Protein AF-0000000084395274 (afdb_homodimer)

Foldseek 3Di:
DPLLVLLVVLLVLLCVLVLLVVVCVLAVCFDPLSVLLSVLSVLLSVLSVVVSVLCVVVVCLQVVVPPPDPPPDDPPPVACTLVNLSVVLSVLSVVLSVVSSVLSVVLPDDDSDHCPPVSNVSSVVCSVVSNVSSVSSVLSSVSSVLSVVSSVVVVVPDCSPVSSVVVVVSPPDDDDDDDDPPDPDDPPDPDDCPVPPPDPPPPPPPLLVLLVQCVVQLLSLDPVSNVVSVVVVRDQCRQRDDQRDGSLLNCLLVQSQVSNVVSVVSPHDQCDATPQGDGSLLNNLLNPRLVSNVVSVVSPHDQCRAGNFQDGSLLSNLLSVVLVVNLVCLVVPNDQCRQTNQQAGSLLSLLQNQDPVRPGPDRDLNSLLSSLVSPHAQCRQRHPQWSDTSLLSNLLVLVQSSNLSNLVSNLHQLRATDHQFGQDTSLLNNLLNPRQSNNLSNLVSPDDQQGFTQHPVRWTDGSLLSNLVVVPVSSNLSSLVSPHDQLDATPQRHGSLLSCLLVVNVSVNVSSVVSPHDQLGQGNQGDGSLLSNLQVPPQVVNLSSLVSPHDLQRAGHLRHGSLLSNLLVQHPSNNVSSVVSPYDQADAGPQQDGSLLSNLLSPHVPSNVVSVVVPDDLCGAGHQRHHSLLSNLLNQRQVSNVVSVQVPHDQQTWGRDDDDSQVDTTGSLVSNVVNPNNVNSVCSVPDDHPDDD/DPLLVLLVVLLVLLCLLVLLVVVCVLAVCFPPLSVLLSVLSVLLSVLSVVVSVLCVVVVCLQVPLPPPDPDPDDPPPVACGLVVLSVVLSVLSVVLSVVSSVLSVVLPDDDSDYCPPVSNVSSVVCSVVSNVSSVSSVLSSVSSVLSVVSSVVVVVPPCSVVSSVVVVVSPPDPPDPDDPPPPPPCPPDPDPPPPPPPDPPPPPPPLQVLLVQCVVQLLSLDPVSNVVSVVVVRDQCRQRDDQRDGSLLNCLLVQSQVSNVVSVVSPHDQCDATPQGDGSLLNNLLNPRLNSNVVSVVSPHDQCRAGNFQAGSLLSNLLSVVLVVNLVCLVVPNDQCRQTNQQAGSLQSLLANQDPVRDGPDRDLSSLLSSLVSPHAQCRQRHPQWSDTSLLSCLLVLVQSSNLSNLVSNLHQLRATDHQFGQDTSLLNNLLNPRQSNNLSNLVSPDDQQGFTQHPVRFRQGSLLSNLVVVPVSSNLSSLVSPHDQLDATPQRDGSLLSCLLVVNVSVNVSSVVSPHDQLGQGNQGDGSLLSNLQVPPQVVNLSSLVSPHDLQRAGHLGHGSLLSNLLVQHPSNNVSSVVSPYDQADAGPQGDGSLLSNLLSPHVPSNVVSVVVPDDLCGAGHQRHHSLLSNLLNQRQVSNVVSVQVPHDQQTWGRDDDDSQVDTTGSLVSNVVNPNNVNSVCSVPDDHDDDD

Sequence (1386 aa):
MDVIGTITGVIDLFVVAHQIQGLCDKYKNAPKTVRDIIDECEWTKALCIGLKDQLSRTPDALEHGGRTRPSLGAQQKPGHTLLWCFGKSMQGIRETLEDLEKEAAKLRSKKNSLMGKWDKAKFLWKEDYFKDAVQNVKDQRDMVAIVMSGIQLHSTNTLNEELRRLIGLIEAGQKPASESTPRVDRLQPPGQGLKKSKSDTQIKKSGTRLAEDLYTAVRGGRLVDLEPILSQGVSINLALGDGGDRAVHIAAREGFLPILDRLLAYGADVNVQNVSQETPLHQALRRGQTPTSLALLSNGASWTISDDKGVTALHVAAKNSAYLIVQYLLDRGADPNVLDKQGQAPLFMACHPMDKKGKKPKVDLKVIRALVERGADPTIIGAAKSGSTPVHELAMGGNAKELEIVGKAARSVELPLEGDCEGATPLHLAVRNNHPDAVDVLIKLGANVNARQTSKDGAVPTALWQAGWNRNLDIATKLLEAGADPDARGKDKSTVLHLAVAKRWPEMVKLLVKHKASLNAQTSDRRRPLHAAVWIKDLAMVRLLLEKGAAVDGKGASSATPLMDAAQAGSLPMIRLLMEHGADWSYTTPQGTDAFIWACGGGHVGCASFLLGCGQDLHKRASGDFTALHYAARTGVVDCVKWLLELGVDKSIRSTKARVPFKVMGTAADVARAHGTAEVAELIEKYETVAGYMDVIGTITGVIDLFVVAHQIQGLCDKYKNAPKTVRDIIDECEWTKALCIGLKDQLSRTPDALEHGGRTRPSLGAQQKPGHTLLWCFGKSMQGIRETLEDLEKEAAKLRSKKNSLMGKWDKAKFLWKEDYFKDAVQNVKDQRDMVAIVMSGIQLHSTNTLNEELRRLIGLIEAGQKPASESTPRVDRLQPPGQGLKKSKSDTQIKKSGTRLAEDLYTAVRGGRLVDLEPILSQGVSINLALGDGGDRAVHIAAREGFLPILDRLLAYGADVNVQNVSQETPLHQALRRGQTPTSLALLSNGASWTISDDKGVTALHVAAKNSAYLIVQYLLDRGADPNVLDKQGQAPLFMACHPMDKKGKKPKVDLKVIRALVERGADPTIIGAAKSGSTPVHELAMGGNAKELEIVGKAARSVELPLEGDCEGATPLHLAVRNNHPDAVDVLIKLGANVNARQTSKDGAVPTALWQAGWNRNLDIATKLLEAGADPDARGKDKSTVLHLAVAKRWPEMVKLLVKHKASLNAQTSDRRRPLHAAVWIKDLAMVRLLLEKGAAVDGKGASSATPLMDAAQAGSLPMIRLLMEHGADWSYTTPQGTDAFIWACGGGHVGCASFLLGCGQDLHKRASGDFTALHYAARTGVVDCVKWLLELGVDKSIRSTKARVPFKVMGTAADVARAHGTAEVAELIEKYETVAGY

Solvent-accessible surface area (backbone atoms only — not comparable to full-atom values): 73354 Å² total; per-residue (Å²): 128,67,62,64,59,53,50,52,56,45,54,58,51,50,52,42,36,56,51,48,45,50,49,39,67,61,26,85,81,54,60,70,49,56,56,46,36,35,55,47,41,52,51,39,42,52,51,48,51,51,43,45,54,50,36,71,76,38,69,55,56,49,57,65,76,58,76,68,78,82,70,84,74,72,78,66,61,84,65,88,36,62,49,47,52,45,50,51,31,50,48,50,43,43,52,52,44,50,51,48,39,53,52,49,55,67,63,58,65,87,74,87,67,72,66,46,75,65,53,52,44,54,51,58,71,38,41,64,54,35,48,50,49,37,50,51,48,49,53,30,38,53,43,48,52,49,44,48,51,48,44,59,45,58,74,46,84,77,57,65,68,62,53,51,56,54,56,55,56,68,67,50,80,79,78,82,78,84,77,85,69,74,81,77,68,84,75,67,73,81,71,80,75,66,70,79,74,72,78,75,66,78,62,75,66,51,78,67,57,52,34,51,52,49,43,54,19,51,73,65,65,42,57,79,59,36,51,68,54,54,72,71,65,55,69,65,73,44,56,44,68,90,60,34,34,28,56,55,30,54,17,17,36,71,46,31,50,70,48,33,53,51,43,46,72,74,65,36,65,58,70,48,54,25,74,59,35,39,30,24,51,46,42,1,31,72,58,62,18,61,68,27,29,50,53,38,47,75,67,67,31,67,60,80,58,45,28,75,57,35,45,30,42,54,34,41,17,31,44,57,52,34,44,68,58,39,52,53,42,46,74,72,63,50,66,46,66,49,56,26,71,72,43,32,29,23,61,32,36,28,38,51,35,73,42,95,82,68,54,60,57,80,66,44,59,66,40,52,49,53,38,46,77,68,64,30,62,41,74,51,47,38,33,77,74,41,46,38,24,28,53,35,38,18,19,48,68,38,40,31,73,52,35,46,56,43,37,63,70,40,77,57,55,79,53,58,21,37,64,85,46,21,36,35,28,25,57,38,36,4,37,72,60,67,21,57,63,20,40,52,42,38,51,74,68,61,40,66,55,70,48,55,19,50,35,90,85,63,37,34,45,27,38,55,44,40,16,58,74,68,67,36,66,67,51,36,49,56,40,46,75,73,62,28,62,49,64,49,46,40,62,66,43,30,31,42,56,40,49,26,46,74,65,71,33,66,69,56,44,54,52,35,48,73,66,65,29,66,57,69,50,48,27,74,62,31,36,26,37,59,43,51,18,44,73,69,64,36,60,42,54,41,52,50,43,49,74,75,62,34,64,56,67,45,57,23,53,89,54,35,31,38,50,30,53,16,20,32,69,48,36,53,54,50,35,53,52,42,42,75,68,65,33,67,77,81,51,61,31,96,56,43,45,36,29,44,39,31,1,28,34,51,41,20,50,50,36,23,28,18,36,43,30,61,63,51,68,85,81,50,53,21,68,38,49,38,35,41,57,34,38,13,24,54,64,48,34,56,70,34,44,52,51,43,48,68,64,61,54,73,68,79,53,49,30,78,45,82,45,78,95,47,79,54,66,36,28,27,37,51,23,6,46,72,63,68,29,54,68,49,18,50,48,58,69,66,57,72,74,83,70,69,124,126,66,61,64,59,53,50,50,54,46,54,59,50,50,53,43,36,53,53,48,46,51,50,38,66,62,26,84,80,56,60,69,48,58,56,47,33,34,53,48,41,53,51,40,40,50,51,49,51,51,43,46,54,51,37,70,76,38,69,57,53,48,57,64,76,56,77,66,79,80,69,86,74,69,80,64,59,86,67,84,36,60,47,47,52,43,50,51,28,52,48,49,42,43,52,53,41,50,50,47,39,54,51,48,56,67,62,58,65,87,74,88,68,73,64,46,73,63,53,52,45,56,52,58,71,36,41,62,54,34,48,49,48,37,47,52,50,50,55,29,37,54,42,48,53,50,43,49,51,49,42,60,42,57,75,45,82,77,53,66,68,61,54,49,55,52,56,56,56,67,67,50,80,79,76,82,77,83,74,83,69,69,80,76,70,80,76,65,74,81,70,73,74,67,68,79,78,73,78,80,66,79,64,78,69,54,76,67,59,54,34,51,51,50,44,54,19,52,72,66,64,40,58,79,61,36,50,68,52,52,70,71,66,54,68,62,73,44,58,44,69,91,62,34,33,28,58,54,31,55,18,16,36,70,44,31,49,71,49,34,52,52,44,47,70,75,63,36,66,56,69,48,54,26,72,60,33,39,30,23,51,46,41,1,31,72,57,62,18,61,68,28,29,50,52,38,49,75,67,67,31,65,61,78,58,46,28,77,57,36,46,30,40,55,34,40,18,31,42,58,52,34,43,69,56,39,50,53,42,48,74,72,63,50,64,45,68,50,54,24,72,72,43,33,28,22,60,32,36,29,40,53,34,72,41,98,84,70,54,60,57,80,66,45,56,66,40,53,49,55,38,46,75,67,64,30,63,42,73,51,46,36,33,79,73,39,47,38,24,28,52,37,38,18,19,48,68,38,39,30,71,53,34,47,57,43,38,62,71,40,75,56,56,80,51,59,22,36,64,86,47,20,35,35,29,27,58,40,36,4,41,71,59,68,21,56,62,21,41,52,43,38,51,75,65,61,41,65,56,70,48,54,19,52,34,90,85,57,44,32,46,27,38,54,43,40,17,58,75,68,67,36,65,66,49,36,50,55,40,46,75,73,62,30,61,50,64,48,47,40,60,66,45,30,30,43,57,40,50,27,46,75,65,70,35,64,69,56,44,54,51,35,49,73,65,65,29,66,58,69,49,47,27,74,61,32,37,27,38,60,42,51,18,44,73,69,65,35,62,41,55,41,50,50,44,48,73,74,61,36,64,57,67,46,56,23,52,89,55,35,30,38,51,30,52,16,20,31,70,48,37,54,55,52,34,51,52,42,41,75,69,65,33,66,76,80,52,63,31,97,56,44,44,34,29,45,40,32,1,28,33,50,40,21,49,49,36,23,27,18,36,42,30,62,62,52,67,85,80,48,55,21,68,38,49,39,36,41,57,34,38,14,24,54,65,47,35,56,68,36,44,53,50,42,50,67,64,62,55,72,68,80,52,50,31,76,45,82,46,76,94,46,78,53,66,36,28,28,36,50,23,6,47,72,62,68,28,54,68,49,18,49,49,57,68,66,59,72,75,84,69,69,124

InterPro domains:
  IPR002110 Ankyrin repeat [PF12796] (249-339)
  IPR002110 Ankyrin repeat [PF12796] (365-452)
  IPR002110 Ankyrin repeat [PF12796] (464-553)
  IPR002110 Ankyrin repeat [PF12796] (563-653)
  IPR002110 Ankyrin repeat [PR01415] (423-438)
  IPR002110 Ankyrin repeat [PR01415] (541-555)
  IPR002110 Ankyrin repeat [PS50088] (243-275)
  IPR002110 Ankyrin repeat [PS50088] (276-308)
  IPR002110 Ankyrin repeat [PS50088] (309-341)
  IPR002110 Ankyrin repeat [PS50088] (422-454)
  IPR002110 Ankyrin repeat [PS50088] (492-524)
  IPR002110 Ankyrin repeat [PS50088] (525-557)
  IPR002110 Ankyrin repeat [PS50088] (558-590)
  IPR002110 Ankyrin repeat [PS50088] (624-656)
  IPR002110 Ankyrin repeat [SM00248] (243-272)
  IPR002110 Ankyrin repeat [SM00248] (276-305)
  IPR002110 Ankyrin repeat [SM00248] (309-338)
  IPR002110 Ankyrin repeat [SM00248] (342-380)
  IPR002110 Ankyrin repeat [SM00248] (386-415)
  IPR002110 Ankyrin repeat [SM00248] (422-451)

Structure (mmCIF, N/CA/C/O backbone):
data_AF-0000000084395274-model_v1
#
loop_
_entity.id
_entity.type
_entity.pdbx_description
1 polymer 'Ankyrin unc44'
#
loop_
_atom_site.group_PDB
_atom_site.id
_atom_site.type_symbol
_atom_site.label_atom_id
_atom_site.label_alt_id
_atom_site.label_comp_id
_atom_site.label_asym_id
_atom_site.label_entity_id
_atom_site.label_seq_id
_atom_site.pdbx_PDB_ins_code
_atom_site.Cartn_x
_atom_site.Cartn_y
_atom_site.Cartn_z
_atom_site.occupancy
_atom_site.B_iso_or_equiv
_atom_site.auth_seq_id
_atom_site.auth_comp_id
_atom_site.auth_asym_id
_atom_site.auth_atom_id
_atom_site.pdbx_PDB_model_num
ATOM 1 N N . MET A 1 1 ? -18.609 95.938 11.312 1 55.12 1 MET A N 1
ATOM 2 C CA . MET A 1 1 ? -19.547 94.875 10.984 1 55.12 1 MET A CA 1
ATOM 3 C C . MET A 1 1 ? -20.906 95.062 11.633 1 55.12 1 MET A C 1
ATOM 5 O O . MET A 1 1 ? -20.984 95.5 12.781 1 55.12 1 MET A O 1
ATOM 9 N N . ASP A 1 2 ? -21.891 95.438 10.891 1 71.81 2 ASP A N 1
ATOM 10 C CA . ASP A 1 2 ? -23.266 95.625 11.352 1 71.81 2 ASP A CA 1
ATOM 11 C C . ASP A 1 2 ? -23.766 94.375 12.086 1 71.81 2 ASP A C 1
ATOM 13 O O . ASP A 1 2 ? -24.266 93.438 11.461 1 71.81 2 ASP A O 1
ATOM 17 N N . VAL A 1 3 ? -23.438 94.25 13.438 1 73.94 3 VAL A N 1
ATOM 18 C CA . VAL A 1 3 ? -23.672 93.062 14.281 1 73.94 3 VAL A CA 1
ATOM 19 C C . VAL A 1 3 ? -25.172 92.812 14.414 1 73.94 3 VAL A C 1
ATOM 21 O O . VAL A 1 3 ? -25.625 91.688 14.328 1 73.94 3 VAL A O 1
ATOM 24 N N . ILE A 1 4 ? -25.844 93.875 14.516 1 77.19 4 ILE A N 1
ATOM 25 C CA . ILE A 1 4 ? -27.297 93.75 14.695 1 77.19 4 ILE A CA 1
ATOM 26 C C . ILE A 1 4 ? -27.953 93.375 13.375 1 77.19 4 ILE A C 1
ATOM 28 O O . ILE A 1 4 ? -28.875 92.5 13.359 1 77.19 4 ILE A O 1
ATOM 32 N N . GLY A 1 5 ? -27.484 93.938 12.32 1 77.62 5 GLY A N 1
ATOM 33 C CA . GLY A 1 5 ? -27.984 93.5 11.016 1 77.62 5 GLY A CA 1
ATOM 34 C C . GLY A 1 5 ? -27.703 92.062 10.664 1 77.62 5 GLY A C 1
ATOM 35 O O . GLY A 1 5 ? -28.562 91.375 10.102 1 77.62 5 GLY A O 1
ATOM 36 N N . THR A 1 6 ? -26.578 91.562 11.047 1 77.38 6 THR A N 1
ATOM 37 C CA . THR A 1 6 ? -26.156 90.25 10.758 1 77.38 6 THR A CA 1
ATOM 38 C C . THR A 1 6 ? -27 89.25 11.547 1 77.38 6 THR A C 1
ATOM 40 O O . THR A 1 6 ? -27.422 88.188 11.008 1 77.38 6 THR A O 1
ATOM 43 N N . ILE A 1 7 ? -27.266 89.625 12.773 1 76.88 7 ILE A N 1
ATOM 44 C CA . ILE A 1 7 ? -28.047 88.688 13.617 1 76.88 7 ILE A CA 1
ATOM 45 C C . ILE A 1 7 ? -29.5 88.75 13.172 1 76.88 7 ILE A C 1
ATOM 47 O O . ILE A 1 7 ? -30.172 87.688 13.141 1 76.88 7 ILE A O 1
ATOM 51 N N . THR A 1 8 ? -29.953 89.875 12.766 1 79.19 8 THR A N 1
ATOM 52 C CA . THR A 1 8 ? -31.312 90 12.258 1 79.19 8 THR A CA 1
ATOM 53 C C . THR A 1 8 ? -31.484 89.188 10.969 1 79.19 8 THR A C 1
ATOM 55 O O . THR A 1 8 ? -32.5 88.5 10.766 1 79.19 8 THR A O 1
ATOM 58 N N . GLY A 1 9 ? -30.484 89.125 10.141 1 78.25 9 GLY A N 1
ATOM 59 C CA . GLY A 1 9 ? -30.516 88.375 8.922 1 78.25 9 GLY A CA 1
ATOM 60 C C . GLY A 1 9 ? -30.562 86.875 9.18 1 78.25 9 GLY A C 1
ATOM 61 O O . GLY A 1 9 ? -31.266 86.125 8.477 1 78.25 9 GLY A O 1
ATOM 62 N N . VAL A 1 10 ? -29.922 86.438 10.227 1 76.31 10 VAL A N 1
ATOM 63 C CA . VAL A 1 10 ? -29.906 85.062 10.602 1 76.31 10 VAL A CA 1
ATOM 64 C C . VAL A 1 10 ? -31.234 84.625 11.234 1 76.31 10 VAL A C 1
ATOM 66 O O . VAL A 1 10 ? -31.766 83.562 10.961 1 76.31 10 VAL A O 1
ATOM 69 N N . ILE A 1 11 ? -31.797 85.562 12 1 77.19 11 ILE A N 1
ATOM 70 C CA . ILE A 1 11 ? -33.094 85.312 12.648 1 77.19 11 ILE A CA 1
ATOM 71 C C . ILE A 1 11 ? -34.188 85.188 11.594 1 77.19 11 ILE A C 1
ATOM 73 O O . ILE A 1 11 ? -35.062 84.312 11.727 1 77.19 11 ILE A O 1
ATOM 77 N N . ASP A 1 12 ? -34 85.812 10.555 1 77.81 12 ASP A N 1
ATOM 78 C CA . ASP A 1 12 ? -35 85.75 9.477 1 77.81 12 ASP A CA 1
ATOM 79 C C . ASP A 1 12 ? -34.906 84.438 8.719 1 77.81 12 ASP A C 1
ATOM 81 O O . ASP A 1 12 ? -35.875 84 8.156 1 77.81 12 ASP A O 1
ATOM 85 N N . LEU A 1 13 ? -33.781 83.812 8.773 1 74.5 13 LEU A N 1
ATOM 86 C CA . LEU A 1 13 ? -33.562 82.562 8.031 1 74.5 13 LEU A CA 1
ATOM 87 C C . LEU A 1 13 ? -34.219 81.375 8.742 1 74.5 13 LEU A C 1
ATOM 89 O O . LEU A 1 13 ? -34.438 80.375 8.133 1 74.5 13 LEU A O 1
ATOM 93 N N . PHE A 1 14 ? -34.625 81.75 9.961 1 74.31 14 PHE A N 1
ATOM 94 C CA . PHE A 1 14 ? -35.25 80.625 10.711 1 74.31 14 PHE A CA 1
ATOM 95 C C . PHE A 1 14 ? -36.688 80.438 10.266 1 74.31 14 PHE A C 1
ATOM 97 O O . PHE A 1 14 ? -37.375 79.562 10.773 1 74.31 14 PHE A O 1
ATOM 104 N N . VAL A 1 15 ? -37.094 81.062 9.266 1 74.56 15 VAL A N 1
ATOM 105 C CA . VAL A 1 15 ? -38.344 80.812 8.602 1 74.56 15 VAL A CA 1
ATOM 106 C C . VAL A 1 15 ? -38.375 79.438 8 1 74.56 15 VAL A C 1
ATOM 108 O O . VAL A 1 15 ? -39.438 78.812 7.879 1 74.56 15 VAL A O 1
ATOM 111 N N . VAL A 1 16 ? -37.188 78.875 7.801 1 72.81 16 VAL A N 1
ATOM 112 C CA . VAL A 1 16 ? -37.094 77.562 7.246 1 72.81 16 VAL A CA 1
ATOM 113 C C . VAL A 1 16 ? -37.719 76.562 8.203 1 72.81 16 VAL A C 1
ATOM 115 O O . VAL A 1 16 ? -38.281 75.562 7.762 1 72.81 16 VAL A O 1
ATOM 118 N N . ALA A 1 17 ? -37.594 76.812 9.508 1 72.06 17 ALA A N 1
ATOM 119 C CA . ALA A 1 17 ? -38.25 75.938 10.492 1 72.06 17 ALA A CA 1
ATOM 120 C C . ALA A 1 17 ? -39.75 75.875 10.266 1 72.06 17 ALA A C 1
ATOM 122 O O . ALA A 1 17 ? -40.375 74.812 10.398 1 72.06 17 ALA A O 1
ATOM 123 N N . HIS A 1 18 ? -40.281 76.938 9.867 1 73.25 18 HIS A N 1
ATOM 124 C CA . HIS A 1 18 ? -41.719 77 9.547 1 73.25 18 HIS A CA 1
ATOM 125 C C . HIS A 1 18 ? -42 76.188 8.266 1 73.25 18 HIS A C 1
ATOM 127 O O . HIS A 1 18 ? -43.031 75.562 8.148 1 73.25 18 HIS A O 1
ATOM 133 N N . GLN A 1 19 ? -41.094 76.25 7.387 1 70.62 19 GLN A N 1
ATOM 134 C CA . GLN A 1 19 ? -41.25 75.5 6.148 1 70.62 19 GLN A CA 1
ATOM 135 C C . GLN A 1 19 ? -41.188 74 6.41 1 70.62 19 GLN A C 1
ATOM 137 O O . GLN A 1 19 ? -41.969 73.25 5.863 1 70.62 19 GLN A O 1
ATOM 142 N N . ILE A 1 20 ? -40.344 73.688 7.262 1 69.81 20 ILE A N 1
ATOM 143 C CA . ILE A 1 20 ? -40.219 72.25 7.602 1 69.81 20 ILE A CA 1
ATOM 144 C C . ILE A 1 20 ? -41.406 71.812 8.453 1 69.81 20 ILE A C 1
ATOM 146 O O . ILE A 1 20 ? -41.906 70.688 8.281 1 69.81 20 ILE A O 1
ATOM 150 N N . GLN A 1 21 ? -41.781 72.75 9.336 1 71.06 21 GLN A N 1
ATOM 151 C CA . GLN A 1 21 ? -43 72.5 10.086 1 71.06 21 GLN A CA 1
ATOM 152 C C . GLN A 1 21 ? -44.188 72.312 9.156 1 71.06 21 GLN A C 1
ATOM 154 O O . GLN A 1 21 ? -45 71.438 9.375 1 71.06 21 GLN A O 1
ATOM 159 N N . GLY A 1 22 ? -44.281 73.062 8.148 1 69.19 22 GLY A N 1
ATOM 160 C CA . GLY A 1 22 ? -45.281 72.875 7.133 1 69.19 22 GLY A CA 1
ATOM 161 C C . GLY A 1 22 ? -45.188 71.5 6.441 1 69.19 22 GLY A C 1
ATOM 162 O O . GLY A 1 22 ? -46.219 70.875 6.16 1 69.19 22 GLY A O 1
ATOM 163 N N . LEU A 1 23 ? -44.062 71.125 6.246 1 64.75 23 LEU A N 1
ATOM 164 C CA . LEU A 1 23 ? -43.844 69.812 5.656 1 64.75 23 LEU A CA 1
ATOM 165 C C . LEU A 1 23 ? -44.25 68.688 6.637 1 64.75 23 LEU A C 1
ATOM 167 O O . LEU A 1 23 ? -44.844 67.688 6.242 1 64.75 23 LEU A O 1
ATOM 171 N N . CYS A 1 24 ? -43.875 68.938 7.891 1 63.88 24 CYS A N 1
ATOM 172 C CA . CYS A 1 24 ? -44.219 68 8.914 1 63.88 24 CYS A CA 1
ATOM 173 C C . CYS A 1 24 ? -45.75 67.938 9.117 1 63.88 24 CYS A C 1
ATOM 175 O O . CYS A 1 24 ? -46.312 66.875 9.383 1 63.88 24 CYS A O 1
ATOM 177 N N . ASP A 1 25 ? -46.281 69.062 9.062 1 66.75 25 ASP A N 1
ATOM 178 C CA . ASP A 1 25 ? -47.75 69.125 9.172 1 66.75 25 ASP A CA 1
ATOM 179 C C . ASP A 1 25 ? -48.406 68.438 7.988 1 66.75 25 ASP A C 1
ATOM 181 O O . ASP A 1 25 ? -49.469 67.875 8.141 1 66.75 25 ASP A O 1
ATOM 185 N N . LYS A 1 26 ? -47.844 68.562 6.918 1 62.31 26 LYS A N 1
ATOM 186 C CA . LYS A 1 26 ? -48.344 67.938 5.707 1 62.31 26 LYS A CA 1
ATOM 187 C C . LYS A 1 26 ? -48.156 66.438 5.746 1 62.31 26 LYS A C 1
ATOM 189 O O . LYS A 1 26 ? -49.031 65.688 5.273 1 62.31 26 LYS A O 1
ATOM 194 N N . TYR A 1 27 ? -47.031 66.062 6.383 1 54.47 27 TYR A N 1
ATOM 195 C CA . TYR A 1 27 ? -46.781 64.625 6.492 1 54.47 27 TYR A CA 1
ATOM 196 C C . TYR A 1 27 ? -46.875 64.125 7.941 1 54.47 27 TYR A C 1
ATOM 198 O O . TYR A 1 27 ? -46 64.438 8.758 1 54.47 27 TYR A O 1
ATOM 206 N N . LYS A 1 28 ? -48.031 63.656 8.359 1 53.53 28 LYS A N 1
ATOM 207 C CA . LYS A 1 28 ? -48.344 63.281 9.734 1 53.53 28 LYS A CA 1
ATOM 208 C C . LYS A 1 28 ? -47.312 62.312 10.289 1 53.53 28 LYS A C 1
ATOM 210 O O . LYS A 1 28 ? -47.031 62.312 11.5 1 53.53 28 LYS A O 1
ATOM 215 N N . ASN A 1 29 ? -46.625 61.469 9.477 1 55.12 29 ASN A N 1
ATOM 216 C CA . ASN A 1 29 ? -45.656 60.5 9.953 1 55.12 29 ASN A CA 1
ATOM 217 C C . ASN A 1 29 ? -44.25 60.906 9.664 1 55.12 29 ASN A C 1
ATOM 219 O O . ASN A 1 29 ? -43.406 60.094 9.289 1 55.12 29 ASN A O 1
ATOM 223 N N . ALA A 1 30 ? -43.844 62.094 9.734 1 59.12 30 ALA A N 1
ATOM 224 C CA . ALA A 1 30 ? -42.5 62.562 9.484 1 59.12 30 ALA A CA 1
ATOM 225 C C . ALA A 1 30 ? -41.531 62.031 10.523 1 59.12 30 ALA A C 1
ATOM 227 O O . ALA A 1 30 ? -41.875 61.875 11.695 1 59.12 30 ALA A O 1
ATOM 228 N N . PRO A 1 31 ? -40.375 61.562 10 1 62.12 31 PRO A N 1
ATOM 229 C CA . PRO A 1 31 ? -39.406 61 10.93 1 62.12 31 PRO A CA 1
ATOM 230 C C . PRO A 1 31 ? -39.062 61.938 12.086 1 62.12 31 PRO A C 1
ATOM 232 O O . PRO A 1 31 ? -39.125 63.156 11.93 1 62.12 31 PRO A O 1
ATOM 235 N N . LYS A 1 32 ? -38.781 61.406 13.305 1 66.19 32 LYS A N 1
ATOM 236 C CA . LYS A 1 32 ? -38.438 62.125 14.531 1 66.19 32 LYS A CA 1
ATOM 237 C C . LYS A 1 32 ? -37.312 63.094 14.297 1 66.19 32 LYS A C 1
ATOM 239 O O . LYS A 1 32 ? -37.312 64.188 14.859 1 66.19 32 LYS A O 1
ATOM 244 N N . THR A 1 33 ? -36.5 62.781 13.336 1 65.56 33 THR A N 1
ATOM 245 C CA . THR A 1 33 ? -35.312 63.594 13.047 1 65.56 33 THR A CA 1
ATOM 246 C C . THR A 1 33 ? -35.719 64.938 12.438 1 65.56 33 THR A C 1
ATOM 248 O O . THR A 1 33 ? -35.062 65.938 12.664 1 65.56 33 THR A O 1
ATOM 251 N N . VAL A 1 34 ? -36.844 65 11.82 1 66.44 34 VAL A N 1
ATOM 252 C CA . VAL A 1 34 ? -37.312 66.188 11.164 1 66.44 34 VAL A CA 1
ATOM 253 C C . VAL A 1 34 ? -38 67.125 12.188 1 66.44 34 VAL A C 1
ATOM 255 O O . VAL A 1 34 ? -37.812 68.312 12.156 1 66.44 34 VAL A O 1
ATOM 258 N N . ARG A 1 35 ? -38.594 66.5 13.117 1 68.88 35 ARG A N 1
ATOM 259 C CA . ARG A 1 35 ? -39.219 67.25 14.195 1 68.88 35 ARG A CA 1
ATOM 260 C C . ARG A 1 35 ? -38.156 67.812 15.125 1 68.88 35 ARG A C 1
ATOM 262 O O . ARG A 1 35 ? -38.281 68.938 15.602 1 68.88 35 ARG A O 1
ATOM 269 N N . ASP A 1 36 ? -37.062 67.062 15.141 1 70.75 36 ASP A N 1
ATOM 270 C CA . ASP A 1 36 ? -35.969 67.5 15.984 1 70.75 36 ASP A CA 1
ATOM 271 C C . ASP A 1 36 ? -35.281 68.75 15.406 1 70.75 36 ASP A C 1
ATOM 273 O O . ASP A 1 36 ? -34.844 69.625 16.156 1 70.75 36 ASP A O 1
ATOM 277 N N . ILE A 1 37 ? -35.375 68.875 14.148 1 70.94 37 ILE A N 1
ATOM 278 C CA . ILE A 1 37 ? -34.75 70 13.484 1 70.94 37 ILE A CA 1
ATOM 279 C C . ILE A 1 37 ? -35.531 71.312 13.75 1 70.94 37 ILE A C 1
ATOM 281 O O . ILE A 1 37 ? -34.938 72.375 13.977 1 70.94 37 ILE A O 1
ATOM 285 N N . ILE A 1 38 ? -36.812 71.062 13.789 1 72.81 38 ILE A N 1
ATOM 286 C CA . ILE A 1 38 ? -37.688 72.25 14.023 1 72.81 38 ILE A CA 1
ATOM 287 C C . ILE A 1 38 ? -37.469 72.75 15.43 1 72.81 38 ILE A C 1
ATOM 289 O O . ILE A 1 38 ? -37.312 74 15.625 1 72.81 38 ILE A O 1
ATOM 293 N N . ASP A 1 39 ? -37.406 71.875 16.297 1 70.69 39 ASP A N 1
ATOM 294 C CA . ASP A 1 39 ? -37.188 72.25 17.688 1 70.69 39 ASP A CA 1
ATOM 295 C C . ASP A 1 39 ? -35.844 72.938 17.906 1 70.69 39 ASP A C 1
ATOM 297 O O . ASP A 1 39 ? -35.75 73.938 18.578 1 70.69 39 ASP A O 1
ATOM 301 N N . GLU A 1 40 ? -34.875 72.375 17.234 1 70.06 40 GLU A N 1
ATOM 302 C CA . GLU A 1 40 ? -33.531 72.938 17.359 1 70.06 40 GLU A CA 1
ATOM 303 C C . GLU A 1 40 ? -33.438 74.312 16.703 1 70.06 40 GLU A C 1
ATOM 305 O O . GLU A 1 40 ? -32.75 75.188 17.203 1 70.06 40 GLU A O 1
ATOM 310 N N . CYS A 1 41 ? -34.156 74.438 15.688 1 73.75 41 CYS A N 1
ATOM 311 C CA . CYS A 1 41 ? -34.156 75.75 14.992 1 73.75 41 CYS A CA 1
ATOM 312 C C . CYS A 1 41 ? -34.875 76.812 15.828 1 73.75 41 CYS A C 1
ATOM 314 O O . CYS A 1 41 ? -34.406 77.938 15.914 1 73.75 41 CYS A O 1
ATOM 316 N N . GLU A 1 42 ? -35.906 76.438 16.438 1 71.44 42 GLU A N 1
ATOM 317 C CA . GLU A 1 42 ? -36.625 77.375 17.266 1 71.44 42 GLU A CA 1
ATOM 318 C C . GLU A 1 42 ? -35.812 77.812 18.5 1 71.44 42 GLU A C 1
ATOM 320 O O . GLU A 1 42 ? -35.812 78.938 18.891 1 71.44 42 GLU A O 1
ATOM 325 N N . TRP A 1 43 ? -35.094 76.812 18.984 1 67.38 43 TRP A N 1
ATOM 326 C CA . TRP A 1 43 ? -34.219 77.125 20.109 1 67.38 43 TRP A CA 1
ATOM 327 C C . TRP A 1 43 ? -33.094 78.062 19.703 1 67.38 43 TRP A C 1
ATOM 329 O O . TRP A 1 43 ? -32.781 79 20.406 1 67.38 43 TRP A O 1
ATOM 339 N N . THR A 1 44 ? -32.531 77.75 18.609 1 71.94 44 THR A N 1
ATOM 340 C CA . THR A 1 44 ? -31.453 78.625 18.109 1 71.94 44 THR A CA 1
ATOM 341 C C . THR A 1 44 ? -31.938 80 17.781 1 71.94 44 THR A C 1
ATOM 343 O O . THR A 1 44 ? -31.25 81 18.062 1 71.94 44 THR A O 1
ATOM 346 N N . LYS A 1 45 ? -33.094 80.062 17.312 1 76.38 45 LYS A N 1
ATOM 347 C CA . LYS A 1 45 ? -33.688 81.312 17.016 1 76.38 45 LYS A CA 1
ATOM 348 C C . LYS A 1 45 ? -33.906 82.188 18.281 1 76.38 45 LYS A C 1
ATOM 350 O O . LYS A 1 45 ? -33.594 83.375 18.312 1 76.38 45 LYS A O 1
ATOM 355 N N . ALA A 1 46 ? -34.344 81.5 19.297 1 72.19 46 ALA A N 1
ATOM 356 C CA . ALA A 1 46 ? -34.562 82.188 20.578 1 72.19 46 ALA A CA 1
ATOM 357 C C . ALA A 1 46 ? -33.25 82.688 21.156 1 72.19 46 ALA A C 1
ATOM 359 O O . ALA A 1 46 ? -33.219 83.812 21.703 1 72.19 46 ALA A O 1
ATOM 360 N N . LEU A 1 47 ? -32.219 82 20.984 1 70.75 47 LEU A N 1
ATOM 361 C CA . LEU A 1 47 ? -30.922 82.375 21.469 1 70.75 47 LEU A CA 1
ATOM 362 C C . LEU A 1 47 ? -30.391 83.562 20.672 1 70.75 47 LEU A C 1
ATOM 364 O O . LEU A 1 47 ? -29.812 84.5 21.25 1 70.75 47 LEU A O 1
ATOM 368 N N . CYS A 1 48 ? -30.656 83.562 19.438 1 75.06 48 CYS A N 1
ATOM 369 C CA . CYS A 1 48 ? -30.234 84.688 18.594 1 75.06 48 CYS A CA 1
ATOM 370 C C . CYS A 1 48 ? -30.984 85.938 18.922 1 75.06 48 CYS A C 1
ATOM 372 O O . CYS A 1 48 ? -30.406 87 18.938 1 75.06 48 CYS A O 1
ATOM 374 N N . ILE A 1 49 ? -32.188 85.75 19.266 1 74.81 49 ILE A N 1
ATOM 375 C CA . ILE A 1 49 ? -33 86.938 19.672 1 74.81 49 ILE A CA 1
ATOM 376 C C . ILE A 1 49 ? -32.469 87.5 21 1 74.81 49 ILE A C 1
ATOM 378 O O . ILE A 1 49 ? -32.344 88.688 21.172 1 74.81 49 ILE A O 1
ATOM 382 N N . GLY A 1 50 ? -32.094 86.562 21.844 1 72 50 GLY A N 1
ATOM 383 C CA . GLY A 1 50 ? -31.484 86.938 23.094 1 72 50 GLY A CA 1
ATOM 384 C C . GLY A 1 50 ? -30.172 87.688 22.906 1 72 50 GLY A C 1
ATOM 385 O O . GLY A 1 50 ? -29.906 88.688 23.562 1 72 50 GLY A O 1
ATOM 386 N N . LEU A 1 51 ? -29.453 87.25 22.031 1 73.88 51 LEU A N 1
ATOM 387 C CA . LEU A 1 51 ? -28.172 87.875 21.719 1 73.88 51 LEU A CA 1
ATOM 388 C C . LEU A 1 51 ? -28.375 89.25 21.094 1 73.88 51 LEU A C 1
ATOM 390 O O . LEU A 1 51 ? -27.688 90.188 21.438 1 73.88 51 LEU A O 1
ATOM 394 N N . LYS A 1 52 ? -29.344 89.25 20.219 1 77.38 52 LYS A N 1
ATOM 395 C CA . LYS A 1 52 ? -29.672 90.562 19.594 1 77.38 52 LYS A CA 1
ATOM 396 C C . LYS A 1 52 ? -30.078 91.562 20.641 1 77.38 52 LYS A C 1
ATOM 398 O O . LYS A 1 52 ? -29.641 92.75 20.578 1 77.38 52 LYS A O 1
ATOM 403 N N . ASP A 1 53 ? -30.828 91.125 21.547 1 74.25 53 ASP A N 1
ATOM 404 C CA . ASP A 1 53 ? -31.281 92 22.625 1 74.25 53 ASP A CA 1
ATOM 405 C C . ASP A 1 53 ? -30.109 92.438 23.484 1 74.25 53 ASP A C 1
ATOM 407 O O . ASP A 1 53 ? -30.016 93.625 23.875 1 74.25 53 ASP A O 1
ATOM 411 N N . GLN A 1 54 ? -29.25 91.562 23.703 1 70.31 54 GLN A N 1
ATOM 412 C CA . GLN A 1 54 ? -28.078 91.875 24.516 1 70.31 54 GLN A CA 1
ATOM 413 C C . GLN A 1 54 ? -27.141 92.812 23.766 1 70.31 54 GLN A C 1
ATOM 415 O O . GLN A 1 54 ? -26.609 93.75 24.359 1 70.31 54 GLN A O 1
ATOM 420 N N . LEU A 1 55 ? -27.094 92.625 22.578 1 73.44 55 LEU A N 1
ATOM 421 C CA . LEU A 1 55 ? -26.188 93.438 21.781 1 73.44 55 LEU A CA 1
ATOM 422 C C . LEU A 1 55 ? -26.812 94.812 21.516 1 73.44 55 LEU A C 1
ATOM 424 O O . LEU A 1 55 ? -26.094 95.75 21.312 1 73.44 55 LEU A O 1
ATOM 428 N N . SER A 1 56 ? -28.109 94.75 21.5 1 73.31 56 SER A N 1
ATOM 429 C CA . SER A 1 56 ? -28.781 96.062 21.344 1 73.31 56 SER A CA 1
ATOM 430 C C . SER A 1 56 ? -28.609 96.938 22.594 1 73.31 56 SER A C 1
ATOM 432 O O . SER A 1 56 ? -28.609 98.125 22.516 1 73.31 56 SER A O 1
ATOM 434 N N . ARG A 1 57 ? -28.406 96.312 23.75 1 71.62 57 ARG A N 1
ATOM 435 C CA . ARG A 1 57 ? -28.203 97 25.016 1 71.62 57 ARG A CA 1
ATOM 436 C C . ARG A 1 57 ? -26.75 97.438 25.188 1 71.62 57 ARG A C 1
ATOM 438 O O . ARG A 1 57 ? -26.453 98.5 25.766 1 71.62 57 ARG A O 1
ATOM 445 N N . THR A 1 58 ? -25.859 96.5 24.672 1 67.38 58 THR A N 1
ATOM 446 C CA . THR A 1 58 ? -24.438 96.812 24.781 1 67.38 58 THR A CA 1
ATOM 447 C C . THR A 1 58 ? -23.734 96.625 23.438 1 67.38 58 THR A C 1
ATOM 449 O O . THR A 1 58 ? -23.078 95.625 23.188 1 67.38 58 THR A O 1
ATOM 452 N N . PRO A 1 59 ? -23.984 97.562 22.547 1 59.16 59 PRO A N 1
ATOM 453 C CA . PRO A 1 59 ? -23.5 97.438 21.172 1 59.16 59 PRO A CA 1
ATOM 454 C C . PRO A 1 59 ? -22 97.25 21.078 1 59.16 59 PRO A C 1
ATOM 456 O O . PRO A 1 59 ? -21.516 96.562 20.141 1 59.16 59 PRO A O 1
ATOM 459 N N . ASP A 1 60 ? -21.266 97.812 22.109 1 59.62 60 ASP A N 1
ATOM 460 C CA . ASP A 1 60 ? -19.797 97.75 22.047 1 59.62 60 ASP A CA 1
ATOM 461 C C . ASP A 1 60 ? -19.25 96.5 22.734 1 59.62 60 ASP A C 1
ATOM 463 O O . ASP A 1 60 ? -18.031 96.438 22.906 1 59.62 60 ASP A O 1
ATOM 467 N N . ALA A 1 61 ? -20.203 95.625 23.109 1 62 61 ALA A N 1
ATOM 468 C CA . ALA A 1 61 ? -19.766 94.5 23.938 1 62 61 ALA A CA 1
ATOM 469 C C . ALA A 1 61 ? -18.875 93.562 23.141 1 62 61 ALA A C 1
ATOM 471 O O . ALA A 1 61 ? -17.984 92.938 23.703 1 62 61 ALA A O 1
ATOM 472 N N . LEU A 1 62 ? -19.156 93.688 21.875 1 61.75 62 LEU A N 1
ATOM 473 C CA . LEU A 1 62 ? -18.375 92.75 21.047 1 61.75 62 LEU A CA 1
ATOM 474 C C . LEU A 1 62 ? -17.047 93.375 20.656 1 61.75 62 LEU A C 1
ATOM 476 O O . LEU A 1 62 ? -16.078 92.688 20.359 1 61.75 62 LEU A O 1
ATOM 480 N N . GLU A 1 63 ? -16.984 94.75 20.672 1 54.16 63 GLU A N 1
ATOM 481 C CA . GLU A 1 63 ? -15.828 95.5 20.203 1 54.16 63 GLU A CA 1
ATOM 482 C C . GLU A 1 63 ? -14.773 95.625 21.297 1 54.16 63 GLU A C 1
ATOM 484 O O . GLU A 1 63 ? -13.586 95.75 21.016 1 54.16 63 GLU A O 1
ATOM 489 N N . HIS A 1 64 ? -15.195 95.812 22.578 1 47.25 64 HIS A N 1
ATOM 490 C CA . HIS A 1 64 ? -14.266 96.312 23.594 1 47.25 64 HIS A CA 1
ATOM 491 C C . HIS A 1 64 ? -13.172 95.25 23.859 1 47.25 64 HIS A C 1
ATOM 493 O O . HIS A 1 64 ? -12.289 95.5 24.688 1 47.25 64 HIS A O 1
ATOM 499 N N . GLY A 1 65 ? -13.25 94.188 23.344 1 39.88 65 GLY A N 1
ATOM 500 C CA . GLY A 1 65 ? -12.109 93.375 23.75 1 39.88 65 GLY A CA 1
ATOM 501 C C . GLY A 1 65 ? -10.805 93.875 23.141 1 39.88 65 GLY A C 1
ATOM 502 O O . GLY A 1 65 ? -9.766 93.188 23.312 1 39.88 65 GLY A O 1
ATOM 503 N N . GLY A 1 66 ? -10.93 94.812 22.172 1 36 66 GLY A N 1
ATOM 504 C CA . GLY A 1 66 ? -9.758 95 21.328 1 36 66 GLY A CA 1
ATOM 505 C C . GLY A 1 66 ? -8.789 96.062 21.875 1 36 66 GLY A C 1
ATOM 506 O O . GLY A 1 66 ? -7.859 96.5 21.188 1 36 66 GLY A O 1
ATOM 507 N N . ARG A 1 67 ? -9.055 96.812 22.906 1 36.97 67 ARG A N 1
ATOM 508 C CA . ARG A 1 67 ? -8.164 98 23 1 36.97 67 ARG A CA 1
ATOM 509 C C . ARG A 1 67 ? -6.781 97.562 23.484 1 36.97 67 ARG A C 1
ATOM 511 O O . ARG A 1 67 ? -6.215 98.188 24.375 1 36.97 67 ARG A O 1
ATOM 518 N N . THR A 1 68 ? -6.477 96.25 23.547 1 33.59 68 THR A N 1
ATOM 519 C CA . THR A 1 68 ? -5.078 96.312 23.969 1 33.59 68 THR A CA 1
ATOM 520 C C . THR A 1 68 ? -4.211 96.938 22.891 1 33.59 68 THR A C 1
ATOM 522 O O . THR A 1 68 ? -4.508 96.812 21.688 1 33.59 68 THR A O 1
ATOM 525 N N . ARG A 1 69 ? -3.303 97.938 23.141 1 33.66 69 ARG A N 1
ATOM 526 C CA . ARG A 1 69 ? -2.299 98.688 22.391 1 33.66 69 ARG A CA 1
ATOM 527 C C . ARG A 1 69 ? -1.57 97.812 21.406 1 33.66 69 ARG A C 1
ATOM 529 O O . ARG A 1 69 ? -1.221 96.625 21.734 1 33.66 69 ARG A O 1
ATOM 536 N N . PRO A 1 70 ? -1.674 98.125 20.078 1 32.28 70 PRO A N 1
ATOM 537 C CA . PRO A 1 70 ? -0.932 97.438 19 1 32.28 70 PRO A CA 1
ATOM 538 C C . PRO A 1 70 ? 0.556 97.312 19.312 1 32.28 70 PRO A C 1
ATOM 540 O O . PRO A 1 70 ? 1.248 98.312 19.516 1 32.28 70 PRO A O 1
ATOM 543 N N . SER A 1 71 ? 1.086 96.688 20.297 1 29.52 71 SER A N 1
ATOM 544 C CA . SER A 1 71 ? 2.529 96.562 20.109 1 29.52 71 SER A CA 1
ATOM 545 C C . SER A 1 71 ? 2.871 96.125 18.688 1 29.52 71 SER A C 1
ATOM 547 O O . SER A 1 71 ? 2.062 95.5 18.016 1 29.52 71 SER A O 1
ATOM 549 N N . LEU A 1 72 ? 4 96.75 17.969 1 29.95 72 LEU A N 1
ATOM 550 C CA . LEU A 1 72 ? 4.508 96.812 16.609 1 29.95 72 LEU A CA 1
ATOM 551 C C . LEU A 1 72 ? 4.332 95.438 15.891 1 29.95 72 LEU A C 1
ATOM 553 O O . LEU A 1 72 ? 3.945 95.438 14.719 1 29.95 72 LEU A O 1
ATOM 557 N N . GLY A 1 73 ? 5.383 94.562 16.141 1 31.06 73 GLY A N 1
ATOM 558 C CA . GLY A 1 73 ? 5.793 93.562 15.117 1 31.06 73 GLY A CA 1
ATOM 559 C C . GLY A 1 73 ? 4.699 92.625 14.742 1 31.06 73 GLY A C 1
ATOM 560 O O . GLY A 1 73 ? 4.574 92.25 13.578 1 31.06 73 GLY A O 1
ATOM 561 N N . ALA A 1 74 ? 4.52 91.625 15.68 1 29.3 74 ALA A N 1
ATOM 562 C CA . ALA A 1 74 ? 3.982 90.375 15.195 1 29.3 74 ALA A CA 1
ATOM 563 C C . ALA A 1 74 ? 2.561 90.562 14.664 1 29.3 74 ALA A C 1
ATOM 565 O O . ALA A 1 74 ? 1.748 91.25 15.273 1 29.3 74 ALA A O 1
ATOM 566 N N . GLN A 1 75 ? 2.492 90.562 13.32 1 32.38 75 GLN A N 1
ATOM 567 C CA . GLN A 1 75 ? 1.242 90.5 12.57 1 32.38 75 GLN A CA 1
ATOM 568 C C . GLN A 1 75 ? 0.147 89.812 13.344 1 32.38 75 GLN A C 1
ATOM 570 O O . GLN A 1 75 ? 0.16 88.562 13.43 1 32.38 75 GLN A O 1
ATOM 575 N N . GLN A 1 76 ? -0.077 90.188 14.656 1 29.56 76 GLN A N 1
ATOM 576 C CA . GLN A 1 76 ? -1.054 89.562 15.508 1 29.56 76 GLN A CA 1
ATOM 577 C C . GLN A 1 76 ? -2.342 89.25 14.734 1 29.56 76 GLN A C 1
ATOM 579 O O . GLN A 1 76 ? -2.967 90.188 14.203 1 29.56 76 GLN A O 1
ATOM 584 N N . LYS A 1 77 ? -2.246 88.125 14.117 1 36.22 77 LYS A N 1
ATOM 585 C CA . LYS A 1 77 ? -3.461 87.625 13.445 1 36.22 77 LYS A CA 1
ATOM 586 C C . LYS A 1 77 ? -4.707 88.125 14.203 1 36.22 77 LYS A C 1
ATOM 588 O O . LYS A 1 77 ? -4.707 88.188 15.438 1 36.22 77 LYS A O 1
ATOM 593 N N . PRO A 1 78 ? -5.453 88.938 13.555 1 36.03 78 PRO A N 1
ATOM 594 C CA . PRO A 1 78 ? -6.668 89.438 14.219 1 36.03 78 PRO A CA 1
ATOM 595 C C . PRO A 1 78 ? -7.285 88.375 15.141 1 36.03 78 PRO A C 1
ATOM 597 O O . PRO A 1 78 ? -7.555 87.25 14.711 1 36.03 78 PRO A O 1
ATOM 600 N N . GLY A 1 79 ? -6.656 88.25 16.344 1 35.09 79 GLY A N 1
ATOM 601 C CA . GLY A 1 79 ? -7.078 87.375 17.438 1 35.09 79 GLY A CA 1
ATOM 602 C C . GLY A 1 79 ? -8.586 87.188 17.531 1 35.09 79 GLY A C 1
ATOM 603 O O . GLY A 1 79 ? -9.336 88.062 17.031 1 35.09 79 GLY A O 1
ATOM 604 N N . HIS A 1 80 ? -9.047 85.875 17.625 1 45.16 80 HIS A N 1
ATOM 605 C CA . HIS A 1 80 ? -10.367 85.312 17.766 1 45.16 80 HIS A CA 1
ATOM 606 C C . HIS A 1 80 ? -11.234 86.062 18.734 1 45.16 80 HIS A C 1
ATOM 608 O O . HIS A 1 80 ? -11.094 85.938 19.953 1 45.16 80 HIS A O 1
ATOM 614 N N . THR A 1 81 ? -11.5 87.312 18.484 1 51.06 81 THR A N 1
ATOM 615 C CA . THR A 1 81 ? -12.336 88.25 19.234 1 51.06 81 THR A CA 1
ATOM 616 C C . THR A 1 81 ? -13.781 87.75 19.266 1 51.06 81 THR A C 1
ATOM 618 O O . THR A 1 81 ? -14.172 86.875 18.484 1 51.06 81 THR A O 1
ATOM 621 N N . LEU A 1 82 ? -14.555 88.125 20.406 1 58.06 82 LEU A N 1
ATOM 622 C CA . LEU A 1 82 ? -15.992 87.938 20.5 1 58.06 82 LEU A CA 1
ATOM 623 C C . LEU A 1 82 ? -16.688 88.25 19.188 1 58.06 82 LEU A C 1
ATOM 625 O O . LEU A 1 82 ? -17.656 87.625 18.797 1 58.06 82 LEU A O 1
ATOM 629 N N . LEU A 1 83 ? -16.016 89.062 18.516 1 64.62 83 LEU A N 1
ATOM 630 C CA . LEU A 1 83 ? -16.547 89.5 17.219 1 64.62 83 LEU A CA 1
ATOM 631 C C . LEU A 1 83 ? -16.312 88.438 16.156 1 64.62 83 LEU A C 1
ATOM 633 O O . LEU A 1 83 ? -17.172 88.188 15.312 1 64.62 83 LEU A O 1
ATOM 637 N N . TRP A 1 84 ? -15.18 87.75 16.312 1 63.66 84 TRP A N 1
ATOM 638 C CA . TRP A 1 84 ? -14.859 86.688 15.391 1 63.66 84 TRP A CA 1
ATOM 639 C C . TRP A 1 84 ? -15.758 85.438 15.641 1 63.66 84 TRP A C 1
ATOM 641 O O . TRP A 1 84 ? -16.297 84.875 14.695 1 63.66 84 TRP A O 1
ATOM 651 N N . CYS A 1 85 ? -15.969 85.125 16.906 1 60.34 85 CYS A N 1
ATOM 652 C CA . CYS A 1 85 ? -16.875 84.062 17.281 1 60.34 85 CYS A CA 1
ATOM 653 C C . CYS A 1 85 ? -18.297 84.375 16.828 1 60.34 85 CYS A C 1
ATOM 655 O O . CYS A 1 85 ? -18.984 83.438 16.312 1 60.34 85 CYS A O 1
ATOM 657 N N . PHE A 1 86 ? -18.625 85.562 16.969 1 69 86 PHE A N 1
ATOM 658 C CA . PHE A 1 86 ? -19.938 86 16.516 1 69 86 PHE A CA 1
ATOM 659 C C . PHE A 1 86 ? -20.062 85.875 15 1 69 86 PHE A C 1
ATOM 661 O O . PHE A 1 86 ? -21.047 85.312 14.5 1 69 86 PHE A O 1
ATOM 668 N N . GLY A 1 87 ? -19.078 86.25 14.328 1 72 87 GLY A N 1
ATOM 669 C CA . GLY A 1 87 ? -19.094 86.188 12.875 1 72 87 GLY A CA 1
ATOM 670 C C . GLY A 1 87 ? -19.141 84.75 12.352 1 72 87 GLY A C 1
ATOM 671 O O . GLY A 1 87 ? -19.922 84.438 11.453 1 72 87 GLY A O 1
ATOM 672 N N . LYS A 1 88 ? -18.406 83.875 12.977 1 68.19 88 LYS A N 1
ATOM 673 C CA . LYS A 1 88 ? -18.328 82.5 12.547 1 68.19 88 LYS A CA 1
ATOM 674 C C . LYS A 1 88 ? -19.625 81.75 12.883 1 68.19 88 LYS A C 1
ATOM 676 O O . LYS A 1 88 ? -20.078 80.938 12.094 1 68.19 88 LYS A O 1
ATOM 681 N N . SER A 1 89 ? -20.125 82.062 14.078 1 67.94 89 SER A N 1
ATOM 682 C CA . SER A 1 89 ? -21.375 81.438 14.484 1 67.94 89 SER A CA 1
ATOM 683 C C . SER A 1 89 ? -22.531 81.812 13.586 1 67.94 89 SER A C 1
ATOM 685 O O . SER A 1 89 ? -23.312 81 13.141 1 67.94 89 SER A O 1
ATOM 687 N N . MET A 1 90 ? -22.516 83.125 13.297 1 74.81 90 MET A N 1
ATOM 688 C CA . MET A 1 90 ? -23.594 83.625 12.445 1 74.81 90 MET A CA 1
ATOM 689 C C . MET A 1 90 ? -23.469 83.062 11.031 1 74.81 90 MET A C 1
ATOM 691 O O . MET A 1 90 ? -24.484 82.75 10.406 1 74.81 90 MET A O 1
ATOM 695 N N . GLN A 1 91 ? -22.25 82.938 10.602 1 76.38 91 GLN A N 1
ATOM 696 C CA . GLN A 1 91 ? -22.016 82.375 9.281 1 76.38 91 GLN A CA 1
ATOM 697 C C . GLN A 1 91 ? -22.359 80.875 9.258 1 76.38 91 GLN A C 1
ATOM 699 O O . GLN A 1 91 ? -22.969 80.375 8.305 1 76.38 91 GLN A O 1
ATOM 704 N N . GLY A 1 92 ? -22.016 80.125 10.297 1 72.38 92 GLY A N 1
ATOM 705 C CA . GLY A 1 92 ? -22.344 78.688 10.406 1 72.38 92 GLY A CA 1
ATOM 706 C C . GLY A 1 92 ? -23.828 78.438 10.438 1 72.38 92 GLY A C 1
ATOM 707 O O . GLY A 1 92 ? -24.312 77.5 9.766 1 72.38 92 GLY A O 1
ATOM 708 N N . ILE A 1 93 ? -24.516 79.312 11.133 1 72.88 93 ILE A N 1
ATOM 709 C CA . ILE A 1 93 ? -25.969 79.188 11.203 1 72.88 93 ILE A CA 1
ATOM 710 C C . ILE A 1 93 ? -26.578 79.438 9.836 1 72.88 93 ILE A C 1
ATOM 712 O O . ILE A 1 93 ? -27.453 78.75 9.367 1 72.88 93 ILE A O 1
ATOM 716 N N . ARG A 1 94 ? -26.094 80.438 9.258 1 77.06 94 ARG A N 1
ATOM 717 C CA . ARG A 1 94 ? -26.594 80.812 7.945 1 77.06 94 ARG A CA 1
ATOM 718 C C . ARG A 1 94 ? -26.391 79.688 6.934 1 77.06 94 ARG A C 1
ATOM 720 O O . ARG A 1 94 ? -27.312 79.375 6.184 1 77.06 94 ARG A O 1
ATOM 727 N N . GLU A 1 95 ? -25.266 79.125 6.922 1 76.88 95 GLU A N 1
ATOM 728 C CA . GLU A 1 95 ? -24.969 78.062 5.969 1 76.88 95 GLU A CA 1
ATOM 729 C C . GLU A 1 95 ? -25.844 76.812 6.223 1 76.88 95 GLU A C 1
ATOM 731 O O . GLU A 1 95 ? -26.359 76.188 5.281 1 76.88 95 GLU A O 1
ATOM 736 N N . THR A 1 96 ? -26.016 76.5 7.461 1 74 96 THR A N 1
ATOM 737 C CA . THR A 1 96 ? -26.828 75.312 7.824 1 74 96 THR A CA 1
ATOM 738 C C . THR A 1 96 ? -28.297 75.562 7.453 1 74 96 THR A C 1
ATOM 740 O O . THR A 1 96 ? -28.953 74.688 6.91 1 74 96 THR A O 1
ATOM 743 N N . LEU A 1 97 ? -28.734 76.75 7.711 1 74.88 97 LEU A N 1
ATOM 744 C CA . LEU A 1 97 ? -30.125 77 7.441 1 74.88 97 LEU A CA 1
ATOM 745 C C . LEU A 1 97 ? -30.375 77.188 5.941 1 74.88 97 LEU A C 1
ATOM 747 O O . LEU A 1 97 ? -31.422 76.75 5.445 1 74.88 97 LEU A O 1
ATOM 751 N N . GLU A 1 98 ? -29.469 77.625 5.262 1 76.94 98 GLU A N 1
ATOM 752 C CA . GLU A 1 98 ? -29.594 77.688 3.809 1 76.94 98 GLU A CA 1
ATOM 753 C C . GLU A 1 98 ? -29.578 76.312 3.182 1 76.94 98 GLU A C 1
ATOM 755 O O . GLU A 1 98 ? -30.359 76.062 2.258 1 76.94 98 GLU A O 1
ATOM 760 N N . ASP A 1 99 ? -28.734 75.5 3.711 1 75.44 99 ASP A N 1
ATOM 761 C CA . ASP A 1 99 ? -28.688 74.125 3.23 1 75.44 99 ASP A CA 1
ATOM 762 C C . ASP A 1 99 ? -30 73.375 3.547 1 75.44 99 ASP A C 1
ATOM 764 O O . ASP A 1 99 ? -30.5 72.625 2.723 1 75.44 99 ASP A O 1
ATOM 768 N N . LEU A 1 100 ? -30.469 73.625 4.672 1 72.44 100 LEU A N 1
ATOM 769 C CA . LEU A 1 100 ? -31.75 73 5.078 1 72.44 100 LEU A CA 1
ATOM 770 C C . LEU A 1 100 ? -32.875 73.5 4.207 1 72.44 100 LEU A C 1
ATOM 772 O O . LEU A 1 100 ? -33.781 72.75 3.834 1 72.44 100 LEU A O 1
ATOM 776 N N . GLU A 1 101 ? -32.844 74.75 3.971 1 73.69 101 GLU A N 1
ATOM 777 C CA . GLU A 1 101 ? -33.875 75.312 3.105 1 73.69 101 GLU A CA 1
ATOM 778 C C . GLU A 1 101 ? -33.812 74.75 1.705 1 73.69 101 GLU A C 1
ATOM 780 O O . GLU A 1 101 ? -34.875 74.438 1.118 1 73.69 101 GLU A O 1
ATOM 785 N N . LYS A 1 102 ? -32.656 74.562 1.247 1 74.31 102 LYS A N 1
ATOM 786 C CA . LYS A 1 102 ? -32.5 73.938 -0.066 1 74.31 102 LYS A CA 1
ATOM 787 C C . LYS A 1 102 ? -33.031 72.5 -0.074 1 74.31 102 LYS A C 1
ATOM 789 O O . LYS A 1 102 ? -33.688 72.062 -1.022 1 74.31 102 LYS A O 1
ATOM 794 N N . GLU A 1 103 ? -32.719 71.812 0.984 1 70.19 103 GLU A N 1
ATOM 795 C CA . GLU A 1 103 ? -33.156 70.438 1.046 1 70.19 103 GLU A CA 1
ATOM 796 C C . GLU A 1 103 ? -34.656 70.375 1.287 1 70.19 103 GLU A C 1
ATOM 798 O O . GLU A 1 103 ? -35.344 69.5 0.725 1 70.19 103 GLU A O 1
ATOM 803 N N . ALA A 1 104 ? -35.156 71.188 2.098 1 67 104 ALA A N 1
ATOM 804 C CA . ALA A 1 104 ? -36.594 71.25 2.344 1 67 104 ALA A CA 1
ATOM 805 C C . ALA A 1 104 ? -37.344 71.625 1.077 1 67 104 ALA A C 1
ATOM 807 O O . ALA A 1 104 ? -38.438 71.125 0.815 1 67 104 ALA A O 1
ATOM 808 N N . ALA A 1 105 ? -36.781 72.438 0.367 1 67.94 105 ALA A N 1
ATOM 809 C CA . ALA A 1 105 ? -37.406 72.875 -0.882 1 67.94 105 ALA A CA 1
ATOM 810 C C . ALA A 1 105 ? -37.5 71.75 -1.888 1 67.94 105 ALA A C 1
ATOM 812 O O . ALA A 1 105 ? -38.406 71.688 -2.693 1 67.94 105 ALA A O 1
ATOM 813 N N . LYS A 1 106 ? -36.531 70.875 -1.8 1 66.25 106 LYS A N 1
ATOM 814 C CA . LYS A 1 106 ? -36.562 69.75 -2.686 1 66.25 106 LYS A CA 1
ATOM 815 C C . LYS A 1 106 ? -37.719 68.75 -2.318 1 66.25 106 LYS A C 1
ATOM 817 O O . LYS A 1 106 ? -38.188 68.062 -3.168 1 66.25 106 LYS A O 1
ATOM 822 N N . LEU A 1 107 ? -37.938 68.812 -1.013 1 58.91 107 LEU A N 1
ATOM 823 C CA . LEU A 1 107 ? -38.969 67.875 -0.539 1 58.91 107 LEU A CA 1
ATOM 824 C C . LEU A 1 107 ? -40.375 68.438 -0.753 1 58.91 107 LEU A C 1
ATOM 826 O O . LEU A 1 107 ? -41.375 67.75 -0.526 1 58.91 107 LEU A O 1
ATOM 830 N N . ARG A 1 108 ? -40.5 69.625 -0.915 1 55.31 108 ARG A N 1
ATOM 831 C CA . ARG A 1 108 ? -41.812 70.25 -1.146 1 55.31 108 ARG A CA 1
ATOM 832 C C . ARG A 1 108 ? -42.406 69.75 -2.459 1 55.31 108 ARG A C 1
ATOM 834 O O . ARG A 1 108 ? -41.844 70 -3.529 1 55.31 108 ARG A O 1
ATOM 841 N N . SER A 1 109 ? -42.906 68.562 -2.475 1 50.03 109 SER A N 1
ATOM 842 C CA . SER A 1 109 ? -43.625 68.125 -3.664 1 50.03 109 SER A CA 1
ATOM 843 C C . SER A 1 109 ? -44.875 69 -3.895 1 50.03 109 SER A C 1
ATOM 845 O O . SER A 1 109 ? -45.469 69.5 -2.947 1 50.03 109 SER A O 1
ATOM 847 N N . LYS A 1 110 ? -45.375 69.25 -5.199 1 45.19 110 LYS A N 1
ATOM 848 C CA . LYS A 1 110 ? -46.531 70.062 -5.625 1 45.19 110 LYS A CA 1
ATOM 849 C C . LYS A 1 110 ? -47.812 69.562 -4.984 1 45.19 110 LYS A C 1
ATOM 851 O O . LYS A 1 110 ? -48.781 70.312 -4.809 1 45.19 110 LYS A O 1
ATOM 856 N N . LYS A 1 111 ? -48.219 68.188 -5.273 1 41.22 111 LYS A N 1
ATOM 857 C CA . LYS A 1 111 ? -49.594 67.75 -5.027 1 41.22 111 LYS A CA 1
ATOM 858 C C . LYS A 1 111 ? -49.812 67.562 -3.537 1 41.22 111 LYS A C 1
ATOM 860 O O . LYS A 1 111 ? -48.938 67.062 -2.82 1 41.22 111 LYS A O 1
ATOM 865 N N . ASN A 1 112 ? -50.719 68.25 -2.809 1 42 112 ASN A N 1
ATOM 866 C CA . ASN A 1 112 ? -51.219 68.312 -1.435 1 42 112 ASN A CA 1
ATOM 867 C C . ASN A 1 112 ? -51.281 66.938 -0.779 1 42 112 ASN A C 1
ATOM 869 O O . ASN A 1 112 ? -51.875 66.812 0.293 1 42 112 ASN A O 1
ATOM 873 N N . SER A 1 113 ? -51.5 65.75 -1.611 1 39.44 113 SER A N 1
ATOM 874 C CA . SER A 1 113 ? -52.062 64.562 -1.012 1 39.44 113 SER A CA 1
ATOM 875 C C . SER A 1 113 ? -51.156 64 0.063 1 39.44 113 SER A C 1
ATOM 877 O O . SER A 1 113 ? -50.031 64.438 0.241 1 39.44 113 SER A O 1
ATOM 879 N N . LEU A 1 114 ? -51.531 62.688 0.551 1 38.97 114 LEU A N 1
ATOM 880 C CA . LEU A 1 114 ? -50.969 61.75 1.511 1 38.97 114 LEU A CA 1
ATOM 881 C C . LEU A 1 114 ? -49.5 61.438 1.198 1 38.97 114 LEU A C 1
ATOM 883 O O . LEU A 1 114 ? -49.094 61.469 0.035 1 38.97 114 LEU A O 1
ATOM 887 N N . MET A 1 115 ? -48.625 61.625 2.109 1 43.06 115 MET A N 1
ATOM 888 C CA . MET A 1 115 ? -47.219 61.281 1.931 1 43.06 115 MET A CA 1
ATOM 889 C C . MET A 1 115 ? -47.094 59.938 1.225 1 43.06 115 MET A C 1
ATOM 891 O O . MET A 1 115 ? -47.531 58.906 1.74 1 43.06 115 MET A O 1
ATOM 895 N N . GLY A 1 116 ? -47.25 59.875 -0.015 1 45.81 116 GLY A N 1
ATOM 896 C CA . GLY A 1 116 ? -47.094 58.625 -0.724 1 45.81 116 GLY A CA 1
ATOM 897 C C . GLY A 1 116 ? -45.781 57.906 -0.388 1 45.81 116 GLY A C 1
ATOM 898 O O . GLY A 1 116 ? -44.969 58.438 0.361 1 45.81 116 GLY A O 1
ATOM 899 N N . LYS A 1 117 ? -45.594 56.594 -0.706 1 43.94 117 LYS A N 1
ATOM 900 C CA . LYS A 1 117 ? -44.469 55.719 -0.473 1 43.94 117 LYS A CA 1
ATOM 901 C C . LYS A 1 117 ? -43.156 56.406 -0.835 1 43.94 117 LYS A C 1
ATOM 903 O O . LYS A 1 117 ? -42.156 56.25 -0.135 1 43.94 117 LYS A O 1
ATOM 908 N N . TRP A 1 118 ? -43.188 57.062 -1.822 1 46.19 118 TRP A N 1
ATOM 909 C CA . TRP A 1 118 ? -41.938 57.625 -2.34 1 46.19 118 TRP A CA 1
ATOM 910 C C . TRP A 1 118 ? -41.5 58.844 -1.52 1 46.19 118 TRP A C 1
ATOM 912 O O . TRP A 1 118 ? -40.312 59.062 -1.293 1 46.19 118 TRP A O 1
ATOM 922 N N . ASP A 1 119 ? -42.531 59.469 -1.026 1 47.5 119 ASP A N 1
ATOM 923 C CA . ASP A 1 119 ? -42.219 60.625 -0.204 1 47.5 119 ASP A CA 1
ATOM 924 C C . ASP A 1 119 ? -41.625 60.188 1.141 1 47.5 119 ASP A C 1
ATOM 926 O O . ASP A 1 119 ? -40.688 60.812 1.632 1 47.5 119 ASP A O 1
ATOM 930 N N . LYS A 1 120 ? -42.188 59.188 1.627 1 47.84 120 LYS A N 1
ATOM 931 C CA . LYS A 1 120 ? -41.625 58.594 2.826 1 47.84 120 LYS A CA 1
ATOM 932 C C . LYS A 1 120 ? -40.156 58.156 2.607 1 47.84 120 LYS A C 1
ATOM 934 O O . LYS A 1 120 ? -39.312 58.344 3.488 1 47.84 120 LYS A O 1
ATOM 939 N N . ALA A 1 121 ? -39.875 57.656 1.4 1 49.16 121 ALA A N 1
ATOM 940 C CA . ALA A 1 121 ? -38.562 57.188 1.062 1 49.16 121 ALA A CA 1
ATOM 941 C C . ALA A 1 121 ? -37.562 58.344 0.975 1 49.16 121 ALA A C 1
ATOM 943 O O . ALA A 1 121 ? -36.438 58.219 1.422 1 49.16 121 ALA A O 1
ATOM 944 N N . LYS A 1 122 ? -38.062 59.375 0.49 1 50.91 122 LYS A N 1
ATOM 945 C CA . LYS A 1 122 ? -37.188 60.5 0.323 1 50.91 122 LYS A CA 1
ATOM 946 C C . LYS A 1 122 ? -36.75 61.062 1.675 1 50.91 122 LYS A C 1
ATOM 948 O O . LYS A 1 122 ? -35.625 61.5 1.844 1 50.91 122 LYS A O 1
ATOM 953 N N . PHE A 1 123 ? -37.719 60.969 2.525 1 51.47 123 PHE A N 1
ATOM 954 C CA . PHE A 1 123 ? -37.406 61.406 3.881 1 51.47 123 PHE A CA 1
ATOM 955 C C . PHE A 1 123 ? -36.5 60.406 4.586 1 51.47 123 PHE A C 1
ATOM 957 O O . PHE A 1 123 ? -35.594 60.812 5.328 1 51.47 123 PHE A O 1
ATOM 964 N N . LEU A 1 124 ? -36.812 59.125 4.242 1 52.34 124 LEU A N 1
ATOM 965 C CA . LEU A 1 124 ? -36 58.062 4.863 1 52.34 124 LEU A CA 1
ATOM 966 C C . LEU A 1 124 ? -34.562 58.156 4.406 1 52.34 124 LEU A C 1
ATOM 968 O O . LEU A 1 124 ? -33.625 57.938 5.199 1 52.34 124 LEU A O 1
ATOM 972 N N . TRP A 1 125 ? -34.375 58.469 3.074 1 50.75 125 TRP A N 1
ATOM 973 C CA . TRP A 1 125 ? -33.031 58.469 2.508 1 50.75 125 TRP A CA 1
ATOM 974 C C . TRP A 1 125 ? -32.219 59.656 3.045 1 50.75 125 TRP A C 1
ATOM 976 O O . TRP A 1 125 ? -30.984 59.594 3.094 1 50.75 125 TRP A O 1
ATOM 986 N N . LYS A 1 126 ? -33.031 60.594 3.447 1 54.25 126 LYS A N 1
ATOM 987 C CA . LYS A 1 126 ? -32.281 61.75 3.871 1 54.25 126 LYS A CA 1
ATOM 988 C C . LYS A 1 126 ? -32.25 61.875 5.391 1 54.25 126 LYS A C 1
ATOM 990 O O . LYS A 1 126 ? -32.062 62.969 5.926 1 54.25 126 LYS A O 1
ATOM 995 N N . GLU A 1 127 ? -32.531 60.781 5.926 1 59.56 127 GLU A N 1
ATOM 996 C CA . GLU A 1 127 ? -32.531 60.719 7.383 1 59.56 127 GLU A CA 1
ATOM 997 C C . GLU A 1 127 ? -31.188 61.125 7.965 1 59.56 127 GLU A C 1
ATOM 999 O O . GLU A 1 127 ? -31.125 61.844 8.953 1 59.56 127 GLU A O 1
ATOM 1004 N N . ASP A 1 128 ? -30.203 60.656 7.25 1 64.31 128 ASP A N 1
ATOM 1005 C CA . ASP A 1 128 ? -28.844 60.969 7.699 1 64.31 128 ASP A CA 1
ATOM 1006 C C . ASP A 1 128 ? -28.547 62.438 7.543 1 64.31 128 ASP A C 1
ATOM 1008 O O . ASP A 1 128 ? -27.875 63.031 8.383 1 64.31 128 ASP A O 1
ATOM 1012 N N . TYR A 1 129 ? -29.141 62.969 6.555 1 66.56 129 TYR A N 1
ATOM 1013 C CA . TYR A 1 129 ? -28.969 64.438 6.324 1 66.56 129 TYR A CA 1
ATOM 1014 C C . TYR A 1 129 ? -29.625 65.25 7.43 1 66.56 129 TYR A C 1
ATOM 1016 O O . TYR A 1 129 ? -29.031 66.188 7.938 1 66.56 129 TYR A O 1
ATOM 1024 N N . PHE A 1 130 ? -30.719 64.75 7.801 1 65.81 130 PHE A N 1
ATOM 1025 C CA . PHE A 1 130 ? -31.453 65.438 8.828 1 65.81 130 PHE A CA 1
ATOM 1026 C C . PHE A 1 130 ? -30.812 65.25 10.195 1 65.81 130 PHE A C 1
ATOM 1028 O O . PHE A 1 130 ? -30.75 66.188 10.992 1 65.81 130 PHE A O 1
ATOM 1035 N N . LYS A 1 131 ? -30.219 64.188 10.328 1 67 131 LYS A N 1
ATOM 1036 C CA . LYS A 1 131 ? -29.484 63.906 11.562 1 67 131 LYS A CA 1
ATOM 1037 C C . LYS A 1 131 ? -28.25 64.812 11.656 1 67 131 LYS A C 1
ATOM 1039 O O . LYS A 1 131 ? -27.969 65.375 12.711 1 67 131 LYS A O 1
ATOM 1044 N N . ASP A 1 132 ? -27.625 65 10.516 1 70.38 132 ASP A N 1
ATOM 1045 C CA . ASP A 1 132 ? -26.438 65.875 10.43 1 70.38 132 ASP A CA 1
ATOM 1046 C C . ASP A 1 132 ? -26.828 67.312 10.586 1 70.38 132 ASP A C 1
ATOM 1048 O O . ASP A 1 132 ? -26.109 68.125 11.242 1 70.38 132 ASP A O 1
ATOM 1052 N N . ALA A 1 133 ? -27.984 67.625 10.062 1 68.88 133 ALA A N 1
ATOM 1053 C CA . ALA A 1 133 ? -28.469 69 10.133 1 68.88 133 ALA A CA 1
ATOM 1054 C C . ALA A 1 133 ? -28.859 69.375 11.562 1 68.88 133 ALA A C 1
ATOM 1056 O O . ALA A 1 133 ? -28.547 70.5 12.023 1 68.88 133 ALA A O 1
ATOM 1057 N N . VAL A 1 134 ? -29.391 68.438 12.219 1 68.75 134 VAL A N 1
ATOM 1058 C CA . VAL A 1 134 ? -29.734 68.625 13.625 1 68.75 134 VAL A CA 1
ATOM 1059 C C . VAL A 1 134 ? -28.469 68.812 14.445 1 68.75 134 VAL A C 1
ATOM 1061 O O . VAL A 1 134 ? -28.391 69.75 15.273 1 68.75 134 VAL A O 1
ATOM 1064 N N . GLN A 1 135 ? -27.469 68.125 14.086 1 67.5 135 GLN A N 1
ATOM 1065 C CA . GLN A 1 135 ? -26.203 68.188 14.805 1 67.5 135 GLN A CA 1
ATOM 1066 C C . GLN A 1 135 ? -25.516 69.562 14.492 1 67.5 135 GLN A C 1
ATOM 1068 O O . GLN A 1 135 ? -24.969 70.188 15.391 1 67.5 135 GLN A O 1
ATOM 1073 N N . ASN A 1 136 ? -25.641 69.938 13.305 1 69.31 136 ASN A N 1
ATOM 1074 C CA . ASN A 1 136 ? -25.016 71.188 12.898 1 69.31 136 ASN A CA 1
ATOM 1075 C C . ASN A 1 136 ? -25.688 72.375 13.57 1 69.31 136 ASN A C 1
ATOM 1077 O O . ASN A 1 136 ? -25.016 73.312 14.008 1 69.31 136 ASN A O 1
ATOM 1081 N N . VAL A 1 137 ? -27 72.312 13.742 1 68.62 137 VAL A N 1
ATOM 1082 C CA . VAL A 1 137 ? -27.75 73.375 14.398 1 68.62 137 VAL A CA 1
ATOM 1083 C C . VAL A 1 137 ? -27.422 73.375 15.883 1 68.62 137 VAL A C 1
ATOM 1085 O O . VAL A 1 137 ? -27.25 74.438 16.469 1 68.62 137 VAL A O 1
ATOM 1088 N N . LYS A 1 138 ? -27.188 72.25 16.391 1 67.62 138 LYS A N 1
ATOM 1089 C CA . LYS A 1 138 ? -26.812 72.188 17.797 1 67.62 138 LYS A CA 1
ATOM 1090 C C . LYS A 1 138 ? -25.438 72.75 18.047 1 67.62 138 LYS A C 1
ATOM 1092 O O . LYS A 1 138 ? -25.219 73.438 19.031 1 67.62 138 LYS A O 1
ATOM 1097 N N . ASP A 1 139 ? -24.578 72.5 17.172 1 64.81 139 ASP A N 1
ATOM 1098 C CA . ASP A 1 139 ? -23.219 73 17.266 1 64.81 139 ASP A CA 1
ATOM 1099 C C . ASP A 1 139 ? -23.203 74.5 17.172 1 64.81 139 ASP A C 1
ATOM 1101 O O . ASP A 1 139 ? -22.484 75.188 17.906 1 64.81 139 ASP A O 1
ATOM 1105 N N . GLN A 1 140 ? -24.078 75 16.328 1 65.69 140 GLN A N 1
ATOM 1106 C CA . GLN A 1 140 ? -24.156 76.438 16.141 1 65.69 140 GLN A CA 1
ATOM 1107 C C . GLN A 1 140 ? -24.828 77.125 17.328 1 65.69 140 GLN A C 1
ATOM 1109 O O . GLN A 1 140 ? -24.422 78.188 17.75 1 65.69 140 GLN A O 1
ATOM 1114 N N . ARG A 1 141 ? -25.75 76.438 17.875 1 67.94 141 ARG A N 1
ATOM 1115 C CA . ARG A 1 141 ? -26.406 76.938 19.094 1 67.94 141 ARG A CA 1
ATOM 1116 C C . ARG A 1 141 ? -25.406 77.062 20.234 1 67.94 141 ARG A C 1
ATOM 1118 O O . ARG A 1 141 ? -25.391 78.062 20.938 1 67.94 141 ARG A O 1
ATOM 1125 N N . ASP A 1 142 ? -24.578 76.125 20.344 1 62.69 142 ASP A N 1
ATOM 1126 C CA . ASP A 1 142 ? -23.562 76.125 21.391 1 62.69 142 ASP A CA 1
ATOM 1127 C C . ASP A 1 142 ? -22.562 77.25 21.203 1 62.69 142 ASP A C 1
ATOM 1129 O O . ASP A 1 142 ? -22.156 77.875 22.172 1 62.69 142 ASP A O 1
ATOM 1133 N N . MET A 1 143 ? -22.359 77.562 19.969 1 63.47 143 MET A N 1
ATOM 1134 C CA . MET A 1 143 ? -21.453 78.688 19.656 1 63.47 143 MET A CA 1
ATOM 1135 C C . MET A 1 143 ? -22.078 80 20.016 1 63.47 143 MET A C 1
ATOM 1137 O O . MET A 1 143 ? -21.406 80.875 20.562 1 63.47 143 MET A O 1
ATOM 1141 N N . VAL A 1 144 ? -23.359 80.125 19.859 1 68.56 144 VAL A N 1
ATOM 1142 C CA . VAL A 1 144 ? -24.078 81.375 20.188 1 68.56 144 VAL A CA 1
ATOM 1143 C C . VAL A 1 144 ? -24.141 81.5 21.703 1 68.56 144 VAL A C 1
ATOM 1145 O O . VAL A 1 144 ? -23.938 82.625 22.234 1 68.56 144 VAL A O 1
ATOM 1148 N N . ALA A 1 145 ? -24.312 80.438 22.344 1 63.25 145 ALA A N 1
ATOM 1149 C CA . ALA A 1 145 ? -24.375 80.5 23.797 1 63.25 145 ALA A CA 1
ATOM 1150 C C . ALA A 1 145 ? -23.031 80.938 24.391 1 63.25 145 ALA A C 1
ATOM 1152 O O . ALA A 1 145 ? -23 81.688 25.375 1 63.25 145 ALA A O 1
ATOM 1153 N N . ILE A 1 146 ? -21.984 80.625 23.734 1 58.75 146 ILE A N 1
ATOM 1154 C CA . ILE A 1 146 ? -20.641 81 24.156 1 58.75 146 ILE A CA 1
ATOM 1155 C C . ILE A 1 146 ? -20.453 82.5 23.953 1 58.75 146 ILE A C 1
ATOM 1157 O O . ILE A 1 146 ? -19.906 83.188 24.828 1 58.75 146 ILE A O 1
ATOM 1161 N N . VAL A 1 147 ? -21 82.938 22.891 1 64.31 147 VAL A N 1
ATOM 1162 C CA . VAL A 1 147 ? -20.891 84.375 22.594 1 64.31 147 VAL A CA 1
ATOM 1163 C C . VAL A 1 147 ? -21.688 85.188 23.625 1 64.31 147 VAL A C 1
ATOM 1165 O O . VAL A 1 147 ? -21.203 86.188 24.156 1 64.31 147 VAL A O 1
ATOM 1168 N N . MET A 1 148 ? -22.766 84.688 23.938 1 63.62 148 MET A N 1
ATOM 1169 C CA . MET A 1 148 ? -23.625 85.312 24.922 1 63.62 148 MET A CA 1
ATOM 1170 C C . MET A 1 148 ? -22.984 85.312 26.297 1 63.62 148 MET A C 1
ATOM 1172 O O . MET A 1 148 ? -23 86.375 27 1 63.62 148 MET A O 1
ATOM 1176 N N . SER A 1 149 ? -22.391 84.25 26.578 1 56.81 149 SER A N 1
ATOM 1177 C CA . SER A 1 149 ? -21.688 84.125 27.859 1 56.81 149 SER A CA 1
ATOM 1178 C C . SER A 1 149 ? -20.469 85 27.891 1 56.81 149 SER A C 1
ATOM 1180 O O . SER A 1 149 ? -20.156 85.625 28.906 1 56.81 149 SER A O 1
ATOM 1182 N N . GLY A 1 150 ? -19.844 85.125 26.766 1 56.06 150 GLY A N 1
ATOM 1183 C CA . GLY A 1 150 ? -18.703 86 26.641 1 56.06 150 GLY A CA 1
ATOM 1184 C C . GLY A 1 150 ? -19.062 87.438 26.828 1 56.06 150 GLY A C 1
ATOM 1185 O O . GLY A 1 150 ? -18.328 88.188 27.5 1 56.06 150 GLY A O 1
ATOM 1186 N N . ILE A 1 151 ? -20.156 87.875 26.344 1 58.94 151 ILE A N 1
ATOM 1187 C CA . ILE A 1 151 ? -20.625 89.25 26.469 1 58.94 151 ILE A CA 1
ATOM 1188 C C . ILE A 1 151 ? -20.953 89.5 27.938 1 58.94 151 ILE A C 1
ATOM 1190 O O . ILE A 1 151 ? -20.609 90.625 28.453 1 58.94 151 ILE A O 1
ATOM 1194 N N . GLN A 1 152 ? -21.516 88.625 28.578 1 50.09 152 GLN A N 1
ATOM 1195 C CA . GLN A 1 152 ? -21.906 88.875 29.969 1 50.09 152 GLN A CA 1
ATOM 1196 C C . GLN A 1 152 ? -20.672 88.938 30.875 1 50.09 152 GLN A C 1
ATOM 1198 O O . GLN A 1 152 ? -20.641 89.688 31.828 1 50.09 152 GLN A O 1
ATOM 1203 N N . LEU A 1 153 ? -19.703 88.062 30.578 1 44.16 153 LEU A N 1
ATOM 1204 C CA . LEU A 1 153 ? -18.484 88.062 31.359 1 44.16 153 LEU A CA 1
ATOM 1205 C C . LEU A 1 153 ? -17.672 89.375 31.141 1 44.16 153 LEU A C 1
ATOM 1207 O O . LEU A 1 153 ? -17 89.812 32.031 1 44.16 153 LEU A O 1
ATOM 1211 N N . HIS A 1 154 ? -17.719 89.812 29.938 1 45.25 154 HIS A N 1
ATOM 1212 C CA . HIS A 1 154 ? -17 91 29.672 1 45.25 154 HIS A CA 1
ATOM 1213 C C . HIS A 1 154 ? -17.547 92.188 30.516 1 45.25 154 HIS A C 1
ATOM 1215 O O . HIS A 1 154 ? -16.797 93.062 30.891 1 45.25 154 HIS A O 1
ATOM 1221 N N . SER A 1 155 ? -18.781 92.188 30.719 1 42.91 155 SER A N 1
ATOM 1222 C CA . SER A 1 155 ? -19.25 93.25 31.594 1 42.91 155 SER A CA 1
ATOM 1223 C C . SER A 1 155 ? -18.609 93.188 32.969 1 42.91 155 SER A C 1
ATOM 1225 O O . SER A 1 155 ? -18.609 94.125 33.719 1 42.91 155 SER A O 1
ATOM 1227 N N . THR A 1 156 ? -18.25 91.875 33.406 1 37.41 156 THR A N 1
ATOM 1228 C CA . THR A 1 156 ? -17.5 91.812 34.656 1 37.41 156 THR A CA 1
ATOM 1229 C C . THR A 1 156 ? -16 91.812 34.375 1 37.41 156 THR A C 1
ATOM 1231 O O . THR A 1 156 ? -15.562 91.25 33.344 1 37.41 156 THR A O 1
ATOM 1234 N N . ASN A 1 157 ? -15.094 92.75 34.625 1 36.66 157 ASN A N 1
ATOM 1235 C CA . ASN A 1 157 ? -13.727 93.125 34.312 1 36.66 157 ASN A CA 1
ATOM 1236 C C . ASN A 1 157 ? -12.797 91.938 34.188 1 36.66 157 ASN A C 1
ATOM 1238 O O . ASN A 1 157 ? -11.688 92.062 33.656 1 36.66 157 ASN A O 1
ATOM 1242 N N . THR A 1 158 ? -12.898 90.875 35.094 1 34.97 158 THR A N 1
ATOM 1243 C CA . THR A 1 158 ? -11.727 90.062 35.375 1 34.97 158 THR A CA 1
ATOM 1244 C C . THR A 1 158 ? -11.477 89.062 34.25 1 34.97 158 THR A C 1
ATOM 1246 O O . THR A 1 158 ? -10.375 88.5 34.125 1 34.97 158 THR A O 1
ATOM 1249 N N . LEU A 1 159 ? -12.469 88.375 33.688 1 34.69 159 LEU A N 1
ATOM 1250 C CA . LEU A 1 159 ? -12.266 87.062 33.094 1 34.69 159 LEU A CA 1
ATOM 1251 C C . LEU A 1 159 ? -11.789 87.188 31.656 1 34.69 159 LEU A C 1
ATOM 1253 O O . LEU A 1 159 ? -11.891 86.25 30.891 1 34.69 159 LEU A O 1
ATOM 1257 N N . ASN A 1 160 ? -11.023 88.188 31.25 1 38.5 160 ASN A N 1
ATOM 1258 C CA . ASN A 1 160 ? -10.75 88.25 29.812 1 38.5 160 ASN A CA 1
ATOM 1259 C C . ASN A 1 160 ? -9.891 87.125 29.328 1 38.5 160 ASN A C 1
ATOM 1261 O O . ASN A 1 160 ? -10.148 86.562 28.266 1 38.5 160 ASN A O 1
ATOM 1265 N N . GLU A 1 161 ? -8.828 86.812 30.125 1 40.69 161 GLU A N 1
ATOM 1266 C CA . GLU A 1 161 ? -7.82 85.875 29.594 1 40.69 161 GLU A CA 1
ATOM 1267 C C . GLU A 1 161 ? -8.352 84.438 29.531 1 40.69 161 GLU A C 1
ATOM 1269 O O . GLU A 1 161 ? -8.086 83.75 28.562 1 40.69 161 GLU A O 1
ATOM 1274 N N . GLU A 1 162 ? -9.117 84.125 30.562 1 36.56 162 GLU A N 1
ATOM 1275 C CA . GLU A 1 162 ? -9.531 82.688 30.719 1 36.56 162 GLU A CA 1
ATOM 1276 C C . GLU A 1 162 ? -10.555 82.312 29.656 1 36.56 162 GLU A C 1
ATOM 1278 O O . GLU A 1 162 ? -10.516 81.188 29.125 1 36.56 162 GLU A O 1
ATOM 1283 N N . LEU A 1 163 ? -11.383 83.25 29.219 1 38.25 163 LEU A N 1
ATOM 1284 C CA . LEU A 1 163 ? -12.312 83.062 28.109 1 38.25 163 LEU A CA 1
ATOM 1285 C C . LEU A 1 163 ? -11.562 82.688 26.828 1 38.25 163 LEU A C 1
ATOM 1287 O O . LEU A 1 163 ? -11.992 81.812 26.062 1 38.25 163 LEU A O 1
ATOM 1291 N N . ARG A 1 164 ? -10.43 83.125 26.719 1 42.41 164 ARG A N 1
ATOM 1292 C CA . ARG A 1 164 ? -9.648 82.875 25.516 1 42.41 164 ARG A CA 1
ATOM 1293 C C . ARG A 1 164 ? -9.266 81.375 25.422 1 42.41 164 ARG A C 1
ATOM 1295 O O . ARG A 1 164 ? -9.328 80.812 24.344 1 42.41 164 ARG A O 1
ATOM 1302 N N . ARG A 1 165 ? -8.93 80.875 26.547 1 42.41 165 ARG A N 1
ATOM 1303 C CA . ARG A 1 165 ? -8.484 79.5 26.562 1 42.41 165 ARG A CA 1
ATOM 1304 C C . ARG A 1 165 ? -9.656 78.562 26.312 1 42.41 165 ARG A C 1
ATOM 1306 O O . ARG A 1 165 ? -9.508 77.562 25.578 1 42.41 165 ARG A O 1
ATOM 1313 N N . LEU A 1 166 ? -10.758 78.938 26.828 1 35.69 166 LEU A N 1
ATOM 1314 C CA . LEU A 1 166 ? -11.914 78.062 26.641 1 35.69 166 LEU A CA 1
ATOM 1315 C C . LEU A 1 166 ? -12.359 78.062 25.188 1 35.69 166 LEU A C 1
ATOM 1317 O O . LEU A 1 166 ? -12.68 77 24.641 1 35.69 166 LEU A O 1
ATOM 1321 N N . ILE A 1 167 ? -12.234 79.188 24.469 1 39.66 167 ILE A N 1
ATOM 1322 C CA . ILE A 1 167 ? -12.609 79.25 23.062 1 39.66 167 ILE A CA 1
ATOM 1323 C C . ILE A 1 167 ? -11.695 78.375 22.234 1 39.66 167 ILE A C 1
ATOM 1325 O O . ILE A 1 167 ? -12.148 77.625 21.344 1 39.66 167 ILE A O 1
ATOM 1329 N N . GLY A 1 168 ? -10.469 78.25 22.656 1 38.91 168 GLY A N 1
ATOM 1330 C CA . GLY A 1 168 ? -9.531 77.438 21.938 1 38.91 168 GLY A CA 1
ATOM 1331 C C . GLY A 1 168 ? -9.875 75.938 22 1 38.91 168 GLY A C 1
ATOM 1332 O O . GLY A 1 168 ? -9.742 75.25 21.016 1 38.91 168 GLY A O 1
ATOM 1333 N N . LEU A 1 169 ? -10.273 75.438 23.109 1 36.25 169 LEU A N 1
ATOM 1334 C CA . LEU A 1 169 ? -10.539 74 23.297 1 36.25 169 LEU A CA 1
ATOM 1335 C C . LEU A 1 169 ? -11.812 73.562 22.578 1 36.25 169 LEU A C 1
ATOM 1337 O O . LEU A 1 169 ? -11.883 72.5 22.031 1 36.25 169 LEU A O 1
ATOM 1341 N N . ILE A 1 170 ? -12.797 74.438 22.609 1 34.94 170 ILE A N 1
ATOM 1342 C CA . ILE A 1 170 ? -14.039 74.125 21.922 1 34.94 170 ILE A CA 1
ATOM 1343 C C . ILE A 1 170 ? -13.773 73.938 20.422 1 34.94 170 ILE A C 1
ATOM 1345 O O . ILE A 1 170 ? -14.359 73.125 19.766 1 34.94 170 ILE A O 1
ATOM 1349 N N . GLU A 1 171 ? -12.836 74.688 20 1 34 171 GLU A N 1
ATOM 1350 C CA . GLU A 1 171 ? -12.5 74.562 18.578 1 34 171 GLU A CA 1
ATOM 1351 C C . GLU A 1 171 ? -11.961 73.188 18.25 1 34 171 GLU A C 1
ATOM 1353 O O . GLU A 1 171 ? -12.102 72.688 17.125 1 34 171 GLU A O 1
ATOM 1358 N N . ALA A 1 172 ? -11.297 72.562 19.219 1 35.5 172 ALA A N 1
ATOM 1359 C CA . ALA A 1 172 ? -10.812 71.188 18.859 1 35.5 172 ALA A CA 1
ATOM 1360 C C . ALA A 1 172 ? -11.953 70.188 18.828 1 35.5 172 ALA A C 1
ATOM 1362 O O . ALA A 1 172 ? -12.922 70.312 19.578 1 35.5 172 ALA A O 1
ATOM 1363 N N . GLY A 1 173 ? -12.289 69.25 17.984 1 31.8 173 GLY A N 1
ATOM 1364 C CA . GLY A 1 173 ? -13.305 68.375 17.422 1 31.8 173 GLY A CA 1
ATOM 1365 C C . GLY A 1 173 ? -13.914 67.438 18.422 1 31.8 173 GLY A C 1
ATOM 1366 O O . GLY A 1 173 ? -13.219 66.562 19 1 31.8 173 GLY A O 1
ATOM 1367 N N . GLN A 1 174 ? -14.922 67.875 19.297 1 29.95 174 GLN A N 1
ATOM 1368 C CA . GLN A 1 174 ? -15.641 66.875 20.078 1 29.95 174 GLN A CA 1
ATOM 1369 C C . GLN A 1 174 ? -16.172 65.75 19.203 1 29.95 174 GLN A C 1
ATOM 1371 O O . GLN A 1 174 ? -16.781 66 18.156 1 29.95 174 GLN A O 1
ATOM 1376 N N . LYS A 1 175 ? -15.562 64.5 19.219 1 29.59 175 LYS A N 1
ATOM 1377 C CA . LYS A 1 175 ? -16.141 63.344 18.562 1 29.59 175 LYS A CA 1
ATOM 1378 C C . LYS A 1 175 ? -17.594 63.094 19 1 29.59 175 LYS A C 1
ATOM 1380 O O . LYS A 1 175 ? -17.922 63.312 20.172 1 29.59 175 LYS A O 1
ATOM 1385 N N . PRO A 1 176 ? -18.609 62.719 18.047 1 25.64 176 PRO A N 1
ATOM 1386 C CA . PRO A 1 176 ? -20.047 62.5 18.156 1 25.64 176 PRO A CA 1
ATOM 1387 C C . PRO A 1 176 ? -20.422 61.375 19.141 1 25.64 176 PRO A C 1
ATOM 1389 O O . PRO A 1 176 ? -19.844 60.281 19.078 1 25.64 176 PRO A O 1
ATOM 1392 N N . ALA A 1 177 ? -20.672 61.688 20.391 1 24.17 177 ALA A N 1
ATOM 1393 C CA . ALA A 1 177 ? -21.203 60.688 21.312 1 24.17 177 ALA A CA 1
ATOM 1394 C C . ALA A 1 177 ? -22.406 59.969 20.688 1 24.17 177 ALA A C 1
ATOM 1396 O O . ALA A 1 177 ? -23.188 60.562 19.953 1 24.17 177 ALA A O 1
ATOM 1397 N N . SER A 1 178 ? -22.344 58.625 20.672 1 23.05 178 SER A N 1
ATOM 1398 C CA . SER A 1 178 ? -23.266 57.625 20.125 1 23.05 178 SER A CA 1
ATOM 1399 C C . SER A 1 178 ? -24.703 57.938 20.5 1 23.05 178 SER A C 1
ATOM 1401 O O . SER A 1 178 ? -24.953 58.719 21.422 1 23.05 178 SER A O 1
ATOM 1403 N N . GLU A 1 179 ? -25.688 57.062 20 1 23.25 179 GLU A N 1
ATOM 1404 C CA . GLU A 1 179 ? -27.016 56.969 19.391 1 23.25 179 GLU A CA 1
ATOM 1405 C C . GLU A 1 179 ? -28.109 56.969 20.469 1 23.25 179 GLU A C 1
ATOM 1407 O O . GLU A 1 179 ? -29.281 57.156 20.172 1 23.25 179 GLU A O 1
ATOM 1412 N N . SER A 1 180 ? -27.938 56.375 21.656 1 22.98 180 SER A N 1
ATOM 1413 C CA . SER A 1 180 ? -29.156 55.719 22.109 1 22.98 180 SER A CA 1
ATOM 1414 C C . SER A 1 180 ? -30.172 56.719 22.625 1 22.98 180 SER A C 1
ATOM 1416 O O . SER A 1 180 ? -30.047 57.219 23.75 1 22.98 180 SER A O 1
ATOM 1418 N N . THR A 1 181 ? -30.547 57.594 21.875 1 23 181 THR A N 1
ATOM 1419 C CA . THR A 1 181 ? -31.453 58.625 22.344 1 23 181 THR A CA 1
ATOM 1420 C C . THR A 1 181 ? -32.812 58.031 22.719 1 23 181 THR A C 1
ATOM 1422 O O . THR A 1 181 ? -33.469 57.438 21.875 1 23 181 THR A O 1
ATOM 1425 N N . PRO A 1 182 ? -32.969 57.531 23.938 1 20.95 182 PRO A N 1
ATOM 1426 C CA . PRO A 1 182 ? -34.344 57.031 24.219 1 20.95 182 PRO A CA 1
ATOM 1427 C C . PRO A 1 182 ? -35.406 58.031 23.797 1 20.95 182 PRO A C 1
ATOM 1429 O O . PRO A 1 182 ? -35.156 59.219 23.688 1 20.95 182 PRO A O 1
ATOM 1432 N N . ARG A 1 183 ? -36.562 57.438 23.391 1 22.84 183 ARG A N 1
ATOM 1433 C CA . ARG A 1 183 ? -37.781 57.969 22.812 1 22.84 183 ARG A CA 1
ATOM 1434 C C . ARG A 1 183 ? -38.438 58.969 23.734 1 22.84 183 ARG A C 1
ATOM 1436 O O . ARG A 1 183 ? -38.875 58.625 24.844 1 22.84 183 ARG A O 1
ATOM 1443 N N . VAL A 1 184 ? -37.844 60.094 23.797 1 21.25 184 VAL A N 1
ATOM 1444 C CA . VAL A 1 184 ? -38.531 61.156 24.516 1 21.25 184 VAL A CA 1
ATOM 1445 C C . VAL A 1 184 ? -39.938 61.344 23.938 1 21.25 184 VAL A C 1
ATOM 1447 O O . VAL A 1 184 ? -40.094 61.656 22.75 1 21.25 184 VAL A O 1
ATOM 1450 N N . ASP A 1 185 ? -40.875 60.562 24.516 1 21.08 185 ASP A N 1
ATOM 1451 C CA . ASP A 1 185 ? -42.281 60.594 24.188 1 21.08 185 ASP A CA 1
ATOM 1452 C C . ASP A 1 185 ? -42.75 62 23.875 1 21.08 185 ASP A C 1
ATOM 1454 O O . ASP A 1 185 ? -42.094 62.969 24.234 1 21.08 185 ASP A O 1
ATOM 1458 N N . ARG A 1 186 ? -44.031 62.031 23.453 1 21.39 186 ARG A N 1
ATOM 1459 C CA . ARG A 1 186 ? -44.906 62.969 22.719 1 21.39 186 ARG A CA 1
ATOM 1460 C C . ARG A 1 186 ? -45.156 64.25 23.516 1 21.39 186 ARG A C 1
ATOM 1462 O O . ARG A 1 186 ? -45.844 64.188 24.531 1 21.39 186 ARG A O 1
ATOM 1469 N N . LEU A 1 187 ? -44.125 64.938 23.75 1 20.59 187 LEU A N 1
ATOM 1470 C CA . LEU A 1 187 ? -44.406 66.188 24.359 1 20.59 187 LEU A CA 1
ATOM 1471 C C . LEU A 1 187 ? -45.406 67 23.531 1 20.59 187 LEU A C 1
ATOM 1473 O O . LEU A 1 187 ? -45.094 67.438 22.422 1 20.59 187 LEU A O 1
ATOM 1477 N N . GLN A 1 188 ? -46.625 66.438 23.547 1 22.06 188 GLN A N 1
ATOM 1478 C CA . GLN A 1 188 ? -47.719 67.125 22.797 1 22.06 188 GLN A CA 1
ATOM 1479 C C . GLN A 1 188 ? -47.812 68.562 23.141 1 22.06 188 GLN A C 1
ATOM 1481 O O . GLN A 1 188 ? -47.625 69 24.297 1 22.06 188 GLN A O 1
ATOM 1486 N N . PRO A 1 189 ? -47.562 69.375 22.25 1 22.19 189 PRO A N 1
ATOM 1487 C CA . PRO A 1 189 ? -47.625 70.812 22.422 1 22.19 189 PRO A CA 1
ATOM 1488 C C . PRO A 1 189 ? -48.938 71.25 23.078 1 22.19 189 PRO A C 1
ATOM 1490 O O . PRO A 1 189 ? -50 70.625 22.812 1 22.19 189 PRO A O 1
ATOM 1493 N N . PRO A 1 190 ? -48.969 71.625 24.344 1 24.27 190 PRO A N 1
ATOM 1494 C CA . PRO A 1 190 ? -50.219 72 24.984 1 24.27 190 PRO A CA 1
ATOM 1495 C C . PRO A 1 190 ? -51.031 73 24.156 1 24.27 190 PRO A C 1
ATOM 1497 O O . PRO A 1 190 ? -50.438 73.938 23.547 1 24.27 190 PRO A O 1
ATOM 1500 N N . GLY A 1 191 ? -51.906 72.5 23.297 1 23.02 191 GLY A N 1
ATOM 1501 C CA . GLY A 1 191 ? -52.875 73.312 22.609 1 23.02 191 GLY A CA 1
ATOM 1502 C C . GLY A 1 191 ? -53.375 74.5 23.469 1 23.02 191 GLY A C 1
ATOM 1503 O O . GLY A 1 191 ? -53.188 74.5 24.688 1 23.02 191 GLY A O 1
ATOM 1504 N N . GLN A 1 192 ? -53.969 75.438 22.797 1 23 192 GLN A N 1
ATOM 1505 C CA . GLN A 1 192 ? -54.438 76.75 23.078 1 23 192 GLN A CA 1
ATOM 1506 C C . GLN A 1 192 ? -55.375 76.75 24.281 1 23 192 GLN A C 1
ATOM 1508 O O . GLN A 1 192 ? -55.656 77.812 24.844 1 23 192 GLN A O 1
ATOM 1513 N N . GLY A 1 193 ? -56.188 75.688 24.375 1 24.42 193 GLY A N 1
ATOM 1514 C CA . GLY A 1 193 ? -57.469 76.125 24.938 1 24.42 193 GLY A CA 1
ATOM 1515 C C . GLY A 1 193 ? -57.406 76.438 26.406 1 24.42 193 GLY A C 1
ATOM 1516 O O . GLY A 1 193 ? -57.281 75.562 27.25 1 24.42 193 GLY A O 1
ATOM 1517 N N . LEU A 1 194 ? -56.688 77.375 26.703 1 21.45 194 LEU A N 1
ATOM 1518 C CA . LEU A 1 194 ? -56.719 77.625 28.141 1 21.45 194 LEU A CA 1
ATOM 1519 C C . LEU A 1 194 ? -58.156 77.875 28.594 1 21.45 194 LEU A C 1
ATOM 1521 O O . LEU A 1 194 ? -58.812 78.812 28.188 1 21.45 194 LEU A O 1
ATOM 1525 N N . LYS A 1 195 ? -59 76.812 28.531 1 25.25 195 LYS A N 1
ATOM 1526 C CA . LYS A 1 195 ? -60.25 77.188 29.188 1 25.25 195 LYS A CA 1
ATOM 1527 C C . LYS A 1 195 ? -59.938 77.938 30.484 1 25.25 195 LYS A C 1
ATOM 1529 O O . LYS A 1 195 ? -59.125 77.5 31.297 1 25.25 195 LYS A O 1
ATOM 1534 N N . LYS A 1 196 ? -60.188 79.25 30.453 1 23.8 196 LYS A N 1
ATOM 1535 C CA . LYS A 1 196 ? -60.219 80.188 31.562 1 23.8 196 LYS A CA 1
ATOM 1536 C C . LYS A 1 196 ? -60.812 79.562 32.812 1 23.8 196 LYS A C 1
ATOM 1538 O O . LYS A 1 196 ? -62.031 79.562 33 1 23.8 196 LYS A O 1
ATOM 1543 N N . SER A 1 197 ? -60.469 78.25 33.125 1 22.78 197 SER A N 1
ATOM 1544 C CA . SER A 1 197 ? -61.219 77.875 34.281 1 22.78 197 SER A CA 1
ATOM 1545 C C . SER A 1 197 ? -61.031 78.812 35.438 1 22.78 197 SER A C 1
ATOM 1547 O O . SER A 1 197 ? -59.938 79.312 35.688 1 22.78 197 SER A O 1
ATOM 1549 N N . LYS A 1 198 ? -62.188 79.5 35.812 1 27.16 198 LYS A N 1
ATOM 1550 C CA . LYS A 1 198 ? -62.531 80.438 36.875 1 27.16 198 LYS A CA 1
ATOM 1551 C C . LYS A 1 198 ? -61.969 80 38.219 1 27.16 198 LYS A C 1
ATOM 1553 O O . LYS A 1 198 ? -61.656 80.812 39.062 1 27.16 198 LYS A O 1
ATOM 1558 N N . SER A 1 199 ? -62.406 78.75 38.531 1 25.03 199 SER A N 1
ATOM 1559 C CA . SER A 1 199 ? -62.656 78.562 39.969 1 25.03 199 SER A CA 1
ATOM 1560 C C . SER A 1 199 ? -61.375 78.625 40.75 1 25.03 199 SER A C 1
ATOM 1562 O O . SER A 1 199 ? -60.375 78 40.375 1 25.03 199 SER A O 1
ATOM 1564 N N . ASP A 1 200 ? -61.094 79.75 41.281 1 25.06 200 ASP A N 1
ATOM 1565 C CA . ASP A 1 200 ? -60.156 80.125 42.344 1 25.06 200 ASP A CA 1
ATOM 1566 C C . ASP A 1 200 ? -60.094 79 43.406 1 25.06 200 ASP A C 1
ATOM 1568 O O . ASP A 1 200 ? -60.312 79.25 44.594 1 25.06 200 ASP A O 1
ATOM 1572 N N . THR A 1 201 ? -60.812 77.812 43.125 1 26.47 201 THR A N 1
ATOM 1573 C CA . THR A 1 201 ? -60.75 77 44.281 1 26.47 201 THR A CA 1
ATOM 1574 C C . THR A 1 201 ? -59.312 76.688 44.719 1 26.47 201 THR A C 1
ATOM 1576 O O . THR A 1 201 ? -58.5 76.312 43.875 1 26.47 201 THR A O 1
ATOM 1579 N N . GLN A 1 202 ? -58.875 77.5 45.656 1 29.83 202 GLN A N 1
ATOM 1580 C CA . GLN A 1 202 ? -57.688 77.25 46.469 1 29.83 202 GLN A CA 1
ATOM 1581 C C . GLN A 1 202 ? -57.469 75.75 46.688 1 29.83 202 GLN A C 1
ATOM 1583 O O . GLN A 1 202 ? -58 75.125 47.625 1 29.83 202 GLN A O 1
ATOM 1588 N N . ILE A 1 203 ? -57.844 74.938 45.719 1 30.56 203 ILE A N 1
ATOM 1589 C CA . ILE A 1 203 ? -57.594 73.562 46.062 1 30.56 203 ILE A CA 1
ATOM 1590 C C . ILE A 1 203 ? -56.188 73.375 46.562 1 30.56 203 ILE A C 1
ATOM 1592 O O . ILE A 1 203 ? -55.219 73.75 45.875 1 30.56 203 ILE A O 1
ATOM 1596 N N . LYS A 1 204 ? -56.094 73.438 47.844 1 38.06 204 LYS A N 1
ATOM 1597 C CA . LYS A 1 204 ? -54.906 72.938 48.531 1 38.06 204 LYS A CA 1
ATOM 1598 C C . LYS A 1 204 ? -54.312 71.75 47.781 1 38.06 204 LYS A C 1
ATOM 1600 O O . LYS A 1 204 ? -54.812 70.625 47.906 1 38.06 204 LYS A O 1
ATOM 1605 N N . LYS A 1 205 ? -53.938 71.875 46.625 1 44.5 205 LYS A N 1
ATOM 1606 C CA . LYS A 1 205 ? -53.312 70.75 45.906 1 44.5 205 LYS A CA 1
ATOM 1607 C C . LYS A 1 205 ? -52.312 70 46.844 1 44.5 205 LYS A C 1
ATOM 1609 O O . LYS A 1 205 ? -51.531 70.688 47.531 1 44.5 205 LYS A O 1
ATOM 1614 N N . SER A 1 206 ? -52.719 68.938 47.344 1 46.47 206 SER A N 1
ATOM 1615 C CA . SER A 1 206 ? -51.906 68.062 48.156 1 46.47 206 SER A CA 1
ATOM 1616 C C . SER A 1 206 ? -50.469 68 47.656 1 46.47 206 SER A C 1
ATOM 1618 O O . SER A 1 206 ? -50.188 68.25 46.5 1 46.47 206 SER A O 1
ATOM 1620 N N . GLY A 1 207 ? -49.469 68.188 48.625 1 55.44 207 GLY A N 1
ATOM 1621 C CA . GLY A 1 207 ? -48 68.062 48.438 1 55.44 207 GLY A CA 1
ATOM 1622 C C . GLY A 1 207 ? -47.594 67.125 47.344 1 55.44 207 GLY A C 1
ATOM 1623 O O . GLY A 1 207 ? -46.656 67.438 46.594 1 55.44 207 GLY A O 1
ATOM 1624 N N . THR A 1 208 ? 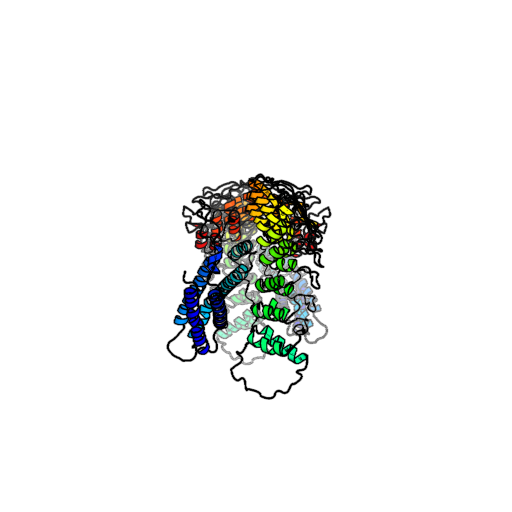-48.281 66.062 47.062 1 67.81 208 THR A N 1
ATOM 1625 C CA . THR A 1 208 ? -47.938 65 46.094 1 67.81 208 THR A CA 1
ATOM 1626 C C . THR A 1 208 ? -48.25 65.5 44.656 1 67.81 208 THR A C 1
ATOM 1628 O O . THR A 1 208 ? -47.5 65.188 43.719 1 67.81 208 THR A O 1
ATOM 1631 N N . ARG A 1 209 ? -49.406 66.125 44.438 1 73.94 209 ARG A N 1
ATOM 1632 C CA . ARG A 1 209 ? -49.812 66.562 43.094 1 73.94 209 ARG A CA 1
ATOM 1633 C C . ARG A 1 209 ? -48.906 67.688 42.594 1 73.94 209 ARG A C 1
ATOM 1635 O O . ARG A 1 209 ? -48.531 67.688 41.406 1 73.94 209 ARG A O 1
ATOM 1642 N N . LEU A 1 210 ? -48.5 68.5 43.469 1 76.88 210 LEU A N 1
ATOM 1643 C CA . LEU A 1 210 ? -47.625 69.562 43.094 1 76.88 210 LEU A CA 1
ATOM 1644 C C . LEU A 1 210 ? -46.25 69.062 42.656 1 76.88 210 LEU A C 1
ATOM 1646 O O . LEU A 1 210 ? -45.625 69.562 41.75 1 76.88 210 LEU A O 1
ATOM 1650 N N . ALA A 1 211 ? -45.906 68.062 43.312 1 82.38 211 ALA A N 1
ATOM 1651 C CA . ALA A 1 211 ? -44.656 67.375 42.969 1 82.38 211 ALA A CA 1
ATOM 1652 C C . ALA A 1 211 ? -44.719 66.75 41.594 1 82.38 211 ALA A C 1
ATOM 1654 O O . ALA A 1 211 ? -43.719 66.812 40.844 1 82.38 211 ALA A O 1
ATOM 1655 N N . GLU A 1 212 ? -45.781 66.188 41.219 1 85.38 212 GLU A N 1
ATOM 1656 C CA . GLU A 1 212 ? -45.938 65.625 39.906 1 85.38 212 GLU A CA 1
ATOM 1657 C C . GLU A 1 212 ? -45.969 66.688 38.812 1 85.38 212 GLU A C 1
ATOM 1659 O O . GLU A 1 212 ? -45.438 66.5 37.75 1 85.38 212 GLU A O 1
ATOM 1664 N N . ASP A 1 213 ? -46.656 67.812 39.156 1 82.94 213 ASP A N 1
ATOM 1665 C CA . ASP A 1 213 ? -46.719 68.875 38.219 1 82.94 213 ASP A CA 1
ATOM 1666 C C . ASP A 1 213 ? -45.344 69.5 38 1 82.94 213 ASP A C 1
ATOM 1668 O O . ASP A 1 213 ? -44.938 69.812 36.875 1 82.94 213 ASP A O 1
ATOM 1672 N N . LEU A 1 214 ? -44.625 69.625 39.062 1 88.06 214 LEU A N 1
ATOM 1673 C CA . LEU A 1 214 ? -43.281 70.188 38.969 1 88.06 214 LEU A CA 1
ATOM 1674 C C . LEU A 1 214 ? -42.375 69.25 38.188 1 88.06 214 LEU A C 1
ATOM 1676 O O . LEU A 1 214 ? -41.562 69.688 37.344 1 88.06 214 LEU A O 1
ATOM 1680 N N . TYR A 1 215 ? -42.531 68 38.469 1 89.12 215 TYR A N 1
ATOM 1681 C CA . TYR A 1 215 ? -41.75 66.938 37.781 1 89.12 215 TYR A CA 1
ATOM 1682 C C . TYR A 1 215 ? -42 67 36.281 1 89.12 215 TYR A C 1
ATOM 1684 O O . TYR A 1 215 ? -41.062 67 35.469 1 89.12 215 TYR A O 1
ATOM 1692 N N . THR A 1 216 ? -43.25 67.062 35.875 1 86.5 216 THR A N 1
ATOM 1693 C CA . THR A 1 216 ? -43.625 67.125 34.469 1 86.5 216 THR A CA 1
ATOM 1694 C C . THR A 1 216 ? -43.125 68.375 33.812 1 86.5 216 THR A C 1
ATOM 1696 O O . THR A 1 216 ? -42.688 68.375 32.656 1 86.5 216 THR A O 1
ATOM 1699 N N . ALA A 1 217 ? -43.156 69.438 34.594 1 86.56 217 ALA A N 1
ATOM 1700 C CA . ALA A 1 217 ? -42.75 70.688 34.062 1 86.56 217 ALA A CA 1
ATOM 1701 C C . ALA A 1 217 ? -41.25 70.75 33.812 1 86.56 217 ALA A C 1
ATOM 1703 O O . ALA A 1 217 ? -40.781 71.25 32.781 1 86.56 217 ALA A O 1
ATOM 1704 N N . VAL A 1 218 ? -40.5 70.312 34.781 1 89.69 218 VAL A N 1
ATOM 1705 C CA . VAL A 1 218 ? -39.031 70.375 34.688 1 89.69 218 VAL A CA 1
ATOM 1706 C C . VAL A 1 218 ? -38.562 69.375 33.594 1 89.69 218 VAL A C 1
ATOM 1708 O O . VAL A 1 218 ? -37.656 69.688 32.844 1 89.69 218 VAL A O 1
ATOM 1711 N N . ARG A 1 219 ? -39.156 68.188 33.562 1 88.81 219 ARG A N 1
ATOM 1712 C CA . ARG A 1 219 ? -38.781 67.125 32.594 1 88.81 219 ARG A CA 1
ATOM 1713 C C . ARG A 1 219 ? -39.062 67.562 31.172 1 88.81 219 ARG A C 1
ATOM 1715 O O . ARG A 1 219 ? -38.375 67.188 30.25 1 88.81 219 ARG A O 1
ATOM 1722 N N . GLY A 1 220 ? -40.062 68.375 31.047 1 85.25 220 GLY A N 1
ATOM 1723 C CA . GLY A 1 220 ? -40.438 68.875 29.734 1 85.25 220 GLY A CA 1
ATOM 1724 C C . GLY A 1 220 ? -39.438 69.875 29.172 1 85.25 220 GLY A C 1
ATOM 1725 O O . GLY A 1 220 ? -39.406 70.062 27.953 1 85.25 220 GLY A O 1
ATOM 1726 N N . GLY A 1 221 ? -38.656 70.562 29.953 1 83.94 221 GLY A N 1
ATOM 1727 C CA . GLY A 1 221 ? -37.562 71.375 29.5 1 83.94 221 GLY A CA 1
ATOM 1728 C C . GLY A 1 221 ? -38 72.812 29.109 1 83.94 221 GLY A C 1
ATOM 1729 O O . GLY A 1 221 ? -37.219 73.562 28.562 1 83.94 221 GLY A O 1
ATOM 1730 N N . ARG A 1 222 ? -39.312 73.125 29.344 1 82.75 222 ARG A N 1
ATOM 1731 C CA . ARG A 1 222 ? -39.844 74.438 28.969 1 82.75 222 ARG A CA 1
ATOM 1732 C C . ARG A 1 222 ? -40.031 75.312 30.203 1 82.75 222 ARG A C 1
ATOM 1734 O O . ARG A 1 222 ? -40.75 74.938 31.141 1 82.75 222 ARG A O 1
ATOM 1741 N N . LEU A 1 223 ? -39.375 76.438 30.141 1 80.69 223 LEU A N 1
ATOM 1742 C CA . LEU A 1 223 ? -39.406 77.375 31.25 1 80.69 223 LEU A CA 1
ATOM 1743 C C . LEU A 1 223 ? -40.844 77.875 31.5 1 80.69 223 LEU A C 1
ATOM 1745 O O . LEU A 1 223 ? -41.219 78.125 32.656 1 80.69 223 LEU A O 1
ATOM 1749 N N . VAL A 1 224 ? -41.656 78 30.391 1 78.69 224 VAL A N 1
ATOM 1750 C CA . VAL A 1 224 ? -43 78.562 30.453 1 78.69 224 VAL A CA 1
ATOM 1751 C C . VAL A 1 224 ? -43.875 77.625 31.312 1 78.69 224 VAL A C 1
ATOM 1753 O O . VAL A 1 224 ? -44.781 78.125 32 1 78.69 224 VAL A O 1
ATOM 1756 N N . ASP A 1 225 ? -43.594 76.375 31.328 1 83.56 225 ASP A N 1
ATOM 1757 C CA . ASP A 1 225 ? -44.406 75.438 32.062 1 83.56 225 ASP A CA 1
ATOM 1758 C C . ASP A 1 225 ? -44 75.438 33.562 1 83.56 225 ASP A C 1
ATOM 1760 O O . ASP A 1 225 ? -44.781 74.938 34.406 1 83.56 225 ASP A O 1
ATOM 1764 N N . LEU A 1 226 ? -42.906 76 33.844 1 86.75 226 LEU A N 1
ATOM 1765 C CA . LEU A 1 226 ? -42.375 75.938 35.188 1 86.75 226 LEU A CA 1
ATOM 1766 C C . LEU A 1 226 ? -42.781 77.125 36 1 86.75 226 LEU A C 1
ATOM 1768 O O . LEU A 1 226 ? -43.062 77.062 37.219 1 86.75 226 LEU A O 1
ATOM 1772 N N . GLU A 1 227 ? -42.906 78.312 35.438 1 81.25 227 GLU A N 1
ATOM 1773 C CA . GLU A 1 227 ? -43.125 79.562 36.094 1 81.25 227 GLU A CA 1
ATOM 1774 C C . GLU A 1 227 ? -44.438 79.562 36.875 1 81.25 227 GLU A C 1
ATOM 1776 O O . GLU A 1 227 ? -44.469 80 38.062 1 81.25 227 GLU A O 1
ATOM 1781 N N . PRO A 1 228 ? -45.5 79.062 36.25 1 80.56 228 PRO A N 1
ATOM 1782 C CA . PRO A 1 228 ? -46.781 79 37 1 80.56 228 PRO A CA 1
ATOM 1783 C C . PRO A 1 228 ? -46.688 78.125 38.25 1 80.56 228 PRO A C 1
ATOM 1785 O O . PRO A 1 228 ? -47.344 78.438 39.25 1 80.56 228 PRO A O 1
ATOM 1788 N N . ILE A 1 229 ? -45.906 77.188 38.125 1 86.06 229 ILE A N 1
ATOM 1789 C CA . ILE A 1 229 ? -45.812 76.25 39.219 1 86.06 229 ILE A CA 1
ATOM 1790 C C . ILE A 1 229 ? -44.969 76.875 40.344 1 86.06 229 ILE A C 1
ATOM 1792 O O . ILE A 1 229 ? -45.312 76.75 41.531 1 86.06 229 ILE A O 1
ATOM 1796 N N . LEU A 1 230 ? -44 77.625 40.094 1 82.5 230 LEU A N 1
ATOM 1797 C CA . LEU A 1 230 ? -43.094 78.25 41.062 1 82.5 230 LEU A CA 1
ATOM 1798 C C . LEU A 1 230 ? -43.781 79.438 41.75 1 82.5 230 LEU A C 1
ATOM 1800 O O . LEU A 1 230 ? -43.531 79.688 42.938 1 82.5 230 LEU A O 1
ATOM 1804 N N . SER A 1 231 ? -44.656 80 41.062 1 77.44 231 SER A N 1
ATOM 1805 C CA . SER A 1 231 ? -45.344 81.188 41.625 1 77.44 231 SER A CA 1
ATOM 1806 C C . SER A 1 231 ? -46.344 80.75 42.719 1 77.44 231 SER A C 1
ATOM 1808 O O . SER A 1 231 ? -46.75 81.562 43.562 1 77.44 231 SER A O 1
ATOM 1810 N N . GLN A 1 232 ? -46.719 79.562 42.594 1 76.75 232 GLN A N 1
ATOM 1811 C CA . GLN A 1 232 ? -47.688 79.062 43.562 1 76.75 232 GLN A CA 1
ATOM 1812 C C . GLN A 1 232 ? -47.031 78.812 44.906 1 76.75 232 GLN A C 1
ATOM 1814 O O . GLN A 1 232 ? -47.688 78.438 45.875 1 76.75 232 GLN A O 1
ATOM 1819 N N . GLY A 1 233 ? -45.719 79.062 45.125 1 73.75 233 GLY A N 1
ATOM 1820 C CA . GLY A 1 233 ? -45.031 78.938 46.375 1 73.75 233 GLY A CA 1
ATOM 1821 C C . GLY A 1 233 ? -44.625 77.5 46.688 1 73.75 233 GLY A C 1
ATOM 1822 O O . GLY A 1 233 ? -44.562 77.125 47.875 1 73.75 233 GLY A O 1
ATOM 1823 N N . VAL A 1 234 ? -44.562 76.75 45.719 1 76.31 234 VAL A N 1
ATOM 1824 C CA . VAL A 1 234 ? -44.125 75.375 45.938 1 76.31 234 VAL A CA 1
ATOM 1825 C C . VAL A 1 234 ? -42.688 75.375 46.406 1 76.31 234 VAL A C 1
ATOM 1827 O O . VAL A 1 234 ? -41.875 76.25 46.031 1 76.31 234 VAL A O 1
ATOM 1830 N N . SER A 1 235 ? -42.438 74.438 47.375 1 82.38 235 SER A N 1
ATOM 1831 C CA . SER A 1 235 ? -41.031 74.312 47.812 1 82.38 235 SER A CA 1
ATOM 1832 C C . SER A 1 235 ? -40.156 73.812 46.656 1 82.38 235 SER A C 1
ATOM 1834 O O . SER A 1 235 ? -40.406 72.75 46.094 1 82.38 235 SER A O 1
ATOM 1836 N N . ILE A 1 236 ? -39.219 74.562 46.312 1 83.56 236 ILE A N 1
ATOM 1837 C CA . ILE A 1 236 ? -38.344 74.312 45.156 1 83.56 236 ILE A CA 1
ATOM 1838 C C . ILE A 1 236 ? -37.469 73.062 45.438 1 83.56 236 ILE A C 1
ATOM 1840 O O . ILE A 1 236 ? -36.969 72.438 44.531 1 83.56 236 ILE A O 1
ATOM 1844 N N . ASN A 1 237 ? -37.312 72.688 46.656 1 87.38 237 ASN A N 1
ATOM 1845 C CA . ASN A 1 237 ? -36.438 71.562 47.062 1 87.38 237 ASN A CA 1
ATOM 1846 C C . ASN A 1 237 ? -37.25 70.312 47.375 1 87.38 237 ASN A C 1
ATOM 1848 O O . ASN A 1 237 ? -36.781 69.438 48.125 1 87.38 237 ASN A O 1
ATOM 1852 N N . LEU A 1 238 ? -38.375 70.312 46.719 1 87.44 238 LEU A N 1
ATOM 1853 C CA . LEU A 1 238 ? -39.25 69.125 46.906 1 87.44 238 LEU A CA 1
ATOM 1854 C C . LEU A 1 238 ? -38.719 67.938 46.094 1 87.44 238 LEU A C 1
ATOM 1856 O O . LEU A 1 238 ? -38.281 68.125 44.969 1 87.44 238 LEU A O 1
ATOM 1860 N N . ALA A 1 239 ? -38.656 66.688 46.719 1 88.81 239 ALA A N 1
ATOM 1861 C CA . ALA A 1 239 ? -38.219 65.438 46.031 1 88.81 239 ALA A CA 1
ATOM 1862 C C . ALA A 1 239 ? -39.219 65 44.969 1 88.81 239 ALA A C 1
ATOM 1864 O O . ALA A 1 239 ? -40.438 65.062 45.188 1 88.81 239 ALA A O 1
ATOM 1865 N N . LEU A 1 240 ? -38.594 64.812 43.781 1 87.31 240 LEU A N 1
ATOM 1866 C CA . LEU A 1 240 ? -39.406 64.438 42.656 1 87.31 240 LEU A CA 1
ATOM 1867 C C . LEU A 1 240 ? -39.281 62.938 42.344 1 87.31 240 LEU A C 1
ATOM 1869 O O . LEU A 1 240 ? -38.281 62.5 41.75 1 87.31 240 LEU A O 1
ATOM 1873 N N . GLY A 1 241 ? -40.094 62.031 42.969 1 79.56 241 GLY A N 1
ATOM 1874 C CA . GLY A 1 241 ? -40.062 60.594 42.719 1 79.56 241 GLY A CA 1
ATOM 1875 C C . GLY A 1 241 ? -39.344 59.812 43.781 1 79.56 241 GLY A C 1
ATOM 1876 O O . GLY A 1 241 ? -38.969 60.344 44.844 1 79.56 241 GLY A O 1
ATOM 1877 N N . ASP A 1 242 ? -39.031 58.562 43.531 1 80.81 242 ASP A N 1
ATOM 1878 C CA . ASP A 1 242 ? -38.469 57.625 44.5 1 80.81 242 ASP A CA 1
ATOM 1879 C C . ASP A 1 242 ? -36.969 57.75 44.594 1 80.81 242 ASP A C 1
ATOM 1881 O O . ASP A 1 242 ? -36.344 57.344 45.594 1 80.81 242 ASP A O 1
ATOM 1885 N N . GLY A 1 243 ? -36.344 58.312 43.625 1 86.44 243 GLY A N 1
ATOM 1886 C CA . GLY A 1 243 ? -34.906 58.406 43.625 1 86.44 243 GLY A CA 1
ATOM 1887 C C . GLY A 1 243 ? -34.375 59.594 44.438 1 86.44 243 GLY A C 1
ATOM 1888 O O . GLY A 1 243 ? -33.188 59.688 44.656 1 86.44 243 GLY A O 1
ATOM 1889 N N . GLY A 1 244 ? -35.344 60.438 44.938 1 89.31 244 GLY A N 1
ATOM 1890 C CA . GLY A 1 244 ? -34.969 61.562 45.75 1 89.31 244 GLY A CA 1
ATOM 1891 C C . GLY A 1 244 ? -34.469 62.75 44.938 1 89.31 244 GLY A C 1
ATOM 1892 O O . GLY A 1 244 ? -33.844 63.688 45.469 1 89.31 244 GLY A O 1
ATOM 1893 N N . ASP A 1 245 ? -34.688 62.719 43.625 1 93.69 245 ASP A N 1
ATOM 1894 C CA . ASP A 1 245 ? -34.25 63.812 42.781 1 93.69 245 ASP A CA 1
ATOM 1895 C C . ASP A 1 245 ? -35.094 65.062 43.031 1 93.69 245 ASP A C 1
ATOM 1897 O O . ASP A 1 245 ? -36.281 65 43.375 1 93.69 245 ASP A O 1
ATOM 1901 N N . ARG A 1 246 ? -34.375 66.188 43.031 1 94.75 246 ARG A N 1
ATOM 1902 C CA . ARG A 1 246 ? -35.031 67.5 43.031 1 94.75 246 ARG A CA 1
ATOM 1903 C C . ARG A 1 246 ? -35.062 68.062 41.625 1 94.75 246 ARG A C 1
ATOM 1905 O O . ARG A 1 246 ? -34.438 67.562 40.719 1 94.75 246 ARG A O 1
ATOM 1912 N N . ALA A 1 247 ? -35.875 69.125 41.5 1 93.06 247 ALA A N 1
ATOM 1913 C CA . ALA A 1 247 ? -36 69.75 40.188 1 93.06 247 ALA A CA 1
ATOM 1914 C C . ALA A 1 247 ? -34.625 70.188 39.656 1 93.06 247 ALA A C 1
ATOM 1916 O O . ALA A 1 247 ? -34.375 70.062 38.469 1 93.06 247 ALA A O 1
ATOM 1917 N N . VAL A 1 248 ? -33.688 70.5 40.5 1 94.75 248 VAL A N 1
ATOM 1918 C CA . VAL A 1 248 ? -32.344 70.938 40.125 1 94.75 248 VAL A CA 1
ATOM 1919 C C . VAL A 1 248 ? -31.562 69.75 39.562 1 94.75 248 VAL A C 1
ATOM 1921 O O . VAL A 1 248 ? -30.781 69.875 38.625 1 94.75 248 VAL A O 1
ATOM 1924 N N . HIS A 1 249 ? -31.75 68.562 40.094 1 95.94 249 HIS A N 1
ATOM 1925 C CA . HIS A 1 249 ? -31.109 67.375 39.562 1 95.94 249 HIS A CA 1
ATOM 1926 C C . HIS A 1 249 ? -31.531 67.062 38.125 1 95.94 249 HIS A C 1
ATOM 1928 O O . HIS A 1 249 ? -30.688 66.875 37.25 1 95.94 249 HIS A O 1
ATOM 1934 N N . ILE A 1 250 ? -32.781 67.125 37.875 1 94.19 250 ILE A N 1
ATOM 1935 C CA . ILE A 1 250 ? -33.344 66.812 36.562 1 94.19 250 ILE A CA 1
ATOM 1936 C C . ILE A 1 250 ? -32.906 67.812 35.531 1 94.19 250 ILE A C 1
ATOM 1938 O O . ILE A 1 250 ? -32.469 67.5 34.438 1 94.19 250 ILE A O 1
ATOM 1942 N N . ALA A 1 251 ? -32.969 69.062 35.969 1 93.38 251 ALA A N 1
ATOM 1943 C CA . ALA A 1 251 ? -32.562 70.125 35.094 1 93.38 251 ALA A CA 1
ATOM 1944 C C . ALA A 1 251 ? -31.078 70 34.75 1 93.38 251 ALA A C 1
ATOM 1946 O O . ALA A 1 251 ? -30.688 70.188 33.594 1 93.38 251 ALA A O 1
ATOM 1947 N N . ALA A 1 252 ? -30.266 69.75 35.719 1 94.75 252 ALA A N 1
ATOM 1948 C CA . ALA A 1 252 ? -28.812 69.625 35.531 1 94.75 252 ALA A CA 1
ATOM 1949 C C . ALA A 1 252 ? -28.5 68.438 34.656 1 94.75 252 ALA A C 1
ATOM 1951 O O . ALA A 1 252 ? -27.703 68.5 33.719 1 94.75 252 ALA A O 1
ATOM 1952 N N . ARG A 1 253 ? -29.109 67.312 34.906 1 94.5 253 ARG A N 1
ATOM 1953 C CA . ARG A 1 253 ? -28.859 66.062 34.188 1 94.5 253 ARG A CA 1
ATOM 1954 C C . ARG A 1 253 ? -29.312 66.125 32.75 1 94.5 253 ARG A C 1
ATOM 1956 O O . ARG A 1 253 ? -28.641 65.625 31.859 1 94.5 253 ARG A O 1
ATOM 1963 N N . GLU A 1 254 ? -30.359 66.812 32.5 1 91.94 254 GLU A N 1
ATOM 1964 C CA . GLU A 1 254 ? -30.938 66.875 31.156 1 91.94 254 GLU A CA 1
ATOM 1965 C C . GLU A 1 254 ? -30.344 68.062 30.375 1 91.94 254 GLU A C 1
ATOM 1967 O O . GLU A 1 254 ? -30.547 68.188 29.172 1 91.94 254 GLU A O 1
ATOM 1972 N N . GLY A 1 255 ? -29.641 68.875 30.969 1 90.38 255 GLY A N 1
ATOM 1973 C CA . GLY A 1 255 ? -28.953 70 30.297 1 90.38 255 GLY A CA 1
ATOM 1974 C C . GLY A 1 255 ? -29.844 71.188 30.078 1 90.38 255 GLY A C 1
ATOM 1975 O O . GLY A 1 255 ? -29.609 72 29.141 1 90.38 255 GLY A O 1
ATOM 1976 N N . PHE A 1 256 ? -30.859 71.312 30.922 1 89.38 256 PHE A N 1
ATOM 1977 C CA . PHE A 1 256 ? -31.766 72.5 30.781 1 89.38 256 PHE A CA 1
ATOM 1978 C C . PHE A 1 256 ? -31.234 73.688 31.516 1 89.38 256 PHE A C 1
ATOM 1980 O O . PHE A 1 256 ? -31.703 74 32.625 1 89.38 256 PHE A O 1
ATOM 1987 N N . LEU A 1 257 ? -30.344 74.375 30.906 1 86.38 257 LEU A N 1
ATOM 1988 C CA . LEU A 1 257 ? -29.609 75.5 31.547 1 86.38 257 LEU A CA 1
ATOM 1989 C C . LEU A 1 257 ? -30.562 76.562 31.984 1 86.38 257 LEU A C 1
ATOM 1991 O O . LEU A 1 257 ? -30.469 77.062 33.125 1 86.38 257 LEU A O 1
ATOM 1995 N N . PRO A 1 258 ? -31.578 77 31.125 1 84 258 PRO A N 1
ATOM 1996 C CA . PRO A 1 258 ? -32.5 78.062 31.547 1 84 258 PRO A CA 1
ATOM 1997 C C . PRO A 1 258 ? -33.344 77.625 32.75 1 84 258 PRO A C 1
ATOM 1999 O O . PRO A 1 258 ? -33.594 78.438 33.656 1 84 258 PRO A O 1
ATOM 2002 N N . ILE A 1 259 ? -33.781 76.438 32.719 1 89.31 259 ILE A N 1
ATOM 2003 C CA . ILE A 1 259 ? -34.562 75.938 33.844 1 89.31 259 ILE A CA 1
ATOM 2004 C C . ILE A 1 259 ? -33.719 75.875 35.094 1 89.31 259 ILE A C 1
ATOM 2006 O O . ILE A 1 259 ? -34.156 76.25 36.188 1 89.31 259 ILE A O 1
ATOM 2010 N N . LEU A 1 260 ? -32.531 75.438 34.969 1 92.19 260 LEU A N 1
ATOM 2011 C CA . LEU A 1 260 ? -31.609 75.312 36.094 1 92.19 260 LEU A CA 1
ATOM 2012 C C . LEU A 1 260 ? -31.344 76.688 36.688 1 92.19 260 LEU A C 1
ATOM 2014 O O . LEU A 1 260 ? -31.391 76.875 37.906 1 92.19 260 LEU A O 1
ATOM 2018 N N . ASP A 1 261 ? -31.109 77.688 35.844 1 86.5 261 ASP A N 1
ATOM 2019 C CA . ASP A 1 261 ? -30.844 79.062 36.281 1 86.5 261 ASP A CA 1
ATOM 2020 C C . ASP A 1 261 ? -32.031 79.625 37.062 1 86.5 261 ASP A C 1
ATOM 2022 O O . ASP A 1 261 ? -31.859 80.312 38.094 1 86.5 261 ASP A O 1
ATOM 2026 N N . ARG A 1 262 ? -33.188 79.375 36.531 1 85.44 262 ARG A N 1
ATOM 2027 C CA . ARG A 1 262 ? -34.406 79.875 37.188 1 85.44 262 ARG A CA 1
ATOM 2028 C C . ARG A 1 262 ? -34.594 79.188 38.531 1 85.44 262 ARG A C 1
ATOM 2030 O O . ARG A 1 262 ? -34.969 79.812 39.5 1 85.44 262 ARG A O 1
ATOM 2037 N N . LEU A 1 263 ? -34.344 77.875 38.562 1 91.94 263 LEU A N 1
ATOM 2038 C CA . LEU A 1 263 ? -34.5 77.125 39.812 1 91.94 263 LEU A CA 1
ATOM 2039 C C . LEU A 1 263 ? -33.5 77.688 40.844 1 91.94 263 LEU A C 1
ATOM 2041 O O . LEU A 1 263 ? -33.875 77.812 42.031 1 91.94 263 LEU A O 1
ATOM 2045 N N . LEU A 1 264 ? -32.312 78 40.469 1 90.06 264 LEU A N 1
ATOM 2046 C CA . LEU A 1 264 ? -31.312 78.5 41.406 1 90.06 264 LEU A CA 1
ATOM 2047 C C . LEU A 1 264 ? -31.656 79.938 41.875 1 90.06 264 LEU A C 1
ATOM 2049 O O . LEU A 1 264 ? -31.438 80.25 43.031 1 90.06 264 LEU A O 1
ATOM 2053 N N . ALA A 1 265 ? -32.219 80.688 40.969 1 82.69 265 ALA A N 1
ATOM 2054 C CA . ALA A 1 265 ? -32.656 82 41.344 1 82.69 265 ALA A CA 1
ATOM 2055 C C . ALA A 1 265 ? -33.781 82 42.375 1 82.69 265 ALA A C 1
ATOM 2057 O O . ALA A 1 265 ? -33.875 82.875 43.219 1 82.69 265 ALA A O 1
ATOM 2058 N N . TYR A 1 266 ? -34.562 81 42.344 1 85.81 266 TYR A N 1
ATOM 2059 C CA . TYR A 1 266 ? -35.688 80.875 43.25 1 85.81 266 TYR A CA 1
ATOM 2060 C C . TYR A 1 266 ? -35.25 80.25 44.562 1 85.81 266 TYR A C 1
ATOM 2062 O O . TYR A 1 266 ? -36.062 79.938 45.438 1 85.81 266 TYR A O 1
ATOM 2070 N N . GLY A 1 267 ? -33.875 79.938 44.719 1 85.69 267 GLY A N 1
ATOM 2071 C CA . GLY A 1 267 ? -33.312 79.562 45.969 1 85.69 267 GLY A CA 1
ATOM 2072 C C . GLY A 1 267 ? -33.156 78 46.062 1 85.69 267 GLY A C 1
ATOM 2073 O O . GLY A 1 267 ? -33.125 77.438 47.188 1 85.69 267 GLY A O 1
ATOM 2074 N N . ALA A 1 268 ? -33.156 77.375 44.906 1 91.81 268 ALA A N 1
ATOM 2075 C CA . ALA A 1 268 ? -32.906 75.938 44.938 1 91.81 268 ALA A CA 1
ATOM 2076 C C . ALA A 1 268 ? -31.547 75.625 45.562 1 91.81 268 ALA A C 1
ATOM 2078 O O . ALA A 1 268 ? -30.578 76.375 45.344 1 91.81 268 ALA A O 1
ATOM 2079 N N . ASP A 1 269 ? -31.438 74.562 46.406 1 92.5 269 ASP A N 1
ATOM 2080 C CA . ASP A 1 269 ? -30.188 74.125 47.031 1 92.5 269 ASP A CA 1
ATOM 2081 C C . ASP A 1 269 ? -29.281 73.438 45.969 1 92.5 269 ASP A C 1
ATOM 2083 O O . ASP A 1 269 ? -29.594 72.375 45.5 1 92.5 269 ASP A O 1
ATOM 2087 N N . VAL A 1 270 ? -28.219 74.125 45.688 1 93.44 270 VAL A N 1
ATOM 2088 C CA . VAL A 1 270 ? -27.312 73.688 44.625 1 93.44 270 VAL A CA 1
ATOM 2089 C C . VAL A 1 270 ? -26.594 72.438 45.062 1 93.44 270 VAL A C 1
ATOM 2091 O O . VAL A 1 270 ? -26.125 71.625 44.219 1 93.44 270 VAL A O 1
ATOM 2094 N N . ASN A 1 271 ? -26.531 72.062 46.344 1 95.69 271 ASN A N 1
ATOM 2095 C CA . ASN A 1 271 ? -25.766 70.875 46.875 1 95.69 271 ASN A CA 1
ATOM 2096 C C . ASN A 1 271 ? -26.688 69.812 47.438 1 95.69 271 ASN A C 1
ATOM 2098 O O . ASN A 1 271 ? -26.25 69 48.219 1 95.69 271 ASN A O 1
ATOM 2102 N N . VAL A 1 272 ? -27.984 69.938 46.938 1 94.38 272 VAL A N 1
ATOM 2103 C CA . VAL A 1 272 ? -28.938 68.938 47.438 1 94.38 272 VAL A CA 1
ATOM 2104 C C . VAL A 1 272 ? -28.562 67.562 46.938 1 94.38 272 VAL A C 1
ATOM 2106 O O . VAL A 1 272 ? -28.109 67.375 45.812 1 94.38 272 VAL A O 1
ATOM 2109 N N . GLN A 1 273 ? -28.688 66.5 47.812 1 95 273 GLN A N 1
ATOM 2110 C CA . GLN A 1 273 ? -28.312 65.125 47.438 1 95 273 GLN A CA 1
ATOM 2111 C C . GLN A 1 273 ? -29.547 64.25 47.344 1 95 273 GLN A C 1
ATOM 2113 O O . GLN A 1 273 ? -30.5 64.375 48.125 1 95 273 GLN A O 1
ATOM 2118 N N . ASN A 1 274 ? -29.562 63.375 46.406 1 93.38 274 ASN A N 1
ATOM 2119 C CA . ASN A 1 274 ? -30.656 62.406 46.281 1 93.38 274 ASN A CA 1
ATOM 2120 C C . ASN A 1 274 ? -30.391 61.188 47.156 1 93.38 274 ASN A C 1
ATOM 2122 O O . ASN A 1 274 ? -29.578 61.25 48.094 1 93.38 274 ASN A O 1
ATOM 2126 N N . VAL A 1 275 ? -31.094 60.062 46.875 1 92.56 275 VAL A N 1
ATOM 2127 C CA . VAL A 1 275 ? -31.016 58.875 47.688 1 92.56 275 VAL A CA 1
ATOM 2128 C C . VAL A 1 275 ? -29.641 58.219 47.562 1 92.56 275 VAL A C 1
ATOM 2130 O O . VAL A 1 275 ? -29.125 57.625 48.5 1 92.56 275 VAL A O 1
ATOM 2133 N N . SER A 1 276 ? -29.062 58.375 46.406 1 93.81 276 SER A N 1
ATOM 2134 C CA . SER A 1 276 ? -27.734 57.844 46.156 1 93.81 276 SER A CA 1
ATOM 2135 C C . SER A 1 276 ? -26.641 58.844 46.531 1 93.81 276 SER A C 1
ATOM 2137 O O . SER A 1 276 ? -25.484 58.656 46.188 1 93.81 276 SER A O 1
ATOM 2139 N N . GLN A 1 277 ? -27.125 59.969 47.156 1 94.69 277 GLN A N 1
ATOM 2140 C CA . GLN A 1 277 ? -26.266 61.031 47.656 1 94.69 277 GLN A CA 1
ATOM 2141 C C . GLN A 1 277 ? -25.594 61.781 46.5 1 94.69 277 GLN A C 1
ATOM 2143 O O . GLN A 1 277 ? -24.469 62.25 46.625 1 94.69 277 GLN A O 1
ATOM 2148 N N . GLU A 1 278 ? -26.203 61.719 45.375 1 96.19 278 GLU A N 1
ATOM 2149 C CA . GLU A 1 278 ? -25.703 62.438 44.219 1 96.19 278 GLU A CA 1
ATOM 2150 C C . GLU A 1 278 ? -26.172 63.906 44.219 1 96.19 278 GLU A C 1
ATOM 2152 O O . GLU A 1 278 ? -27.328 64.188 44.531 1 96.19 278 GLU A O 1
ATOM 2157 N N . THR A 1 279 ? -25.234 64.812 43.969 1 96.69 279 THR A N 1
ATOM 2158 C CA . THR A 1 279 ? -25.578 66.188 43.781 1 96.69 279 THR A CA 1
ATOM 2159 C C . THR A 1 279 ? -25.969 66.438 42.344 1 96.69 279 THR A C 1
ATOM 2161 O O . THR A 1 279 ? -25.734 65.625 41.469 1 96.69 279 THR A O 1
ATOM 2164 N N . PRO A 1 280 ? -26.672 67.625 42.062 1 95.94 280 PRO A N 1
ATOM 2165 C CA . PRO A 1 280 ? -26.938 67.938 40.688 1 95.94 280 PRO A CA 1
ATOM 2166 C C . PRO A 1 280 ? -25.672 68 39.812 1 95.94 280 PRO A C 1
ATOM 2168 O O . PRO A 1 280 ? -25.719 67.688 38.625 1 95.94 280 PRO A O 1
ATOM 2171 N N . LEU A 1 281 ? -24.547 68.312 40.438 1 96.25 281 LEU A N 1
ATOM 2172 C CA . LEU A 1 281 ? -23.281 68.375 39.719 1 96.25 281 LEU A CA 1
ATOM 2173 C C . LEU A 1 281 ? -22.859 66.938 39.281 1 96.25 281 LEU A C 1
ATOM 2175 O O . LEU A 1 281 ? -22.438 66.75 38.125 1 96.25 281 LEU A O 1
ATOM 2179 N N . HIS A 1 282 ? -22.969 66 40.156 1 96.5 282 HIS A N 1
ATOM 2180 C CA . HIS A 1 282 ? -22.688 64.625 39.781 1 96.5 282 HIS A CA 1
ATOM 2181 C C . HIS A 1 282 ? -23.484 64.25 38.562 1 96.5 282 HIS A C 1
ATOM 2183 O O . HIS A 1 282 ? -22.938 63.656 37.625 1 96.5 282 HIS A O 1
ATOM 2189 N N . GLN A 1 283 ? -24.75 64.438 38.625 1 95.44 283 GLN A N 1
ATOM 2190 C CA . GLN A 1 283 ? -25.656 64 37.562 1 95.44 283 GLN A CA 1
ATOM 2191 C C . GLN A 1 283 ? -25.391 64.75 36.25 1 95.44 283 GLN A C 1
ATOM 2193 O O . GLN A 1 283 ? -25.484 64.125 35.188 1 95.44 283 GLN A O 1
ATOM 2198 N N . ALA A 1 284 ? -25.125 66 36.375 1 94.56 284 ALA A N 1
ATOM 2199 C CA . ALA A 1 284 ? -24.781 66.75 35.188 1 94.56 284 ALA A CA 1
ATOM 2200 C C . ALA A 1 284 ? -23.531 66.188 34.531 1 94.56 284 ALA A C 1
ATOM 2202 O O . ALA A 1 284 ? -23.5 66 33.312 1 94.56 284 ALA A O 1
ATOM 2203 N N . LEU A 1 285 ? -22.578 65.875 35.25 1 93.56 285 LEU A N 1
ATOM 2204 C CA . LEU A 1 285 ? -21.312 65.375 34.75 1 93.56 285 LEU A CA 1
ATOM 2205 C C . LEU A 1 285 ? -21.484 63.969 34.156 1 93.56 285 LEU A C 1
ATOM 2207 O O . LEU A 1 285 ? -20.875 63.625 33.156 1 93.56 285 LEU A O 1
ATOM 2211 N N . ARG A 1 286 ? -22.266 63.156 34.812 1 91.62 286 ARG A N 1
ATOM 2212 C CA . ARG A 1 286 ? -22.484 61.781 34.344 1 91.62 286 ARG A CA 1
ATOM 2213 C C . ARG A 1 286 ? -23.141 61.781 32.969 1 91.62 286 ARG A C 1
ATOM 2215 O O . ARG A 1 286 ? -22.875 60.875 32.156 1 91.62 286 ARG A O 1
ATOM 2222 N N . ARG A 1 287 ? -23.812 62.812 32.781 1 91.69 287 ARG A N 1
ATOM 2223 C CA . ARG A 1 287 ? -24.516 62.875 31.484 1 91.69 287 ARG A CA 1
ATOM 2224 C C . ARG A 1 287 ? -23.781 63.781 30.5 1 91.69 287 ARG A C 1
ATOM 2226 O O . ARG A 1 287 ? -24.281 64.125 29.422 1 91.69 287 ARG A O 1
ATOM 2233 N N . GLY A 1 288 ? -22.703 64.25 30.906 1 88.44 288 GLY A N 1
ATOM 2234 C CA . GLY A 1 288 ? -21.844 65 30.016 1 88.44 288 GLY A CA 1
ATOM 2235 C C . GLY A 1 288 ? -22.344 66.375 29.766 1 88.44 288 GLY A C 1
ATOM 2236 O O . GLY A 1 288 ? -22.094 66.938 28.703 1 88.44 288 GLY A O 1
ATOM 2237 N N . GLN A 1 289 ? -23.062 66.875 30.719 1 90.56 289 GLN A N 1
ATOM 2238 C CA . GLN A 1 289 ? -23.625 68.188 30.547 1 90.56 289 GLN A CA 1
ATOM 2239 C C . GLN A 1 289 ? -22.672 69.25 31.078 1 90.56 289 GLN A C 1
ATOM 2241 O O . GLN A 1 289 ? -22.812 69.75 32.219 1 90.56 289 GLN A O 1
ATOM 2246 N N . THR A 1 290 ? -21.781 69.75 30.234 1 89.06 290 THR A N 1
ATOM 2247 C CA . THR A 1 290 ? -20.734 70.625 30.641 1 89.06 290 THR A CA 1
ATOM 2248 C C . THR A 1 290 ? -21.312 72 31.016 1 89.06 290 THR A C 1
ATOM 2250 O O . THR A 1 290 ? -20.953 72.562 32.031 1 89.06 290 THR A O 1
ATOM 2253 N N . PRO A 1 291 ? -22.359 72.5 30.234 1 86.19 291 PRO A N 1
ATOM 2254 C CA . PRO A 1 291 ? -22.875 73.812 30.562 1 86.19 291 PRO A CA 1
ATOM 2255 C C . PRO A 1 291 ? -23.578 73.812 31.922 1 86.19 291 PRO A C 1
ATOM 2257 O O . PRO A 1 291 ? -23.328 74.75 32.719 1 86.19 291 PRO A O 1
ATOM 2260 N N . THR A 1 292 ? -24.406 72.875 32.125 1 91.75 292 THR A N 1
ATOM 2261 C CA . THR A 1 292 ? -25.109 72.875 33.406 1 91.75 292 THR A CA 1
ATOM 2262 C C . THR A 1 292 ? -24.125 72.625 34.562 1 91.75 292 THR A C 1
ATOM 2264 O O . THR A 1 292 ? -24.328 73.125 35.656 1 91.75 292 THR A O 1
ATOM 2267 N N . SER A 1 293 ? -23.125 71.875 34.312 1 94 293 SER A N 1
ATOM 2268 C CA . SER A 1 293 ? -22.094 71.625 35.312 1 94 293 SER A CA 1
ATOM 2269 C C . SER A 1 293 ? -21.391 72.938 35.719 1 94 293 SER A C 1
ATOM 2271 O O . SER A 1 293 ? -21.203 73.188 36.906 1 94 293 SER A O 1
ATOM 2273 N N . LEU A 1 294 ? -21.031 73.688 34.75 1 88.38 294 LEU A N 1
ATOM 2274 C CA . LEU A 1 294 ? -20.344 74.938 35 1 88.38 294 LEU A CA 1
ATOM 2275 C C . LEU A 1 294 ? -21.281 75.938 35.719 1 88.38 294 LEU A C 1
ATOM 2277 O O . LEU A 1 294 ? -20.844 76.688 36.594 1 88.38 294 LEU A O 1
ATOM 2281 N N . ALA A 1 295 ? -22.547 75.938 35.281 1 86.25 295 ALA A N 1
ATOM 2282 C CA . ALA A 1 295 ? -23.531 76.75 35.938 1 86.25 295 ALA A CA 1
ATOM 2283 C C . ALA A 1 295 ? -23.672 76.438 37.406 1 86.25 295 ALA A C 1
ATOM 2285 O O . ALA A 1 295 ? -23.75 77.312 38.281 1 86.25 295 ALA A O 1
ATOM 2286 N N . LEU A 1 296 ? -23.656 75.188 37.656 1 93.62 296 LEU A N 1
ATOM 2287 C CA . LEU A 1 296 ? -23.75 74.75 39.031 1 93.62 296 LEU A CA 1
ATOM 2288 C C . LEU A 1 296 ? -22.516 75.125 39.844 1 93.62 296 LEU A C 1
ATOM 2290 O O . LEU A 1 296 ? -22.656 75.688 40.969 1 93.62 296 LEU A O 1
ATOM 2294 N N . LEU A 1 297 ? -21.375 75 39.281 1 90.94 297 LEU A N 1
ATOM 2295 C CA . LEU A 1 297 ? -20.125 75.312 39.969 1 90.94 297 LEU A CA 1
ATOM 2296 C C . LEU A 1 297 ? -20.031 76.812 40.188 1 90.94 297 LEU A C 1
ATOM 2298 O O . LEU A 1 297 ? -19.562 77.25 41.25 1 90.94 297 LEU A O 1
ATOM 2302 N N . SER A 1 298 ? -20.531 77.625 39.25 1 86.06 298 SER A N 1
ATOM 2303 C CA . SER A 1 298 ? -20.516 79.062 39.406 1 86.06 298 SER A CA 1
ATOM 2304 C C . SER A 1 298 ? -21.5 79.562 40.469 1 86.06 298 SER A C 1
ATOM 2306 O O . SER A 1 298 ? -21.344 80.625 41 1 86.06 298 SER A O 1
ATOM 2308 N N . ASN A 1 299 ? -22.484 78.75 40.75 1 89.19 299 ASN A N 1
ATOM 2309 C CA . ASN A 1 299 ? -23.5 79.125 41.75 1 89.19 299 ASN A CA 1
ATOM 2310 C C . ASN A 1 299 ? -23.219 78.438 43.094 1 89.19 299 ASN A C 1
ATOM 2312 O O . ASN A 1 299 ? -24.141 78.25 43.875 1 89.19 299 ASN A O 1
ATOM 2316 N N . GLY A 1 300 ? -21.969 78 43.281 1 88.94 300 GLY A N 1
ATOM 2317 C CA . GLY A 1 300 ? -21.531 77.562 44.594 1 88.94 300 GLY A CA 1
ATOM 2318 C C . GLY A 1 300 ? -21.641 76.062 44.812 1 88.94 300 GLY A C 1
ATOM 2319 O O . GLY A 1 300 ? -21.547 75.625 45.938 1 88.94 300 GLY A O 1
ATOM 2320 N N . ALA A 1 301 ? -21.828 75.375 43.688 1 94.12 301 ALA A N 1
ATOM 2321 C CA . ALA A 1 301 ? -21.844 73.938 43.844 1 94.12 301 ALA A CA 1
ATOM 2322 C C . ALA A 1 301 ? -20.5 73.438 44.406 1 94.12 301 ALA A C 1
ATOM 2324 O O . ALA A 1 301 ? -19.438 73.812 43.906 1 94.12 301 ALA A O 1
ATOM 2325 N N . SER A 1 302 ? -20.562 72.562 45.406 1 93.94 302 SER A N 1
ATOM 2326 C CA . SER A 1 302 ? -19.344 72 46 1 93.94 302 SER A CA 1
ATOM 2327 C C . SER A 1 302 ? -18.844 70.812 45.188 1 93.94 302 SER A C 1
ATOM 2329 O O . SER A 1 302 ? -19.594 69.875 44.906 1 93.94 302 SER A O 1
ATOM 2331 N N . TRP A 1 303 ? -17.609 70.938 44.812 1 93.38 303 TRP A N 1
ATOM 2332 C CA . TRP A 1 303 ? -17.016 69.812 44.031 1 93.38 303 TRP A CA 1
ATOM 2333 C C . TRP A 1 303 ? -16.422 68.812 44.969 1 93.38 303 TRP A C 1
ATOM 2335 O O . TRP A 1 303 ? -15.953 67.75 44.5 1 93.38 303 TRP A O 1
ATOM 2345 N N . THR A 1 304 ? -16.406 68.938 46.25 1 93.44 304 THR A N 1
ATOM 2346 C CA . THR A 1 304 ? -15.789 68 47.219 1 93.44 304 THR A CA 1
ATOM 2347 C C . THR A 1 304 ? -16.797 67 47.75 1 93.44 304 THR A C 1
ATOM 2349 O O . THR A 1 304 ? -16.422 66 48.375 1 93.44 304 THR A O 1
ATOM 2352 N N . ILE A 1 305 ? -18.109 67.25 47.438 1 95.19 305 ILE A N 1
ATOM 2353 C CA . ILE A 1 305 ? -19.141 66.312 47.938 1 95.19 305 ILE A CA 1
ATOM 2354 C C . ILE A 1 305 ? -19.031 65 47.188 1 95.19 305 ILE A C 1
ATOM 2356 O O . ILE A 1 305 ? -18.906 64.938 45.969 1 95.19 305 ILE A O 1
ATOM 2360 N N . SER A 1 306 ? -19 63.906 47.906 1 95.56 306 SER A N 1
ATOM 2361 C CA . SER A 1 306 ? -18.969 62.562 47.312 1 95.56 306 SER A CA 1
ATOM 2362 C C . SER A 1 306 ? -20.344 61.906 47.344 1 95.56 306 SER A C 1
ATOM 2364 O O . SER A 1 306 ? -21.156 62.188 48.219 1 95.56 306 SER A O 1
ATOM 2366 N N . ASP A 1 307 ? -20.594 61.062 46.406 1 94.69 307 ASP A N 1
ATOM 2367 C CA . ASP A 1 307 ? -21.828 60.281 46.438 1 94.69 307 ASP A CA 1
ATOM 2368 C C . ASP A 1 307 ? -21.688 59.062 47.344 1 94.69 307 ASP A C 1
ATOM 2370 O O . ASP A 1 307 ? -20.781 59 48.188 1 94.69 307 ASP A O 1
ATOM 2374 N N . ASP A 1 308 ? -22.641 58.125 47.219 1 94.12 308 ASP A N 1
ATOM 2375 C CA . ASP A 1 308 ? -22.688 56.969 48.125 1 94.12 308 ASP A CA 1
ATOM 2376 C C . ASP A 1 308 ? -21.547 56 47.812 1 94.12 308 ASP A C 1
ATOM 2378 O O . ASP A 1 308 ? -21.234 55.125 48.625 1 94.12 308 ASP A O 1
ATOM 2382 N N . LYS A 1 309 ? -20.875 56.188 46.75 1 94 309 LYS A N 1
ATOM 2383 C CA . LYS A 1 309 ? -19.75 55.344 46.375 1 94 309 LYS A CA 1
ATOM 2384 C C . LYS A 1 309 ? -18.422 56.062 46.594 1 94 309 LYS A C 1
ATOM 2386 O O . LYS A 1 309 ? -17.359 55.531 46.25 1 94 309 LYS A O 1
ATOM 2391 N N . GLY A 1 310 ? -18.5 57.219 47.125 1 94.06 310 GLY A N 1
ATOM 2392 C CA . GLY A 1 310 ? -17.281 58 47.375 1 94.06 310 GLY A CA 1
ATOM 2393 C C . GLY A 1 310 ? -16.781 58.75 46.156 1 94.06 310 GLY A C 1
ATOM 2394 O O . GLY A 1 310 ? -15.664 59.25 46.125 1 94.06 310 GLY A O 1
ATOM 2395 N N . VAL A 1 311 ? -17.594 58.812 45.125 1 95.31 311 VAL A N 1
ATOM 2396 C CA . VAL A 1 311 ? -17.234 59.438 43.844 1 95.31 311 VAL A CA 1
ATOM 2397 C C . VAL A 1 311 ? -17.438 60.938 43.938 1 95.31 311 VAL A C 1
ATOM 2399 O O . VAL A 1 311 ? -18.516 61.406 44.312 1 95.31 311 VAL A O 1
ATOM 2402 N N . THR A 1 312 ? -16.375 61.688 43.656 1 96.56 312 THR A N 1
ATOM 2403 C CA . THR A 1 312 ? -16.438 63.125 43.625 1 96.56 312 THR A CA 1
ATOM 2404 C C . THR A 1 312 ? -16.672 63.656 42.219 1 96.56 312 THR A C 1
ATOM 2406 O O . THR A 1 312 ? -16.719 62.844 41.25 1 96.56 312 THR A O 1
ATOM 2409 N N . ALA A 1 313 ? -16.844 65 42.125 1 96 313 ALA A N 1
ATOM 2410 C CA . ALA A 1 313 ? -17.062 65.625 40.812 1 96 313 ALA A CA 1
ATOM 2411 C C . ALA A 1 313 ? -15.867 65.375 39.906 1 96 313 ALA A C 1
ATOM 2413 O O . ALA A 1 313 ? -16.031 65.188 38.688 1 96 313 ALA A O 1
ATOM 2414 N N . LEU A 1 314 ? -14.672 65.312 40.438 1 96.06 314 LEU A N 1
ATOM 2415 C CA . LEU A 1 314 ? -13.477 65.125 39.625 1 96.06 314 LEU A CA 1
ATOM 2416 C C . LEU A 1 314 ? -13.438 63.719 39.094 1 96.06 314 LEU A C 1
ATOM 2418 O O . LEU A 1 314 ? -13.039 63.5 37.938 1 96.06 314 LEU A O 1
ATOM 2422 N N . HIS A 1 315 ? -13.859 62.781 39.875 1 95 315 HIS A N 1
ATOM 2423 C CA . HIS A 1 315 ? -13.945 61.406 39.375 1 95 315 HIS A CA 1
ATOM 2424 C C . HIS A 1 315 ? -14.828 61.312 38.156 1 95 315 HIS A C 1
ATOM 2426 O O . HIS A 1 315 ? -14.422 60.75 37.125 1 95 315 HIS A O 1
ATOM 2432 N N . VAL A 1 316 ? -16 61.812 38.281 1 93.06 316 VAL A N 1
ATOM 2433 C CA . VAL A 1 316 ? -17 61.688 37.219 1 93.06 316 VAL A CA 1
ATOM 2434 C C . VAL A 1 316 ? -16.547 62.469 36 1 93.06 316 VAL A C 1
ATOM 2436 O O . VAL A 1 316 ? -16.719 62.031 34.844 1 93.06 316 VAL A O 1
ATOM 2439 N N . ALA A 1 317 ? -16.016 63.625 36.25 1 92.75 317 ALA A N 1
ATOM 2440 C CA . ALA A 1 317 ? -15.523 64.438 35.156 1 92.75 317 ALA A CA 1
ATOM 2441 C C . ALA A 1 317 ? -14.406 63.75 34.406 1 92.75 317 ALA A C 1
ATOM 2443 O O . ALA A 1 317 ? -14.359 63.781 33.156 1 92.75 317 ALA A O 1
ATOM 2444 N N . ALA A 1 318 ? -13.492 63.188 35.094 1 93 318 ALA A N 1
ATOM 2445 C CA . ALA A 1 318 ? -12.398 62.438 34.469 1 93 318 ALA A CA 1
ATOM 2446 C C . ALA A 1 318 ? -12.922 61.25 33.688 1 93 318 ALA A C 1
ATOM 2448 O O . ALA A 1 318 ? -12.477 60.969 32.562 1 93 318 ALA A O 1
ATOM 2449 N N . LYS A 1 319 ? -13.805 60.531 34.281 1 90.5 319 LYS A N 1
ATOM 2450 C CA . LYS A 1 319 ? -14.375 59.344 33.656 1 90.5 319 LYS A CA 1
ATOM 2451 C C . LYS A 1 319 ? -15.094 59.688 32.375 1 90.5 319 LYS A C 1
ATOM 2453 O O . LYS A 1 319 ? -15.016 58.969 31.375 1 90.5 319 LYS A O 1
ATOM 2458 N N . ASN A 1 320 ? -15.711 60.781 32.375 1 88.06 320 ASN A N 1
ATOM 2459 C CA . ASN A 1 320 ? -16.516 61.188 31.234 1 88.06 320 ASN A CA 1
ATOM 2460 C C . ASN A 1 320 ? -15.766 62.125 30.328 1 88.06 320 ASN A C 1
ATOM 2462 O O . ASN A 1 320 ? -16.359 62.75 29.438 1 88.06 320 ASN A O 1
ATOM 2466 N N . SER A 1 321 ? -14.555 62.344 30.547 1 88.38 321 SER A N 1
ATOM 2467 C CA . SER A 1 321 ? -13.641 63.125 29.703 1 88.38 321 SER A CA 1
ATOM 2468 C C . SER A 1 321 ? -14.117 64.562 29.547 1 88.38 321 SER A C 1
ATOM 2470 O O . SER A 1 321 ? -14.117 65.125 28.453 1 88.38 321 SER A O 1
ATOM 2472 N N . ALA A 1 322 ? -14.664 65 30.656 1 88.5 322 ALA A N 1
ATOM 2473 C CA . ALA A 1 322 ? -15.055 66.438 30.672 1 88.5 322 ALA A CA 1
ATOM 2474 C C . ALA A 1 322 ? -13.859 67.312 30.969 1 88.5 322 ALA A C 1
ATOM 2476 O O . ALA A 1 322 ? -13.734 67.875 32.062 1 88.5 322 ALA A O 1
ATOM 2477 N N . TYR A 1 323 ? -13.109 67.562 29.953 1 89.75 323 TYR A N 1
ATOM 2478 C CA . TYR A 1 323 ? -11.805 68.188 30.094 1 89.75 323 TYR A CA 1
ATOM 2479 C C . TYR A 1 323 ? -11.93 69.562 30.781 1 89.75 323 TYR A C 1
ATOM 2481 O O . TYR A 1 323 ? -11.164 69.875 31.688 1 89.75 323 TYR A O 1
ATOM 2489 N N . LEU A 1 324 ? -12.922 70.375 30.375 1 89.25 324 LEU A N 1
ATOM 2490 C CA . LEU A 1 324 ? -13.07 71.688 30.891 1 89.25 324 LEU A CA 1
ATOM 2491 C C . LEU A 1 324 ? -13.375 71.688 32.406 1 89.25 324 LEU A C 1
ATOM 2493 O O . LEU A 1 324 ? -12.867 72.5 33.156 1 89.25 324 LEU A O 1
ATOM 2497 N N . ILE A 1 325 ? -14.188 70.812 32.719 1 92.19 325 ILE A N 1
ATOM 2498 C CA . ILE A 1 325 ? -14.555 70.688 34.125 1 92.19 325 ILE A CA 1
ATOM 2499 C C . ILE A 1 325 ? -13.359 70.188 34.938 1 92.19 325 ILE A C 1
ATOM 2501 O O . ILE A 1 325 ? -13.109 70.625 36.031 1 92.19 325 ILE A O 1
ATOM 2505 N N . VAL A 1 326 ? -12.641 69.188 34.375 1 94.56 326 VAL A N 1
ATOM 2506 C CA . VAL A 1 326 ? -11.453 68.688 35.062 1 94.56 326 VAL A CA 1
ATOM 2507 C C . VAL A 1 326 ? -10.453 69.812 35.281 1 94.56 326 VAL A C 1
ATOM 2509 O O . VAL A 1 326 ? -9.938 69.938 36.406 1 94.56 326 VAL A O 1
ATOM 2512 N N . GLN A 1 327 ? -10.219 70.562 34.281 1 91.31 327 GLN A N 1
ATOM 2513 C CA . GLN A 1 327 ? -9.289 71.688 34.406 1 91.31 327 GLN A CA 1
ATOM 2514 C C . GLN A 1 327 ? -9.773 72.688 35.438 1 91.31 327 GLN A C 1
ATOM 2516 O O . GLN A 1 327 ? -8.984 73.188 36.281 1 91.31 327 GLN A O 1
ATOM 2521 N N . TYR A 1 328 ? -11.047 73 35.406 1 91.81 328 TYR A N 1
ATOM 2522 C CA . TYR A 1 328 ? -11.648 73.938 36.375 1 91.81 328 TYR A CA 1
ATOM 2523 C C . TYR A 1 328 ? -11.438 73.438 37.781 1 91.81 328 TYR A C 1
ATOM 2525 O O . TYR A 1 328 ? -11.016 74.188 38.656 1 91.81 328 TYR A O 1
ATOM 2533 N N . LEU A 1 329 ? -11.695 72.25 38 1 95 329 LEU A N 1
ATOM 2534 C CA . LEU A 1 329 ? -11.625 71.688 39.344 1 95 329 LEU A CA 1
ATOM 2535 C C . LEU A 1 329 ? -10.18 71.625 39.812 1 95 329 LEU A C 1
ATOM 2537 O O . LEU A 1 329 ? -9.898 72 40.969 1 95 329 LEU A O 1
ATOM 2541 N N . LEU A 1 330 ? -9.305 71.25 39 1 94.88 330 LEU A N 1
ATOM 2542 C CA . LEU A 1 330 ? -7.895 71.188 39.375 1 94.88 330 LEU A CA 1
ATOM 2543 C C . LEU A 1 330 ? -7.324 72.562 39.656 1 94.88 330 LEU A C 1
ATOM 2545 O O . LEU A 1 330 ? -6.543 72.75 40.594 1 94.88 330 LEU A O 1
ATOM 2549 N N . ASP A 1 331 ? -7.703 73.562 38.875 1 90.94 331 ASP A N 1
ATOM 2550 C CA . ASP A 1 331 ? -7.254 74.938 39.062 1 90.94 331 ASP A CA 1
ATOM 2551 C C . ASP A 1 331 ? -7.734 75.5 40.406 1 90.94 331 ASP A C 1
ATOM 2553 O O . ASP A 1 331 ? -7.074 76.312 41 1 90.94 331 ASP A O 1
ATOM 2557 N N . ARG A 1 332 ? -8.797 75 40.875 1 91.88 332 ARG A N 1
ATOM 2558 C CA . ARG A 1 332 ? -9.398 75.5 42.094 1 91.88 332 ARG A CA 1
ATOM 2559 C C . ARG A 1 332 ? -8.93 74.625 43.312 1 91.88 332 ARG A C 1
ATOM 2561 O O . ARG A 1 332 ? -9.43 74.812 44.406 1 91.88 332 ARG A O 1
ATOM 2568 N N . GLY A 1 333 ? -8.047 73.75 43 1 91.44 333 GLY A N 1
ATOM 2569 C CA . GLY A 1 333 ? -7.363 73.062 44.094 1 91.44 333 GLY A CA 1
ATOM 2570 C C . GLY A 1 333 ? -7.93 71.688 44.375 1 91.44 333 GLY A C 1
ATOM 2571 O O . GLY A 1 333 ? -7.68 71.125 45.438 1 91.44 333 GLY A O 1
ATOM 2572 N N . ALA A 1 334 ? -8.719 71.188 43.469 1 94.56 334 ALA A N 1
ATOM 2573 C CA . ALA A 1 334 ? -9.188 69.812 43.656 1 94.56 334 ALA A CA 1
ATOM 2574 C C . ALA A 1 334 ? -8.016 68.812 43.719 1 94.56 334 ALA A C 1
ATOM 2576 O O . ALA A 1 334 ? -7.051 68.938 42.969 1 94.56 334 ALA A O 1
ATOM 2577 N N . ASP A 1 335 ? -8.008 67.875 44.656 1 95.25 335 ASP A N 1
ATOM 2578 C CA . ASP A 1 335 ? -6.969 66.875 44.781 1 95.25 335 ASP A CA 1
ATOM 2579 C C . ASP A 1 335 ? -7.102 65.812 43.688 1 95.25 335 ASP A C 1
ATOM 2581 O O . ASP A 1 335 ? -8.078 65.062 43.656 1 95.25 335 ASP A O 1
ATOM 2585 N N . PRO A 1 336 ? -6.16 65.75 42.844 1 96.31 336 PRO A N 1
ATOM 2586 C CA . PRO A 1 336 ? -6.242 64.75 41.75 1 96.31 336 PRO A CA 1
ATOM 2587 C C . PRO A 1 336 ? -6.113 63.344 42.25 1 96.31 336 PRO A C 1
ATOM 2589 O O . PRO A 1 336 ? -6.352 62.406 41.469 1 96.31 336 PRO A O 1
ATOM 2592 N N . ASN A 1 337 ? -5.754 63.062 43.5 1 96.56 337 ASN A N 1
ATOM 2593 C CA . ASN A 1 337 ? -5.523 61.719 44 1 96.56 337 ASN A CA 1
ATOM 2594 C C . ASN A 1 337 ? -6.605 61.312 45 1 96.56 337 ASN A C 1
ATOM 2596 O O . ASN A 1 337 ? -6.398 60.406 45.812 1 96.56 337 ASN A O 1
ATOM 2600 N N . VAL A 1 338 ? -7.734 62.031 44.875 1 95.44 338 VAL A N 1
ATOM 2601 C CA . VAL A 1 338 ? -8.859 61.688 45.75 1 95.44 338 VAL A CA 1
ATOM 2602 C C . VAL A 1 338 ? -9.359 60.281 45.375 1 95.44 338 VAL A C 1
ATOM 2604 O O . VAL A 1 338 ? -9.453 59.938 44.219 1 95.44 338 VAL A O 1
ATOM 2607 N N . LEU A 1 339 ? -9.617 59.406 46.438 1 94.44 339 LEU A N 1
ATOM 2608 C CA . LEU A 1 339 ? -10.031 58.031 46.188 1 94.44 339 LEU A CA 1
ATOM 2609 C C . LEU A 1 339 ? -11.516 57.844 46.469 1 94.44 339 LEU A C 1
ATOM 2611 O O . LEU A 1 339 ? -12.047 58.438 47.438 1 94.44 339 LEU A O 1
ATOM 2615 N N . ASP A 1 340 ? -12.141 57.094 45.656 1 93.19 340 ASP A N 1
ATOM 2616 C CA . ASP A 1 340 ? -13.508 56.688 45.969 1 93.19 340 ASP A CA 1
ATOM 2617 C C . ASP A 1 340 ? -13.523 55.5 46.906 1 93.19 340 ASP A C 1
ATOM 2619 O O . ASP A 1 340 ? -12.484 55.125 47.469 1 93.19 340 ASP A O 1
ATOM 2623 N N . LYS A 1 341 ? -14.68 54.938 47.156 1 92.69 341 LYS A N 1
ATOM 2624 C CA . LYS A 1 341 ? -14.805 53.875 48.156 1 92.69 341 LYS A CA 1
ATOM 2625 C C . LYS A 1 341 ? -14.188 52.594 47.625 1 92.69 341 LYS A C 1
ATOM 2627 O O . LYS A 1 341 ? -13.867 51.688 48.406 1 92.69 341 LYS A O 1
ATOM 2632 N N . GLN A 1 342 ? -14 52.531 46.344 1 89.88 342 GLN A N 1
ATOM 2633 C CA . GLN A 1 342 ? -13.367 51.344 45.75 1 89.88 342 GLN A CA 1
ATOM 2634 C C . GLN A 1 342 ? -11.859 51.562 45.594 1 89.88 342 GLN A C 1
ATOM 2636 O O . GLN A 1 342 ? -11.156 50.688 45.125 1 89.88 342 GLN A O 1
ATOM 2641 N N . GLY A 1 343 ? -11.414 52.719 45.938 1 90.06 343 GLY A N 1
ATOM 2642 C CA . GLY A 1 343 ? -9.992 53.031 45.906 1 90.06 343 GLY A CA 1
ATOM 2643 C C . GLY A 1 343 ? -9.531 53.531 44.531 1 90.06 343 GLY A C 1
ATOM 2644 O O . GLY A 1 343 ? -8.344 53.5 44.219 1 90.06 343 GLY A O 1
ATOM 2645 N N . GLN A 1 344 ? -10.445 54.031 43.781 1 92.5 344 GLN A N 1
ATOM 2646 C CA . GLN A 1 344 ? -10.094 54.5 42.469 1 92.5 344 GLN A CA 1
ATOM 2647 C C . GLN A 1 344 ? -9.867 56 42.438 1 92.5 344 GLN A C 1
ATOM 2649 O O . GLN A 1 344 ? -10.648 56.75 43.031 1 92.5 344 GLN A O 1
ATOM 2654 N N . ALA A 1 345 ? -8.781 56.312 41.844 1 94.81 345 ALA A N 1
ATOM 2655 C CA . ALA A 1 345 ? -8.477 57.719 41.656 1 94.81 345 ALA A CA 1
ATOM 2656 C C . ALA A 1 345 ? -9.016 58.219 40.312 1 94.81 345 ALA A C 1
ATOM 2658 O O . ALA A 1 345 ? -9.328 57.406 39.438 1 94.81 345 ALA A O 1
ATOM 2659 N N . PRO A 1 346 ? -9.195 59.531 40.156 1 94.88 346 PRO A N 1
ATOM 2660 C CA . PRO A 1 346 ? -9.711 60.094 38.875 1 94.88 346 PRO A CA 1
ATOM 2661 C C . PRO A 1 346 ? -8.883 59.656 37.688 1 94.88 346 PRO A C 1
ATOM 2663 O O . PRO A 1 346 ? -9.445 59.375 36.625 1 94.88 346 PRO A O 1
ATOM 2666 N N . LEU A 1 347 ? -7.582 59.562 37.844 1 95.12 347 LEU A N 1
ATOM 2667 C CA . LEU A 1 347 ? -6.738 59.156 36.719 1 95.12 347 LEU A CA 1
ATOM 2668 C C . LEU A 1 347 ? -7.094 57.719 36.281 1 95.12 347 LEU A C 1
ATOM 2670 O O . LEU A 1 347 ? -7.148 57.469 35.062 1 95.12 347 LEU A O 1
ATOM 2674 N N . PHE A 1 348 ? -7.262 56.844 37.156 1 93.69 348 PHE A N 1
ATOM 2675 C CA . PHE A 1 348 ? -7.641 55.469 36.844 1 93.69 348 PHE A CA 1
ATOM 2676 C C . PHE A 1 348 ? -8.961 55.438 36.062 1 93.69 348 PHE A C 1
ATOM 2678 O O . PHE A 1 348 ? -9.102 54.719 35.094 1 93.69 348 PHE A O 1
ATOM 2685 N N . MET A 1 349 ? -9.898 56.188 36.5 1 89.81 349 MET A N 1
ATOM 2686 C CA . MET A 1 349 ? -11.211 56.25 35.875 1 89.81 349 MET A CA 1
ATOM 2687 C C . MET A 1 349 ? -11.102 56.812 34.438 1 89.81 349 MET A C 1
ATOM 2689 O O . MET A 1 349 ? -11.867 56.438 33.562 1 89.81 349 MET A O 1
ATOM 2693 N N . ALA A 1 350 ? -10.18 57.688 34.312 1 91.88 350 ALA A N 1
ATOM 2694 C CA . ALA A 1 350 ? -9.969 58.281 33 1 91.88 350 ALA A CA 1
ATOM 2695 C C . ALA A 1 350 ? -9.375 57.281 32.031 1 91.88 350 ALA A C 1
ATOM 2697 O O . ALA A 1 350 ? -9.562 57.406 30.812 1 91.88 350 ALA A O 1
ATOM 2698 N N . CYS A 1 351 ? -8.586 56.312 32.531 1 90.44 351 CYS A N 1
ATOM 2699 C CA . CYS A 1 351 ? -7.898 55.344 31.688 1 90.44 351 CYS A CA 1
ATOM 2700 C C . CYS A 1 351 ? -8.797 54.156 31.375 1 90.44 351 CYS A C 1
ATOM 2702 O O . CYS A 1 351 ? -8.547 53.406 30.422 1 90.44 351 CYS A O 1
ATOM 2704 N N . HIS A 1 352 ? -9.656 53.625 32.25 1 72.94 352 HIS A N 1
ATOM 2705 C CA . HIS A 1 352 ? -10.484 52.438 32.125 1 72.94 352 HIS A CA 1
ATOM 2706 C C . HIS A 1 352 ? -11.867 52.781 31.562 1 72.94 352 HIS A C 1
ATOM 2708 O O . HIS A 1 352 ? -12.82 52.938 32.344 1 72.94 352 HIS A O 1
ATOM 2714 N N . PRO A 1 353 ? -12.195 53.531 30.609 1 56.38 353 PRO A N 1
ATOM 2715 C CA . PRO A 1 353 ? -13.617 53.875 30.547 1 56.38 353 PRO A CA 1
ATOM 2716 C C . PRO A 1 353 ? -14.484 52.688 30.094 1 56.38 353 PRO A C 1
ATOM 2718 O O . PRO A 1 353 ? -14.391 52.25 28.953 1 56.38 353 PRO A O 1
ATOM 2721 N N . MET A 1 354 ? -14.625 51.5 30.766 1 51.81 354 MET A N 1
ATOM 2722 C CA . MET A 1 354 ? -15.484 50.438 30.281 1 51.81 354 MET A CA 1
ATOM 2723 C C . MET A 1 354 ? -16.938 50.875 30.188 1 51.81 354 MET A C 1
ATOM 2725 O O . MET A 1 354 ? -17.469 51.469 31.125 1 51.81 354 MET A O 1
ATOM 2729 N N . ASP A 1 355 ? -17.578 51.125 29.297 1 51.06 355 ASP A N 1
ATOM 2730 C CA . ASP A 1 355 ? -19.031 51.219 29.375 1 51.06 355 ASP A CA 1
ATOM 2731 C C . ASP A 1 355 ? -19.672 49.844 29.422 1 51.06 355 ASP A C 1
ATOM 2733 O O . ASP A 1 355 ? -19.016 48.812 29.125 1 51.06 355 ASP A O 1
ATOM 2737 N N . LYS A 1 356 ? -20.891 49.625 30 1 47.97 356 LYS A N 1
ATOM 2738 C CA . LYS A 1 356 ? -21.672 48.406 30.125 1 47.97 356 LYS A CA 1
ATOM 2739 C C . LYS A 1 356 ? -21.797 47.688 28.797 1 47.97 356 LYS A C 1
ATOM 2741 O O . LYS A 1 356 ? -22.016 46.469 28.75 1 47.97 356 LYS A O 1
ATOM 2746 N N . LYS A 1 357 ? -22 48.375 27.875 1 49.75 357 LYS A N 1
ATOM 2747 C CA . LYS A 1 357 ? -22.375 47.781 26.578 1 49.75 357 LYS A CA 1
ATOM 2748 C C . LYS A 1 357 ? -21.141 47.406 25.781 1 49.75 357 LYS A C 1
ATOM 2750 O O . LYS A 1 357 ? -21.234 47.062 24.609 1 49.75 357 LYS A O 1
ATOM 2755 N N . GLY A 1 358 ? -20.109 47.5 26.344 1 51.25 358 GLY A N 1
ATOM 2756 C CA . GLY A 1 358 ? -18.891 47.031 25.703 1 51.25 358 GLY A CA 1
ATOM 2757 C C . GLY A 1 358 ? -18.188 48.094 24.875 1 51.25 358 GLY A C 1
ATOM 2758 O O . GLY A 1 358 ? -17.281 47.781 24.109 1 51.25 358 GLY A O 1
ATOM 2759 N N . LYS A 1 359 ? -18.891 49.188 24.703 1 51.09 359 LYS A N 1
ATOM 2760 C CA . LYS A 1 359 ? -18.328 50.25 23.906 1 51.09 359 LYS A CA 1
ATOM 2761 C C . LYS A 1 359 ? -17.281 51.062 24.688 1 51.09 359 LYS A C 1
ATOM 2763 O O . LYS A 1 359 ? -17.547 51.469 25.828 1 51.09 359 LYS A O 1
ATOM 2768 N N . LYS A 1 360 ? -16.062 50.875 24.641 1 54.5 360 LYS A N 1
ATOM 2769 C CA . LYS A 1 360 ? -14.938 51.5 25.328 1 54.5 360 LYS A CA 1
ATOM 2770 C C . LYS A 1 360 ? -14.852 53 24.984 1 54.5 360 LYS A C 1
ATOM 2772 O O . LYS A 1 360 ? -14.656 53.344 23.812 1 54.5 360 LYS A O 1
ATOM 2777 N N . PRO A 1 361 ? -15.453 53.969 25.844 1 57.47 361 PRO A N 1
ATOM 2778 C CA . PRO A 1 361 ? -15.203 55.375 25.484 1 57.47 361 PRO A CA 1
ATOM 2779 C C . PRO A 1 361 ? -13.727 55.656 25.25 1 57.47 361 PRO A C 1
ATOM 2781 O O . PRO A 1 361 ? -12.859 54.969 25.781 1 57.47 361 PRO A O 1
ATOM 2784 N N . LYS A 1 362 ? -13.492 56.5 24.312 1 67.06 362 LYS A N 1
ATOM 2785 C CA . LYS A 1 362 ? -12.133 56.844 23.906 1 67.06 362 LYS A CA 1
ATOM 2786 C C . LYS A 1 362 ? -11.398 57.562 25.047 1 67.06 362 LYS A C 1
ATOM 2788 O O . LYS A 1 362 ? -11.984 58.406 25.75 1 67.06 362 LYS A O 1
ATOM 2793 N N . VAL A 1 363 ? -10.383 57.094 25.625 1 76.25 363 VAL A N 1
ATOM 2794 C CA . VAL A 1 363 ? -9.484 57.719 26.578 1 76.25 363 VAL A CA 1
ATOM 2795 C C . VAL A 1 363 ? -9.039 59.094 26.031 1 76.25 363 VAL A C 1
ATOM 2797 O O . VAL A 1 363 ? -8.57 59.188 24.891 1 76.25 363 VAL A O 1
ATOM 2800 N N . ASP A 1 364 ? -9.398 60.125 26.797 1 86.62 364 ASP A N 1
ATOM 2801 C CA . ASP A 1 364 ? -9.094 61.469 26.359 1 86.62 364 ASP A CA 1
ATOM 2802 C C . ASP A 1 364 ? -7.695 61.906 26.797 1 86.62 364 ASP A C 1
ATOM 2804 O O . ASP A 1 364 ? -7.434 62.031 28 1 86.62 364 ASP A O 1
ATOM 2808 N N . LEU A 1 365 ? -6.883 62.188 25.875 1 92.06 365 LEU A N 1
ATOM 2809 C CA . LEU A 1 365 ? -5.484 62.531 26.109 1 92.06 365 LEU A CA 1
ATOM 2810 C C . LEU A 1 365 ? -5.375 63.812 26.938 1 92.06 365 LEU A C 1
ATOM 2812 O O . LEU A 1 365 ? -4.508 63.938 27.812 1 92.06 365 LEU A O 1
ATOM 2816 N N . LYS A 1 366 ? -6.25 64.812 26.703 1 91.94 366 LYS A N 1
ATOM 2817 C CA . LYS A 1 366 ? -6.199 66.062 27.406 1 91.94 366 LYS A CA 1
ATOM 2818 C C . LYS A 1 366 ? -6.516 65.938 28.891 1 91.94 366 LYS A C 1
ATOM 2820 O O . LYS A 1 366 ? -5.875 66.562 29.734 1 91.94 366 LYS A O 1
ATOM 2825 N N . VAL A 1 367 ? -7.434 65.125 29.109 1 93.56 367 VAL A N 1
ATOM 2826 C CA . VAL A 1 367 ? -7.832 64.875 30.5 1 93.56 367 VAL A CA 1
ATOM 2827 C C . VAL A 1 367 ? -6.695 64.188 31.25 1 93.56 367 VAL A C 1
ATOM 2829 O O . VAL A 1 367 ? -6.363 64.562 32.375 1 93.56 367 VAL A O 1
ATOM 2832 N N . ILE A 1 368 ? -6.117 63.219 30.672 1 95.31 368 ILE A N 1
ATOM 2833 C CA . ILE A 1 368 ? -5.023 62.469 31.281 1 95.31 368 ILE A CA 1
ATOM 2834 C C . ILE A 1 368 ? -3.84 63.406 31.531 1 95.31 368 ILE A C 1
ATOM 2836 O O . ILE A 1 368 ? -3.258 63.406 32.625 1 95.31 368 ILE A O 1
ATOM 2840 N N . ARG A 1 369 ? -3.537 64.188 30.547 1 94.94 369 ARG A N 1
ATOM 2841 C CA . ARG A 1 369 ? -2.426 65.125 30.672 1 94.94 369 ARG A CA 1
ATOM 2842 C C . ARG A 1 369 ? -2.672 66.125 31.797 1 94.94 369 ARG A C 1
ATOM 2844 O O . ARG A 1 369 ? -1.777 66.438 32.594 1 94.94 369 ARG A O 1
ATOM 2851 N N . ALA A 1 370 ? -3.881 66.688 31.891 1 94.88 370 ALA A N 1
ATOM 2852 C CA . ALA A 1 370 ? -4.234 67.625 32.906 1 94.88 370 ALA A CA 1
ATOM 2853 C C . ALA A 1 370 ? -4.078 67.062 34.312 1 94.88 370 ALA A C 1
ATOM 2855 O O . ALA A 1 370 ? -3.533 67.688 35.219 1 94.88 370 ALA A O 1
ATOM 2856 N N . LEU A 1 371 ? -4.523 65.875 34.438 1 96.75 371 LEU A N 1
ATOM 2857 C CA . LEU A 1 371 ? -4.453 65.188 35.719 1 96.75 371 LEU A CA 1
ATOM 2858 C C . LEU A 1 371 ? -3.002 64.938 36.125 1 96.75 371 LEU A C 1
ATOM 2860 O O . LEU A 1 371 ? -2.602 65.188 37.25 1 96.75 371 LEU A O 1
ATOM 2864 N N . VAL A 1 372 ? -2.191 64.438 35.219 1 96.44 372 VAL A N 1
ATOM 2865 C CA . VAL A 1 372 ? -0.809 64.062 35.5 1 96.44 372 VAL A CA 1
ATOM 2866 C C . VAL A 1 372 ? 0.017 65.312 35.812 1 96.44 372 VAL A C 1
ATOM 2868 O O . VAL A 1 372 ? 0.827 65.312 36.719 1 96.44 372 VAL A O 1
ATOM 2871 N N . GLU A 1 373 ? -0.205 66.375 35 1 94.44 373 GLU A N 1
ATOM 2872 C CA . GLU A 1 373 ? 0.535 67.625 35.188 1 94.44 373 GLU A CA 1
ATOM 2873 C C . GLU A 1 373 ? 0.223 68.25 36.531 1 94.44 373 GLU A C 1
ATOM 2875 O O . GLU A 1 373 ? 1.046 69 37.094 1 94.44 373 GLU A O 1
ATOM 2880 N N . ARG A 1 374 ? -0.946 68 37.062 1 95.69 374 ARG A N 1
ATOM 2881 C CA . ARG A 1 374 ? -1.36 68.562 38.312 1 95.69 374 ARG A CA 1
ATOM 2882 C C . ARG A 1 374 ? -1.099 67.625 39.469 1 95.69 374 ARG A C 1
ATOM 2884 O O . ARG A 1 374 ? -1.638 67.812 40.562 1 95.69 374 ARG A O 1
ATOM 2891 N N . GLY A 1 375 ? -0.333 66.562 39.156 1 94.38 375 GLY A N 1
ATOM 2892 C CA . GLY A 1 375 ? 0.202 65.75 40.25 1 94.38 375 GLY A CA 1
ATOM 2893 C C . GLY A 1 375 ? -0.554 64.438 40.469 1 94.38 375 GLY A C 1
ATOM 2894 O O . GLY A 1 375 ? -0.375 63.781 41.5 1 94.38 375 GLY A O 1
ATOM 2895 N N . ALA A 1 376 ? -1.374 64 39.531 1 96.12 376 ALA A N 1
ATOM 2896 C CA . ALA A 1 376 ? -2.021 62.719 39.656 1 96.12 376 ALA A CA 1
ATOM 2897 C C . ALA A 1 376 ? -0.989 61.594 39.719 1 96.12 376 ALA A C 1
ATOM 2899 O O . ALA A 1 376 ? -0.051 61.594 38.906 1 96.12 376 ALA A O 1
ATOM 2900 N N . ASP A 1 377 ? -1.135 60.656 40.625 1 94.44 377 ASP A N 1
ATOM 2901 C CA . ASP A 1 377 ? -0.213 59.531 40.781 1 94.44 377 ASP A CA 1
ATOM 2902 C C . ASP A 1 377 ? -0.661 58.312 39.969 1 94.44 377 ASP A C 1
ATOM 2904 O O . ASP A 1 377 ? -1.661 57.688 40.281 1 94.44 377 ASP A O 1
ATOM 2908 N N . PRO A 1 378 ? 0.098 58 38.969 1 93.94 378 PRO A N 1
ATOM 2909 C CA . PRO A 1 378 ? -0.299 56.906 38.094 1 93.94 378 PRO A CA 1
ATOM 2910 C C . PRO A 1 378 ? -0.112 55.531 38.719 1 93.94 378 PRO A C 1
ATOM 2912 O O . PRO A 1 378 ? -0.551 54.531 38.188 1 93.94 378 PRO A O 1
ATOM 2915 N N . THR A 1 379 ? 0.464 55.406 39.844 1 90.5 379 THR A N 1
ATOM 2916 C CA . THR A 1 379 ? 0.79 54.125 40.469 1 90.5 379 THR A CA 1
ATOM 2917 C C . THR A 1 379 ? -0.291 53.719 41.469 1 90.5 379 THR A C 1
ATOM 2919 O O . THR A 1 379 ? -0.216 52.625 42.062 1 90.5 379 THR A O 1
ATOM 2922 N N . ILE A 1 380 ? -1.288 54.562 41.562 1 90.25 380 ILE A N 1
ATOM 2923 C CA . ILE A 1 380 ? -2.406 54.219 42.438 1 90.25 380 ILE A CA 1
ATOM 2924 C C . ILE A 1 380 ? -3.201 53.062 41.812 1 90.25 380 ILE A C 1
ATOM 2926 O O . ILE A 1 380 ? -3.611 53.156 40.656 1 90.25 380 ILE A O 1
ATOM 2930 N N . ILE A 1 381 ? -3.402 52.031 42.656 1 87.38 381 ILE A N 1
ATOM 2931 C CA . ILE A 1 381 ? -4.133 50.844 42.188 1 87.38 381 ILE A CA 1
ATOM 2932 C C . ILE A 1 381 ? -5.625 51.156 42.156 1 87.38 381 ILE A C 1
ATOM 2934 O O . ILE A 1 381 ? -6.203 51.656 43.125 1 87.38 381 ILE A O 1
ATOM 2938 N N . GLY A 1 382 ? -6.188 50.875 41 1 84.62 382 GLY A N 1
ATOM 2939 C CA . GLY A 1 382 ? -7.605 51.156 40.812 1 84.62 382 GLY A CA 1
ATOM 2940 C C . GLY A 1 382 ? -8.469 49.906 40.906 1 84.62 382 GLY A C 1
ATOM 2941 O O . GLY A 1 382 ? -9.672 50 41.156 1 84.62 382 GLY A O 1
ATOM 2942 N N . ALA A 1 383 ? -7.824 48.781 40.656 1 80.31 383 ALA A N 1
ATOM 2943 C CA . ALA A 1 383 ? -8.555 47.531 40.781 1 80.31 383 ALA A CA 1
ATOM 2944 C C . ALA A 1 383 ? -7.91 46.625 41.844 1 80.31 383 ALA A C 1
ATOM 2946 O O . ALA A 1 383 ? -6.926 45.938 41.562 1 80.31 383 ALA A O 1
ATOM 2947 N N . ALA A 1 384 ? -8.547 46.594 42.938 1 74.31 384 ALA A N 1
ATOM 2948 C CA . ALA A 1 384 ? -7.961 45.938 44.094 1 74.31 384 ALA A CA 1
ATOM 2949 C C . ALA A 1 384 ? -7.742 44.438 43.812 1 74.31 384 ALA A C 1
ATOM 2951 O O . ALA A 1 384 ? -6.746 43.875 44.25 1 74.31 384 ALA A O 1
ATOM 2952 N N . LYS A 1 385 ? -8.578 43.875 43.062 1 76.81 385 LYS A N 1
ATOM 2953 C CA . LYS A 1 385 ? -8.492 42.438 42.844 1 76.81 385 LYS A CA 1
ATOM 2954 C C . LYS A 1 385 ? -7.324 42.094 41.938 1 76.81 385 LYS A C 1
ATOM 2956 O O . LYS A 1 385 ? -6.637 41.094 42.156 1 76.81 385 LYS A O 1
ATOM 2961 N N . SER A 1 386 ? -7.051 42.906 40.969 1 78.31 386 SER A N 1
ATOM 2962 C CA . SER A 1 386 ? -6.023 42.594 39.969 1 78.31 386 SER A CA 1
ATOM 2963 C C . SER A 1 386 ? -4.75 43.406 40.25 1 78.31 386 SER A C 1
ATOM 2965 O O . SER A 1 386 ? -3.676 43.031 39.75 1 78.31 386 SER A O 1
ATOM 2967 N N . GLY A 1 387 ? -4.938 44.469 41.031 1 83.69 387 GLY A N 1
ATOM 2968 C CA . GLY A 1 387 ? -3.805 45.375 41.219 1 83.69 387 GLY A CA 1
ATOM 2969 C C . GLY A 1 387 ? -3.543 46.25 40 1 83.69 387 GLY A C 1
ATOM 2970 O O . GLY A 1 387 ? -2.439 46.781 39.844 1 83.69 387 GLY A O 1
ATOM 2971 N N . SER A 1 388 ? -4.539 46.469 39.25 1 90.06 388 SER A N 1
ATOM 2972 C CA . SER A 1 388 ? -4.387 47.188 38 1 90.06 388 SER A CA 1
ATOM 2973 C C . SER A 1 388 ? -4.227 48.688 38.25 1 90.06 388 SER A C 1
ATOM 2975 O O . SER A 1 388 ? -4.891 49.25 39.125 1 90.06 388 SER A O 1
ATOM 2977 N N . THR A 1 389 ? -3.285 49.281 37.594 1 91.81 389 THR A N 1
ATOM 2978 C CA . THR A 1 389 ? -3.029 50.719 37.625 1 91.81 389 THR A CA 1
ATOM 2979 C C . THR A 1 389 ? -3.402 51.375 36.312 1 91.81 389 THR A C 1
ATOM 2981 O O . THR A 1 389 ? -3.729 50.688 35.344 1 91.81 389 THR A O 1
ATOM 2984 N N . PRO A 1 390 ? -3.377 52.688 36.281 1 92.81 390 PRO A N 1
ATOM 2985 C CA . PRO A 1 390 ? -3.645 53.375 35.031 1 92.81 390 PRO A CA 1
ATOM 2986 C C . PRO A 1 390 ? -2.715 52.906 33.906 1 92.81 390 PRO A C 1
ATOM 2988 O O . PRO A 1 390 ? -3.145 52.781 32.75 1 92.81 390 PRO A O 1
ATOM 2991 N N . VAL A 1 391 ? -1.499 52.594 34.25 1 94.06 391 VAL A N 1
ATOM 2992 C CA . VAL A 1 391 ? -0.539 52.094 33.25 1 94.06 391 VAL A CA 1
ATOM 2993 C C . VAL A 1 391 ? -1.022 50.781 32.656 1 94.06 391 VAL A C 1
ATOM 2995 O O . VAL A 1 391 ? -0.965 50.594 31.438 1 94.06 391 VAL A O 1
ATOM 2998 N N . HIS A 1 392 ? -1.5 49.938 33.469 1 93.25 392 HIS A N 1
ATOM 2999 C CA . HIS A 1 392 ? -2.014 48.656 33.031 1 93.25 392 HIS A CA 1
ATOM 3000 C C . HIS A 1 392 ? -3.203 48.844 32.094 1 93.25 392 HIS A C 1
ATOM 3002 O O . HIS A 1 392 ? -3.273 48.188 31.031 1 93.25 392 HIS A O 1
ATOM 3008 N N . GLU A 1 393 ? -4.117 49.625 32.469 1 90.81 393 GLU A N 1
ATOM 3009 C CA . GLU A 1 393 ? -5.34 49.844 31.719 1 90.81 393 GLU A CA 1
ATOM 3010 C C . GLU A 1 393 ? -5.031 50.438 30.344 1 90.81 393 GLU A C 1
ATOM 3012 O O . GLU A 1 393 ? -5.617 50.031 29.344 1 90.81 393 GLU A O 1
ATOM 3017 N N . LEU A 1 394 ? -4.145 51.375 30.328 1 93.69 394 LEU A N 1
ATOM 3018 C CA . LEU A 1 394 ? -3.768 52 29.062 1 93.69 394 LEU A CA 1
ATOM 3019 C C . LEU A 1 394 ? -3.047 51 28.156 1 93.69 394 LEU A C 1
ATOM 3021 O O . LEU A 1 394 ? -3.256 51 26.938 1 93.69 394 LEU A O 1
ATOM 3025 N N . ALA A 1 395 ? -2.191 50.219 28.734 1 94.38 395 ALA A N 1
ATOM 3026 C CA . ALA A 1 395 ? -1.507 49.188 27.969 1 94.38 395 ALA A CA 1
ATOM 3027 C C . ALA A 1 395 ? -2.502 48.188 27.406 1 94.38 395 ALA A C 1
ATOM 3029 O O . ALA A 1 395 ? -2.387 47.781 26.234 1 94.38 395 ALA A O 1
ATOM 3030 N N . MET A 1 396 ? -3.418 47.75 28.219 1 91.94 396 MET A N 1
ATOM 3031 C CA . MET A 1 396 ? -4.434 46.781 27.812 1 91.94 396 MET A CA 1
ATOM 3032 C C . MET A 1 396 ? -5.289 47.344 26.672 1 91.94 396 MET A C 1
ATOM 3034 O O . MET A 1 396 ? -5.688 46.625 25.766 1 91.94 396 MET A O 1
ATOM 3038 N N . GLY A 1 397 ? -5.512 48.625 26.75 1 89.75 397 GLY A N 1
ATOM 3039 C CA . GLY A 1 397 ? -6.359 49.281 25.75 1 89.75 397 GLY A CA 1
ATOM 3040 C C . GLY A 1 397 ? -5.598 49.75 24.531 1 89.75 397 GLY A C 1
ATOM 3041 O O . GLY A 1 397 ? -6.203 50.094 23.516 1 89.75 397 GLY A O 1
ATOM 3042 N N . GLY A 1 398 ? -4.352 49.844 24.578 1 93.81 398 GLY A N 1
ATOM 3043 C CA . GLY A 1 398 ? -3.539 50.219 23.438 1 93.81 398 GLY A CA 1
ATOM 3044 C C . GLY A 1 398 ? -3.432 51.719 23.25 1 93.81 398 GLY A C 1
ATOM 3045 O O . GLY A 1 398 ? -3.217 52.219 22.141 1 93.81 398 GLY A O 1
ATOM 3046 N N . ASN A 1 399 ? -3.65 52.469 24.297 1 93.44 399 ASN A N 1
ATOM 3047 C CA . ASN A 1 399 ? -3.555 53.938 24.266 1 93.44 399 ASN A CA 1
ATOM 3048 C C . ASN A 1 399 ? -2.109 54.406 24.391 1 93.44 399 ASN A C 1
ATOM 3050 O O . ASN A 1 399 ? -1.694 54.844 25.453 1 93.44 399 ASN A O 1
ATOM 3054 N N . ALA A 1 400 ? -1.423 54.469 23.375 1 95.81 400 ALA A N 1
ATOM 3055 C CA . ALA A 1 400 ? 0.026 54.656 23.359 1 95.81 400 ALA A CA 1
ATOM 3056 C C . ALA A 1 400 ? 0.403 56.062 23.812 1 95.81 400 ALA A C 1
ATOM 3058 O O . ALA A 1 400 ? 1.349 56.25 24.578 1 95.81 400 ALA A O 1
ATOM 3059 N N . LYS A 1 401 ? -0.299 57.062 23.25 1 95.38 401 LYS A N 1
ATOM 3060 C CA . LYS A 1 401 ? 0.031 58.438 23.609 1 95.38 401 LYS A CA 1
ATOM 3061 C C . LYS A 1 401 ? -0.195 58.688 25.094 1 95.38 401 LYS A C 1
ATOM 3063 O O . LYS A 1 401 ? 0.653 59.281 25.766 1 95.38 401 LYS A O 1
ATOM 3068 N N . GLU A 1 402 ? -1.326 58.25 25.562 1 94.94 402 GLU A N 1
ATOM 3069 C CA . GLU A 1 402 ? -1.651 58.375 26.969 1 94.94 402 GLU A CA 1
ATOM 3070 C C . GLU A 1 402 ? -0.679 57.594 27.844 1 94.94 402 GLU A C 1
ATOM 3072 O O . GLU A 1 402 ? -0.275 58.062 28.906 1 94.94 402 GLU A O 1
ATOM 3077 N N . LEU A 1 403 ? -0.353 56.469 27.375 1 95.75 403 LEU A N 1
ATOM 3078 C CA . LEU A 1 403 ? 0.572 55.594 28.078 1 95.75 403 LEU A CA 1
ATOM 3079 C C . LEU A 1 403 ? 1.937 56.25 28.234 1 95.75 403 LEU A C 1
ATOM 3081 O O . LEU A 1 403 ? 2.586 56.094 29.281 1 95.75 403 LEU A O 1
ATOM 3085 N N . GLU A 1 404 ? 2.354 56.938 27.234 1 96.44 404 GLU A N 1
ATOM 3086 C CA . GLU A 1 404 ? 3.639 57.656 27.312 1 96.44 404 GLU A CA 1
ATOM 3087 C C . GLU A 1 404 ? 3.641 58.688 28.406 1 96.44 404 GLU A C 1
ATOM 3089 O O . GLU A 1 404 ? 4.594 58.781 29.188 1 96.44 404 GLU A O 1
ATOM 3094 N N . ILE A 1 405 ? 2.566 59.438 28.531 1 95.88 405 ILE A N 1
ATOM 3095 C CA . ILE A 1 405 ? 2.439 60.469 29.531 1 95.88 405 ILE A CA 1
ATOM 3096 C C . ILE A 1 405 ? 2.389 59.875 30.938 1 95.88 405 ILE A C 1
ATOM 3098 O O . ILE A 1 405 ? 3.143 60.25 31.828 1 95.88 405 ILE A O 1
ATOM 3102 N N . VAL A 1 406 ? 1.542 58.906 31.062 1 96.19 406 VAL A N 1
ATOM 3103 C CA . VAL A 1 406 ? 1.296 58.312 32.375 1 96.19 406 VAL A CA 1
ATOM 3104 C C . VAL A 1 406 ? 2.506 57.469 32.781 1 96.19 406 VAL A C 1
ATOM 3106 O O . VAL A 1 406 ? 2.873 57.469 33.969 1 96.19 406 VAL A O 1
ATOM 3109 N N . GLY A 1 407 ? 3.141 56.844 31.891 1 94.56 407 GLY A N 1
ATOM 3110 C CA . GLY A 1 407 ? 4.316 56.031 32.156 1 94.56 407 GLY A CA 1
ATOM 3111 C C . GLY A 1 407 ? 5.508 56.844 32.625 1 94.56 407 GLY A C 1
ATOM 3112 O O . GLY A 1 407 ? 6.254 56.438 33.5 1 94.56 407 GLY A O 1
ATOM 3113 N N . LYS A 1 408 ? 5.684 57.969 31.938 1 94.44 408 LYS A N 1
ATOM 3114 C CA . LYS A 1 408 ? 6.766 58.875 32.344 1 94.44 408 LYS A CA 1
ATOM 3115 C C . LYS A 1 408 ? 6.555 59.375 33.781 1 94.44 408 LYS A C 1
ATOM 3117 O O . LYS A 1 408 ? 7.504 59.469 34.562 1 94.44 408 LYS A O 1
ATOM 3122 N N . ALA A 1 409 ? 5.316 59.625 34.031 1 94.31 409 ALA A N 1
ATOM 3123 C CA . ALA A 1 409 ? 4.973 60.125 35.375 1 94.31 409 ALA A CA 1
ATOM 3124 C C . ALA A 1 409 ? 5.141 59.031 36.438 1 94.31 409 ALA A C 1
ATOM 3126 O O . ALA A 1 409 ? 5.473 59.312 37.594 1 94.31 409 ALA A O 1
ATOM 3127 N N . ALA A 1 410 ? 4.883 57.75 36.156 1 92.56 410 ALA A N 1
ATOM 3128 C CA . ALA A 1 410 ? 4.965 56.625 37.094 1 92.56 410 ALA A CA 1
ATOM 3129 C C . ALA A 1 410 ? 6.414 56.281 37.406 1 92.56 410 ALA A C 1
ATOM 3131 O O . ALA A 1 410 ? 6.695 55.625 38.406 1 92.56 410 ALA A O 1
ATOM 3132 N N . ARG A 1 411 ? 7.414 56.719 36.719 1 83.94 411 ARG A N 1
ATOM 3133 C CA . ARG A 1 411 ? 8.852 56.5 36.875 1 83.94 411 ARG A CA 1
ATOM 3134 C C . ARG A 1 411 ? 9.234 55.062 36.562 1 83.94 411 ARG A C 1
ATOM 3136 O O . ARG A 1 411 ? 10.406 54.781 36.312 1 83.94 411 ARG A O 1
ATOM 3143 N N . SER A 1 412 ? 8.281 54.125 36.812 1 88.81 412 SER A N 1
ATOM 3144 C CA . SER A 1 412 ? 8.531 52.719 36.438 1 88.81 412 SER A CA 1
ATOM 3145 C C . SER A 1 412 ? 7.277 52.094 35.844 1 88.81 412 SER A C 1
ATOM 3147 O O . SER A 1 412 ? 6.164 52.344 36.312 1 88.81 412 SER A O 1
ATOM 3149 N N . VAL A 1 413 ? 7.539 51.312 34.781 1 91.19 413 VAL A N 1
ATOM 3150 C CA . VAL A 1 413 ? 6.418 50.625 34.156 1 91.19 413 VAL A CA 1
ATOM 3151 C C . VAL A 1 413 ? 6.453 49.125 34.531 1 91.19 413 VAL A C 1
ATOM 3153 O O . VAL A 1 413 ? 5.684 48.344 33.969 1 91.19 413 VAL A O 1
ATOM 3156 N N . GLU A 1 414 ? 7.402 48.812 35.375 1 88.19 414 GLU A N 1
ATOM 3157 C CA . GLU A 1 414 ? 7.465 47.438 35.875 1 88.19 414 GLU A CA 1
ATOM 3158 C C . GLU A 1 414 ? 6.508 47.25 37.062 1 88.19 414 GLU A C 1
ATOM 3160 O O . GLU A 1 414 ? 6.922 47.312 38.219 1 88.19 414 GLU A O 1
ATOM 3165 N N . LEU A 1 415 ? 5.254 47 36.688 1 81.88 415 LEU A N 1
ATOM 3166 C CA . LEU A 1 415 ? 4.168 46.906 37.656 1 81.88 415 LEU A CA 1
ATOM 3167 C C . LEU A 1 415 ? 3.455 45.562 37.531 1 81.88 415 LEU A C 1
ATOM 3169 O O . LEU A 1 415 ? 2.414 45.469 36.875 1 81.88 415 LEU A O 1
ATOM 3173 N N . PRO A 1 416 ? 4.02 44.5 38.156 1 78.12 416 PRO A N 1
ATOM 3174 C CA . PRO A 1 416 ? 3.361 43.188 38.031 1 78.12 416 PRO A CA 1
ATOM 3175 C C . PRO A 1 416 ? 2.008 43.156 38.719 1 78.12 416 PRO A C 1
ATOM 3177 O O . PRO A 1 416 ? 1.866 43.656 39.844 1 78.12 416 PRO A O 1
ATOM 3180 N N . LEU A 1 417 ? 1.111 42.625 37.969 1 77.5 417 LEU A N 1
ATOM 3181 C CA . LEU A 1 417 ? -0.229 42.438 38.531 1 77.5 417 LEU A CA 1
ATOM 3182 C C . LEU A 1 417 ? -0.252 41.344 39.562 1 77.5 417 LEU A C 1
ATOM 3184 O O . LEU A 1 417 ? 0.691 40.562 39.656 1 77.5 417 LEU A O 1
ATOM 3188 N N . GLU A 1 418 ? -1.194 41.406 40.344 1 74.31 418 GLU A N 1
ATOM 3189 C CA . GLU A 1 418 ? -1.434 40.375 41.344 1 74.31 418 GLU A CA 1
ATOM 3190 C C . GLU A 1 418 ? -2.689 39.562 41 1 74.31 418 GLU A C 1
ATOM 3192 O O . GLU A 1 418 ? -3.365 39.844 40 1 74.31 418 GLU A O 1
ATOM 3197 N N . GLY A 1 419 ? -2.883 38.438 41.594 1 67.62 419 GLY A N 1
ATOM 3198 C CA . GLY A 1 419 ? -4.09 37.625 41.438 1 67.62 419 GLY A CA 1
ATOM 3199 C C . GLY A 1 419 ? -4.012 36.656 40.25 1 67.62 419 GLY A C 1
ATOM 3200 O O . GLY A 1 419 ? -3.029 35.938 40.125 1 67.62 419 GLY A O 1
ATOM 3201 N N . ASP A 1 420 ? -5.094 36.656 39.344 1 64.06 420 ASP A N 1
ATOM 3202 C CA . ASP A 1 420 ? -5.254 35.719 38.25 1 64.06 420 ASP A CA 1
ATOM 3203 C C . ASP A 1 420 ? -4.211 35.938 37.156 1 64.06 420 ASP A C 1
ATOM 3205 O O . ASP A 1 420 ? -3.926 35.062 36.375 1 64.06 420 ASP A O 1
ATOM 3209 N N . CYS A 1 421 ? -3.799 37.188 37.188 1 68.38 421 CYS A N 1
ATOM 3210 C CA . CYS A 1 421 ? -2.789 37.531 36.219 1 68.38 421 CYS A CA 1
ATOM 3211 C C . CYS A 1 421 ? -1.452 37.812 36.875 1 68.38 421 CYS A C 1
ATOM 3213 O O . CYS A 1 421 ? -0.728 38.719 36.438 1 68.38 421 CYS A O 1
ATOM 3215 N N . GLU A 1 422 ? -1.251 37.031 37.812 1 76.12 422 GLU A N 1
ATOM 3216 C CA . GLU A 1 422 ? -0.076 37.281 38.656 1 76.12 422 GLU A CA 1
ATOM 3217 C C . GLU A 1 422 ? 1.186 37.375 37.781 1 76.12 422 GLU A C 1
ATOM 3219 O O . GLU A 1 422 ? 1.467 36.5 36.969 1 76.12 422 GLU A O 1
ATOM 3224 N N . GLY A 1 423 ? 1.717 38.562 37.969 1 81.75 423 GLY A N 1
ATOM 3225 C CA . GLY A 1 423 ? 3.014 38.781 37.344 1 81.75 423 GLY A CA 1
ATOM 3226 C C . GLY A 1 423 ? 2.926 39.469 36 1 81.75 423 GLY A C 1
ATOM 3227 O O . GLY A 1 423 ? 3.938 39.938 35.469 1 81.75 423 GLY A O 1
ATOM 3228 N N . ALA A 1 424 ? 1.664 39.656 35.5 1 87.5 424 ALA A N 1
ATOM 3229 C CA . ALA A 1 424 ? 1.52 40.312 34.219 1 87.5 424 ALA A CA 1
ATOM 3230 C C . ALA A 1 424 ? 1.906 41.781 34.312 1 87.5 424 ALA A C 1
ATOM 3232 O O . ALA A 1 424 ? 1.521 42.469 35.25 1 87.5 424 ALA A O 1
ATOM 3233 N N . THR A 1 425 ? 2.773 42.156 33.469 1 91.69 425 THR A N 1
ATOM 3234 C CA . THR A 1 425 ? 3.193 43.562 33.375 1 91.69 425 THR A CA 1
ATOM 3235 C C . THR A 1 425 ? 2.383 44.281 32.312 1 91.69 425 THR A C 1
ATOM 3237 O O . THR A 1 425 ? 1.684 43.656 31.5 1 91.69 425 THR A O 1
ATOM 3240 N N . PRO A 1 426 ? 2.428 45.594 32.344 1 93.44 426 PRO A N 1
ATOM 3241 C CA . PRO A 1 426 ? 1.758 46.344 31.281 1 93.44 426 PRO A CA 1
ATOM 3242 C C . PRO A 1 426 ? 2.195 45.906 29.875 1 93.44 426 PRO A C 1
ATOM 3244 O O . PRO A 1 426 ? 1.38 45.875 28.953 1 93.44 426 PRO A O 1
ATOM 3247 N N . LEU A 1 427 ? 3.461 45.5 29.812 1 95.69 427 LEU A N 1
ATOM 3248 C CA . LEU A 1 427 ? 3.943 45 28.531 1 95.69 427 LEU A CA 1
ATOM 3249 C C . LEU A 1 427 ? 3.217 43.75 28.125 1 95.69 427 LEU A C 1
ATOM 3251 O O . LEU A 1 427 ? 2.801 43.594 26.984 1 95.69 427 LEU A O 1
ATOM 3255 N N . HIS A 1 428 ? 3.113 42.844 29.031 1 93.62 428 HIS A N 1
ATOM 3256 C CA . HIS A 1 428 ? 2.375 41.594 28.766 1 93.62 428 HIS A CA 1
ATOM 3257 C C . HIS A 1 428 ? 0.968 41.906 28.266 1 93.62 428 HIS A C 1
ATOM 3259 O O . HIS A 1 428 ? 0.491 41.281 27.312 1 93.62 428 HIS A O 1
ATOM 3265 N N . LEU A 1 429 ? 0.337 42.812 28.922 1 92.25 429 LEU A N 1
ATOM 3266 C CA . LEU A 1 429 ? -1.04 43.156 28.578 1 92.25 429 LEU A CA 1
ATOM 3267 C C . LEU A 1 429 ? -1.118 43.781 27.188 1 92.25 429 LEU A C 1
ATOM 3269 O O . LEU A 1 429 ? -2.041 43.5 26.422 1 92.25 429 LEU A O 1
ATOM 3273 N N . ALA A 1 430 ? -0.226 44.625 26.938 1 95.88 430 ALA A N 1
ATOM 3274 C CA . ALA A 1 430 ? -0.181 45.25 25.609 1 95.88 430 ALA A CA 1
ATOM 3275 C C . ALA A 1 430 ? -0.003 44.219 24.516 1 95.88 430 ALA A C 1
ATOM 3277 O O . ALA A 1 430 ? -0.647 44.281 23.469 1 95.88 430 ALA A O 1
ATOM 3278 N N . VAL A 1 431 ? 0.865 43.219 24.734 1 96.19 431 VAL A N 1
ATOM 3279 C CA . VAL A 1 431 ? 1.139 42.156 23.781 1 96.19 431 VAL A CA 1
ATOM 3280 C C . VAL A 1 431 ? -0.071 41.219 23.672 1 96.19 431 VAL A C 1
ATOM 3282 O O . VAL A 1 431 ? -0.476 40.844 22.562 1 96.19 431 VAL A O 1
ATOM 3285 N N . ARG A 1 432 ? -0.572 40.812 24.781 1 92.88 432 ARG A N 1
ATOM 3286 C CA . ARG A 1 432 ? -1.729 39.938 24.828 1 92.88 432 ARG A CA 1
ATOM 3287 C C . ARG A 1 432 ? -2.881 40.5 24 1 92.88 432 ARG A C 1
ATOM 3289 O O . ARG A 1 432 ? -3.598 39.75 23.328 1 92.88 432 ARG A O 1
ATOM 3296 N N . ASN A 1 433 ? -3 41.844 24.047 1 93.25 433 ASN A N 1
ATOM 3297 C CA . ASN A 1 433 ? -4.113 42.469 23.359 1 93.25 433 ASN A CA 1
ATOM 3298 C C . ASN A 1 433 ? -3.682 43.031 22 1 93.25 433 ASN A C 1
ATOM 3300 O O . ASN A 1 433 ? -4.426 43.781 21.359 1 93.25 433 ASN A O 1
ATOM 3304 N N . ASN A 1 434 ? -2.51 42.781 21.562 1 96 434 ASN A N 1
ATOM 3305 C CA . ASN A 1 434 ? -2.008 43.062 20.219 1 96 434 ASN A CA 1
ATOM 3306 C C . ASN A 1 434 ? -1.953 44.531 19.922 1 96 434 ASN A C 1
ATOM 3308 O O . ASN A 1 434 ? -2.48 45 18.906 1 96 434 ASN A O 1
ATOM 3312 N N . HIS A 1 435 ? -1.333 45.312 20.75 1 96.38 435 HIS A N 1
ATOM 3313 C CA . HIS A 1 435 ? -1.151 46.75 20.547 1 96.38 435 HIS A CA 1
ATOM 3314 C C . HIS A 1 435 ? 0.319 47.094 20.328 1 96.38 435 HIS A C 1
ATOM 3316 O O . HIS A 1 435 ? 1.029 47.438 21.281 1 96.38 435 HIS A O 1
ATOM 3322 N N . PRO A 1 436 ? 0.764 47.094 19.109 1 97.38 436 PRO A N 1
ATOM 3323 C CA . PRO A 1 436 ? 2.189 47.281 18.828 1 97.38 436 PRO A CA 1
ATOM 3324 C C . PRO A 1 436 ? 2.693 48.656 19.234 1 97.38 436 PRO A C 1
ATOM 3326 O O . PRO A 1 436 ? 3.834 48.812 19.688 1 97.38 436 PRO A O 1
ATOM 3329 N N . ASP A 1 437 ? 1.804 49.656 19.109 1 97.31 437 ASP A N 1
ATOM 3330 C CA . ASP A 1 437 ? 2.217 51 19.469 1 97.31 437 ASP A CA 1
ATOM 3331 C C . ASP A 1 437 ? 2.449 51.125 20.969 1 97.31 437 ASP A C 1
ATOM 3333 O O . ASP A 1 437 ? 3.396 51.781 21.422 1 97.31 437 ASP A O 1
ATOM 3337 N N . ALA A 1 438 ? 1.543 50.531 21.75 1 97.12 438 ALA A N 1
ATOM 3338 C CA . ALA A 1 438 ? 1.722 50.531 23.188 1 97.12 438 ALA A CA 1
ATOM 3339 C C . ALA A 1 438 ? 2.994 49.781 23.578 1 97.12 438 ALA A C 1
ATOM 3341 O O . ALA A 1 438 ? 3.684 50.156 24.531 1 97.12 438 ALA A O 1
ATOM 3342 N N . VAL A 1 439 ? 3.299 48.75 22.875 1 98.06 439 VAL A N 1
ATOM 3343 C CA . VAL A 1 439 ? 4.504 47.938 23.109 1 98.06 439 VAL A CA 1
ATOM 3344 C C . VAL A 1 439 ? 5.742 48.812 22.891 1 98.06 439 VAL A C 1
ATOM 3346 O O . VAL A 1 439 ? 6.664 48.812 23.719 1 98.06 439 VAL A O 1
ATOM 3349 N N . ASP A 1 440 ? 5.695 49.625 21.828 1 97.81 440 ASP A N 1
ATOM 3350 C CA . ASP A 1 440 ? 6.812 50.5 21.531 1 97.81 440 ASP A CA 1
ATOM 3351 C C . ASP A 1 440 ? 7.047 51.5 22.672 1 97.81 440 ASP A C 1
ATOM 3353 O O . ASP A 1 440 ? 8.188 51.719 23.078 1 97.81 440 ASP A O 1
ATOM 3357 N N . VAL A 1 441 ? 6.008 52.062 23.141 1 97.56 441 VAL A N 1
ATOM 3358 C CA . VAL A 1 441 ? 6.086 53.062 24.203 1 97.56 441 VAL A CA 1
ATOM 3359 C C . VAL A 1 441 ? 6.656 52.406 25.469 1 97.56 441 VAL A C 1
ATOM 3361 O O . VAL A 1 441 ? 7.527 52.969 26.125 1 97.56 441 VAL A O 1
ATOM 3364 N N . LEU A 1 442 ? 6.152 51.25 25.781 1 97.81 442 LEU A N 1
ATOM 3365 C CA . LEU A 1 442 ? 6.578 50.594 27 1 97.81 442 LEU A CA 1
ATOM 3366 C C . LEU A 1 442 ? 8.047 50.188 26.922 1 97.81 442 LEU A C 1
ATOM 3368 O O . LEU A 1 442 ? 8.781 50.312 27.906 1 97.81 442 LEU A O 1
ATOM 3372 N N . ILE A 1 443 ? 8.555 49.781 25.828 1 97.25 443 ILE A N 1
ATOM 3373 C CA . ILE A 1 443 ? 9.953 49.406 25.625 1 97.25 443 ILE A CA 1
ATOM 3374 C C . ILE A 1 443 ? 10.82 50.656 25.812 1 97.25 443 ILE A C 1
ATOM 3376 O O . ILE A 1 443 ? 11.852 50.625 26.484 1 97.25 443 ILE A O 1
ATOM 3380 N N . LYS A 1 444 ? 10.352 51.75 25.172 1 96.19 444 LYS A N 1
ATOM 3381 C CA . LYS A 1 444 ? 11.086 53.031 25.297 1 96.19 444 LYS A CA 1
ATOM 3382 C C . LYS A 1 444 ? 11.164 53.469 26.734 1 96.19 444 LYS A C 1
ATOM 3384 O O . LYS A 1 444 ? 12.156 54.094 27.141 1 96.19 444 LYS A O 1
ATOM 3389 N N . LEU A 1 445 ? 10.164 53.188 27.516 1 96 445 LEU A N 1
ATOM 3390 C CA . LEU A 1 445 ? 10.094 53.594 28.906 1 96 445 LEU A CA 1
ATOM 3391 C C . LEU A 1 445 ? 10.859 52.625 29.812 1 96 445 LEU A C 1
ATOM 3393 O O . LEU A 1 445 ? 10.891 52.781 31.031 1 96 445 LEU A O 1
ATOM 3397 N N . GLY A 1 446 ? 11.43 51.531 29.188 1 94.69 446 GLY A N 1
ATOM 3398 C CA . GLY A 1 446 ? 12.328 50.656 29.922 1 94.69 446 GLY A CA 1
ATOM 3399 C C . GLY A 1 446 ? 11.648 49.406 30.453 1 94.69 446 GLY A C 1
ATOM 3400 O O . GLY A 1 446 ? 12.109 48.812 31.422 1 94.69 446 GLY A O 1
ATOM 3401 N N . ALA A 1 447 ? 10.555 49.031 29.922 1 95.19 447 ALA A N 1
ATOM 3402 C CA . ALA A 1 447 ? 9.891 47.812 30.344 1 95.19 447 ALA A CA 1
ATOM 3403 C C . ALA A 1 447 ? 10.812 46.594 30.203 1 95.19 447 ALA A C 1
ATOM 3405 O O . ALA A 1 447 ? 11.602 46.5 29.266 1 95.19 447 ALA A O 1
ATOM 3406 N N . ASN A 1 448 ? 10.719 45.656 31.141 1 94.12 448 ASN A N 1
ATOM 3407 C CA . ASN A 1 448 ? 11.469 44.406 31.047 1 94.12 448 ASN A CA 1
ATOM 3408 C C . ASN A 1 448 ? 10.836 43.438 30.047 1 94.12 448 ASN A C 1
ATOM 3410 O O . ASN A 1 448 ? 9.836 42.781 30.344 1 94.12 448 ASN A O 1
ATOM 3414 N N . VAL A 1 449 ? 11.422 43.312 28.938 1 95.56 449 VAL A N 1
ATOM 3415 C CA . VAL A 1 449 ? 10.867 42.531 27.844 1 95.56 449 VAL A CA 1
ATOM 3416 C C . VAL A 1 449 ? 10.93 41.031 28.188 1 95.56 449 VAL A C 1
ATOM 3418 O O . VAL A 1 449 ? 10.281 40.219 27.547 1 95.56 449 VAL A O 1
ATOM 3421 N N . ASN A 1 450 ? 11.695 40.594 29.156 1 93.75 450 ASN A N 1
ATOM 3422 C CA . ASN A 1 450 ? 11.852 39.188 29.516 1 93.75 450 ASN A CA 1
ATOM 3423 C C . ASN A 1 450 ? 11.109 38.875 30.812 1 93.75 450 ASN A C 1
ATOM 3425 O O . ASN A 1 450 ? 11.32 37.812 31.406 1 93.75 450 ASN A O 1
ATOM 3429 N N . ALA A 1 451 ? 10.211 39.844 31.203 1 90.44 451 ALA A N 1
ATOM 3430 C CA . ALA A 1 451 ? 9.406 39.562 32.406 1 90.44 451 ALA A CA 1
ATOM 3431 C C . ALA A 1 451 ? 8.539 38.344 32.219 1 90.44 451 ALA A C 1
ATOM 3433 O O . ALA A 1 451 ? 8.031 38.094 31.109 1 90.44 451 ALA A O 1
ATOM 3434 N N . ARG A 1 452 ? 8.32 37.531 33.312 1 87.56 452 ARG A N 1
ATOM 3435 C CA . ARG A 1 452 ? 7.543 36.281 33.219 1 87.56 452 ARG A CA 1
ATOM 3436 C C . ARG A 1 452 ? 6.254 36.406 34.031 1 87.56 452 ARG A C 1
ATOM 3438 O O . ARG A 1 452 ? 6.234 37.031 35.094 1 87.56 452 ARG A O 1
ATOM 3445 N N . GLN A 1 453 ? 5.238 36 33.344 1 80.56 453 GLN A N 1
ATOM 3446 C CA . GLN A 1 453 ? 3.953 35.938 34.062 1 80.56 453 GLN A CA 1
ATOM 3447 C C . GLN A 1 453 ? 3.678 34.531 34.594 1 80.56 453 GLN A C 1
ATOM 3449 O O . GLN A 1 453 ? 4.023 33.531 33.938 1 80.56 453 GLN A O 1
ATOM 3454 N N . THR A 1 454 ? 3.352 34.375 35.844 1 70.06 454 THR A N 1
ATOM 3455 C CA . THR A 1 454 ? 3.053 33.094 36.438 1 70.06 454 THR A CA 1
ATOM 3456 C C . THR A 1 454 ? 1.564 32.781 36.344 1 70.06 454 THR A C 1
ATOM 3458 O O . THR A 1 454 ? 0.718 33.625 36.656 1 70.06 454 THR A O 1
ATOM 3461 N N . SER A 1 455 ? 1.254 31.984 35.281 1 61.12 455 SER A N 1
ATOM 3462 C CA . SER A 1 455 ? -0.144 31.562 35.219 1 61.12 455 SER A CA 1
ATOM 3463 C C . SER A 1 455 ? -0.434 30.422 36.188 1 61.12 455 SER A C 1
ATOM 3465 O O . SER A 1 455 ? 0.49 29.797 36.688 1 61.12 455 SER A O 1
ATOM 3467 N N . LYS A 1 456 ? -1.704 30.359 36.562 1 58 456 LYS A N 1
ATOM 3468 C CA . LYS A 1 456 ? -2.164 29.266 37.406 1 58 456 LYS A CA 1
ATOM 3469 C C . LYS A 1 456 ? -1.666 27.922 36.906 1 58 456 LYS A C 1
ATOM 3471 O O . LYS A 1 456 ? -1.399 27.016 37.688 1 58 456 LYS A O 1
ATOM 3476 N N . ASP A 1 457 ? -1.614 27.859 35.688 1 58.5 457 ASP A N 1
ATOM 3477 C CA . ASP A 1 457 ? -1.271 26.547 35.125 1 58.5 457 ASP A CA 1
ATOM 3478 C C . ASP A 1 457 ? 0.243 26.375 35.031 1 58.5 457 ASP A C 1
ATOM 3480 O O . ASP A 1 457 ? 0.723 25.375 34.5 1 58.5 457 ASP A O 1
ATOM 3484 N N . GLY A 1 458 ? 0.904 27.406 35.625 1 57.34 458 GLY A N 1
ATOM 3485 C CA . GLY A 1 458 ? 2.352 27.281 35.719 1 57.34 458 GLY A CA 1
ATOM 3486 C C . GLY A 1 458 ? 3.053 27.75 34.438 1 57.34 458 GLY A C 1
ATOM 3487 O O . GLY A 1 458 ? 4.281 27.703 34.344 1 57.34 458 GLY A O 1
ATOM 3488 N N . ALA A 1 459 ? 2.262 28.062 33.469 1 58.59 459 ALA A N 1
ATOM 3489 C CA . ALA A 1 459 ? 2.947 28.469 32.25 1 58.59 459 ALA A CA 1
ATOM 3490 C C . ALA A 1 459 ? 3.447 29.906 32.344 1 58.59 459 ALA A C 1
ATOM 3492 O O . ALA A 1 459 ? 2.719 30.797 32.812 1 58.59 459 ALA A O 1
ATOM 3493 N N . VAL A 1 460 ? 4.719 30.141 32.469 1 62.97 460 VAL A N 1
ATOM 3494 C CA . VAL A 1 460 ? 5.324 31.469 32.625 1 62.97 460 VAL A CA 1
ATOM 3495 C C . VAL A 1 460 ? 5.637 32.031 31.234 1 62.97 460 VAL A C 1
ATOM 3497 O O . VAL A 1 460 ? 6.711 31.797 30.688 1 62.97 460 VAL A O 1
ATOM 3500 N N . PRO A 1 461 ? 4.52 32.625 30.688 1 79.38 461 PRO A N 1
ATOM 3501 C CA . PRO A 1 461 ? 4.781 33.094 29.328 1 79.38 461 PRO A CA 1
ATOM 3502 C C . PRO A 1 461 ? 5.441 34.469 29.297 1 79.38 461 PRO A C 1
ATOM 3504 O O . PRO A 1 461 ? 5.164 35.312 30.172 1 79.38 461 PRO A O 1
ATOM 3507 N N . THR A 1 462 ? 6.516 34.656 28.656 1 90.56 462 THR A N 1
ATOM 3508 C CA . THR A 1 462 ? 7.082 35.969 28.344 1 90.56 462 THR A CA 1
ATOM 3509 C C . THR A 1 462 ? 6.242 36.688 27.297 1 90.56 462 THR A C 1
ATOM 3511 O O . THR A 1 462 ? 5.355 36.094 26.688 1 90.56 462 THR A O 1
ATOM 3514 N N . ALA A 1 463 ? 6.52 37.969 27.172 1 93.69 463 ALA A N 1
ATOM 3515 C CA . ALA A 1 463 ? 5.848 38.75 26.141 1 93.69 463 ALA A CA 1
ATOM 3516 C C . ALA A 1 463 ? 6.09 38.156 24.766 1 93.69 463 ALA A C 1
ATOM 3518 O O . ALA A 1 463 ? 5.184 38.156 23.922 1 93.69 463 ALA A O 1
ATOM 3519 N N . LEU A 1 464 ? 7.277 37.625 24.578 1 95.38 464 LEU A N 1
ATOM 3520 C CA . LEU A 1 464 ? 7.598 37.031 23.281 1 95.38 464 LEU A CA 1
ATOM 3521 C C . LEU A 1 464 ? 6.758 35.781 23.016 1 95.38 464 LEU A C 1
ATOM 3523 O O . LEU A 1 464 ? 6.273 35.562 21.906 1 95.38 464 LEU A O 1
ATOM 3527 N N . TRP A 1 465 ? 6.664 34.969 23.953 1 92.94 465 TRP A N 1
ATOM 3528 C CA . TRP A 1 465 ? 5.824 33.781 23.828 1 92.94 465 TRP A CA 1
ATOM 3529 C C . TRP A 1 465 ? 4.391 34.156 23.484 1 92.94 465 TRP A C 1
ATOM 3531 O O . TRP A 1 465 ? 3.758 33.531 22.641 1 92.94 465 TRP A O 1
ATOM 3541 N N . GLN A 1 466 ? 3.918 35.188 24.188 1 91.12 466 GLN A N 1
ATOM 3542 C CA . GLN A 1 466 ? 2.561 35.656 23.922 1 91.12 466 GLN A CA 1
ATOM 3543 C C . GLN A 1 466 ? 2.428 36.188 22.484 1 91.12 466 GLN A C 1
ATOM 3545 O O . GLN A 1 466 ? 1.407 35.969 21.828 1 91.12 466 GLN A O 1
ATOM 3550 N N . ALA A 1 467 ? 3.404 36.906 22.109 1 95 467 ALA A N 1
ATOM 3551 C CA . ALA A 1 467 ? 3.408 37.375 20.734 1 95 467 ALA A CA 1
ATOM 3552 C C . ALA A 1 467 ? 3.375 36.219 19.75 1 95 467 ALA A C 1
ATOM 3554 O O . ALA A 1 467 ? 2.73 36.281 18.703 1 95 467 ALA A O 1
ATOM 3555 N N . GLY A 1 468 ? 4.09 35.156 20.016 1 93.38 468 GLY A N 1
ATOM 3556 C CA . GLY A 1 468 ? 4.074 33.938 19.219 1 93.38 468 GLY A CA 1
ATOM 3557 C C . GLY A 1 468 ? 2.721 33.25 19.203 1 93.38 468 GLY A C 1
ATOM 3558 O O . GLY A 1 468 ? 2.266 32.812 18.141 1 93.38 468 GLY A O 1
ATOM 3559 N N . TRP A 1 469 ? 2.188 33.219 20.312 1 91.06 469 TRP A N 1
ATOM 3560 C CA . TRP A 1 469 ? 0.87 32.594 20.422 1 91.06 469 TRP A CA 1
ATOM 3561 C C . TRP A 1 469 ? -0.165 33.375 19.609 1 91.06 469 TRP A C 1
ATOM 3563 O O . TRP A 1 469 ? -1.025 32.781 18.953 1 91.06 469 TRP A O 1
ATOM 3573 N N . ASN A 1 470 ? -0.043 34.75 19.625 1 93.19 470 ASN A N 1
ATOM 3574 C CA . ASN A 1 470 ? -0.957 35.625 18.906 1 93.19 470 ASN A CA 1
ATOM 3575 C C . ASN A 1 470 ? -0.64 35.688 17.406 1 93.19 470 ASN A C 1
ATOM 3577 O O . ASN A 1 470 ? -1.435 36.188 16.609 1 93.19 470 ASN A O 1
ATOM 3581 N N . ARG A 1 471 ? 0.438 35.219 17.016 1 94.69 471 ARG A N 1
ATOM 3582 C CA . ARG A 1 471 ? 0.91 35.25 15.641 1 94.69 471 ARG A CA 1
ATOM 3583 C C . ARG A 1 471 ? 1.083 36.688 15.141 1 94.69 471 ARG A C 1
ATOM 3585 O O . ARG A 1 471 ? 0.558 37.062 14.094 1 94.69 471 ARG A O 1
ATOM 3592 N N . ASN A 1 472 ? 1.646 37.5 15.977 1 96.75 472 ASN A N 1
ATOM 3593 C CA . ASN A 1 472 ? 1.942 38.875 15.602 1 96.75 472 ASN A CA 1
ATOM 3594 C C . ASN A 1 472 ? 3.438 39.094 15.375 1 96.75 472 ASN A C 1
ATOM 3596 O O . ASN A 1 472 ? 4.184 39.312 16.328 1 96.75 472 ASN A O 1
ATOM 3600 N N . LEU A 1 473 ? 3.852 39.094 14.133 1 97.31 473 LEU A N 1
ATOM 3601 C CA . LEU A 1 473 ? 5.258 39.156 13.75 1 97.31 473 LEU A CA 1
ATOM 3602 C C . LEU A 1 473 ? 5.852 40.5 14.086 1 97.31 473 LEU A C 1
ATOM 3604 O O . LEU A 1 473 ? 7.027 40.594 14.445 1 97.31 473 LEU A O 1
ATOM 3608 N N . ASP A 1 474 ? 5 41.5 13.938 1 97.69 474 ASP A N 1
ATOM 3609 C CA . ASP A 1 474 ? 5.465 42.875 14.211 1 97.69 474 ASP A CA 1
ATOM 3610 C C . ASP A 1 474 ? 5.867 43.031 15.672 1 97.69 474 ASP A C 1
ATOM 3612 O O . ASP A 1 474 ? 6.953 43.531 15.969 1 97.69 474 ASP A O 1
ATOM 3616 N N . ILE A 1 475 ? 5 42.656 16.547 1 98.12 475 ILE A N 1
ATOM 3617 C CA . ILE A 1 475 ? 5.273 42.75 17.984 1 98.12 475 ILE A CA 1
ATOM 3618 C C . ILE A 1 475 ? 6.48 41.906 18.344 1 98.12 475 ILE A C 1
ATOM 3620 O O . ILE A 1 475 ? 7.344 42.312 19.109 1 98.12 475 ILE A O 1
ATOM 3624 N N . ALA A 1 476 ? 6.582 40.688 17.766 1 97.88 476 ALA A N 1
ATOM 3625 C CA . ALA A 1 476 ? 7.719 39.812 18.016 1 97.88 476 ALA A CA 1
ATOM 3626 C C . ALA A 1 476 ? 9.031 40.469 17.594 1 97.88 476 ALA A C 1
ATOM 3628 O O . ALA A 1 476 ? 10.031 40.375 18.312 1 97.88 476 ALA A O 1
ATOM 3629 N N . THR A 1 477 ? 8.992 41.094 16.484 1 98.19 477 THR A N 1
ATOM 3630 C CA . THR A 1 477 ? 10.172 41.781 15.969 1 98.19 477 THR A CA 1
ATOM 3631 C C . THR A 1 477 ? 10.617 42.875 16.938 1 98.19 477 THR A C 1
ATOM 3633 O O . THR A 1 477 ? 11.797 43 17.281 1 98.19 477 THR A O 1
ATOM 3636 N N . LYS A 1 478 ? 9.688 43.719 17.406 1 97.88 478 LYS A N 1
ATOM 3637 C CA . LYS A 1 478 ? 9.969 44.812 18.344 1 97.88 478 LYS A CA 1
ATOM 3638 C C . LYS A 1 478 ? 10.578 44.281 19.641 1 97.88 478 LYS A C 1
ATOM 3640 O O . LYS A 1 478 ? 11.531 44.844 20.156 1 97.88 478 LYS A O 1
ATOM 3645 N N . LEU A 1 479 ? 10 43.219 20.125 1 98.12 479 LEU A N 1
ATOM 3646 C CA . LEU A 1 479 ? 10.469 42.625 21.375 1 98.12 479 LEU A CA 1
ATOM 3647 C C . LEU A 1 479 ? 11.883 42.094 21.219 1 98.12 479 LEU A C 1
ATOM 3649 O O . LEU A 1 479 ? 12.734 42.312 22.094 1 98.12 479 LEU A O 1
ATOM 3653 N N . LEU A 1 480 ? 12.195 41.406 20.156 1 97.94 480 LEU A N 1
ATOM 3654 C CA . LEU A 1 480 ? 13.508 40.812 19.906 1 97.94 480 LEU A CA 1
ATOM 3655 C C . LEU A 1 480 ? 14.555 41.906 19.719 1 97.94 480 LEU A C 1
ATOM 3657 O O . LEU A 1 480 ? 15.68 41.812 20.219 1 97.94 480 LEU A O 1
ATOM 3661 N N . GLU A 1 481 ? 14.164 42.938 18.984 1 97.5 481 GLU A N 1
ATOM 3662 C CA . GLU A 1 481 ? 15.078 44.062 18.797 1 97.5 481 GLU A CA 1
ATOM 3663 C C . GLU A 1 481 ? 15.383 44.75 20.125 1 97.5 481 GLU A C 1
ATOM 3665 O O . GLU A 1 481 ? 16.469 45.312 20.312 1 97.5 481 GLU A O 1
ATOM 3670 N N . ALA A 1 482 ? 14.445 44.688 21.062 1 97.5 482 ALA A N 1
ATOM 3671 C CA . ALA A 1 482 ? 14.602 45.312 22.375 1 97.5 482 ALA A CA 1
ATOM 3672 C C . ALA A 1 482 ? 15.375 44.406 23.328 1 97.5 482 ALA A C 1
ATOM 3674 O O . ALA A 1 482 ? 15.656 44.781 24.469 1 97.5 482 ALA A O 1
ATOM 3675 N N . GLY A 1 483 ? 15.664 43.156 22.828 1 96.81 483 GLY A N 1
ATOM 3676 C CA . GLY A 1 483 ? 16.531 42.281 23.60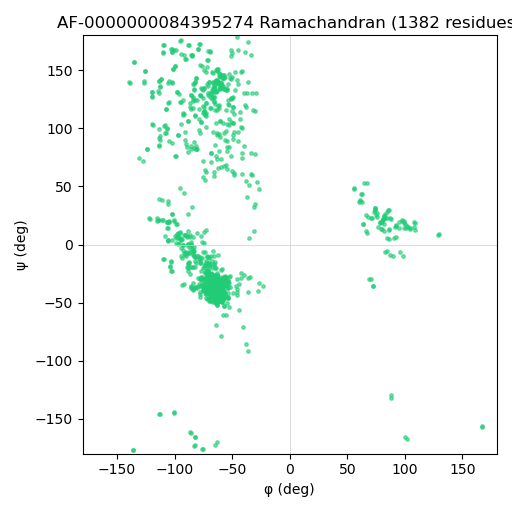9 1 96.81 483 GLY A CA 1
ATOM 3677 C C . GLY A 1 483 ? 15.797 41.125 24.25 1 96.81 483 GLY A C 1
ATOM 3678 O O . GLY A 1 483 ? 16.297 40.469 25.172 1 96.81 483 GLY A O 1
ATOM 3679 N N . ALA A 1 484 ? 14.602 40.875 23.812 1 97.12 484 ALA A N 1
ATOM 3680 C CA . ALA A 1 484 ? 13.883 39.719 24.312 1 97.12 484 ALA A CA 1
ATOM 3681 C C . ALA A 1 484 ? 14.672 38.438 24.047 1 97.12 484 ALA A C 1
ATOM 3683 O O . ALA A 1 484 ? 15.312 38.281 23 1 97.12 484 ALA A O 1
ATOM 3684 N N . ASP A 1 485 ? 14.664 37.469 24.938 1 95.69 485 ASP A N 1
ATOM 3685 C CA . ASP A 1 485 ? 15.344 36.188 24.781 1 95.69 485 ASP A CA 1
ATOM 3686 C C . ASP A 1 485 ? 14.617 35.281 23.781 1 95.69 485 ASP A C 1
ATOM 3688 O O . ASP A 1 485 ? 13.508 34.812 24.047 1 95.69 485 ASP A O 1
ATOM 3692 N N . PRO A 1 486 ? 15.234 35.062 22.703 1 96.19 486 PRO A N 1
ATOM 3693 C CA . PRO A 1 486 ? 14.57 34.219 21.703 1 96.19 486 PRO A CA 1
ATOM 3694 C C . PRO A 1 486 ? 14.367 32.781 22.156 1 96.19 486 PRO A C 1
ATOM 3696 O O . PRO A 1 486 ? 13.562 32.031 21.578 1 96.19 486 PRO A O 1
ATOM 3699 N N . ASP A 1 487 ? 15.008 32.344 23.172 1 95.06 487 ASP A N 1
ATOM 3700 C CA . ASP A 1 487 ? 14.93 30.969 23.641 1 95.06 487 ASP A CA 1
ATOM 3701 C C . ASP A 1 487 ? 14.078 30.875 24.906 1 95.06 487 ASP A C 1
ATOM 3703 O O . ASP A 1 487 ? 14.242 29.953 25.703 1 95.06 487 ASP A O 1
ATOM 3707 N N . ALA A 1 488 ? 13.242 31.953 25.062 1 90.12 488 ALA A N 1
ATOM 3708 C CA . ALA A 1 488 ? 12.344 31.906 26.219 1 90.12 488 ALA A CA 1
ATOM 3709 C C . ALA A 1 488 ? 11.5 30.641 26.203 1 90.12 488 ALA A C 1
ATOM 3711 O O . ALA A 1 488 ? 10.984 30.234 25.172 1 90.12 488 ALA A O 1
ATOM 3712 N N . ARG A 1 489 ? 11.391 29.922 27.344 1 89.12 489 ARG A N 1
ATOM 3713 C CA . ARG A 1 489 ? 10.719 28.625 27.422 1 89.12 489 ARG A CA 1
ATOM 3714 C C . ARG A 1 489 ? 9.328 28.766 28.047 1 89.12 489 ARG A C 1
ATOM 3716 O O . ARG A 1 489 ? 9.133 29.578 28.953 1 89.12 489 ARG A O 1
ATOM 3723 N N . GLY A 1 490 ? 8.461 28.078 27.5 1 82.62 490 GLY A N 1
ATOM 3724 C CA . GLY A 1 490 ? 7.109 27.984 28.031 1 82.62 490 GLY A CA 1
ATOM 3725 C C . GLY A 1 490 ? 6.855 26.719 28.812 1 82.62 490 GLY A C 1
ATOM 3726 O O . GLY A 1 490 ? 7.73 26.25 29.547 1 82.62 490 GLY A O 1
ATOM 3727 N N . LYS A 1 491 ? 5.574 26.281 28.625 1 76.75 491 LYS A N 1
ATOM 3728 C CA . LYS A 1 491 ? 5.168 25.016 29.234 1 76.75 491 LYS A CA 1
ATOM 3729 C C . LYS A 1 491 ? 5.973 23.844 28.672 1 76.75 491 LYS A C 1
ATOM 3731 O O . LYS A 1 491 ? 6.309 23.828 27.484 1 76.75 491 LYS A O 1
ATOM 3736 N N . ASP A 1 492 ? 6.438 22.844 29.453 1 85.44 492 ASP A N 1
ATOM 3737 C CA . ASP A 1 492 ? 7.137 21.625 29.062 1 85.44 492 ASP A CA 1
ATOM 3738 C C . ASP A 1 492 ? 8.516 21.938 28.484 1 85.44 492 ASP A C 1
ATOM 3740 O O . ASP A 1 492 ? 9.016 21.219 27.609 1 85.44 492 ASP A O 1
ATOM 3744 N N . LYS A 1 493 ? 8.992 23.328 28.672 1 89.31 493 LYS A N 1
ATOM 3745 C CA . LYS A 1 493 ? 10.312 23.797 28.281 1 89.31 493 LYS A CA 1
ATOM 3746 C C . LYS A 1 493 ? 10.375 24.047 26.766 1 89.31 493 LYS A C 1
ATOM 3748 O O . LYS A 1 493 ? 11.461 24.078 26.188 1 89.31 493 LYS A O 1
ATOM 3753 N N . SER A 1 494 ? 9.188 24.188 26.219 1 93.06 494 SER A N 1
ATOM 3754 C CA . SER A 1 494 ? 9.148 24.5 24.797 1 93.06 494 SER A CA 1
ATOM 3755 C C . SER A 1 494 ? 9.594 25.938 24.547 1 93.06 494 SER A C 1
ATOM 3757 O O . SER A 1 494 ? 9.273 26.844 25.328 1 93.06 494 SER A O 1
ATOM 3759 N N . THR A 1 495 ? 10.383 26.156 23.531 1 94.56 495 THR A N 1
ATOM 3760 C CA . THR A 1 495 ? 10.797 27.5 23.141 1 94.56 495 THR A CA 1
ATOM 3761 C C . THR A 1 495 ? 9.789 28.109 22.172 1 94.56 495 THR A C 1
ATOM 3763 O O . THR A 1 495 ? 8.852 27.438 21.734 1 94.56 495 THR A O 1
ATOM 3766 N N . VAL A 1 496 ? 9.992 29.375 21.906 1 95.06 496 VAL A N 1
ATOM 3767 C CA . VAL A 1 496 ? 9.125 30.062 20.953 1 95.06 496 VAL A CA 1
ATOM 3768 C C . VAL A 1 496 ? 9.305 29.453 19.562 1 95.06 496 VAL A C 1
ATOM 3770 O O . VAL A 1 496 ? 8.367 29.438 18.766 1 95.06 496 VAL A O 1
ATOM 3773 N N . LEU A 1 497 ? 10.523 28.875 19.312 1 97 497 LEU A N 1
ATOM 3774 C CA . LEU A 1 497 ? 10.766 28.203 18.031 1 97 497 LEU A CA 1
ATOM 3775 C C . LEU A 1 497 ? 9.891 26.969 17.906 1 97 497 LEU A C 1
ATOM 3777 O O . LEU A 1 497 ? 9.328 26.703 16.828 1 97 497 LEU A O 1
ATOM 3781 N N . HIS A 1 498 ? 9.82 26.172 18.922 1 96.62 498 HIS A N 1
ATOM 3782 C CA . HIS A 1 498 ? 8.914 25.031 18.922 1 96.62 498 HIS A CA 1
ATOM 3783 C C . HIS A 1 498 ? 7.488 25.469 18.594 1 96.62 498 HIS A C 1
ATOM 3785 O O . HIS A 1 498 ? 6.801 24.812 17.797 1 96.62 498 HIS A O 1
ATOM 3791 N N . LEU A 1 499 ? 7.047 26.547 19.234 1 94 499 LEU A N 1
ATOM 3792 C CA . LEU A 1 499 ? 5.707 27.078 19.016 1 94 499 LEU A CA 1
ATOM 3793 C C . LEU A 1 499 ? 5.52 27.5 17.562 1 94 499 LEU A C 1
ATOM 3795 O O . LEU A 1 499 ? 4.492 27.188 16.953 1 94 499 LEU A O 1
ATOM 3799 N N . ALA A 1 500 ? 6.48 28.219 17.078 1 96.81 500 ALA A N 1
ATOM 3800 C CA . ALA A 1 500 ? 6.422 28.688 15.688 1 96.81 500 ALA A CA 1
ATOM 3801 C C . ALA A 1 500 ? 6.289 27.516 14.719 1 96.81 500 ALA A C 1
ATOM 3803 O O . ALA A 1 500 ? 5.531 27.578 13.75 1 96.81 500 ALA A O 1
ATOM 3804 N N . VAL A 1 501 ? 6.988 26.422 14.945 1 97.19 501 VAL A N 1
ATOM 3805 C CA . VAL A 1 501 ? 6.938 25.234 14.109 1 97.19 501 VAL A CA 1
ATOM 3806 C C . VAL A 1 501 ? 5.566 24.562 14.242 1 97.19 501 VAL A C 1
ATOM 3808 O O . VAL A 1 501 ? 4.941 24.219 13.234 1 97.19 501 VAL A O 1
ATOM 3811 N N . ALA A 1 502 ? 5.156 24.406 15.438 1 94.88 502 ALA A N 1
ATOM 3812 C CA . ALA A 1 502 ? 3.859 23.781 15.68 1 94.88 502 ALA A CA 1
ATOM 3813 C C . ALA A 1 502 ? 2.74 24.547 14.984 1 94.88 502 ALA A C 1
ATOM 3815 O O . ALA A 1 502 ? 1.765 23.953 14.516 1 94.88 502 ALA A O 1
ATOM 3816 N N . LYS A 1 503 ? 2.924 25.891 14.883 1 94.56 503 LYS A N 1
ATOM 3817 C CA . LYS A 1 503 ? 1.917 26.75 14.266 1 94.56 503 LYS A CA 1
ATOM 3818 C C . LYS A 1 503 ? 2.143 26.859 12.758 1 94.56 503 LYS A C 1
ATOM 3820 O O . LYS A 1 503 ? 1.416 27.578 12.07 1 94.56 503 LYS A O 1
ATOM 3825 N N . ARG A 1 504 ? 3.141 26.203 12.234 1 95.38 504 ARG A N 1
ATOM 3826 C CA . ARG A 1 504 ? 3.467 26.25 10.812 1 95.38 504 ARG A CA 1
ATOM 3827 C C . ARG A 1 504 ? 3.682 27.688 10.344 1 95.38 504 ARG A C 1
ATOM 3829 O O . ARG A 1 504 ? 3.078 28.109 9.359 1 95.38 504 ARG A O 1
ATOM 3836 N N . TRP A 1 505 ? 4.512 28.453 11.109 1 96.75 505 TRP A N 1
ATOM 3837 C CA . TRP A 1 505 ? 4.758 29.875 10.867 1 96.75 505 TRP A CA 1
ATOM 3838 C C . TRP A 1 505 ? 6.207 30.109 10.453 1 96.75 505 TRP A C 1
ATOM 3840 O O . TRP A 1 505 ? 7.016 30.594 11.258 1 96.75 505 TRP A O 1
ATOM 3850 N N . PRO A 1 506 ? 6.512 29.953 9.141 1 96.56 506 PRO A N 1
ATOM 3851 C CA . PRO A 1 506 ? 7.898 30.031 8.672 1 96.56 506 PRO A CA 1
ATOM 3852 C C . PRO A 1 506 ? 8.508 31.422 8.875 1 96.56 506 PRO A C 1
ATOM 3854 O O . PRO A 1 506 ? 9.711 31.531 9.133 1 96.56 506 PRO A O 1
ATOM 3857 N N . GLU A 1 507 ? 7.691 32.5 8.789 1 97.19 507 GLU A N 1
ATOM 3858 C CA . GLU A 1 507 ? 8.211 33.844 8.969 1 97.19 507 GLU A CA 1
ATOM 3859 C C . GLU A 1 507 ? 8.766 34.031 10.375 1 97.19 507 GLU A C 1
ATOM 3861 O O . GLU A 1 507 ? 9.82 34.656 10.555 1 97.19 507 GLU A O 1
ATOM 3866 N N . MET A 1 508 ? 8 33.5 11.312 1 97.5 508 MET A N 1
ATOM 3867 C CA . MET A 1 508 ? 8.453 33.594 12.695 1 97.5 508 MET A CA 1
ATOM 3868 C C . MET A 1 508 ? 9.734 32.781 12.906 1 97.5 508 MET A C 1
ATOM 3870 O O . MET A 1 508 ? 10.625 33.219 13.648 1 97.5 508 MET A O 1
ATOM 3874 N N . VAL A 1 509 ? 9.883 31.641 12.258 1 97.62 509 VAL A N 1
ATOM 3875 C CA . VAL A 1 509 ? 11.078 30.797 12.352 1 97.62 509 VAL A CA 1
ATOM 3876 C C . VAL A 1 509 ? 12.289 31.562 11.82 1 97.62 509 VAL A C 1
ATOM 3878 O O . VAL A 1 509 ? 13.336 31.609 12.469 1 97.62 509 VAL A O 1
ATOM 3881 N N . LYS A 1 510 ? 12.125 32.188 10.703 1 97.69 510 LYS A N 1
ATOM 3882 C CA . LYS A 1 510 ? 13.211 32.938 10.094 1 97.69 510 LYS A CA 1
ATOM 3883 C C . LYS A 1 510 ? 13.633 34.094 11 1 97.69 510 LYS A C 1
ATOM 3885 O O . LYS A 1 510 ? 14.82 34.375 11.156 1 97.69 510 LYS A O 1
ATOM 3890 N N . LEU A 1 511 ? 12.609 34.75 11.578 1 97.75 511 LEU A N 1
ATOM 3891 C CA . LEU A 1 511 ? 12.875 35.875 12.477 1 97.75 511 LEU A CA 1
ATOM 3892 C C . LEU A 1 511 ? 13.656 35.406 13.703 1 97.75 511 LEU A C 1
ATOM 3894 O O . LEU A 1 511 ? 14.625 36.062 14.109 1 97.75 511 LEU A O 1
ATOM 3898 N N . LEU A 1 512 ? 13.266 34.312 14.312 1 98.06 512 LEU A N 1
ATOM 3899 C CA . LEU A 1 512 ? 13.914 33.812 15.516 1 98.06 512 LEU A CA 1
ATOM 3900 C C . LEU A 1 512 ? 15.352 33.375 15.219 1 98.06 512 LEU A C 1
ATOM 3902 O O . LEU A 1 512 ? 16.25 33.625 16.031 1 98.06 512 LEU A O 1
ATOM 3906 N N . VAL A 1 513 ? 15.562 32.781 14.117 1 97.06 513 VAL A N 1
ATOM 3907 C CA . VAL A 1 513 ? 16.891 32.312 13.727 1 97.06 513 VAL A CA 1
ATOM 3908 C C . VAL A 1 513 ? 17.797 33.531 13.5 1 97.06 513 VAL A C 1
ATOM 3910 O O . VAL A 1 513 ? 18.984 33.5 13.867 1 97.06 513 VAL A O 1
ATOM 3913 N N . LYS A 1 514 ? 17.219 34.531 12.867 1 96.94 514 LYS A N 1
ATOM 3914 C CA . LYS A 1 514 ? 17.953 35.781 12.656 1 96.94 514 LYS A CA 1
ATOM 3915 C C . LYS A 1 514 ? 18.453 36.344 13.984 1 96.94 514 LYS A C 1
ATOM 3917 O O . LYS A 1 514 ? 19.531 36.938 14.047 1 96.94 514 LYS A O 1
ATOM 3922 N N . HIS A 1 515 ? 17.688 36.156 15.008 1 97.56 515 HIS A N 1
ATOM 3923 C CA . HIS A 1 515 ? 18.047 36.688 16.328 1 97.56 515 HIS A CA 1
ATOM 3924 C C . HIS A 1 515 ? 18.703 35.625 17.172 1 97.56 515 HIS A C 1
ATOM 3926 O O . HIS A 1 515 ? 18.656 35.656 18.406 1 97.56 515 HIS A O 1
ATOM 3932 N N . LYS A 1 516 ? 19.203 34.5 16.516 1 96.25 516 LYS A N 1
ATOM 3933 C CA . LYS A 1 516 ? 20.125 33.5 17.078 1 96.25 516 LYS A CA 1
ATOM 3934 C C . LYS A 1 516 ? 19.406 32.594 18.062 1 96.25 516 LYS A C 1
ATOM 3936 O O . LYS A 1 516 ? 19.969 32.219 19.094 1 96.25 516 LYS A O 1
ATOM 3941 N N . ALA A 1 517 ? 18.125 32.406 17.812 1 97.12 517 ALA A N 1
ATOM 3942 C CA . ALA A 1 517 ? 17.438 31.359 18.578 1 97.12 517 ALA A CA 1
ATOM 3943 C C . ALA A 1 517 ? 18.109 30 18.391 1 97.12 517 ALA A C 1
ATOM 3945 O O . ALA A 1 517 ? 18.625 29.703 17.297 1 97.12 517 ALA A O 1
ATOM 3946 N N . SER A 1 518 ? 18.094 29.203 19.438 1 96.5 518 SER A N 1
ATOM 3947 C CA . SER A 1 518 ? 18.688 27.875 19.344 1 96.5 518 SER A CA 1
ATOM 3948 C C . SER A 1 518 ? 17.828 26.938 18.516 1 96.5 518 SER A C 1
ATOM 3950 O O . SER A 1 518 ? 16.688 26.641 18.875 1 96.5 518 SER A O 1
ATOM 3952 N N . LEU A 1 519 ? 18.422 26.438 17.516 1 97 519 LEU A N 1
ATOM 3953 C CA . LEU A 1 519 ? 17.719 25.562 16.594 1 97 519 LEU A CA 1
ATOM 3954 C C . LEU A 1 519 ? 17.547 24.156 17.188 1 97 519 LEU A C 1
ATOM 3956 O O . LEU A 1 519 ? 16.75 23.375 16.703 1 97 519 LEU A O 1
ATOM 3960 N N . ASN A 1 520 ? 18.297 23.844 18.219 1 97.12 520 ASN A N 1
ATOM 3961 C CA . ASN A 1 520 ? 18.328 22.469 18.719 1 97.12 520 ASN A CA 1
ATOM 3962 C C . ASN A 1 520 ? 17.906 22.422 20.188 1 97.12 520 ASN A C 1
ATOM 3964 O O . ASN A 1 520 ? 18.312 21.516 20.922 1 97.12 520 ASN A O 1
ATOM 3968 N N . ALA A 1 521 ? 17.141 23.516 20.562 1 95.94 521 ALA A N 1
ATOM 3969 C CA . ALA A 1 521 ? 16.625 23.5 21.938 1 95.94 521 ALA A CA 1
ATOM 3970 C C . ALA A 1 521 ? 15.695 22.297 22.141 1 95.94 521 ALA A C 1
ATOM 3972 O O . ALA A 1 521 ? 15.016 21.859 21.219 1 95.94 521 ALA A O 1
ATOM 3973 N N . GLN A 1 522 ? 15.664 21.734 23.359 1 95.69 522 GLN A N 1
ATOM 3974 C CA . GLN A 1 522 ? 14.898 20.531 23.641 1 95.69 522 GLN A CA 1
ATOM 3975 C C . GLN A 1 522 ? 13.75 20.828 24.609 1 95.69 522 GLN A C 1
ATOM 3977 O O . GLN A 1 522 ? 13.898 21.609 25.531 1 95.69 522 GLN A O 1
ATOM 3982 N N . THR A 1 523 ? 12.625 20.219 24.359 1 94.56 523 THR A N 1
ATOM 3983 C CA . THR A 1 523 ? 11.516 20.234 25.312 1 94.56 523 THR A CA 1
ATOM 3984 C C . THR A 1 523 ? 11.781 19.266 26.469 1 94.56 523 THR A C 1
ATOM 3986 O O . THR A 1 523 ? 12.883 18.719 26.594 1 94.56 523 THR A O 1
ATOM 3989 N N . SER A 1 524 ? 10.781 19.141 27.344 1 92.62 524 SER A N 1
ATOM 3990 C CA . SER A 1 524 ? 10.914 18.25 28.5 1 92.62 524 SER A CA 1
ATOM 3991 C C . SER A 1 524 ? 11.062 16.797 28.047 1 92.62 524 SER A C 1
ATOM 3993 O O . SER A 1 524 ? 11.742 16.016 28.719 1 92.62 524 SER A O 1
ATOM 3995 N N . ASP A 1 525 ? 10.539 16.469 26.922 1 92.06 525 ASP A N 1
ATOM 3996 C CA . ASP A 1 525 ? 10.625 15.117 26.375 1 92.06 525 ASP A CA 1
ATOM 3997 C C . ASP A 1 525 ? 11.773 14.992 25.391 1 92.06 525 ASP A C 1
ATOM 3999 O O . ASP A 1 525 ? 11.812 14.055 24.578 1 92.06 525 ASP A O 1
ATOM 4003 N N . ARG A 1 526 ? 12.617 16.078 25.281 1 94.25 526 ARG A N 1
ATOM 4004 C CA . ARG A 1 526 ? 13.875 16.109 24.547 1 94.25 526 ARG A CA 1
ATOM 4005 C C . ARG A 1 526 ? 13.625 16.281 23.047 1 94.25 526 ARG A C 1
ATOM 4007 O O . ARG A 1 526 ? 14.508 16 22.234 1 94.25 526 ARG A O 1
ATOM 4014 N N . ARG A 1 527 ? 12.484 16.734 22.734 1 95.25 527 ARG A N 1
ATOM 4015 C CA . ARG A 1 527 ? 12.188 16.969 21.328 1 95.25 527 ARG A CA 1
ATOM 4016 C C . ARG A 1 527 ? 12.742 18.312 20.875 1 95.25 527 ARG A C 1
ATOM 4018 O O . ARG A 1 527 ? 12.68 19.297 21.609 1 95.25 527 ARG A O 1
ATOM 4025 N N . ARG A 1 528 ? 13.25 18.281 19.734 1 97.44 528 ARG A N 1
ATOM 4026 C CA . ARG A 1 528 ? 13.773 19.484 19.109 1 97.44 528 ARG A CA 1
ATOM 4027 C C . ARG A 1 528 ? 12.789 20.016 18.078 1 97.44 528 ARG A C 1
ATOM 4029 O O . ARG A 1 528 ? 11.836 19.344 17.703 1 97.44 528 ARG A O 1
ATOM 4036 N N . PRO A 1 529 ? 12.977 21.281 17.609 1 97.62 529 PRO A N 1
ATOM 4037 C CA . PRO A 1 529 ? 12.062 21.859 16.609 1 97.62 529 PRO A CA 1
ATOM 4038 C C . PRO A 1 529 ? 11.969 21 15.352 1 97.62 529 PRO A C 1
ATOM 4040 O O . PRO A 1 529 ? 10.883 20.875 14.773 1 97.62 529 PRO A O 1
ATOM 4043 N N . LEU A 1 530 ? 13.062 20.359 14.969 1 98.19 530 LEU A N 1
ATOM 4044 C CA . LEU A 1 530 ? 13.055 19.5 13.789 1 98.19 530 LEU A CA 1
ATOM 4045 C C . LEU A 1 530 ? 12.141 18.297 13.992 1 98.19 530 LEU A C 1
ATOM 4047 O O . LEU A 1 530 ? 11.422 17.891 13.078 1 98.19 530 LEU A O 1
ATOM 4051 N N . HIS A 1 531 ? 12.172 17.688 15.164 1 97.75 531 HIS A N 1
ATOM 4052 C CA . HIS A 1 531 ? 11.25 16.609 15.484 1 97.75 531 HIS A CA 1
ATOM 4053 C C . HIS A 1 531 ? 9.797 17.062 15.367 1 97.75 531 HIS A C 1
ATOM 4055 O O . HIS A 1 531 ? 8.961 16.359 14.82 1 97.75 531 HIS A O 1
ATOM 4061 N N . ALA A 1 532 ? 9.523 18.281 15.875 1 96.19 532 ALA A N 1
ATOM 4062 C CA . ALA A 1 532 ? 8.172 18.828 15.828 1 96.19 532 ALA A CA 1
ATOM 4063 C C . ALA A 1 532 ? 7.711 19.016 14.383 1 96.19 532 ALA A C 1
ATOM 4065 O O . ALA A 1 532 ? 6.555 18.734 14.055 1 96.19 532 ALA A O 1
ATOM 4066 N N . ALA A 1 533 ? 8.586 19.5 13.594 1 97.5 533 ALA A N 1
ATOM 4067 C CA . ALA A 1 533 ? 8.266 19.703 12.18 1 97.5 533 ALA A CA 1
ATOM 4068 C C . ALA A 1 533 ? 7.918 18.375 11.5 1 97.5 533 ALA A C 1
ATOM 4070 O O . ALA A 1 533 ? 7 18.328 10.68 1 97.5 533 ALA A O 1
ATOM 4071 N N . VAL A 1 534 ? 8.617 17.312 11.805 1 97.56 534 VAL A N 1
ATOM 4072 C CA . VAL A 1 534 ? 8.375 15.992 11.227 1 97.56 534 VAL A CA 1
ATOM 4073 C C . VAL A 1 534 ? 7.023 15.469 11.703 1 97.56 534 VAL A C 1
ATOM 4075 O O . VAL A 1 534 ? 6.246 14.93 10.914 1 97.56 534 VAL A O 1
ATOM 4078 N N . TRP A 1 535 ? 6.766 15.656 12.898 1 94.81 535 TRP A N 1
ATOM 4079 C CA . TRP A 1 535 ? 5.543 15.117 13.492 1 94.81 535 TRP A CA 1
ATOM 4080 C C . TRP A 1 535 ? 4.309 15.766 12.875 1 94.81 535 TRP A C 1
ATOM 4082 O O . TRP A 1 535 ? 3.268 15.125 12.727 1 94.81 535 TRP A O 1
ATOM 4092 N N . ILE A 1 536 ? 4.461 17.047 12.578 1 94.62 536 ILE A N 1
ATOM 4093 C CA . ILE A 1 536 ? 3.307 17.719 11.984 1 94.62 536 ILE A CA 1
ATOM 4094 C C . ILE A 1 536 ? 3.303 17.516 10.477 1 94.62 536 ILE A C 1
ATOM 4096 O O . ILE A 1 536 ? 2.471 18.078 9.766 1 94.62 536 ILE A O 1
ATOM 4100 N N . LYS A 1 537 ? 4.266 16.812 9.969 1 93.94 537 LYS A N 1
ATOM 4101 C CA . LYS A 1 537 ? 4.375 16.406 8.57 1 93.94 537 LYS A CA 1
ATOM 4102 C C . LYS A 1 537 ? 4.461 17.625 7.652 1 93.94 537 LYS A C 1
ATOM 4104 O O . LYS A 1 537 ? 3.775 17.688 6.629 1 93.94 537 LYS A O 1
ATOM 4109 N N . ASP A 1 538 ? 5.137 18.609 8.102 1 95.44 538 ASP A N 1
ATOM 4110 C CA . ASP A 1 538 ? 5.375 19.797 7.285 1 95.44 538 ASP A CA 1
ATOM 4111 C C . ASP A 1 538 ? 6.738 19.734 6.598 1 95.44 538 ASP A C 1
ATOM 4113 O O . ASP A 1 538 ? 7.738 20.203 7.148 1 95.44 538 ASP A O 1
ATOM 4117 N N . LEU A 1 539 ? 6.75 19.25 5.398 1 95.44 539 LEU A N 1
ATOM 4118 C CA . LEU A 1 539 ? 7.977 19.031 4.637 1 95.44 539 LEU A CA 1
ATOM 4119 C C . LEU A 1 539 ? 8.719 20.344 4.402 1 95.44 539 LEU A C 1
ATOM 4121 O O . LEU A 1 539 ? 9.953 20.375 4.473 1 95.44 539 LEU A O 1
ATOM 4125 N N . ALA A 1 540 ? 7.957 21.375 4.121 1 95.25 540 ALA A N 1
ATOM 4126 C CA . ALA A 1 540 ? 8.57 22.688 3.861 1 95.25 540 ALA A CA 1
ATOM 4127 C C . ALA A 1 540 ? 9.273 23.219 5.105 1 95.25 540 ALA A C 1
ATOM 4129 O O . ALA A 1 540 ? 10.344 23.812 5.012 1 95.25 540 ALA A O 1
ATOM 4130 N N . MET A 1 541 ? 8.641 23.016 6.246 1 96.69 541 MET A N 1
ATOM 4131 C CA . MET A 1 541 ? 9.234 23.453 7.508 1 96.69 541 MET A CA 1
ATOM 4132 C C . MET A 1 541 ? 10.5 22.672 7.812 1 96.69 541 MET A C 1
ATOM 4134 O O . MET A 1 541 ? 11.484 23.234 8.312 1 96.69 541 MET A O 1
ATOM 4138 N N . VAL A 1 542 ? 10.508 21.344 7.5 1 97.5 542 VAL A N 1
ATOM 4139 C CA . VAL A 1 542 ? 11.688 20.5 7.684 1 97.5 542 VAL A CA 1
ATOM 4140 C C . VAL A 1 542 ? 12.836 21.016 6.82 1 97.5 542 VAL A C 1
ATOM 4142 O O . VAL A 1 542 ? 13.969 21.156 7.293 1 97.5 542 VAL A O 1
ATOM 4145 N N . ARG A 1 543 ? 12.547 21.328 5.625 1 96.94 543 ARG A N 1
ATOM 4146 C CA . ARG A 1 543 ? 13.547 21.859 4.707 1 96.94 543 ARG A CA 1
ATOM 4147 C C . ARG A 1 543 ? 14.125 23.188 5.227 1 96.94 543 ARG A C 1
ATOM 4149 O O . ARG A 1 543 ? 15.344 23.375 5.215 1 96.94 543 ARG A O 1
ATOM 4156 N N . LEU A 1 544 ? 13.211 24.062 5.68 1 96.81 544 LEU A N 1
ATOM 4157 C CA . LEU A 1 544 ? 13.625 25.359 6.188 1 96.81 544 LEU A CA 1
ATOM 4158 C C . LEU A 1 544 ? 14.57 25.203 7.375 1 96.81 544 LEU A C 1
ATOM 4160 O O . LEU A 1 544 ? 15.625 25.844 7.426 1 96.81 544 LEU A O 1
ATOM 4164 N N . LEU A 1 545 ? 14.211 24.391 8.32 1 98.06 545 LEU A N 1
ATOM 4165 C CA . LEU A 1 545 ? 15.023 24.188 9.516 1 98.06 545 LEU A CA 1
ATOM 4166 C C . LEU A 1 545 ? 16.391 23.609 9.164 1 98.06 545 LEU A C 1
ATOM 4168 O O . LEU A 1 545 ? 17.406 24.031 9.719 1 98.06 545 LEU A O 1
ATOM 4172 N N . LEU A 1 546 ? 16.391 22.688 8.234 1 97.62 546 LEU A N 1
ATOM 4173 C CA . LEU A 1 546 ? 17.656 22.062 7.812 1 97.62 546 LEU A CA 1
ATOM 4174 C C . LEU A 1 546 ? 18.547 23.094 7.109 1 97.62 546 LEU A C 1
ATOM 4176 O O . LEU A 1 546 ? 19.75 23.109 7.332 1 97.62 546 LEU A O 1
ATOM 4180 N N . GLU A 1 547 ? 17.938 23.922 6.277 1 96.5 547 GLU A N 1
ATOM 4181 C CA . GLU A 1 547 ? 18.688 24.969 5.578 1 96.5 547 GLU A CA 1
ATOM 4182 C C . GLU A 1 547 ? 19.297 25.969 6.559 1 96.5 547 GLU A C 1
ATOM 4184 O O . GLU A 1 547 ? 20.344 26.531 6.293 1 96.5 547 GLU A O 1
ATOM 4189 N N . LYS A 1 548 ? 18.609 26.172 7.688 1 96.88 548 LYS A N 1
ATOM 4190 C CA . LYS A 1 548 ? 19.062 27.125 8.695 1 96.88 548 LYS A CA 1
ATOM 4191 C C . LYS A 1 548 ? 20.094 26.484 9.625 1 96.88 548 LYS A C 1
ATOM 4193 O O . LYS A 1 548 ? 20.688 27.156 10.469 1 96.88 548 LYS A O 1
ATOM 4198 N N . GLY A 1 549 ? 20.281 25.125 9.516 1 96.44 549 GLY A N 1
ATOM 4199 C CA . GLY A 1 549 ? 21.391 24.5 10.219 1 96.44 549 GLY A CA 1
ATOM 4200 C C . GLY A 1 549 ? 20.953 23.656 11.398 1 96.44 549 GLY A C 1
ATOM 4201 O O . GLY A 1 549 ? 21.75 23.375 12.297 1 96.44 549 GLY A O 1
ATOM 4202 N N . ALA A 1 550 ? 19.688 23.281 11.43 1 97.75 550 ALA A N 1
ATOM 4203 C CA . ALA A 1 550 ? 19.234 22.391 12.484 1 97.75 550 ALA A CA 1
ATOM 4204 C C . ALA A 1 550 ? 20 21.062 12.445 1 97.75 550 ALA A C 1
ATOM 4206 O O . ALA A 1 550 ? 20.375 20.594 11.367 1 97.75 550 ALA A O 1
ATOM 4207 N N . ALA A 1 551 ? 20.25 20.484 13.617 1 97.31 551 ALA A N 1
ATOM 4208 C CA . ALA A 1 551 ? 20.953 19.203 13.688 1 97.31 551 ALA A CA 1
ATOM 4209 C C . ALA A 1 551 ? 20.094 18.078 13.133 1 97.31 551 ALA A C 1
ATOM 4211 O O . ALA A 1 551 ? 19.078 17.719 13.711 1 97.31 551 ALA A O 1
ATOM 4212 N N . VAL A 1 552 ? 20.578 17.484 12.102 1 97.75 552 VAL A N 1
ATOM 4213 C CA . VAL A 1 552 ? 19.781 16.516 11.352 1 97.75 552 VAL A CA 1
ATOM 4214 C C . VAL A 1 552 ? 19.641 15.227 12.148 1 97.75 552 VAL A C 1
ATOM 4216 O O . VAL A 1 552 ? 18.625 14.539 12.07 1 97.75 552 VAL A O 1
ATOM 4219 N N . ASP A 1 553 ? 20.625 14.891 13.008 1 97.56 553 ASP A N 1
ATOM 4220 C CA . ASP A 1 553 ? 20.625 13.633 13.758 1 97.56 553 ASP A CA 1
ATOM 4221 C C . ASP A 1 553 ? 20.484 13.891 15.258 1 97.56 553 ASP A C 1
ATOM 4223 O O . ASP A 1 553 ? 20.953 13.102 16.078 1 97.56 553 ASP A O 1
ATOM 4227 N N . GLY A 1 554 ? 19.938 15.117 15.547 1 96.88 554 GLY A N 1
ATOM 4228 C CA . GLY A 1 554 ? 19.688 15.375 16.953 1 96.88 554 GLY A CA 1
ATOM 4229 C C . GLY A 1 554 ? 18.719 14.375 17.578 1 96.88 554 GLY A C 1
ATOM 4230 O O . GLY A 1 554 ? 17.734 13.977 16.953 1 96.88 554 GLY A O 1
ATOM 4231 N N . LYS A 1 555 ? 19.047 13.922 18.797 1 96.31 555 LYS A N 1
ATOM 4232 C CA . LYS A 1 555 ? 18.203 12.922 19.438 1 96.31 555 LYS A CA 1
ATOM 4233 C C . LYS A 1 555 ? 17.016 13.562 20.156 1 96.31 555 LYS A C 1
ATOM 4235 O O . LYS A 1 555 ? 17.141 14.641 20.734 1 96.31 555 LYS A O 1
ATOM 4240 N N . GLY A 1 556 ? 15.867 12.93 20.016 1 95.31 556 GLY A N 1
ATOM 4241 C CA . GLY A 1 556 ? 14.641 13.367 20.672 1 95.31 556 GLY A CA 1
ATOM 4242 C C . GLY A 1 556 ? 14.156 12.391 21.734 1 95.31 556 GLY A C 1
ATOM 4243 O O . GLY A 1 556 ? 14.953 11.828 22.484 1 95.31 556 GLY A O 1
ATOM 4244 N N . ALA A 1 557 ? 12.844 12.336 21.812 1 91.5 557 ALA A N 1
ATOM 4245 C CA . ALA A 1 557 ? 12.234 11.383 22.75 1 91.5 557 ALA A CA 1
ATOM 4246 C C . ALA A 1 557 ? 12.695 9.961 22.453 1 91.5 557 ALA A C 1
ATOM 4248 O O . ALA A 1 557 ? 12.797 9.562 21.281 1 91.5 557 ALA A O 1
ATOM 4249 N N . SER A 1 558 ? 13.094 9.156 23.469 1 91.06 558 SER A N 1
ATOM 4250 C CA . SER A 1 558 ? 13.516 7.766 23.344 1 91.06 558 SER A CA 1
ATOM 4251 C C . SER A 1 558 ? 14.773 7.645 22.5 1 91.06 558 SER A C 1
ATOM 4253 O O . SER A 1 558 ? 14.953 6.656 21.781 1 91.06 558 SER A O 1
ATOM 4255 N N . SER A 1 559 ? 15.523 8.797 22.297 1 95.56 559 SER A N 1
ATOM 4256 C CA . SER A 1 559 ? 16.781 8.867 21.562 1 95.56 559 SER A CA 1
ATOM 4257 C C . SER A 1 559 ? 16.547 8.695 20.062 1 95.56 559 SER A C 1
ATOM 4259 O O . SER A 1 559 ? 17.438 8.242 19.344 1 95.56 559 SER A O 1
ATOM 4261 N N . ALA A 1 560 ? 15.359 8.977 19.672 1 96.38 560 ALA A N 1
ATOM 4262 C CA . ALA A 1 560 ? 15.023 8.812 18.25 1 96.38 560 ALA A CA 1
ATOM 4263 C C . ALA A 1 560 ? 15.5 10.016 17.453 1 96.38 560 ALA A C 1
ATOM 4265 O O . ALA A 1 560 ? 15.453 11.156 17.922 1 96.38 560 ALA A O 1
ATOM 4266 N N . THR A 1 561 ? 15.961 9.789 16.266 1 97.88 561 THR A N 1
ATOM 4267 C CA . THR A 1 561 ? 16.312 10.852 15.336 1 97.88 561 THR A CA 1
ATOM 4268 C C . THR A 1 561 ? 15.094 11.32 14.555 1 97.88 561 THR A C 1
ATOM 4270 O O . THR A 1 561 ? 14.062 10.641 14.539 1 97.88 561 THR A O 1
ATOM 4273 N N . PRO A 1 562 ? 15.211 12.539 13.922 1 98.19 562 PRO A N 1
ATOM 4274 C CA . PRO A 1 562 ? 14.102 12.984 13.078 1 98.19 562 PRO A CA 1
ATOM 4275 C C . PRO A 1 562 ? 13.781 12 11.953 1 98.19 562 PRO A C 1
ATOM 4277 O O . PRO A 1 562 ? 12.625 11.859 11.562 1 98.19 562 PRO A O 1
ATOM 4280 N N . LEU A 1 563 ? 14.789 11.305 11.469 1 98.56 563 LEU A N 1
ATOM 4281 C CA . LEU A 1 563 ? 14.586 10.312 10.414 1 98.56 563 LEU A CA 1
ATOM 4282 C C . LEU A 1 563 ? 13.703 9.172 10.914 1 98.56 563 LEU A C 1
ATOM 4284 O O . LEU A 1 563 ? 12.82 8.703 10.195 1 98.56 563 LEU A O 1
ATOM 4288 N N . MET A 1 564 ? 13.93 8.719 12.109 1 98.19 564 MET A N 1
ATOM 4289 C CA . MET A 1 564 ? 13.117 7.656 12.695 1 98.19 564 MET A CA 1
ATOM 4290 C C . MET A 1 564 ? 11.672 8.117 12.883 1 98.19 564 MET A C 1
ATOM 4292 O O . MET A 1 564 ? 10.734 7.367 12.609 1 98.19 564 MET A O 1
ATOM 4296 N N . ASP A 1 565 ? 11.477 9.375 13.297 1 97.88 565 ASP A N 1
ATOM 4297 C CA . ASP A 1 565 ? 10.141 9.938 13.414 1 97.88 565 ASP A CA 1
ATOM 4298 C C . ASP A 1 565 ? 9.453 10.008 12.055 1 97.88 565 ASP A C 1
ATOM 4300 O O . ASP A 1 565 ? 8.25 9.75 11.945 1 97.88 565 ASP A O 1
ATOM 4304 N N . ALA A 1 566 ? 10.234 10.43 11.078 1 98.31 566 ALA A N 1
ATOM 4305 C CA . ALA A 1 566 ? 9.688 10.5 9.727 1 98.31 566 ALA A CA 1
ATOM 4306 C C . ALA A 1 566 ? 9.266 9.117 9.227 1 98.31 566 ALA A C 1
ATOM 4308 O O . ALA A 1 566 ? 8.25 8.984 8.547 1 98.31 566 ALA A O 1
ATOM 4309 N N . ALA A 1 567 ? 10.039 8.117 9.539 1 98.31 567 ALA A N 1
ATOM 4310 C CA . ALA A 1 567 ? 9.727 6.738 9.164 1 98.31 567 ALA A CA 1
ATOM 4311 C C . ALA A 1 567 ? 8.43 6.273 9.828 1 98.31 567 ALA A C 1
ATOM 4313 O O . ALA A 1 567 ? 7.574 5.672 9.18 1 98.31 567 ALA A O 1
ATOM 4314 N N . GLN A 1 568 ? 8.336 6.543 11.094 1 96.94 568 GLN A N 1
ATOM 4315 C CA . GLN A 1 568 ? 7.129 6.168 11.82 1 96.94 568 GLN A CA 1
ATOM 4316 C C . GLN A 1 568 ? 5.91 6.914 11.281 1 96.94 568 GLN A C 1
ATOM 4318 O O . GLN A 1 568 ? 4.805 6.371 11.25 1 96.94 568 GLN A O 1
ATOM 4323 N N . ALA A 1 569 ? 6.156 8.18 10.883 1 96.12 569 ALA A N 1
ATOM 4324 C CA . ALA A 1 569 ? 5.074 9.008 10.344 1 96.12 569 ALA A CA 1
ATOM 4325 C C . ALA A 1 569 ? 4.719 8.578 8.922 1 96.12 569 ALA A C 1
ATOM 4327 O O . ALA A 1 569 ? 3.652 8.922 8.414 1 96.12 569 ALA A O 1
ATOM 4328 N N . GLY A 1 570 ? 5.57 7.91 8.281 1 96.12 570 GLY A N 1
ATOM 4329 C CA . GLY A 1 570 ? 5.285 7.363 6.961 1 96.12 570 GLY A CA 1
ATOM 4330 C C . GLY A 1 570 ? 5.543 8.344 5.836 1 96.12 570 GLY A C 1
ATOM 4331 O O . GLY A 1 570 ? 4.852 8.328 4.816 1 96.12 570 GLY A O 1
ATOM 4332 N N . SER A 1 571 ? 6.469 9.258 5.996 1 96.5 571 SER A N 1
ATOM 4333 C CA . SER A 1 571 ? 6.766 10.227 4.945 1 96.5 571 SER A CA 1
ATOM 4334 C C . SER A 1 571 ? 8.109 9.945 4.293 1 96.5 571 SER A C 1
ATOM 4336 O O . SER A 1 571 ? 9.156 10.336 4.82 1 96.5 571 SER A O 1
ATOM 4338 N N . LEU A 1 572 ? 8.016 9.375 3.146 1 97 572 LEU A N 1
ATOM 4339 C CA . LEU A 1 572 ? 9.25 9.055 2.43 1 97 572 LEU A CA 1
ATOM 4340 C C . LEU A 1 572 ? 9.938 10.312 1.927 1 97 572 LEU A C 1
ATOM 4342 O O . LEU A 1 572 ? 11.164 10.406 1.944 1 97 572 LEU A O 1
ATOM 4346 N N . PRO A 1 573 ? 9.156 11.352 1.517 1 95.75 573 PRO A N 1
ATOM 4347 C CA . PRO A 1 573 ? 9.82 12.602 1.121 1 95.75 573 PRO A CA 1
ATOM 4348 C C . PRO A 1 573 ? 10.664 13.195 2.244 1 95.75 573 PRO A C 1
ATOM 4350 O O . PRO A 1 573 ? 11.758 13.719 1.991 1 95.75 573 PRO A O 1
ATOM 4353 N N . MET A 1 574 ? 10.195 13.086 3.441 1 97.31 574 MET A N 1
ATOM 4354 C CA . MET A 1 574 ? 10.945 13.625 4.566 1 97.31 574 MET A CA 1
ATOM 4355 C C . MET A 1 574 ? 12.188 12.789 4.844 1 97.31 574 MET A C 1
ATOM 4357 O O . MET A 1 574 ? 13.258 13.328 5.148 1 97.31 574 MET A O 1
ATOM 4361 N N . ILE A 1 575 ? 12.047 11.469 4.734 1 98.25 575 ILE A N 1
ATOM 4362 C CA . ILE A 1 575 ? 13.195 10.586 4.926 1 98.25 575 ILE A CA 1
ATOM 4363 C C . ILE A 1 575 ? 14.289 10.93 3.92 1 98.25 575 ILE A C 1
ATOM 4365 O O . ILE A 1 575 ? 15.453 11.094 4.293 1 98.25 575 ILE A O 1
ATOM 4369 N N . ARG A 1 576 ? 13.875 11.047 2.73 1 97.5 576 ARG A N 1
ATOM 4370 C CA . ARG A 1 576 ? 14.836 11.336 1.668 1 97.5 576 ARG A CA 1
ATOM 4371 C C . ARG A 1 576 ? 15.477 12.703 1.868 1 97.5 576 ARG A C 1
ATOM 4373 O O . ARG A 1 576 ? 16.688 12.859 1.677 1 97.5 576 ARG A O 1
ATOM 4380 N N . LEU A 1 577 ? 14.672 13.719 2.219 1 96.69 577 LEU A N 1
ATOM 4381 C CA . LEU A 1 577 ? 15.195 15.055 2.473 1 96.69 577 LEU A CA 1
ATOM 4382 C C . LEU A 1 577 ? 16.219 15.031 3.604 1 96.69 577 LEU A C 1
ATOM 4384 O O . LEU A 1 577 ? 17.281 15.656 3.498 1 96.69 577 LEU A O 1
ATOM 4388 N N . LEU A 1 578 ? 15.898 14.367 4.691 1 98.38 578 LEU A N 1
ATOM 4389 C CA . LEU A 1 578 ? 16.812 14.266 5.828 1 98.38 578 LEU A CA 1
ATOM 4390 C C . LEU A 1 578 ? 18.109 13.578 5.418 1 98.38 578 LEU A C 1
ATOM 4392 O O . LEU A 1 578 ? 19.203 14.023 5.789 1 98.38 578 LEU A O 1
ATOM 4396 N N . MET A 1 579 ? 17.984 12.562 4.648 1 97.75 579 MET A N 1
ATOM 4397 C CA . MET A 1 579 ? 19.172 11.836 4.188 1 97.75 579 MET A CA 1
ATOM 4398 C C . MET A 1 579 ? 20.016 12.711 3.268 1 97.75 579 MET A C 1
ATOM 4400 O O . MET A 1 579 ? 21.25 12.641 3.297 1 97.75 579 MET A O 1
ATOM 4404 N N . GLU A 1 580 ? 19.391 13.477 2.42 1 96.38 580 GLU A N 1
ATOM 4405 C CA . GLU A 1 580 ? 20.094 14.422 1.562 1 96.38 580 GLU A CA 1
ATOM 4406 C C . GLU A 1 580 ? 20.938 15.398 2.387 1 96.38 580 GLU A C 1
ATOM 4408 O O . GLU A 1 580 ? 21.953 15.898 1.917 1 96.38 580 GLU A O 1
ATOM 4413 N N . HIS A 1 581 ? 20.5 15.68 3.588 1 97.81 581 HIS A N 1
ATOM 4414 C CA . HIS A 1 581 ? 21.203 16.609 4.461 1 97.81 581 HIS A CA 1
ATOM 4415 C C . HIS A 1 581 ? 22.094 15.883 5.441 1 97.81 581 HIS A C 1
ATOM 4417 O O . HIS A 1 581 ? 22.516 16.453 6.457 1 97.81 581 HIS A O 1
ATOM 4423 N N . GLY A 1 582 ? 22.266 14.539 5.242 1 96.94 582 GLY A N 1
ATOM 4424 C CA . GLY A 1 582 ? 23.312 13.828 5.949 1 96.94 582 GLY A CA 1
ATOM 4425 C C . GLY A 1 582 ? 22.797 12.984 7.098 1 96.94 582 GLY A C 1
ATOM 4426 O O . GLY A 1 582 ? 23.562 12.516 7.93 1 96.94 582 GLY A O 1
ATOM 4427 N N . ALA A 1 583 ? 21.5 12.773 7.168 1 98.06 583 ALA A N 1
ATOM 4428 C CA . ALA A 1 583 ? 20.969 11.938 8.234 1 98.06 583 ALA A CA 1
ATOM 4429 C C . ALA A 1 583 ? 21.484 10.5 8.109 1 98.06 583 ALA A C 1
ATOM 4431 O O . ALA A 1 583 ? 21.594 9.969 7.004 1 98.06 583 ALA A O 1
ATOM 4432 N N . ASP A 1 584 ? 21.766 9.891 9.242 1 97.75 584 ASP A N 1
ATOM 4433 C CA . ASP A 1 584 ? 22.234 8.508 9.297 1 97.75 584 ASP A CA 1
ATOM 4434 C C . ASP A 1 584 ? 21.062 7.535 9.375 1 97.75 584 ASP A C 1
ATOM 4436 O O . ASP A 1 584 ? 20.5 7.312 10.445 1 97.75 584 ASP A O 1
ATOM 4440 N N . TRP A 1 585 ? 20.828 6.895 8.305 1 96 585 TRP A N 1
ATOM 4441 C CA . TRP A 1 585 ? 19.688 5.98 8.242 1 96 585 TRP A CA 1
ATOM 4442 C C . TRP A 1 585 ? 19.969 4.711 9.039 1 96 585 TRP A C 1
ATOM 4444 O O . TRP A 1 585 ? 19.047 3.975 9.391 1 96 585 TRP A O 1
ATOM 4454 N N . SER A 1 586 ? 21.219 4.406 9.367 1 96.44 586 SER A N 1
ATOM 4455 C CA . SER A 1 586 ? 21.625 3.148 9.992 1 96.44 586 SER A CA 1
ATOM 4456 C C . SER A 1 586 ? 21.641 3.266 11.508 1 96.44 586 SER A C 1
ATOM 4458 O O . SER A 1 586 ? 21.938 2.293 12.211 1 96.44 586 SER A O 1
ATOM 4460 N N . TYR A 1 587 ? 21.312 4.41 12.008 1 97.5 587 TYR A N 1
ATOM 4461 C CA . TYR A 1 587 ? 21.344 4.656 13.445 1 97.5 587 TYR A CA 1
ATOM 4462 C C . TYR A 1 587 ? 20.422 3.691 14.188 1 97.5 587 TYR A C 1
ATOM 4464 O O . TYR A 1 587 ? 19.328 3.385 13.711 1 97.5 587 TYR A O 1
ATOM 4472 N N . THR A 1 588 ? 20.938 3.166 15.32 1 97.38 588 THR A N 1
ATOM 4473 C CA . THR A 1 588 ? 20.188 2.299 16.219 1 97.38 588 THR A CA 1
ATOM 4474 C C . THR A 1 588 ? 20.094 2.912 17.609 1 97.38 588 THR A C 1
ATOM 4476 O O . THR A 1 588 ? 21.094 3.371 18.156 1 97.38 588 THR A O 1
ATOM 4479 N N . THR A 1 589 ? 18.922 2.969 18.188 1 97.06 589 THR A N 1
ATOM 4480 C CA . THR A 1 589 ? 18.703 3.506 19.516 1 97.06 589 THR A CA 1
ATOM 4481 C C . THR A 1 589 ? 19.312 2.59 20.578 1 97.06 589 THR A C 1
ATOM 4483 O O . THR A 1 589 ? 19.688 1.454 20.281 1 97.06 589 THR A O 1
ATOM 4486 N N . PRO A 1 590 ? 19.438 3.088 21.781 1 95.06 590 PRO A N 1
ATOM 4487 C CA . PRO A 1 590 ? 19.922 2.242 22.875 1 95.06 590 PRO A CA 1
ATOM 4488 C C . PRO A 1 590 ? 19.031 1.018 23.109 1 95.06 590 PRO A C 1
ATOM 4490 O O . PRO A 1 590 ? 19.516 -0.002 23.609 1 95.06 590 PRO A O 1
ATOM 4493 N N . GLN A 1 591 ? 17.797 1.004 22.688 1 94.06 591 GLN A N 1
ATOM 4494 C CA . GLN A 1 591 ? 16.875 -0.115 22.828 1 94.06 591 GLN A CA 1
ATOM 4495 C C . GLN A 1 591 ? 17 -1.079 21.656 1 94.06 591 GLN A C 1
ATOM 4497 O O . GLN A 1 591 ? 16.297 -2.094 21.609 1 94.06 591 GLN A O 1
ATOM 4502 N N . GLY A 1 592 ? 17.766 -0.698 20.688 1 95.44 592 GLY A N 1
ATOM 4503 C CA . GLY A 1 592 ? 18.016 -1.59 19.562 1 95.44 592 GLY A CA 1
ATOM 4504 C C . GLY A 1 592 ? 17.047 -1.395 18.406 1 95.44 592 GLY A C 1
ATOM 4505 O O . GLY A 1 592 ? 16.922 -2.27 17.562 1 95.44 592 GLY A O 1
ATOM 4506 N N . THR A 1 593 ? 16.359 -0.287 18.406 1 96.06 593 THR A N 1
ATOM 4507 C CA . THR A 1 593 ? 15.43 -0.026 17.312 1 96.06 593 THR A CA 1
ATOM 4508 C C . THR A 1 593 ? 16.047 0.911 16.281 1 96.06 593 THR A C 1
ATOM 4510 O O . THR A 1 593 ? 17 1.635 16.594 1 96.06 593 THR A O 1
ATOM 4513 N N . ASP A 1 594 ? 15.609 0.825 15.078 1 97.62 594 ASP A N 1
ATOM 4514 C CA . ASP A 1 594 ? 16.078 1.698 14.008 1 97.62 594 ASP A CA 1
ATOM 4515 C C . ASP A 1 594 ? 14.906 2.199 13.164 1 97.62 594 ASP A C 1
ATOM 4517 O O . ASP A 1 594 ? 13.742 2.014 13.523 1 97.62 594 ASP A O 1
ATOM 4521 N N . ALA A 1 595 ? 15.234 2.938 12.148 1 98.31 595 ALA A N 1
ATOM 4522 C CA . ALA A 1 595 ? 14.211 3.584 11.328 1 98.31 595 ALA A CA 1
ATOM 4523 C C . ALA A 1 595 ? 13.312 2.549 10.656 1 98.31 595 ALA A C 1
ATOM 4525 O O . ALA A 1 595 ? 12.117 2.787 10.461 1 98.31 595 ALA A O 1
ATOM 4526 N N . PHE A 1 596 ? 13.875 1.404 10.289 1 98.25 596 PHE A N 1
ATOM 4527 C CA . PHE A 1 596 ? 13.094 0.342 9.656 1 98.25 596 PHE A CA 1
ATOM 4528 C C . PHE A 1 596 ? 12.031 -0.186 10.609 1 98.25 596 PHE A C 1
ATOM 4530 O O . PHE A 1 596 ? 10.859 -0.286 10.242 1 98.25 596 PHE A O 1
ATOM 4537 N N . ILE A 1 597 ? 12.398 -0.524 11.82 1 97.81 597 ILE A N 1
ATOM 4538 C CA . ILE A 1 597 ? 11.477 -1.029 12.828 1 97.81 597 ILE A CA 1
ATOM 4539 C C . ILE A 1 597 ? 10.391 0.01 13.094 1 97.81 597 ILE A C 1
ATOM 4541 O O . ILE A 1 597 ? 9.211 -0.333 13.219 1 97.81 597 ILE A O 1
ATOM 4545 N N . TRP A 1 598 ? 10.758 1.284 13.141 1 97.69 598 TRP A N 1
ATOM 4546 C CA . TRP A 1 598 ? 9.797 2.35 13.398 1 97.69 598 TRP A CA 1
ATOM 4547 C C . TRP A 1 598 ? 8.812 2.494 12.242 1 97.69 598 TRP A C 1
ATOM 4549 O O . TRP A 1 598 ? 7.625 2.744 12.453 1 97.69 598 TRP A O 1
ATOM 4559 N N . ALA A 1 599 ? 9.305 2.402 11.008 1 98.19 599 ALA A N 1
ATOM 4560 C CA . ALA A 1 599 ? 8.414 2.43 9.852 1 98.19 599 ALA A CA 1
ATOM 4561 C C . ALA A 1 599 ? 7.387 1.306 9.914 1 98.19 599 ALA A C 1
ATOM 4563 O O . ALA A 1 599 ? 6.207 1.518 9.625 1 98.19 599 ALA A O 1
ATOM 4564 N N . CYS A 1 600 ? 7.84 0.119 10.32 1 97.69 600 CYS A N 1
ATOM 4565 C CA . CYS A 1 600 ? 6.949 -1.027 10.461 1 97.69 600 CYS A CA 1
ATOM 4566 C C . CYS A 1 600 ? 5.941 -0.805 11.578 1 97.69 600 CYS A C 1
ATOM 4568 O O . CYS A 1 600 ? 4.77 -1.158 11.445 1 97.69 600 CYS A O 1
ATOM 4570 N N . GLY A 1 601 ? 6.484 -0.275 12.641 1 96.25 601 GLY A N 1
ATOM 4571 C CA . GLY A 1 601 ? 5.59 0.045 13.742 1 96.25 601 GLY A CA 1
ATOM 4572 C C . GLY A 1 601 ? 4.504 1.031 13.359 1 96.25 601 GLY A C 1
ATOM 4573 O O . GLY A 1 601 ? 3.4 0.994 13.906 1 96.25 601 GLY A O 1
ATOM 4574 N N . GLY A 1 602 ? 4.797 1.945 12.453 1 96 602 GLY A N 1
ATOM 4575 C CA . GLY A 1 602 ? 3.814 2.891 11.945 1 96 602 GLY A CA 1
ATOM 4576 C C . GLY A 1 602 ? 2.951 2.318 10.844 1 96 602 GLY A C 1
ATOM 4577 O O . GLY A 1 602 ? 1.944 2.92 10.461 1 96 602 GLY A O 1
ATOM 4578 N N . GLY A 1 603 ? 3.344 1.156 10.367 1 95.75 603 GLY A N 1
ATOM 4579 C CA . GLY A 1 603 ? 2.572 0.482 9.336 1 95.75 603 GLY A CA 1
ATOM 4580 C C . GLY A 1 603 ? 2.865 0.998 7.938 1 95.75 603 GLY A C 1
ATOM 4581 O O . GLY A 1 603 ? 2.025 0.889 7.039 1 95.75 603 GLY A O 1
ATOM 4582 N N . HIS A 1 604 ? 4.004 1.554 7.703 1 96.62 604 HIS A N 1
ATOM 4583 C CA . HIS A 1 604 ? 4.293 2.195 6.426 1 96.62 604 HIS A CA 1
ATOM 4584 C C . HIS A 1 604 ? 5.273 1.366 5.602 1 96.62 604 HIS A C 1
ATOM 4586 O O . HIS A 1 604 ? 6.484 1.592 5.66 1 96.62 604 HIS A O 1
ATOM 4592 N N . VAL A 1 605 ? 4.703 0.599 4.758 1 96.19 605 VAL A N 1
ATOM 4593 C CA . VAL A 1 605 ? 5.449 -0.373 3.969 1 96.19 605 VAL A CA 1
ATOM 4594 C C . VAL A 1 605 ? 6.398 0.354 3.018 1 96.19 605 VAL A C 1
ATOM 4596 O O . VAL A 1 605 ? 7.535 -0.08 2.812 1 96.19 605 VAL A O 1
ATOM 4599 N N . GLY A 1 606 ? 5.926 1.476 2.49 1 96.31 606 GLY A N 1
ATOM 4600 C CA . GLY A 1 606 ? 6.758 2.236 1.569 1 96.31 606 GLY A CA 1
ATOM 4601 C C . GLY A 1 606 ? 8.055 2.717 2.193 1 96.31 606 GLY A C 1
ATOM 4602 O O . GLY A 1 606 ? 9.125 2.592 1.593 1 96.31 606 GLY A O 1
ATOM 4603 N N . CYS A 1 607 ? 7.984 3.193 3.377 1 97.94 607 CYS A N 1
ATOM 4604 C CA . CYS A 1 607 ? 9.172 3.668 4.086 1 97.94 607 CYS A CA 1
ATOM 4605 C C . CYS A 1 607 ? 10.039 2.502 4.535 1 97.94 607 CYS A C 1
ATOM 4607 O O . CYS A 1 607 ? 11.266 2.562 4.434 1 97.94 607 CYS A O 1
ATOM 4609 N N . ALA A 1 608 ? 9.391 1.477 5.008 1 98.12 608 ALA A N 1
ATOM 4610 C CA . ALA A 1 608 ? 10.125 0.292 5.453 1 98.12 608 ALA A CA 1
ATOM 4611 C C . ALA A 1 608 ? 10.898 -0.338 4.301 1 98.12 608 ALA A C 1
ATOM 4613 O O . ALA A 1 608 ? 12.062 -0.717 4.465 1 98.12 608 ALA A O 1
ATOM 4614 N N . SER A 1 609 ? 10.234 -0.46 3.176 1 98.25 609 SER A N 1
ATOM 4615 C CA . SER A 1 609 ? 10.859 -1.044 1.995 1 98.25 609 SER A CA 1
ATOM 4616 C C . SER A 1 609 ? 12.062 -0.217 1.541 1 98.25 609 SER A C 1
ATOM 4618 O O . SER A 1 609 ? 13.094 -0.77 1.15 1 98.25 609 SER A O 1
ATOM 4620 N N . PHE A 1 610 ? 11.969 1.104 1.558 1 98.44 610 PHE A N 1
ATOM 4621 C CA . PHE A 1 610 ? 13.062 2.008 1.204 1 98.44 610 PHE A CA 1
ATOM 4622 C C . PHE A 1 610 ? 14.273 1.771 2.096 1 98.44 610 PHE A C 1
ATOM 4624 O O . PHE A 1 610 ? 15.398 1.674 1.606 1 98.44 610 PHE A O 1
ATOM 4631 N N . LEU A 1 611 ? 13.938 1.672 3.354 1 98.44 611 LEU A N 1
ATOM 4632 C CA . LEU A 1 611 ? 15.016 1.518 4.324 1 98.44 611 LEU A CA 1
ATOM 4633 C C . LEU A 1 611 ? 15.688 0.155 4.18 1 98.44 611 LEU A C 1
ATOM 4635 O O . LEU A 1 611 ? 16.891 0.026 4.395 1 98.44 611 LEU A O 1
ATOM 4639 N N . LEU A 1 612 ? 14.922 -0.879 3.807 1 97.56 612 LEU A N 1
ATOM 4640 C CA . LEU A 1 612 ? 15.531 -2.168 3.484 1 97.56 612 LEU A CA 1
ATOM 4641 C C . LEU A 1 612 ? 16.484 -2.041 2.297 1 97.56 612 LEU A C 1
ATOM 4643 O O . LEU A 1 612 ? 17.547 -2.66 2.281 1 97.56 612 LEU A O 1
ATOM 4647 N N . GLY A 1 613 ? 16.016 -1.268 1.349 1 97.25 613 GLY A N 1
ATOM 4648 C CA . GLY A 1 613 ? 16.875 -1.025 0.195 1 97.25 613 GLY A CA 1
ATOM 4649 C C . GLY A 1 613 ? 18.172 -0.325 0.548 1 97.25 613 GLY A C 1
ATOM 4650 O O . GLY A 1 613 ? 19.203 -0.572 -0.075 1 97.25 613 GLY A O 1
ATOM 4651 N N . CYS A 1 614 ? 18.094 0.513 1.542 1 96.62 614 CYS A N 1
ATOM 4652 C CA . CYS A 1 614 ? 19.281 1.216 1.995 1 96.62 614 CYS A CA 1
ATOM 4653 C C . CYS A 1 614 ? 20.281 0.248 2.629 1 96.62 614 CYS A C 1
ATOM 4655 O O . CYS A 1 614 ? 21.484 0.528 2.68 1 96.62 614 CYS A O 1
ATOM 4657 N N . GLY A 1 615 ? 19.734 -0.873 3.182 1 95.69 615 GLY A N 1
ATOM 4658 C CA . GLY A 1 615 ? 20.641 -1.857 3.752 1 95.69 615 GLY A CA 1
ATOM 4659 C C . GLY A 1 615 ? 20.266 -2.268 5.164 1 95.69 615 GLY A C 1
ATOM 4660 O O . GLY A 1 615 ? 21.031 -2.969 5.832 1 95.69 615 GLY A O 1
ATOM 4661 N N . GLN A 1 616 ? 19.109 -1.823 5.582 1 95.81 616 GLN A N 1
ATOM 4662 C CA . GLN A 1 616 ? 18.672 -2.217 6.918 1 95.81 616 GLN A CA 1
ATOM 4663 C C . GLN A 1 616 ? 18.453 -3.725 7.008 1 95.81 616 GLN A C 1
ATOM 4665 O O . GLN A 1 616 ? 18.109 -4.363 6.012 1 95.81 616 GLN A O 1
ATOM 4670 N N . ASP A 1 617 ? 18.672 -4.242 8.227 1 96.44 617 ASP A N 1
ATOM 4671 C CA . ASP A 1 617 ? 18.547 -5.68 8.469 1 96.44 617 ASP A CA 1
ATOM 4672 C C . ASP A 1 617 ? 17.109 -6.078 8.734 1 96.44 617 ASP A C 1
ATOM 4674 O O . ASP A 1 617 ? 16.516 -5.652 9.727 1 96.44 617 ASP A O 1
ATOM 4678 N N . LEU A 1 618 ? 16.594 -6.898 7.883 1 96.62 618 LEU A N 1
ATOM 4679 C CA . LEU A 1 618 ? 15.227 -7.383 7.969 1 96.62 618 LEU A CA 1
ATOM 4680 C C . LEU A 1 618 ? 15 -8.164 9.258 1 96.62 618 LEU A C 1
ATOM 4682 O O . LEU A 1 618 ? 13.906 -8.141 9.82 1 96.62 618 LEU A O 1
ATOM 4686 N N . HIS A 1 619 ? 16 -8.789 9.773 1 95.75 619 HIS A N 1
ATOM 4687 C CA . HIS A 1 619 ? 15.867 -9.711 10.898 1 95.75 619 HIS A CA 1
ATOM 4688 C C . HIS A 1 619 ? 16.422 -9.102 12.18 1 95.75 619 HIS A C 1
ATOM 4690 O O . HIS A 1 619 ? 16.672 -9.812 13.148 1 95.75 619 HIS A O 1
ATOM 4696 N N . LYS A 1 620 ? 16.531 -7.859 12.156 1 95.56 620 LYS A N 1
ATOM 4697 C CA . LYS A 1 620 ? 17.016 -7.168 13.344 1 95.56 620 LYS A CA 1
ATOM 4698 C C . LYS A 1 620 ? 16.062 -7.363 14.523 1 95.56 620 LYS A C 1
ATOM 4700 O O . LYS A 1 620 ? 14.844 -7.316 14.344 1 95.56 620 LYS A O 1
ATOM 4705 N N . ARG A 1 621 ? 16.703 -7.543 15.703 1 96.25 621 ARG A N 1
ATOM 4706 C CA . ARG A 1 621 ? 15.93 -7.688 16.938 1 96.25 621 ARG A CA 1
ATOM 4707 C C . ARG A 1 621 ? 16.281 -6.586 17.922 1 96.25 621 ARG A C 1
ATOM 4709 O O . ARG A 1 621 ? 17.453 -6.301 18.156 1 96.25 621 ARG A O 1
ATOM 4716 N N . ALA A 1 622 ? 15.289 -5.926 18.406 1 95.75 622 ALA A N 1
ATOM 4717 C CA . ALA A 1 622 ? 15.477 -4.918 19.438 1 95.75 622 ALA A CA 1
ATOM 4718 C C . ALA A 1 622 ? 15.648 -5.566 20.812 1 95.75 622 ALA A C 1
ATOM 4720 O O . ALA A 1 622 ? 15.617 -6.793 20.938 1 95.75 622 ALA A O 1
ATOM 4721 N N . SER A 1 623 ? 15.977 -4.73 21.797 1 94.75 623 SER A N 1
ATOM 4722 C CA . SER A 1 623 ? 16.141 -5.23 23.156 1 94.75 623 SER A CA 1
ATOM 4723 C C . SER A 1 623 ? 14.93 -6.062 23.594 1 94.75 623 SER A C 1
ATOM 4725 O O . SER A 1 623 ? 13.789 -5.637 23.422 1 94.75 623 SER A O 1
ATOM 4727 N N . GLY A 1 624 ? 15.18 -7.312 24.031 1 96.06 624 GLY A N 1
ATOM 4728 C CA . GLY A 1 624 ? 14.117 -8.234 24.422 1 96.06 624 GLY A CA 1
ATOM 4729 C C . GLY A 1 624 ? 13.648 -9.109 23.281 1 96.06 624 GLY A C 1
ATOM 4730 O O . GLY A 1 624 ? 12.57 -9.711 23.359 1 96.06 624 GLY A O 1
ATOM 4731 N N . ASP A 1 625 ? 14.273 -9.062 22.156 1 96.75 625 ASP A N 1
ATOM 4732 C CA . ASP A 1 625 ? 14.039 -9.898 20.984 1 96.75 625 ASP A CA 1
ATOM 4733 C C . ASP A 1 625 ? 12.742 -9.492 20.266 1 96.75 625 ASP A C 1
ATOM 4735 O O . ASP A 1 625 ? 12.008 -10.352 19.781 1 96.75 625 ASP A O 1
ATOM 4739 N N . PHE A 1 626 ? 12.461 -8.258 20.359 1 96.88 626 PHE A N 1
ATOM 4740 C CA . PHE A 1 626 ? 11.328 -7.75 19.594 1 96.88 626 PHE A CA 1
ATOM 4741 C C . PHE A 1 626 ? 11.703 -7.562 18.125 1 96.88 626 PHE A C 1
ATOM 4743 O O . PHE A 1 626 ? 12.742 -6.98 17.828 1 96.88 626 PHE A O 1
ATOM 4750 N N . THR A 1 627 ? 10.891 -8.109 17.266 1 96.94 627 THR A N 1
ATOM 4751 C CA . THR A 1 627 ? 11.133 -7.992 15.836 1 96.94 627 THR A CA 1
ATOM 4752 C C . THR A 1 627 ? 10.211 -6.953 15.211 1 96.94 627 THR A C 1
ATOM 4754 O O . THR A 1 627 ? 9.312 -6.434 15.875 1 96.94 627 THR A O 1
ATOM 4757 N N . ALA A 1 628 ? 10.523 -6.609 13.969 1 97.69 628 ALA A N 1
ATOM 4758 C CA . ALA A 1 628 ? 9.656 -5.699 13.227 1 97.69 628 ALA A CA 1
ATOM 4759 C C . ALA A 1 628 ? 8.211 -6.195 13.219 1 97.69 628 ALA A C 1
ATOM 4761 O O . ALA A 1 628 ? 7.277 -5.395 13.234 1 97.69 628 ALA A O 1
ATOM 4762 N N . LEU A 1 629 ? 8.023 -7.504 13.25 1 97.62 629 LEU A N 1
ATOM 4763 C CA . LEU A 1 629 ? 6.691 -8.094 13.234 1 97.62 629 LEU A CA 1
ATOM 4764 C C . LEU A 1 629 ? 5.949 -7.801 14.531 1 97.62 629 LEU A C 1
ATOM 4766 O O . LEU A 1 629 ? 4.742 -7.562 14.523 1 97.62 629 LEU A O 1
ATOM 4770 N N . HIS A 1 630 ? 6.66 -7.816 15.648 1 97.62 630 HIS A N 1
ATOM 4771 C CA . HIS A 1 630 ? 6.062 -7.438 16.922 1 97.62 630 HIS A CA 1
ATOM 4772 C C . HIS A 1 630 ? 5.531 -6.008 16.875 1 97.62 630 HIS A C 1
ATOM 4774 O O . HIS A 1 630 ? 4.414 -5.742 17.328 1 97.62 630 HIS A O 1
ATOM 4780 N N . TYR A 1 631 ? 6.355 -5.117 16.359 1 96.94 631 TYR A N 1
ATOM 4781 C CA . TYR A 1 631 ? 5.996 -3.705 16.297 1 96.94 631 TYR A CA 1
ATOM 4782 C C . TYR A 1 631 ? 4.805 -3.488 15.367 1 96.94 631 TYR A C 1
ATOM 4784 O O . TYR A 1 631 ? 3.906 -2.703 15.672 1 96.94 631 TYR A O 1
ATOM 4792 N N . ALA A 1 632 ? 4.789 -4.121 14.211 1 97.38 632 ALA A N 1
ATOM 4793 C CA . ALA A 1 632 ? 3.672 -4.02 13.273 1 97.38 632 ALA A CA 1
ATOM 4794 C C . ALA A 1 632 ? 2.396 -4.598 13.875 1 97.38 632 ALA A C 1
ATOM 4796 O O . ALA A 1 632 ? 1.305 -4.062 13.672 1 97.38 632 ALA A O 1
ATOM 4797 N N . ALA A 1 633 ? 2.566 -5.703 14.609 1 96.94 633 ALA A N 1
ATOM 4798 C CA . ALA A 1 633 ? 1.429 -6.367 15.234 1 96.94 633 ALA A CA 1
ATOM 4799 C C . ALA A 1 633 ? 0.783 -5.473 16.297 1 96.94 633 ALA A C 1
ATOM 4801 O O . ALA A 1 633 ? -0.435 -5.508 16.484 1 96.94 633 ALA A O 1
ATOM 4802 N N . ARG A 1 634 ? 1.566 -4.742 16.953 1 95.19 634 ARG A N 1
ATOM 4803 C CA . ARG A 1 634 ? 1.091 -3.84 17.984 1 95.19 634 ARG A CA 1
ATOM 4804 C C . ARG A 1 634 ? 0.104 -2.822 17.422 1 95.19 634 ARG A C 1
ATOM 4806 O O . ARG A 1 634 ? -0.911 -2.52 18.062 1 95.19 634 ARG A O 1
ATOM 4813 N N . THR A 1 635 ? 0.354 -2.285 16.234 1 92.56 635 THR A N 1
ATOM 4814 C CA . THR A 1 635 ? -0.473 -1.249 15.625 1 92.56 635 THR A CA 1
ATOM 4815 C C . THR A 1 635 ? -1.603 -1.867 14.812 1 92.56 635 THR A C 1
ATOM 4817 O O . THR A 1 635 ? -2.574 -1.188 14.469 1 92.56 635 THR A O 1
ATOM 4820 N N . GLY A 1 636 ? -1.478 -3.105 14.422 1 90.12 636 GLY A N 1
ATOM 4821 C CA . GLY A 1 636 ? -2.559 -3.844 13.789 1 90.12 636 GLY A CA 1
ATOM 4822 C C . GLY A 1 636 ? -2.697 -3.547 12.312 1 90.12 636 GLY A C 1
ATOM 4823 O O . GLY A 1 636 ? -3.781 -3.699 11.742 1 90.12 636 GLY A O 1
ATOM 4824 N N . VAL A 1 637 ? -1.694 -3.084 11.68 1 90.75 637 VAL A N 1
ATOM 4825 C CA . VAL A 1 637 ? -1.783 -2.807 10.25 1 90.75 637 VAL A CA 1
ATOM 4826 C C . VAL A 1 637 ? -1.57 -4.094 9.461 1 90.75 637 VAL A C 1
ATOM 4828 O O . VAL A 1 637 ? -0.443 -4.582 9.344 1 90.75 637 VAL A O 1
ATOM 4831 N N . VAL A 1 638 ? -2.607 -4.512 8.859 1 93.75 638 VAL A N 1
ATOM 4832 C CA . VAL A 1 638 ? -2.662 -5.824 8.219 1 93.75 638 VAL A CA 1
ATOM 4833 C C . VAL A 1 638 ? -1.672 -5.879 7.062 1 93.75 638 VAL A C 1
ATOM 4835 O O . VAL A 1 638 ? -0.939 -6.859 6.906 1 93.75 638 VAL A O 1
ATOM 4838 N N . ASP A 1 639 ? -1.604 -4.859 6.273 1 94 639 ASP A N 1
ATOM 4839 C CA . ASP A 1 639 ? -0.764 -4.844 5.078 1 94 639 ASP A CA 1
ATOM 4840 C C . ASP A 1 639 ? 0.713 -4.969 5.445 1 94 639 ASP A C 1
ATOM 4842 O O . ASP A 1 639 ? 1.472 -5.66 4.762 1 94 639 ASP A O 1
ATOM 4846 N N . CYS A 1 640 ? 1.075 -4.293 6.504 1 96.25 640 CYS A N 1
ATOM 4847 C CA . CYS A 1 640 ? 2.471 -4.336 6.926 1 96.25 640 CYS A CA 1
ATOM 4848 C C . CYS A 1 640 ? 2.822 -5.703 7.504 1 96.25 640 CYS A C 1
ATOM 4850 O O . CYS A 1 640 ? 3.914 -6.223 7.258 1 96.25 640 CYS A O 1
ATOM 4852 N N . VAL A 1 641 ? 1.918 -6.305 8.203 1 97.12 641 VAL A N 1
ATOM 4853 C CA . VAL A 1 641 ? 2.123 -7.629 8.781 1 97.12 641 VAL A CA 1
ATOM 4854 C C . VAL A 1 641 ? 2.258 -8.664 7.668 1 97.12 641 VAL A C 1
ATOM 4856 O O . VAL A 1 641 ? 3.18 -9.484 7.68 1 97.12 641 VAL A O 1
ATOM 4859 N N . LYS A 1 642 ? 1.371 -8.586 6.734 1 95.25 642 LYS A N 1
ATOM 4860 C CA . LYS A 1 642 ? 1.423 -9.492 5.594 1 95.25 642 LYS A CA 1
ATOM 4861 C C . LYS A 1 642 ? 2.729 -9.336 4.82 1 95.25 642 LYS A C 1
ATOM 4863 O O . LYS A 1 642 ? 3.342 -10.32 4.414 1 95.25 642 LYS A O 1
ATOM 4868 N N . TRP A 1 643 ? 3.055 -8.156 4.645 1 96.31 643 TRP A N 1
ATOM 4869 C CA . TRP A 1 643 ? 4.273 -7.82 3.918 1 96.31 643 TRP A CA 1
ATOM 4870 C C . TRP A 1 643 ? 5.496 -8.422 4.605 1 96.31 643 TRP A C 1
ATOM 4872 O O . TRP A 1 643 ? 6.359 -9.008 3.949 1 96.31 643 TRP A O 1
ATOM 4882 N N . LEU A 1 644 ? 5.605 -8.312 5.863 1 97.12 644 LEU A N 1
ATOM 4883 C CA . LEU A 1 644 ? 6.727 -8.844 6.637 1 97.12 644 LEU A CA 1
ATOM 4884 C C . LEU A 1 644 ? 6.75 -10.367 6.586 1 97.12 644 LEU A C 1
ATOM 4886 O O . LEU A 1 644 ? 7.82 -10.969 6.484 1 97.12 644 LEU A O 1
ATOM 4890 N N . LEU A 1 645 ? 5.613 -10.938 6.641 1 95.75 645 LEU A N 1
ATOM 4891 C CA . LEU A 1 645 ? 5.535 -12.391 6.562 1 95.75 645 LEU A CA 1
ATOM 4892 C C . LEU A 1 645 ? 5.973 -12.891 5.191 1 95.75 645 LEU A C 1
ATOM 4894 O O . LEU A 1 645 ? 6.668 -13.906 5.086 1 95.75 645 LEU A O 1
ATOM 4898 N N . GLU A 1 646 ? 5.617 -12.195 4.184 1 93.38 646 GLU A N 1
ATOM 4899 C CA . GLU A 1 646 ? 6.008 -12.539 2.82 1 93.38 646 GLU A CA 1
ATOM 4900 C C . GLU A 1 646 ? 7.523 -12.461 2.648 1 93.38 646 GLU A C 1
ATOM 4902 O O . GLU A 1 646 ? 8.102 -13.203 1.851 1 93.38 646 GLU A O 1
ATOM 4907 N N . LEU A 1 647 ? 8.109 -11.602 3.416 1 95.25 647 LEU A N 1
ATOM 4908 C CA . LEU A 1 647 ? 9.547 -11.414 3.311 1 95.25 647 LEU A CA 1
ATOM 4909 C C . LEU A 1 647 ? 10.297 -12.469 4.121 1 95.25 647 LEU A C 1
ATOM 4911 O O . LEU A 1 647 ? 11.523 -12.562 4.043 1 95.25 647 LEU A O 1
ATOM 4915 N N . GLY A 1 648 ? 9.578 -13.227 4.914 1 92.56 648 GLY A N 1
ATOM 4916 C CA . GLY A 1 648 ? 10.188 -14.359 5.594 1 92.56 648 GLY A CA 1
ATOM 4917 C C . GLY A 1 648 ? 10.555 -14.055 7.035 1 92.56 648 GLY A C 1
ATOM 4918 O O . GLY A 1 648 ? 11.414 -14.727 7.613 1 92.56 648 GLY A O 1
ATOM 4919 N N . VAL A 1 649 ? 9.945 -13 7.57 1 95.62 649 VAL A N 1
ATOM 4920 C CA . VAL A 1 649 ? 10.195 -12.742 8.984 1 95.62 649 VAL A CA 1
ATOM 4921 C C . VAL A 1 649 ? 9.625 -13.875 9.828 1 95.62 649 VAL A C 1
ATOM 4923 O O . VAL A 1 649 ? 8.508 -14.344 9.578 1 95.62 649 VAL A O 1
ATOM 4926 N N . ASP A 1 650 ? 10.352 -14.312 10.812 1 94.44 650 ASP A N 1
ATOM 4927 C CA . ASP A 1 650 ? 9.992 -15.461 11.633 1 94.44 650 ASP A CA 1
ATOM 4928 C C . ASP A 1 650 ? 8.867 -15.117 12.602 1 94.44 650 ASP A C 1
ATOM 4930 O O . ASP A 1 650 ? 9.055 -14.32 13.523 1 94.44 650 ASP A O 1
ATOM 4934 N N . LYS A 1 651 ? 7.711 -15.719 12.43 1 95.5 651 LYS A N 1
ATOM 4935 C CA . LYS A 1 651 ? 6.535 -15.422 13.242 1 95.5 651 LYS A CA 1
ATOM 4936 C C . LYS A 1 651 ? 6.602 -16.125 14.594 1 95.5 651 LYS A C 1
ATOM 4938 O O . LYS A 1 651 ? 5.816 -15.836 15.5 1 95.5 651 LYS A O 1
ATOM 4943 N N . SER A 1 652 ? 7.547 -17.031 14.805 1 94.88 652 SER A N 1
ATOM 4944 C CA . SER A 1 652 ? 7.613 -17.859 16 1 94.88 652 SER A CA 1
ATOM 4945 C C . SER A 1 652 ? 8.484 -17.203 17.078 1 94.88 652 SER A C 1
ATOM 4947 O O . SER A 1 652 ? 8.555 -17.703 18.203 1 94.88 652 SER A O 1
ATOM 4949 N N . ILE A 1 653 ? 9.133 -16.141 16.766 1 96.38 653 ILE A N 1
ATOM 4950 C CA . ILE A 1 653 ? 10.023 -15.484 17.719 1 96.38 653 ILE A CA 1
ATOM 4951 C C . ILE A 1 653 ? 9.211 -14.922 18.875 1 96.38 653 ILE A C 1
ATOM 4953 O O . ILE A 1 653 ? 8.203 -14.242 18.672 1 96.38 653 ILE A O 1
ATOM 4957 N N . ARG A 1 654 ? 9.719 -15.18 20.109 1 96.06 654 ARG A N 1
ATOM 4958 C CA . ARG A 1 654 ? 9.078 -14.703 21.328 1 96.06 654 ARG A CA 1
ATOM 4959 C C . ARG A 1 654 ? 9.945 -13.648 22.016 1 96.06 654 ARG A C 1
ATOM 4961 O O . ARG A 1 654 ? 11.164 -13.781 22.078 1 96.06 654 ARG A O 1
ATOM 4968 N N . SER A 1 655 ? 9.234 -12.602 22.453 1 95.06 655 SER A N 1
ATOM 4969 C CA . SER A 1 655 ? 9.969 -11.602 23.219 1 95.06 655 SER A CA 1
ATOM 4970 C C . SER A 1 655 ? 10.422 -12.156 24.562 1 95.06 655 SER A C 1
ATOM 4972 O O . SER A 1 655 ? 9.742 -13.008 25.141 1 95.06 655 SER A O 1
ATOM 4974 N N . THR A 1 656 ? 11.602 -11.656 25.078 1 94.88 656 THR A N 1
ATOM 4975 C CA . THR A 1 656 ? 12.203 -12.203 26.281 1 94.88 656 THR A CA 1
ATOM 4976 C C . THR A 1 656 ? 12.102 -11.211 27.438 1 94.88 656 THR A C 1
ATOM 4978 O O . THR A 1 656 ? 12.391 -11.555 28.594 1 94.88 656 THR A O 1
ATOM 4981 N N . LYS A 1 657 ? 11.75 -9.984 27.172 1 93.69 657 LYS A N 1
ATOM 4982 C CA . LYS A 1 657 ? 11.57 -8.945 28.188 1 93.69 657 LYS A CA 1
ATOM 4983 C C . LYS A 1 657 ? 10.188 -8.305 28.078 1 93.69 657 LYS A C 1
ATOM 4985 O O . LYS A 1 657 ? 9.617 -8.227 26.984 1 93.69 657 LYS A O 1
ATOM 4990 N N . ALA A 1 658 ? 9.719 -7.891 29.234 1 91.94 658 ALA A N 1
ATOM 4991 C CA . ALA A 1 658 ? 8.445 -7.176 29.25 1 91.94 658 ALA A CA 1
ATOM 4992 C C . ALA A 1 658 ? 8.648 -5.688 28.984 1 91.94 658 ALA A C 1
ATOM 4994 O O . ALA A 1 658 ? 9.555 -5.07 29.562 1 91.94 658 ALA A O 1
ATOM 4995 N N . ARG A 1 659 ? 7.902 -5.23 28.047 1 92 659 ARG A N 1
ATOM 4996 C CA . ARG A 1 659 ? 7.891 -3.799 27.75 1 92 659 ARG A CA 1
ATOM 4997 C C . ARG A 1 659 ? 6.465 -3.252 27.766 1 92 659 ARG A C 1
ATOM 4999 O O . ARG A 1 659 ? 5.551 -3.873 27.234 1 92 659 ARG A O 1
ATOM 5006 N N . VAL A 1 660 ? 6.359 -2.146 28.297 1 89.5 660 VAL A N 1
ATOM 5007 C CA . VAL A 1 660 ? 5.059 -1.557 28.594 1 89.5 660 VAL A CA 1
ATOM 5008 C C . VAL A 1 660 ? 4.266 -1.373 27.297 1 89.5 660 VAL A C 1
ATOM 5010 O O . VAL A 1 660 ? 3.08 -1.703 27.234 1 89.5 660 VAL A O 1
ATOM 5013 N N . PRO A 1 661 ? 4.875 -0.905 26.25 1 89.81 661 PRO A N 1
ATOM 5014 C CA . PRO A 1 661 ? 4.082 -0.65 25.047 1 89.81 661 PRO A CA 1
ATOM 5015 C C . PRO A 1 661 ? 3.508 -1.927 24.438 1 89.81 661 PRO A C 1
ATOM 5017 O O . PRO A 1 661 ? 2.523 -1.872 23.703 1 89.81 661 PRO A O 1
ATOM 5020 N N . PHE A 1 662 ? 3.955 -3.094 24.75 1 94.31 662 PHE A N 1
ATOM 5021 C CA . PHE A 1 662 ? 3.547 -4.336 24.109 1 94.31 662 PHE A CA 1
ATOM 5022 C C . PHE A 1 662 ? 2.578 -5.113 24.984 1 94.31 662 PHE A C 1
ATOM 5024 O O . PHE A 1 662 ? 1.963 -6.082 24.547 1 94.31 662 PHE A O 1
ATOM 5031 N N . LYS A 1 663 ? 2.434 -4.801 26.266 1 91.69 663 LYS A N 1
ATOM 5032 C CA . LYS A 1 663 ? 1.448 -5.312 27.219 1 91.69 663 LYS A CA 1
ATOM 5033 C C . LYS A 1 663 ? 1.76 -6.75 27.609 1 91.69 663 LYS A C 1
ATOM 5035 O O . LYS A 1 663 ? 1.433 -7.184 28.719 1 91.69 663 LYS A O 1
ATOM 5040 N N . VAL A 1 664 ? 2.303 -7.582 26.609 1 93.25 664 VAL A N 1
ATOM 5041 C CA . VAL A 1 664 ? 2.537 -8.992 26.906 1 93.25 664 VAL A CA 1
ATOM 5042 C C . VAL A 1 664 ? 3.91 -9.406 26.375 1 93.25 664 VAL A C 1
ATOM 5044 O O . VAL A 1 664 ? 4.465 -8.75 25.484 1 93.25 664 VAL A O 1
ATOM 5047 N N . MET A 1 665 ? 4.426 -10.5 27.016 1 94.56 665 MET A N 1
ATOM 5048 C CA . MET A 1 665 ? 5.594 -11.211 26.484 1 94.56 665 MET A CA 1
ATOM 5049 C C . MET A 1 665 ? 5.168 -12.398 25.625 1 94.56 665 MET A C 1
ATOM 5051 O O . MET A 1 665 ? 4.316 -13.188 26.031 1 94.56 665 MET A O 1
ATOM 5055 N N . GLY A 1 666 ? 5.613 -12.422 24.359 1 95.81 666 GLY A N 1
ATOM 5056 C CA . GLY A 1 666 ? 5.238 -13.531 23.484 1 95.81 666 GLY A CA 1
ATOM 5057 C C . GLY A 1 666 ? 5.547 -13.273 22.016 1 95.81 666 GLY A C 1
ATOM 5058 O O . GLY A 1 666 ? 6.477 -12.531 21.703 1 95.81 666 GLY A O 1
ATOM 5059 N N . THR A 1 667 ? 4.746 -14.039 21.203 1 96.94 667 THR A N 1
ATOM 5060 C CA . THR A 1 667 ? 4.922 -13.891 19.75 1 96.94 667 THR A CA 1
ATOM 5061 C C . THR A 1 667 ? 4.199 -12.648 19.25 1 96.94 667 THR A C 1
ATOM 5063 O O . THR A 1 667 ? 3.469 -12 20 1 96.94 667 THR A O 1
ATOM 5066 N N . ALA A 1 668 ? 4.5 -12.312 18.031 1 97.56 668 ALA A N 1
ATOM 5067 C CA . ALA A 1 668 ? 3.803 -11.18 17.406 1 97.56 668 ALA A CA 1
ATOM 5068 C C . ALA A 1 668 ? 2.291 -11.391 17.438 1 97.56 668 ALA A C 1
ATOM 5070 O O . ALA A 1 668 ? 1.533 -10.43 17.594 1 97.56 668 ALA A O 1
ATOM 5071 N N . ALA A 1 669 ? 1.852 -12.633 17.344 1 97.19 669 ALA A N 1
ATOM 5072 C CA . ALA A 1 669 ? 0.427 -12.938 17.422 1 97.19 669 ALA A CA 1
ATOM 5073 C C . ALA A 1 669 ? -0.127 -12.625 18.797 1 97.19 669 ALA A C 1
ATOM 5075 O O . ALA A 1 669 ? -1.238 -12.109 18.938 1 97.19 669 ALA A O 1
ATOM 5076 N N . ASP A 1 670 ? 0.65 -12.922 19.781 1 97.06 670 ASP A N 1
ATOM 5077 C CA . ASP A 1 670 ? 0.255 -12.617 21.156 1 97.06 670 ASP A CA 1
ATOM 5078 C C . ASP A 1 670 ? 0.108 -11.109 21.359 1 97.06 670 ASP A C 1
ATOM 5080 O O . ASP A 1 670 ? -0.832 -10.664 22.016 1 97.06 670 ASP A O 1
ATOM 5084 N N . VAL A 1 671 ? 1.07 -10.414 20.812 1 97 671 VAL A N 1
ATOM 5085 C CA . VAL A 1 671 ? 1.045 -8.953 20.922 1 97 671 VAL A CA 1
ATOM 5086 C C . VAL A 1 671 ? -0.209 -8.406 20.234 1 97 671 VAL A C 1
ATOM 5088 O O . VAL A 1 671 ? -0.878 -7.523 20.781 1 97 671 VAL A O 1
ATOM 5091 N N . ALA A 1 672 ? -0.568 -8.891 19.094 1 97.06 672 ALA A N 1
ATOM 5092 C CA . ALA A 1 672 ? -1.763 -8.469 18.375 1 97.06 672 ALA A CA 1
ATOM 5093 C C . ALA A 1 672 ? -3.023 -8.742 19.188 1 97.06 672 ALA A C 1
ATOM 5095 O O . ALA A 1 672 ? -3.918 -7.898 19.266 1 97.06 672 ALA A O 1
ATOM 5096 N N . ARG A 1 673 ? -3.084 -9.867 19.797 1 95.94 673 ARG A N 1
ATOM 5097 C CA . ARG A 1 673 ? -4.234 -10.234 20.625 1 95.94 673 ARG A CA 1
ATOM 5098 C C . ARG A 1 673 ? -4.367 -9.305 21.828 1 95.94 673 ARG A C 1
ATOM 5100 O O . ARG A 1 673 ? -5.477 -8.883 22.172 1 95.94 673 ARG A O 1
ATOM 5107 N N . ALA A 1 674 ? -3.26 -9.07 22.422 1 96.06 674 ALA A N 1
ATOM 5108 C CA . ALA A 1 674 ? -3.256 -8.211 23.594 1 96.06 674 ALA A CA 1
ATOM 5109 C C . ALA A 1 674 ? -3.732 -6.801 23.25 1 96.06 674 ALA A C 1
ATOM 5111 O O . ALA A 1 674 ? -4.344 -6.125 24.078 1 96.06 674 ALA A O 1
ATOM 5112 N N . HIS A 1 675 ? -3.488 -6.355 22.047 1 96.31 675 HIS A N 1
ATOM 5113 C CA . HIS A 1 675 ? -3.881 -5.016 21.625 1 96.31 675 HIS A CA 1
ATOM 5114 C C . HIS A 1 675 ? -5.242 -5.027 20.938 1 96.31 675 HIS A C 1
ATOM 5116 O O . HIS A 1 675 ? -5.664 -4.023 20.359 1 96.31 675 HIS A O 1
ATOM 5122 N N . GLY A 1 676 ? -5.938 -6.141 20.875 1 93.12 676 GLY A N 1
ATOM 5123 C CA . GLY A 1 676 ? -7.312 -6.242 20.406 1 93.12 676 GLY A CA 1
ATOM 5124 C C . GLY A 1 676 ? -7.422 -6.402 18.906 1 93.12 676 GLY A C 1
ATOM 5125 O O . GLY A 1 676 ? -8.477 -6.133 18.312 1 93.12 676 GLY A O 1
ATOM 5126 N N . THR A 1 677 ? -6.398 -6.68 18.203 1 93.88 677 THR A N 1
ATOM 5127 C CA . THR A 1 677 ? -6.441 -6.906 16.75 1 93.88 677 THR A CA 1
ATOM 5128 C C . THR A 1 677 ? -6.438 -8.398 16.453 1 93.88 677 THR A C 1
ATOM 5130 O O . THR A 1 677 ? -5.438 -8.945 15.969 1 93.88 677 THR A O 1
ATOM 5133 N N . ALA A 1 678 ? -7.504 -9.023 16.625 1 93.06 678 ALA A N 1
ATOM 5134 C CA . ALA A 1 678 ? -7.648 -10.469 16.5 1 93.06 678 ALA A CA 1
ATOM 5135 C C . ALA A 1 678 ? -7.434 -10.914 15.062 1 93.06 678 ALA A C 1
ATOM 5137 O O . ALA A 1 678 ? -6.898 -12 14.82 1 93.06 678 ALA A O 1
ATOM 5138 N N . GLU A 1 679 ? -7.832 -10.07 14.195 1 94.62 679 GLU A N 1
ATOM 5139 C CA . GLU A 1 679 ? -7.664 -10.406 12.781 1 94.62 679 GLU A CA 1
ATOM 5140 C C . GLU A 1 679 ? -6.191 -10.547 12.414 1 94.62 679 GLU A C 1
ATOM 5142 O O . GLU A 1 679 ? -5.812 -11.453 11.672 1 94.62 679 GLU A O 1
ATOM 5147 N N . VAL A 1 680 ? -5.453 -9.672 12.914 1 96.69 680 VAL A N 1
ATOM 5148 C CA . VAL A 1 680 ? -4.016 -9.688 12.664 1 96.69 680 VAL A CA 1
ATOM 5149 C C . VAL A 1 680 ? -3.391 -10.914 13.336 1 96.69 680 VAL A C 1
ATOM 5151 O O . VAL A 1 680 ? -2.516 -11.562 12.758 1 96.69 680 VAL A O 1
ATOM 5154 N N . ALA A 1 681 ? -3.795 -11.25 14.492 1 96.88 681 ALA A N 1
ATOM 5155 C CA . ALA A 1 681 ? -3.295 -12.422 15.195 1 96.88 681 ALA A CA 1
ATOM 5156 C C . ALA A 1 681 ? -3.576 -13.695 14.406 1 96.88 681 ALA A C 1
ATOM 5158 O O . ALA A 1 681 ? -2.703 -14.562 14.273 1 96.88 681 ALA A O 1
ATOM 5159 N N . GLU A 1 682 ? -4.703 -13.781 13.906 1 96.38 682 GLU A N 1
ATOM 5160 C CA . GLU A 1 682 ? -5.086 -14.953 13.117 1 96.38 682 GLU A CA 1
ATOM 5161 C C . GLU A 1 682 ? -4.277 -15.031 11.82 1 96.38 682 GLU A C 1
ATOM 5163 O O . GLU A 1 682 ? -3.881 -16.125 11.398 1 96.38 682 GLU A O 1
ATOM 5168 N N . LEU A 1 683 ? -4.102 -13.93 11.25 1 96.25 683 LEU A N 1
ATOM 5169 C CA . LEU A 1 683 ? -3.305 -13.875 10.023 1 96.25 683 LEU A CA 1
ATOM 5170 C C . LEU A 1 683 ? -1.891 -14.383 10.281 1 96.25 683 LEU A C 1
ATOM 5172 O O . LEU A 1 683 ? -1.365 -15.18 9.492 1 96.25 683 LEU A O 1
ATOM 5176 N N . ILE A 1 684 ? -1.323 -13.945 11.32 1 96.75 684 ILE A N 1
ATOM 5177 C CA . ILE A 1 684 ? 0.04 -14.344 11.648 1 96.75 684 ILE A CA 1
ATOM 5178 C C . ILE A 1 684 ? 0.086 -15.844 11.914 1 96.75 684 ILE A C 1
ATOM 5180 O O . ILE A 1 684 ? 0.983 -16.547 11.43 1 96.75 684 ILE A O 1
ATOM 5184 N N . GLU A 1 685 ? -0.835 -16.312 12.555 1 94.88 685 GLU A N 1
ATOM 5185 C CA . GLU A 1 685 ? -0.856 -17.734 12.93 1 94.88 685 GLU A CA 1
ATOM 5186 C C . GLU A 1 685 ? -1.13 -18.609 11.719 1 94.88 685 GLU A C 1
ATOM 5188 O O . GLU A 1 685 ? -0.52 -19.672 11.57 1 94.88 685 GLU A O 1
ATOM 5193 N N . LYS A 1 686 ? -1.938 -18.219 10.836 1 93.81 686 LYS A N 1
ATOM 5194 C CA . LYS A 1 686 ? -2.377 -19.031 9.711 1 93.81 686 LYS A CA 1
ATOM 5195 C C . LYS A 1 686 ? -1.42 -18.906 8.531 1 93.81 686 LYS A C 1
ATOM 5197 O O . LYS A 1 686 ? -1.449 -19.734 7.613 1 93.81 686 LYS A O 1
ATOM 5202 N N . TYR A 1 687 ? -0.615 -17.891 8.633 1 93.88 687 TYR A N 1
ATOM 5203 C CA . TYR A 1 687 ? 0.255 -17.672 7.488 1 93.88 687 TYR A CA 1
ATOM 5204 C C . TYR A 1 687 ? 1.248 -18.812 7.324 1 93.88 687 TYR A C 1
ATOM 5206 O O . TYR A 1 687 ? 1.93 -19.188 8.273 1 93.88 687 TYR A O 1
ATOM 5214 N N . GLU A 1 688 ? 1.214 -19.484 6.02 1 86 688 GLU A N 1
ATOM 5215 C CA . GLU A 1 688 ? 2.146 -20.562 5.715 1 86 688 GLU A CA 1
ATOM 5216 C C . GLU A 1 688 ? 3.213 -20.109 4.719 1 86 688 GLU A C 1
ATOM 5218 O O . GLU A 1 688 ? 2.893 -19.516 3.688 1 86 688 GLU A O 1
ATOM 5223 N N . THR A 1 689 ? 4.371 -20.141 5.211 1 72.12 689 THR A N 1
ATOM 5224 C CA . THR A 1 689 ? 5.5 -19.766 4.371 1 72.12 689 THR A CA 1
ATOM 5225 C C . THR A 1 689 ? 5.684 -20.766 3.232 1 72.12 689 THR A C 1
ATOM 5227 O O . THR A 1 689 ? 5.445 -21.953 3.406 1 72.12 689 THR A O 1
ATOM 5230 N N . VAL A 1 690 ? 5.727 -20.234 2.006 1 63.44 690 VAL A N 1
ATOM 5231 C CA . VAL A 1 690 ? 5.961 -21.078 0.844 1 63.44 690 VAL A CA 1
ATOM 5232 C C . VAL A 1 690 ? 7.227 -21.906 1.055 1 63.44 690 VAL A C 1
ATOM 5234 O O . VAL A 1 690 ? 8.305 -21.359 1.269 1 63.44 690 VAL A O 1
ATOM 5237 N N . ALA A 1 691 ? 6.973 -23.172 1.38 1 63.09 691 ALA A N 1
ATOM 5238 C CA . ALA A 1 691 ? 8.047 -24.141 1.619 1 63.09 691 ALA A CA 1
ATOM 5239 C C . ALA A 1 691 ? 8.891 -24.344 0.364 1 63.09 691 ALA A C 1
ATOM 5241 O O . ALA A 1 691 ? 8.375 -24.25 -0.755 1 63.09 691 ALA A O 1
ATOM 5242 N N . GLY A 1 692 ? 10.234 -24.016 0.452 1 67.5 692 GLY A N 1
ATOM 5243 C CA . GLY A 1 692 ? 11.156 -24.406 -0.599 1 67.5 692 GLY A CA 1
ATOM 5244 C C . GLY A 1 692 ? 10.914 -25.812 -1.122 1 67.5 692 GLY A C 1
ATOM 5245 O O . GLY A 1 692 ? 10.219 -26.609 -0.483 1 67.5 692 GLY A O 1
ATOM 5246 N N . TYR A 1 693 ? 11.234 -26.109 -2.557 1 70.69 693 TYR A N 1
ATOM 5247 C CA . TYR A 1 693 ? 11.188 -27.453 -3.119 1 70.69 693 TYR A CA 1
ATOM 5248 C C . TYR A 1 693 ? 12.289 -28.328 -2.525 1 70.69 693 TYR A C 1
ATOM 5250 O O . TYR A 1 693 ? 13.367 -27.844 -2.193 1 70.69 693 TYR A O 1
ATOM 5258 N N . MET B 1 1 ? -8.352 -97.375 -12.422 1 56.12 1 MET B N 1
ATOM 5259 C CA . MET B 1 1 ? -9.414 -96.438 -12 1 56.12 1 MET B CA 1
ATOM 5260 C C . MET B 1 1 ? -10.758 -96.875 -12.586 1 56.12 1 MET B C 1
ATOM 5262 O O . MET B 1 1 ? -10.836 -97.25 -13.75 1 56.12 1 MET B O 1
ATOM 5266 N N . ASP B 1 2 ? -11.617 -97.375 -11.805 1 72.12 2 ASP B N 1
ATOM 5267 C CA . ASP B 1 2 ? -12.977 -97.75 -12.203 1 72.12 2 ASP B CA 1
ATOM 5268 C C . ASP B 1 2 ? -13.688 -96.562 -12.859 1 72.12 2 ASP B C 1
ATOM 5270 O O . ASP B 1 2 ? -14.281 -95.75 -12.172 1 72.12 2 ASP B O 1
ATOM 5274 N N . VAL B 1 3 ? -13.43 -96.375 -14.242 1 74 3 VAL B N 1
ATOM 5275 C CA . VAL B 1 3 ? -13.875 -95.25 -15.016 1 74 3 VAL B CA 1
ATOM 5276 C C . VAL B 1 3 ? -15.398 -95.188 -15.07 1 74 3 VAL B C 1
ATOM 5278 O O . VAL B 1 3 ? -16.016 -94.125 -14.914 1 74 3 VAL B O 1
ATOM 5281 N N . ILE B 1 4 ? -15.93 -96.312 -15.172 1 77.56 4 ILE B N 1
ATOM 5282 C CA . ILE B 1 4 ? -17.391 -96.438 -15.281 1 77.56 4 ILE B CA 1
ATOM 5283 C C . ILE B 1 4 ? -18.031 -96.188 -13.922 1 77.56 4 ILE B C 1
ATOM 5285 O O . ILE B 1 4 ? -19.047 -95.5 -13.82 1 77.56 4 ILE B O 1
ATOM 5289 N N . GLY B 1 5 ? -17.406 -96.688 -12.891 1 78 5 GLY B N 1
ATOM 5290 C CA . GLY B 1 5 ? -17.891 -96.438 -11.547 1 78 5 GLY B CA 1
ATOM 5291 C C . GLY B 1 5 ? -17.812 -95 -11.156 1 78 5 GLY B C 1
ATOM 5292 O O . GLY B 1 5 ? -18.734 -94.438 -10.523 1 78 5 GLY B O 1
ATOM 5293 N N . THR B 1 6 ? -16.781 -94.312 -11.562 1 77.5 6 THR B N 1
ATOM 5294 C CA . THR B 1 6 ? -16.547 -92.875 -11.234 1 77.5 6 THR B CA 1
ATOM 5295 C C . THR B 1 6 ? -17.562 -92 -11.945 1 77.5 6 THR B C 1
ATOM 5297 O O . THR B 1 6 ? -18.109 -91.062 -11.344 1 77.5 6 THR B O 1
ATOM 5300 N N . ILE B 1 7 ? -17.844 -92.375 -13.195 1 77.12 7 ILE B N 1
ATOM 5301 C CA . ILE B 1 7 ? -18.797 -91.562 -13.961 1 77.12 7 ILE B CA 1
ATOM 5302 C C . ILE B 1 7 ? -20.219 -91.812 -13.453 1 77.12 7 ILE B C 1
ATOM 5304 O O . ILE B 1 7 ? -21.016 -90.938 -13.344 1 77.12 7 ILE B O 1
ATOM 5308 N N . THR B 1 8 ? -20.453 -93.062 -13.055 1 79.38 8 THR B N 1
ATOM 5309 C CA . THR B 1 8 ? -21.766 -93.375 -12.5 1 79.38 8 THR B CA 1
ATOM 5310 C C . THR B 1 8 ? -21.984 -92.625 -11.172 1 79.38 8 THR B C 1
ATOM 5312 O O . THR B 1 8 ? -23.078 -92.188 -10.898 1 79.38 8 THR B O 1
ATOM 5315 N N . GLY B 1 9 ? -20.953 -92.5 -10.375 1 78.44 9 GLY B N 1
ATOM 5316 C CA . GLY B 1 9 ? -21.031 -91.75 -9.125 1 78.44 9 GLY B CA 1
ATOM 5317 C C . GLY B 1 9 ? -21.312 -90.312 -9.32 1 78.44 9 GLY B C 1
ATOM 5318 O O . GLY B 1 9 ? -22.078 -89.688 -8.555 1 78.44 9 GLY B O 1
ATOM 5319 N N . VAL B 1 10 ? -20.781 -89.75 -10.398 1 76.5 10 VAL B N 1
ATOM 5320 C CA . VAL B 1 10 ? -20.984 -88.312 -10.703 1 76.5 10 VAL B CA 1
ATOM 5321 C C . VAL B 1 10 ? -22.391 -88.125 -11.266 1 76.5 10 VAL B C 1
ATOM 5323 O O . VAL B 1 10 ? -23.062 -87.125 -10.922 1 76.5 10 VAL B O 1
ATOM 5326 N N . ILE B 1 11 ? -22.875 -89.125 -12.055 1 77.5 11 ILE B N 1
ATOM 5327 C CA . ILE B 1 11 ? -24.203 -89.062 -12.633 1 77.5 11 ILE B CA 1
ATOM 5328 C C . ILE B 1 11 ? -25.25 -89.062 -11.523 1 77.5 11 ILE B C 1
ATOM 5330 O O . ILE B 1 11 ? -26.25 -88.312 -11.578 1 77.5 11 ILE B O 1
ATOM 5334 N N . ASP B 1 12 ? -24.922 -89.75 -10.5 1 78.06 12 ASP B N 1
ATOM 5335 C CA . ASP B 1 12 ? -25.844 -89.875 -9.375 1 78.06 12 ASP B CA 1
ATOM 5336 C C . ASP B 1 12 ? -25.922 -88.562 -8.578 1 78.06 12 ASP B C 1
ATOM 5338 O O . ASP B 1 12 ? -26.938 -88.25 -7.957 1 78.06 12 ASP B O 1
ATOM 5342 N N . LEU B 1 13 ? -24.891 -87.75 -8.656 1 74.75 13 LEU B N 1
ATOM 5343 C CA . LEU B 1 13 ? -24.828 -86.5 -7.875 1 74.75 13 LEU B CA 1
ATOM 5344 C C . LEU B 1 13 ? -25.688 -85.438 -8.508 1 74.75 13 LEU B C 1
ATOM 5346 O O . LEU B 1 13 ? -26.047 -84.438 -7.844 1 74.75 13 LEU B O 1
ATOM 5350 N N . PHE B 1 14 ? -26.109 -85.75 -9.75 1 74.38 14 PHE B N 1
ATOM 5351 C CA . PHE B 1 14 ? -26.922 -84.75 -10.422 1 74.38 14 PHE B CA 1
ATOM 5352 C C . PHE B 1 14 ? -28.359 -84.75 -9.906 1 74.38 14 PHE B C 1
ATOM 5354 O O . PHE B 1 14 ? -29.188 -84 -10.344 1 74.38 14 PHE B O 1
ATOM 5361 N N . VAL B 1 15 ? -28.594 -85.5 -8.898 1 74.81 15 VAL B N 1
ATOM 5362 C CA . VAL B 1 15 ? -29.859 -85.5 -8.172 1 74.81 15 VAL B CA 1
ATOM 5363 C C . VAL B 1 15 ? -30.062 -84.188 -7.508 1 74.81 15 VAL B C 1
ATOM 5365 O O . VAL B 1 15 ? -31.203 -83.75 -7.312 1 74.81 15 VAL B O 1
ATOM 5368 N N . VAL B 1 16 ? -28.938 -83.438 -7.324 1 73.25 16 VAL B N 1
ATOM 5369 C CA . VAL B 1 16 ? -29 -82.125 -6.711 1 73.25 16 VAL B CA 1
ATOM 5370 C C . VAL B 1 16 ? -29.828 -81.188 -7.59 1 73.25 16 VAL B C 1
ATOM 5372 O O . VAL B 1 16 ? -30.531 -80.312 -7.086 1 73.25 16 VAL B O 1
ATOM 5375 N N . ALA B 1 17 ? -29.766 -81.438 -8.938 1 72.31 17 ALA B N 1
ATOM 5376 C CA . ALA B 1 17 ? -30.578 -80.625 -9.852 1 72.31 17 ALA B CA 1
ATOM 5377 C C . ALA B 1 17 ? -32.062 -80.812 -9.555 1 72.31 17 ALA B C 1
ATOM 5379 O O . ALA B 1 17 ? -32.844 -79.812 -9.625 1 72.31 17 ALA B O 1
ATOM 5380 N N . HIS B 1 18 ? -32.406 -81.938 -9.164 1 73.44 18 HIS B N 1
ATOM 5381 C CA . HIS B 1 18 ? -33.781 -82.188 -8.781 1 73.44 18 HIS B CA 1
ATOM 5382 C C . HIS B 1 18 ? -34.125 -81.5 -7.461 1 73.44 18 HIS B C 1
ATOM 5384 O O . HIS B 1 18 ? -35.25 -81 -7.277 1 73.44 18 HIS B O 1
ATOM 5390 N N . GLN B 1 19 ? -33.156 -81.438 -6.613 1 71.25 19 GLN B N 1
ATOM 5391 C CA . GLN B 1 19 ? -33.375 -80.75 -5.344 1 71.25 19 GLN B CA 1
ATOM 5392 C C . GLN B 1 19 ? -33.531 -79.25 -5.555 1 71.25 19 GLN B C 1
ATOM 5394 O O . GLN B 1 19 ? -34.406 -78.625 -4.945 1 71.25 19 GLN B O 1
ATOM 5399 N N . ILE B 1 20 ? -32.781 -78.75 -6.445 1 70.31 20 ILE B N 1
ATOM 5400 C CA . ILE B 1 20 ? -32.875 -77.375 -6.73 1 70.31 20 ILE B CA 1
ATOM 5401 C C . ILE B 1 20 ? -34.156 -77.062 -7.508 1 70.31 20 ILE B C 1
ATOM 5403 O O . ILE B 1 20 ? -34.812 -76.062 -7.266 1 70.31 20 ILE B O 1
ATOM 5407 N N . GLN B 1 21 ? -34.438 -78.062 -8.43 1 71.5 21 GLN B N 1
ATOM 5408 C CA . GLN B 1 21 ? -35.719 -77.938 -9.109 1 71.5 21 GLN B CA 1
ATOM 5409 C C . GLN B 1 21 ? -36.875 -77.938 -8.117 1 71.5 21 GLN B C 1
ATOM 5411 O O . GLN B 1 21 ? -37.844 -77.188 -8.266 1 71.5 21 GLN B O 1
ATOM 5416 N N . GLY B 1 22 ? -36.812 -78.75 -7.109 1 70.06 22 GLY B N 1
ATOM 5417 C CA . GLY B 1 22 ? -37.812 -78.75 -6.043 1 70.06 22 GLY B CA 1
ATOM 5418 C C . GLY B 1 22 ? -37.875 -77.438 -5.309 1 70.06 22 GLY B C 1
ATOM 5419 O O . GLY B 1 22 ? -38.969 -76.938 -4.961 1 70.06 22 GLY B O 1
ATOM 5420 N N . LEU B 1 23 ? -36.781 -76.812 -5.152 1 65.12 23 LEU B N 1
ATOM 5421 C CA . LEU B 1 23 ? -36.75 -75.5 -4.523 1 65.12 23 LEU B CA 1
ATOM 5422 C C . LEU B 1 23 ? -37.344 -74.438 -5.441 1 65.12 23 LEU B C 1
ATOM 5424 O O . LEU B 1 23 ? -38.062 -73.562 -4.984 1 65.12 23 LEU B O 1
ATOM 5428 N N . CYS B 1 24 ? -37 -74.625 -6.734 1 64.75 24 CYS B N 1
ATOM 5429 C CA . CYS B 1 24 ? -37.562 -73.688 -7.695 1 64.75 24 CYS B CA 1
ATOM 5430 C C . CYS B 1 24 ? -39.062 -73.875 -7.828 1 64.75 24 CYS B C 1
ATOM 5432 O O . CYS B 1 24 ? -39.812 -72.938 -8.023 1 64.75 24 CYS B O 1
ATOM 5434 N N . ASP B 1 25 ? -39.438 -75.125 -7.793 1 67.25 25 ASP B N 1
ATOM 5435 C CA . ASP B 1 25 ? -40.875 -75.375 -7.84 1 67.25 25 ASP B CA 1
ATOM 5436 C C . ASP B 1 25 ? -41.594 -74.812 -6.602 1 67.25 25 ASP B C 1
ATOM 5438 O O . ASP B 1 25 ? -42.719 -74.375 -6.68 1 67.25 25 ASP B O 1
ATOM 5442 N N . LYS B 1 26 ? -40.906 -74.875 -5.539 1 63.19 26 LYS B N 1
ATOM 5443 C CA . LYS B 1 26 ? -41.469 -74.375 -4.281 1 63.19 26 LYS B CA 1
ATOM 5444 C C . LYS B 1 26 ? -41.5 -72.875 -4.273 1 63.19 26 LYS B C 1
ATOM 5446 O O . LYS B 1 26 ? -42.438 -72.25 -3.732 1 63.19 26 LYS B O 1
ATOM 5451 N N . TYR B 1 27 ? -40.438 -72.312 -4.965 1 55.28 27 TYR B N 1
ATOM 5452 C CA . TYR B 1 27 ? -40.438 -70.812 -5.023 1 55.28 27 TYR B CA 1
ATOM 5453 C C . TYR B 1 27 ? -40.656 -70.375 -6.445 1 55.28 27 TYR B C 1
ATOM 5455 O O . TYR B 1 27 ? -39.812 -70.5 -7.316 1 55.28 27 TYR B O 1
ATOM 5463 N N . LYS B 1 28 ? -41.938 -70 -6.801 1 53.78 28 LYS B N 1
ATOM 5464 C CA . LYS B 1 28 ? -42.375 -69.688 -8.141 1 53.78 28 LYS B CA 1
ATOM 5465 C C . LYS B 1 28 ? -41.531 -68.562 -8.719 1 53.78 28 LYS B C 1
ATOM 5467 O O . LYS B 1 28 ? -41.344 -68.438 -9.938 1 53.78 28 LYS B O 1
ATOM 5472 N N . ASN B 1 29 ? -40.938 -67.625 -7.91 1 55.88 29 ASN B N 1
ATOM 5473 C CA . ASN B 1 29 ? -40.188 -66.5 -8.406 1 55.88 29 ASN B CA 1
ATOM 5474 C C . ASN B 1 29 ? -38.688 -66.688 -8.211 1 55.88 29 ASN B C 1
ATOM 5476 O O . ASN B 1 29 ? -37.969 -65.75 -7.867 1 55.88 29 ASN B O 1
ATOM 5480 N N . ALA B 1 30 ? -38.094 -67.812 -8.297 1 59.94 30 ALA B N 1
ATOM 5481 C CA . ALA B 1 30 ? -36.688 -68.062 -8.141 1 59.94 30 ALA B CA 1
ATOM 5482 C C . ALA B 1 30 ? -35.844 -67.375 -9.211 1 59.94 30 ALA B C 1
ATOM 5484 O O . ALA B 1 30 ? -36.312 -67.25 -10.359 1 59.94 30 ALA B O 1
ATOM 5485 N N . PRO B 1 31 ? -34.75 -66.688 -8.719 1 62.84 31 PRO B N 1
ATOM 5486 C CA . PRO B 1 31 ? -33.938 -65.938 -9.68 1 62.84 31 PRO B CA 1
ATOM 5487 C C . PRO B 1 31 ? -33.5 -66.812 -10.875 1 62.84 31 PRO B C 1
ATOM 5489 O O . PRO B 1 31 ? -33.375 -68.062 -10.758 1 62.84 31 PRO B O 1
ATOM 5492 N N . LYS B 1 32 ? -33.438 -66.25 -12.109 1 67.06 32 LYS B N 1
ATOM 5493 C CA . LYS B 1 32 ? -33.031 -66.875 -13.375 1 67.06 32 LYS B CA 1
ATOM 5494 C C . LYS B 1 32 ? -31.75 -67.688 -13.227 1 67.06 32 LYS B C 1
ATOM 5496 O O . LYS B 1 32 ? -31.625 -68.75 -13.812 1 67.06 32 LYS B O 1
ATOM 5501 N N . THR B 1 33 ? -30.922 -67.25 -12.289 1 65.81 33 THR B N 1
ATOM 5502 C CA . THR B 1 33 ? -29.625 -67.875 -12.086 1 65.81 33 THR B CA 1
ATOM 5503 C C . THR B 1 33 ? -29.797 -69.25 -11.5 1 65.81 33 THR B C 1
ATOM 5505 O O . THR B 1 33 ? -29 -70.188 -11.797 1 65.81 33 THR B O 1
ATOM 5508 N N . VAL B 1 34 ? -30.844 -69.5 -10.805 1 66.81 34 VAL B N 1
ATOM 5509 C CA . VAL B 1 34 ? -31.109 -70.75 -10.172 1 66.81 34 VAL B CA 1
ATOM 5510 C C . VAL B 1 34 ? -31.688 -71.75 -11.195 1 66.81 34 VAL B C 1
ATOM 5512 O O . VAL B 1 34 ? -31.328 -72.938 -11.219 1 66.81 34 VAL B O 1
ATOM 5515 N N . ARG B 1 35 ? -32.469 -71.188 -12.062 1 69 35 ARG B N 1
ATOM 5516 C CA . ARG B 1 35 ? -33 -72 -13.141 1 69 35 ARG B CA 1
ATOM 5517 C C . ARG B 1 35 ? -31.906 -72.438 -14.125 1 69 35 ARG B C 1
ATOM 5519 O O . ARG B 1 35 ? -31.906 -73.562 -14.648 1 69 35 ARG B O 1
ATOM 5526 N N . ASP B 1 36 ? -30.953 -71.5 -14.188 1 71.12 36 ASP B N 1
ATOM 5527 C CA . ASP B 1 36 ? -29.828 -71.75 -15.094 1 71.12 36 ASP B CA 1
ATOM 5528 C C . ASP B 1 36 ? -28.953 -72.875 -14.586 1 71.12 36 ASP B C 1
ATOM 5530 O O . ASP B 1 36 ? -28.422 -73.688 -15.383 1 71.12 36 ASP B O 1
ATOM 5534 N N . ILE B 1 37 ? -28.969 -73.062 -13.312 1 70.75 37 ILE B N 1
ATOM 5535 C CA . ILE B 1 37 ? -28.141 -74.125 -12.719 1 70.75 37 ILE B CA 1
ATOM 5536 C C . ILE B 1 37 ? -28.75 -75.438 -13.016 1 70.75 37 ILE B C 1
ATOM 5538 O O . ILE B 1 37 ? -28.031 -76.438 -13.312 1 70.75 37 ILE B O 1
ATOM 5542 N N . ILE B 1 38 ? -30.062 -75.438 -12.961 1 72.62 38 ILE B N 1
ATOM 5543 C CA . ILE B 1 38 ? -30.766 -76.688 -13.203 1 72.62 38 ILE B CA 1
ATOM 5544 C C . ILE B 1 38 ? -30.547 -77.188 -14.648 1 72.62 38 ILE B C 1
ATOM 5546 O O . ILE B 1 38 ? -30.219 -78.312 -14.898 1 72.62 38 ILE B O 1
ATOM 5550 N N . ASP B 1 39 ? -30.641 -76.188 -15.492 1 70.19 39 ASP B N 1
ATOM 5551 C CA . ASP B 1 39 ? -30.469 -76.5 -16.906 1 70.19 39 ASP B CA 1
ATOM 5552 C C . ASP B 1 39 ? -29.031 -76.938 -17.203 1 70.19 39 ASP B C 1
ATOM 5554 O O . ASP B 1 39 ? -28.828 -77.938 -17.922 1 70.19 39 ASP B O 1
ATOM 5558 N N . GLU B 1 40 ? -28.109 -76.312 -16.562 1 70 40 GLU B N 1
ATOM 5559 C CA . GLU B 1 40 ? -26.719 -76.688 -16.766 1 70 40 GLU B CA 1
ATOM 5560 C C . GLU B 1 40 ? -26.375 -78.062 -16.156 1 70 40 GLU B C 1
ATOM 5562 O O . GLU B 1 40 ? -25.609 -78.812 -16.734 1 70 40 GLU B O 1
ATOM 5567 N N . CYS B 1 41 ? -27.016 -78.312 -15.117 1 73.81 41 CYS B N 1
ATOM 5568 C CA . CYS B 1 41 ? -26.812 -79.625 -14.477 1 73.81 41 CYS B CA 1
ATOM 5569 C C . CYS B 1 41 ? -27.391 -80.75 -15.32 1 73.81 41 CYS B C 1
ATOM 5571 O O . CYS B 1 41 ? -26.766 -81.812 -15.477 1 73.81 41 CYS B O 1
ATOM 5573 N N . GLU B 1 42 ? -28.516 -80.5 -15.867 1 71 42 GLU B N 1
ATOM 5574 C CA . GLU B 1 42 ? -29.141 -81.5 -16.703 1 71 42 GLU B CA 1
ATOM 5575 C C . GLU B 1 42 ? -28.328 -81.75 -17.984 1 71 42 GLU B C 1
ATOM 5577 O O . GLU B 1 42 ? -28.172 -82.938 -18.422 1 71 42 GLU B O 1
ATOM 5582 N N . TRP B 1 43 ? -27.766 -80.688 -18.469 1 66.88 43 TRP B N 1
ATOM 5583 C CA . TRP B 1 43 ? -26.906 -80.812 -19.641 1 66.88 43 TRP B CA 1
ATOM 5584 C C . TRP B 1 43 ? -25.641 -81.562 -19.328 1 66.88 43 TRP B C 1
ATOM 5586 O O . TRP B 1 43 ? -25.234 -82.438 -20.078 1 66.88 43 TRP B O 1
ATOM 5596 N N . THR B 1 44 ? -25.062 -81.25 -18.25 1 71.94 44 THR B N 1
ATOM 5597 C CA . THR B 1 44 ? -23.828 -81.938 -17.844 1 71.94 44 THR B CA 1
ATOM 5598 C C . THR B 1 44 ? -24.094 -83.438 -17.547 1 71.94 44 THR B C 1
ATOM 5600 O O . THR B 1 44 ? -23.281 -84.25 -17.891 1 71.94 44 THR B O 1
ATOM 5603 N N . LYS B 1 45 ? -25.219 -83.625 -17.016 1 76.38 45 LYS B N 1
ATOM 5604 C CA . LYS B 1 45 ? -25.609 -85 -16.75 1 76.38 45 LYS B CA 1
ATOM 5605 C C . LYS B 1 45 ? -25.75 -85.812 -18.031 1 76.38 45 LYS B C 1
ATOM 5607 O O . LYS B 1 45 ? -25.281 -86.938 -18.125 1 76.38 45 LYS B O 1
ATOM 5612 N N . ALA B 1 46 ? -26.359 -85.25 -19.016 1 71.75 46 ALA B N 1
ATOM 5613 C CA . ALA B 1 46 ? -26.531 -85.875 -20.297 1 71.75 46 ALA B CA 1
ATOM 5614 C C . ALA B 1 46 ? -25.203 -86.188 -20.969 1 71.75 46 ALA B C 1
ATOM 5616 O O . ALA B 1 46 ? -25 -87.25 -21.547 1 71.75 46 ALA B O 1
ATOM 5617 N N . LEU B 1 47 ? -24.266 -85.312 -20.828 1 70.62 47 LEU B N 1
ATOM 5618 C CA . LEU B 1 47 ? -22.938 -85.5 -21.375 1 70.62 47 LEU B CA 1
ATOM 5619 C C . LEU B 1 47 ? -22.203 -86.625 -20.656 1 70.62 47 LEU B C 1
ATOM 5621 O O . LEU B 1 47 ? -21.516 -87.438 -21.297 1 70.62 47 LEU B O 1
ATOM 5625 N N . CYS B 1 48 ? -22.406 -86.688 -19.406 1 75.25 48 CYS B N 1
ATOM 5626 C CA . CYS B 1 48 ? -21.781 -87.75 -18.625 1 75.25 48 CYS B CA 1
ATOM 5627 C C . CYS B 1 48 ? -22.359 -89.125 -18.984 1 75.25 48 CYS B C 1
ATOM 5629 O O . CYS B 1 48 ? -21.625 -90.062 -19.078 1 75.25 48 CYS B O 1
ATOM 5631 N N . ILE B 1 49 ? -23.609 -89.125 -19.25 1 74.75 49 ILE B N 1
ATOM 5632 C CA . ILE B 1 49 ? -24.25 -90.375 -19.672 1 74.75 49 ILE B CA 1
ATOM 5633 C C . ILE B 1 49 ? -23.719 -90.75 -21.047 1 74.75 49 ILE B C 1
ATOM 5635 O O . ILE B 1 49 ? -23.406 -91.938 -21.266 1 74.75 49 ILE B O 1
ATOM 5639 N N . GLY B 1 50 ? -23.531 -89.75 -21.891 1 71.88 50 GLY B N 1
ATOM 5640 C CA . GLY B 1 50 ? -22.938 -90.062 -23.188 1 71.88 50 GLY B CA 1
ATOM 5641 C C . GLY B 1 50 ? -21.516 -90.562 -23.078 1 71.88 50 GLY B C 1
ATOM 5642 O O . GLY B 1 50 ? -21.141 -91.5 -23.797 1 71.88 50 GLY B O 1
ATOM 5643 N N . LEU B 1 51 ? -20.812 -90.062 -22.219 1 73.75 51 LEU B N 1
ATOM 5644 C CA . LEU B 1 51 ? -19.453 -90.5 -21.984 1 73.75 51 LEU B CA 1
ATOM 5645 C C . LEU B 1 51 ? -19.422 -91.875 -21.406 1 73.75 51 LEU B C 1
ATOM 5647 O O . LEU B 1 51 ? -18.609 -92.75 -21.828 1 73.75 51 LEU B O 1
ATOM 5651 N N . LYS B 1 52 ? -20.328 -92.125 -20.5 1 77.44 52 LYS B N 1
ATOM 5652 C CA . LYS B 1 52 ? -20.438 -93.438 -19.906 1 77.44 52 LYS B CA 1
ATOM 5653 C C . LYS B 1 52 ? -20.734 -94.5 -20.984 1 77.44 52 LYS B C 1
ATOM 5655 O O . LYS B 1 52 ? -20.125 -95.562 -21 1 77.44 52 LYS B O 1
ATOM 5660 N N . ASP B 1 53 ? -21.609 -94.125 -21.844 1 73.94 53 ASP B N 1
ATOM 5661 C CA . ASP B 1 53 ? -21.969 -95 -22.922 1 73.94 53 ASP B CA 1
ATOM 5662 C C . ASP B 1 53 ? -20.797 -95.25 -23.859 1 73.94 53 ASP B C 1
ATOM 5664 O O . ASP B 1 53 ? -20.562 -96.375 -24.297 1 73.94 53 ASP B O 1
ATOM 5668 N N . GLN B 1 54 ? -20.094 -94.25 -24.109 1 70.06 54 GLN B N 1
ATOM 5669 C CA . GLN B 1 54 ? -18.922 -94.375 -24.984 1 70.06 54 GLN B CA 1
ATOM 5670 C C . GLN B 1 54 ? -17.828 -95.188 -24.328 1 70.06 54 GLN B C 1
ATOM 5672 O O . GLN B 1 54 ? -17.188 -96 -24.984 1 70.06 54 GLN B O 1
ATOM 5677 N N . LEU B 1 55 ? -17.734 -95 -23.109 1 73.69 55 LEU B N 1
ATOM 5678 C CA . LEU B 1 55 ? -16.688 -95.688 -22.406 1 73.69 55 LEU B CA 1
ATOM 5679 C C . LEU B 1 55 ? -17.078 -97.188 -22.156 1 73.69 55 LEU B C 1
ATOM 5681 O O . LEU B 1 55 ? -16.219 -98.062 -22.047 1 73.69 55 LEU B O 1
ATOM 5685 N N . SER B 1 56 ? -18.375 -97.375 -22.062 1 73.44 56 SER B N 1
ATOM 5686 C CA . SER B 1 56 ? -18.859 -98.75 -21.953 1 73.44 56 SER B CA 1
ATOM 5687 C C . SER B 1 56 ? -18.625 -99.5 -23.234 1 73.44 56 SER B C 1
ATOM 5689 O O . SER B 1 56 ? -18.422 -100.75 -23.203 1 73.44 56 SER B O 1
ATOM 5691 N N . ARG B 1 57 ? -18.594 -98.875 -24.375 1 72.12 57 ARG B N 1
ATOM 5692 C CA . ARG B 1 57 ? -18.344 -99.5 -25.672 1 72.12 57 ARG B CA 1
ATOM 5693 C C . ARG B 1 57 ? -16.859 -99.688 -25.922 1 72.12 57 ARG B C 1
ATOM 5695 O O . ARG B 1 57 ? -16.438 -100.625 -26.562 1 72.12 57 ARG B O 1
ATOM 5702 N N . THR B 1 58 ? -16.062 -98.625 -25.422 1 67.31 58 THR B N 1
ATOM 5703 C CA . THR B 1 58 ? -14.625 -98.688 -25.609 1 67.31 58 THR B CA 1
ATOM 5704 C C . THR B 1 58 ? -13.891 -98.5 -24.281 1 67.31 58 THR B C 1
ATOM 5706 O O . THR B 1 58 ? -13.375 -97.375 -24.031 1 67.31 58 THR B O 1
ATOM 5709 N N . PRO B 1 59 ? -13.945 -99.5 -23.422 1 60.03 59 PRO B N 1
ATOM 5710 C CA . PRO B 1 59 ? -13.43 -99.312 -22.062 1 60.03 59 PRO B CA 1
ATOM 5711 C C . PRO B 1 59 ? -11.969 -98.875 -22.031 1 60.03 59 PRO B C 1
ATOM 5713 O O . PRO B 1 59 ? -11.531 -98.188 -21.094 1 60.03 59 PRO B O 1
ATOM 5716 N N . ASP B 1 60 ? -11.203 -99.312 -23.109 1 60.12 60 ASP B N 1
ATOM 5717 C CA . ASP B 1 60 ? -9.766 -99.062 -23.094 1 60.12 60 ASP B CA 1
ATOM 5718 C C . ASP B 1 60 ? -9.445 -97.688 -23.766 1 60.12 60 ASP B C 1
ATOM 5720 O O . ASP B 1 60 ? -8.273 -97.375 -23.984 1 60.12 60 ASP B O 1
ATOM 5724 N N . ALA B 1 61 ? -10.555 -96.938 -24.062 1 62 61 ALA B N 1
ATOM 5725 C CA . ALA B 1 61 ? -10.336 -95.75 -24.859 1 62 61 ALA B CA 1
ATOM 5726 C C . ALA B 1 61 ? -9.555 -94.688 -24.062 1 62 61 ALA B C 1
ATOM 5728 O O . ALA B 1 61 ? -8.805 -93.938 -24.641 1 62 61 ALA B O 1
ATOM 5729 N N . LEU B 1 62 ? -9.75 -94.875 -22.797 1 62.06 62 LEU B N 1
ATOM 5730 C CA . LEU B 1 62 ? -9.07 -93.875 -21.953 1 62.06 62 LEU B CA 1
ATOM 5731 C C . LEU B 1 62 ? -7.637 -94.312 -21.672 1 62.06 62 LEU B C 1
ATOM 5733 O O . LEU B 1 62 ? -6.773 -93.5 -21.391 1 62.06 62 LEU B O 1
ATOM 5737 N N . GLU B 1 63 ? -7.375 -95.625 -21.719 1 54.81 63 GLU B N 1
ATOM 5738 C CA . GLU B 1 63 ? -6.09 -96.188 -21.344 1 54.81 63 GLU B CA 1
ATOM 5739 C C . GLU B 1 63 ? -5.09 -96.125 -22.5 1 54.81 63 GLU B C 1
ATOM 5741 O O . GLU B 1 63 ? -3.881 -96.062 -22.266 1 54.81 63 GLU B O 1
ATOM 5746 N N . HIS B 1 64 ? -5.535 -96.375 -23.766 1 47.72 64 HIS B N 1
ATOM 5747 C CA . HIS B 1 64 ? -4.602 -96.625 -24.844 1 47.72 64 HIS B CA 1
ATOM 5748 C C . HIS B 1 64 ? -3.703 -95.438 -25.109 1 47.72 64 HIS B C 1
ATOM 5750 O O . HIS B 1 64 ? -2.836 -95.438 -25.984 1 47.72 64 HIS B O 1
ATOM 5756 N N . GLY B 1 65 ? -3.932 -94.375 -24.562 1 40.62 65 GLY B N 1
ATOM 5757 C CA . GLY B 1 65 ? -2.975 -93.375 -25 1 40.62 65 GLY B CA 1
ATOM 5758 C C . GLY B 1 65 ? -1.574 -93.625 -24.469 1 40.62 65 GLY B C 1
ATOM 5759 O O . GLY B 1 65 ? -0.673 -92.812 -24.688 1 40.62 65 GLY B O 1
ATOM 5760 N N . GLY B 1 66 ? -1.441 -94.562 -23.484 1 36.53 66 GLY B N 1
ATOM 5761 C CA . GLY B 1 66 ? -0.197 -94.562 -22.734 1 36.53 66 GLY B CA 1
ATOM 5762 C C . GLY B 1 66 ? 0.875 -95.438 -23.344 1 36.53 66 GLY B C 1
ATOM 5763 O O . GLY B 1 66 ? 1.896 -95.75 -22.719 1 36.53 66 GLY B O 1
ATOM 5764 N N . ARG B 1 67 ? 0.684 -96.25 -24.359 1 37.31 67 ARG B N 1
ATOM 5765 C CA . ARG B 1 67 ? 1.757 -97.25 -24.516 1 37.31 67 ARG B CA 1
ATOM 5766 C C . ARG B 1 67 ? 3.025 -96.562 -25.047 1 37.31 67 ARG B C 1
ATOM 5768 O O . ARG B 1 67 ? 3.539 -97 -26.094 1 37.31 67 ARG B O 1
ATOM 5775 N N . THR B 1 68 ? 3.139 -95.25 -25.062 1 34.09 68 THR B N 1
ATOM 5776 C CA . THR B 1 68 ? 4.504 -95 -25.531 1 34.09 68 THR B CA 1
ATOM 5777 C C . THR B 1 68 ? 5.512 -95.562 -24.516 1 34.09 68 THR B C 1
ATOM 5779 O O . THR B 1 68 ? 5.25 -95.562 -23.312 1 34.09 68 THR B O 1
ATOM 5782 N N . ARG B 1 69 ? 6.59 -96.375 -24.891 1 34.16 69 ARG B N 1
ATOM 5783 C CA . ARG B 1 69 ? 7.746 -96.938 -24.203 1 34.16 69 ARG B CA 1
ATOM 5784 C C . ARG B 1 69 ? 8.336 -95.938 -23.203 1 34.16 69 ARG B C 1
ATOM 5786 O O . ARG B 1 69 ? 8.453 -94.75 -23.484 1 34.16 69 ARG B O 1
ATOM 5793 N N . PRO B 1 70 ? 8.375 -96.312 -21.906 1 32.78 70 PRO B N 1
ATOM 5794 C CA . PRO B 1 70 ? 9.016 -95.562 -20.812 1 32.78 70 PRO B CA 1
ATOM 5795 C C . PRO B 1 70 ? 10.43 -95.125 -21.172 1 32.78 70 PRO B C 1
ATOM 5797 O O . PRO B 1 70 ? 11.297 -95.938 -21.453 1 32.78 70 PRO B O 1
ATOM 5800 N N . SER B 1 71 ? 10.805 -94.375 -22.141 1 30.12 71 SER B N 1
ATOM 5801 C CA . SER B 1 71 ? 12.219 -94 -22.031 1 30.12 71 SER B CA 1
ATOM 5802 C C . SER B 1 71 ? 12.562 -93.562 -20.609 1 30.12 71 SER B C 1
ATOM 5804 O O . SER B 1 71 ? 11.695 -93.188 -19.844 1 30.12 71 SER B O 1
ATOM 5806 N N . LEU B 1 72 ? 13.867 -93.938 -20.031 1 30.48 72 LEU B N 1
ATOM 5807 C CA . LEU B 1 72 ? 14.445 -93.938 -18.688 1 30.48 72 LEU B CA 1
ATOM 5808 C C . LEU B 1 72 ? 13.961 -92.75 -17.875 1 30.48 72 LEU B C 1
ATOM 5810 O O . LEU B 1 72 ? 13.594 -92.875 -16.703 1 30.48 72 LEU B O 1
ATOM 5814 N N . GLY B 1 73 ? 14.82 -91.625 -17.984 1 31.58 73 GLY B N 1
ATOM 5815 C CA . GLY B 1 73 ? 15.047 -90.688 -16.891 1 31.58 73 GLY B CA 1
ATOM 5816 C C . GLY B 1 73 ? 13.805 -89.938 -16.484 1 31.58 73 GLY B C 1
ATOM 5817 O O . GLY B 1 73 ? 13.727 -89.375 -15.375 1 31.58 73 GLY B O 1
ATOM 5818 N N . ALA B 1 74 ? 13.406 -89.062 -17.438 1 30.11 74 ALA B N 1
ATOM 5819 C CA . ALA B 1 74 ? 12.602 -87.938 -16.984 1 30.11 74 ALA B CA 1
ATOM 5820 C C . ALA B 1 74 ? 11.273 -88.438 -16.391 1 30.11 74 ALA B C 1
ATOM 5822 O O . ALA B 1 74 ? 10.578 -89.25 -17 1 30.11 74 ALA B O 1
ATOM 5823 N N . GLN B 1 75 ? 11.312 -88.562 -15.031 1 32.72 75 GLN B N 1
ATOM 5824 C CA . GLN B 1 75 ? 10.102 -88.75 -14.25 1 32.72 75 GLN B CA 1
ATOM 5825 C C . GLN B 1 75 ? 8.891 -88.125 -14.938 1 32.72 75 GLN B C 1
ATOM 5827 O O . GLN B 1 75 ? 8.711 -86.938 -14.938 1 32.72 75 GLN B O 1
ATOM 5832 N N . GLN B 1 76 ? 8.695 -88.562 -16.297 1 29.84 76 GLN B N 1
ATOM 5833 C CA . GLN B 1 76 ? 7.57 -88 -17.031 1 29.84 76 GLN B CA 1
ATOM 5834 C C . GLN B 1 76 ? 6.301 -88 -16.172 1 29.84 76 GLN B C 1
ATOM 5836 O O . GLN B 1 76 ? 5.891 -89 -15.656 1 29.84 76 GLN B O 1
ATOM 5841 N N . LYS B 1 77 ? 6.211 -86.875 -15.461 1 36.34 77 LYS B N 1
ATOM 5842 C CA . LYS B 1 77 ? 4.965 -86.688 -14.727 1 36.34 77 LYS B CA 1
ATOM 5843 C C . LYS B 1 77 ? 3.783 -87.312 -15.453 1 36.34 77 LYS B C 1
ATOM 5845 O O . LYS B 1 77 ? 3.738 -87.312 -16.688 1 36.34 77 LYS B O 1
ATOM 5850 N N . PRO B 1 78 ? 3.227 -88.312 -14.789 1 36.16 78 PRO B N 1
ATOM 5851 C CA . PRO B 1 78 ? 2.084 -88.938 -15.438 1 36.16 78 PRO B CA 1
ATOM 5852 C C . PRO B 1 78 ? 1.285 -88 -16.312 1 36.16 78 PRO B C 1
ATOM 5854 O O . PRO B 1 78 ? 0.865 -86.938 -15.836 1 36.16 78 PRO B O 1
ATOM 5857 N N . GLY B 1 79 ? 1.832 -87.75 -17.516 1 35.81 79 GLY B N 1
ATOM 5858 C CA . GLY B 1 79 ? 1.267 -86.938 -18.594 1 35.81 79 GLY B CA 1
ATOM 5859 C C . GLY B 1 79 ? -0.25 -86.938 -18.609 1 35.81 79 GLY B C 1
ATOM 5860 O O . GLY B 1 79 ? -0.874 -87.875 -18.062 1 35.81 79 GLY B O 1
ATOM 5861 N N . HIS B 1 80 ? -0.887 -85.688 -18.688 1 45.12 80 HIS B N 1
ATOM 5862 C CA . HIS B 1 80 ? -2.279 -85.25 -18.828 1 45.12 80 HIS B CA 1
ATOM 5863 C C . HIS B 1 80 ? -3.033 -86.188 -19.781 1 45.12 80 HIS B C 1
ATOM 5865 O O . HIS B 1 80 ? -3.082 -85.938 -20.984 1 45.12 80 HIS B O 1
ATOM 5871 N N . THR B 1 81 ? -3.047 -87.5 -19.547 1 51.44 81 THR B N 1
ATOM 5872 C CA . THR B 1 81 ? -3.756 -88.5 -20.297 1 51.44 81 THR B CA 1
ATOM 5873 C C . THR B 1 81 ? -5.266 -88.312 -20.234 1 51.44 81 THR B C 1
ATOM 5875 O O . THR B 1 81 ? -5.746 -87.562 -19.391 1 51.44 81 THR B O 1
ATOM 5878 N N . LEU B 1 82 ? -6.012 -88.75 -21.344 1 58.16 82 LEU B N 1
ATOM 5879 C CA . LEU B 1 82 ? -7.469 -88.75 -21.359 1 58.16 82 LEU B CA 1
ATOM 5880 C C . LEU B 1 82 ? -8.023 -89.25 -20.031 1 58.16 82 LEU B C 1
ATOM 5882 O O . LEU B 1 82 ? -9.055 -88.75 -19.562 1 58.16 82 LEU B O 1
ATOM 5886 N N . LEU B 1 83 ? -7.195 -90 -19.406 1 64.69 83 LEU B N 1
ATOM 5887 C CA . LEU B 1 83 ? -7.605 -90.562 -18.109 1 64.69 83 LEU B CA 1
ATOM 5888 C C . LEU B 1 83 ? -7.469 -89.5 -17.016 1 64.69 83 LEU B C 1
ATOM 5890 O O . LEU B 1 83 ? -8.32 -89.438 -16.141 1 64.69 83 LEU B O 1
ATOM 5894 N N . TRP B 1 84 ? -6.43 -88.688 -17.172 1 63.25 84 TRP B N 1
ATOM 5895 C CA . TRP B 1 84 ? -6.227 -87.562 -16.219 1 63.25 84 TRP B CA 1
ATOM 5896 C C . TRP B 1 84 ? -7.297 -86.5 -16.391 1 63.25 84 TRP B C 1
ATOM 5898 O O . TRP B 1 84 ? -7.863 -86 -15.398 1 63.25 84 TRP B O 1
ATOM 5908 N N . CYS B 1 85 ? -7.613 -86.188 -17.656 1 60.41 85 CYS B N 1
ATOM 5909 C CA . CYS B 1 85 ? -8.68 -85.188 -17.938 1 60.41 85 CYS B CA 1
ATOM 5910 C C . CYS B 1 85 ? -10.023 -85.75 -17.438 1 60.41 85 CYS B C 1
ATOM 5912 O O . CYS B 1 85 ? -10.805 -84.938 -16.859 1 60.41 85 CYS B O 1
ATOM 5914 N N . PHE B 1 86 ? -10.164 -87 -17.625 1 68.88 86 PHE B N 1
ATOM 5915 C CA . PHE B 1 86 ? -11.367 -87.625 -17.125 1 68.88 86 PHE B CA 1
ATOM 5916 C C . PHE B 1 86 ? -11.438 -87.562 -15.609 1 68.88 86 PHE B C 1
ATOM 5918 O O . PHE B 1 86 ? -12.469 -87.188 -15.047 1 68.88 86 PHE B O 1
ATOM 5925 N N . GLY B 1 87 ? -10.359 -87.875 -14.977 1 71.88 87 GLY B N 1
ATOM 5926 C CA . GLY B 1 87 ? -10.328 -87.812 -13.523 1 71.88 87 GLY B CA 1
ATOM 5927 C C . GLY B 1 87 ? -10.562 -86.438 -12.945 1 71.88 87 GLY B C 1
ATOM 5928 O O . GLY B 1 87 ? -11.336 -86.25 -12 1 71.88 87 GLY B O 1
ATOM 5929 N N . LYS B 1 88 ? -9.984 -85.438 -13.562 1 67.44 88 LYS B N 1
ATOM 5930 C CA . LYS B 1 88 ? -10.086 -84.062 -13.078 1 67.44 88 LYS B CA 1
ATOM 5931 C C . LYS B 1 88 ? -11.484 -83.5 -13.32 1 67.44 88 LYS B C 1
ATOM 5933 O O . LYS B 1 88 ? -12.023 -82.75 -12.477 1 67.44 88 LYS B O 1
ATOM 5938 N N . SER B 1 89 ? -11.992 -83.812 -14.539 1 68.31 89 SER B N 1
ATOM 5939 C CA . SER B 1 89 ? -13.344 -83.312 -14.852 1 68.31 89 SER B CA 1
ATOM 5940 C C . SER B 1 89 ? -14.375 -83.938 -13.914 1 68.31 89 SER B C 1
ATOM 5942 O O . SER B 1 89 ? -15.25 -83.25 -13.398 1 68.31 89 SER B O 1
ATOM 5944 N N . MET B 1 90 ? -14.148 -85.25 -13.672 1 74.94 90 MET B N 1
ATOM 5945 C CA . MET B 1 90 ? -15.102 -85.938 -12.797 1 74.94 90 MET B CA 1
ATOM 5946 C C . MET B 1 90 ? -14.992 -85.438 -11.367 1 74.94 90 MET B C 1
ATOM 5948 O O . MET B 1 90 ? -16 -85.25 -10.688 1 74.94 90 MET B O 1
ATOM 5952 N N . GLN B 1 91 ? -13.766 -85.125 -10.984 1 76.31 91 GLN B N 1
ATOM 5953 C CA . GLN B 1 91 ? -13.555 -84.562 -9.648 1 76.31 91 GLN B CA 1
ATOM 5954 C C . GLN B 1 91 ? -14.117 -83.125 -9.547 1 76.31 91 GLN B C 1
ATOM 5956 O O . GLN B 1 91 ? -14.75 -82.812 -8.547 1 76.31 91 GLN B O 1
ATOM 5961 N N . GLY B 1 92 ? -13.938 -82.312 -10.57 1 72 92 GLY B N 1
ATOM 5962 C CA . GLY B 1 92 ? -14.469 -80.938 -10.602 1 72 92 GLY B CA 1
ATOM 5963 C C . GLY B 1 92 ? -15.984 -80.875 -10.555 1 72 92 GLY B C 1
ATOM 5964 O O . GLY B 1 92 ? -16.562 -80.125 -9.82 1 72 92 GLY B O 1
ATOM 5965 N N . ILE B 1 93 ? -16.578 -81.812 -11.273 1 73.06 93 ILE B N 1
ATOM 5966 C CA . ILE B 1 93 ? -18.031 -81.938 -11.273 1 73.06 93 ILE B CA 1
ATOM 5967 C C . ILE B 1 93 ? -18.516 -82.375 -9.898 1 73.06 93 ILE B C 1
ATOM 5969 O O . ILE B 1 93 ? -19.469 -81.75 -9.359 1 73.06 93 ILE B O 1
ATOM 5973 N N . ARG B 1 94 ? -17.844 -83.25 -9.367 1 77.12 94 ARG B N 1
ATOM 5974 C CA . ARG B 1 94 ? -18.219 -83.75 -8.047 1 77.12 94 ARG B CA 1
ATOM 5975 C C . ARG B 1 94 ? -18.141 -82.688 -7 1 77.12 94 ARG B C 1
ATOM 5977 O O . ARG B 1 94 ? -19.062 -82.5 -6.199 1 77.12 94 ARG B O 1
ATOM 5984 N N . GLU B 1 95 ? -17.109 -81.875 -7.02 1 77 95 GLU B N 1
ATOM 5985 C CA . GLU B 1 95 ? -16.922 -80.812 -6.031 1 77 95 GLU B CA 1
ATOM 5986 C C . GLU B 1 95 ? -17.969 -79.75 -6.195 1 77 95 GLU B C 1
ATOM 5988 O O . GLU B 1 95 ? -18.516 -79.25 -5.211 1 77 95 GLU B O 1
ATOM 5993 N N . THR B 1 96 ? -18.266 -79.375 -7.43 1 74.12 96 THR B N 1
ATOM 5994 C CA . THR B 1 96 ? -19.25 -78.375 -7.703 1 74.12 96 THR B CA 1
ATOM 5995 C C . THR B 1 96 ? -20.641 -78.812 -7.277 1 74.12 96 THR B C 1
ATOM 5997 O O . THR B 1 96 ? -21.391 -78.062 -6.668 1 74.12 96 THR B O 1
ATOM 6000 N N . LEU B 1 97 ? -20.906 -80.062 -7.566 1 75.5 97 LEU B N 1
ATOM 6001 C CA . LEU B 1 97 ? -22.234 -80.562 -7.246 1 75.5 97 LEU B CA 1
ATOM 6002 C C . LEU B 1 97 ? -22.391 -80.75 -5.746 1 75.5 97 LEU B C 1
ATOM 6004 O O . LEU B 1 97 ? -23.453 -80.5 -5.188 1 75.5 97 LEU B O 1
ATOM 6008 N N . GLU B 1 98 ? -21.359 -81.125 -5.129 1 77.19 98 GLU B N 1
ATOM 6009 C CA . GLU B 1 98 ? -21.406 -81.25 -3.676 1 77.19 98 GLU B CA 1
ATOM 6010 C C . GLU B 1 98 ? -21.562 -79.938 -2.994 1 77.19 98 GLU B C 1
ATOM 6012 O O . GLU B 1 98 ? -22.328 -79.812 -2.029 1 77.19 98 GLU B O 1
ATOM 6017 N N . ASP B 1 99 ? -20.875 -78.938 -3.527 1 75.38 99 ASP B N 1
ATOM 6018 C CA . ASP B 1 99 ? -21.016 -77.562 -2.986 1 75.38 99 ASP B CA 1
ATOM 6019 C C . ASP B 1 99 ? -22.438 -77.062 -3.215 1 75.38 99 ASP B C 1
ATOM 6021 O O . ASP B 1 99 ? -23 -76.375 -2.338 1 75.38 99 ASP B O 1
ATOM 6025 N N . LEU B 1 100 ? -22.938 -77.312 -4.34 1 72.69 100 LEU B N 1
ATOM 6026 C CA . LEU B 1 100 ? -24.297 -76.875 -4.664 1 72.69 100 LEU B CA 1
ATOM 6027 C C . LEU B 1 100 ? -25.312 -77.562 -3.771 1 72.69 100 LEU B C 1
ATOM 6029 O O . LEU B 1 100 ? -26.281 -76.938 -3.326 1 72.69 100 LEU B O 1
ATOM 6033 N N . GLU B 1 101 ? -25.062 -78.812 -3.584 1 74 101 GLU B N 1
ATOM 6034 C CA . GLU B 1 101 ? -25.938 -79.562 -2.703 1 74 101 GLU B CA 1
ATOM 6035 C C . GLU B 1 101 ? -25.922 -79 -1.281 1 74 101 GLU B C 1
ATOM 6037 O O . GLU B 1 101 ? -26.953 -78.875 -0.636 1 74 101 GLU B O 1
ATOM 6042 N N . LYS B 1 102 ? -24.75 -78.688 -0.88 1 74.44 102 LYS B N 1
ATOM 6043 C CA . LYS B 1 102 ? -24.609 -78.125 0.451 1 74.44 102 LYS B CA 1
ATOM 6044 C C . LYS B 1 102 ? -25.359 -76.75 0.547 1 74.44 102 LYS B C 1
ATOM 6046 O O . LYS B 1 102 ? -26.031 -76.5 1.542 1 74.44 102 LYS B O 1
ATOM 6051 N N . GLU B 1 103 ? -25.219 -76.062 -0.49 1 70.25 103 GLU B N 1
ATOM 6052 C CA . GLU B 1 103 ? -25.859 -74.75 -0.461 1 70.25 103 GLU B CA 1
ATOM 6053 C C . GLU B 1 103 ? -27.375 -74.875 -0.635 1 70.25 103 GLU B C 1
ATOM 6055 O O . GLU B 1 103 ? -28.141 -74.125 -0.003 1 70.25 103 GLU B O 1
ATOM 6060 N N . ALA B 1 104 ? -27.766 -75.75 -1.482 1 67.56 104 ALA B N 1
ATOM 6061 C CA . ALA B 1 104 ? -29.188 -76 -1.667 1 67.56 104 ALA B CA 1
ATOM 6062 C C . ALA B 1 104 ? -29.812 -76.5 -0.387 1 67.56 104 ALA B C 1
ATOM 6064 O O . ALA B 1 104 ? -30.953 -76.188 -0.056 1 67.56 104 ALA B O 1
ATOM 6065 N N . ALA B 1 105 ? -29.109 -77.312 0.265 1 68.31 105 ALA B N 1
ATOM 6066 C CA . ALA B 1 105 ? -29.578 -77.875 1.52 1 68.31 105 ALA B CA 1
ATOM 6067 C C . ALA B 1 105 ? -29.781 -76.812 2.574 1 68.31 105 ALA B C 1
ATOM 6069 O O . ALA B 1 105 ? -30.672 -76.875 3.43 1 68.31 105 ALA B O 1
ATOM 6070 N N . LYS B 1 106 ? -28.953 -75.75 2.477 1 66.94 106 LYS B N 1
ATOM 6071 C CA . LYS B 1 106 ? -29.125 -74.688 3.414 1 66.94 106 LYS B CA 1
ATOM 6072 C C . LYS B 1 106 ? -30.406 -73.875 3.135 1 66.94 106 LYS B C 1
ATOM 6074 O O . LYS B 1 106 ? -30.969 -73.312 4.039 1 66.94 106 LYS B O 1
ATOM 6079 N N . LEU B 1 107 ? -30.703 -73.938 1.833 1 59.59 107 LEU B N 1
ATOM 6080 C CA . LEU B 1 107 ? -31.875 -73.125 1.451 1 59.59 107 LEU B CA 1
ATOM 6081 C C . LEU B 1 107 ? -33.156 -73.938 1.708 1 59.59 107 LEU B C 1
ATOM 6083 O O . LEU B 1 107 ? -34.25 -73.375 1.567 1 59.59 107 LEU B O 1
ATOM 6087 N N . ARG B 1 108 ? -33.094 -75.125 1.805 1 55.94 108 ARG B N 1
ATOM 6088 C CA . ARG B 1 108 ? -34.25 -76 2.076 1 55.94 108 ARG B CA 1
ATOM 6089 C C . ARG B 1 108 ? -34.844 -75.688 3.441 1 55.94 108 ARG B C 1
ATOM 6091 O O . ARG B 1 108 ? -34.188 -75.812 4.465 1 55.94 108 ARG B O 1
ATOM 6098 N N . SER B 1 109 ? -35.531 -74.562 3.537 1 50.31 109 SER B N 1
ATOM 6099 C CA . SER B 1 109 ? -36.219 -74.25 4.789 1 50.31 109 SER B CA 1
ATOM 6100 C C . SER B 1 109 ? -37.25 -75.312 5.117 1 50.31 109 SER B C 1
ATOM 6102 O O . SER B 1 109 ? -37.781 -76 4.215 1 50.31 109 SER B O 1
ATOM 6104 N N . LYS B 1 110 ? -37.562 -75.75 6.414 1 45.75 110 LYS B N 1
ATOM 6105 C CA . LYS B 1 110 ? -38.5 -76.75 6.926 1 45.75 110 LYS B CA 1
ATOM 6106 C C . LYS B 1 110 ? -39.906 -76.438 6.426 1 45.75 110 LYS B C 1
ATOM 6108 O O . LYS B 1 110 ? -40.719 -77.375 6.273 1 45.75 110 LYS B O 1
ATOM 6113 N N . LYS B 1 111 ? -40.469 -75.188 6.805 1 41.56 111 LYS B N 1
ATOM 6114 C CA . LYS B 1 111 ? -41.938 -75 6.676 1 41.56 111 LYS B CA 1
ATOM 6115 C C . LYS B 1 111 ? -42.344 -74.812 5.219 1 41.56 111 LYS B C 1
ATOM 6117 O O . LYS B 1 111 ? -41.594 -74.188 4.441 1 41.56 111 LYS B O 1
ATOM 6122 N N . ASN B 1 112 ? -43.156 -75.625 4.543 1 42.16 112 ASN B N 1
ATOM 6123 C CA . ASN B 1 112 ? -43.75 -75.75 3.211 1 42.16 112 ASN B CA 1
ATOM 6124 C C . ASN B 1 112 ? -44.062 -74.375 2.605 1 42.16 112 ASN B C 1
ATOM 6126 O O . ASN B 1 112 ? -44.75 -74.312 1.584 1 42.16 112 ASN B O 1
ATOM 6130 N N . SER B 1 113 ? -44.344 -73.25 3.508 1 39.34 113 SER B N 1
ATOM 6131 C CA . SER B 1 113 ? -45.156 -72.125 2.998 1 39.34 113 SER B CA 1
ATOM 6132 C C . SER B 1 113 ? -44.438 -71.375 1.87 1 39.34 113 SER B C 1
ATOM 6134 O O . SER B 1 113 ? -43.25 -71.688 1.593 1 39.34 113 SER B O 1
ATOM 6136 N N . LEU B 1 114 ? -45.031 -70.188 1.423 1 39 114 LEU B N 1
ATOM 6137 C CA . LEU B 1 114 ? -44.719 -69.125 0.431 1 39 114 LEU B CA 1
ATOM 6138 C C . LEU B 1 114 ? -43.281 -68.625 0.641 1 39 114 LEU B C 1
ATOM 6140 O O . LEU B 1 114 ? -42.812 -68.562 1.771 1 39 114 LEU B O 1
ATOM 6144 N N . MET B 1 115 ? -42.469 -68.625 -0.318 1 43.31 115 MET B N 1
ATOM 6145 C CA . MET B 1 115 ? -41.156 -68 -0.246 1 43.31 115 MET B CA 1
ATOM 6146 C C . MET B 1 115 ? -41.188 -66.688 0.454 1 43.31 115 MET B C 1
ATOM 6148 O O . MET B 1 115 ? -41.844 -65.75 -0.031 1 43.31 115 MET B O 1
ATOM 6152 N N . GLY B 1 116 ? -41.312 -66.625 1.701 1 45.88 116 GLY B N 1
ATOM 6153 C CA . GLY B 1 116 ? -41.344 -65.312 2.398 1 45.88 116 GLY B CA 1
ATOM 6154 C C . GLY B 1 116 ? -40.188 -64.438 2.01 1 45.88 116 GLY B C 1
ATOM 6155 O O . GLY B 1 116 ? -39.344 -64.812 1.216 1 45.88 116 GLY B O 1
ATOM 6156 N N . LYS B 1 117 ? -40.188 -63.094 2.354 1 44.19 117 LYS B N 1
ATOM 6157 C CA . LYS B 1 117 ? -39.219 -62.031 2.082 1 44.19 117 LYS B CA 1
ATOM 6158 C C . LYS B 1 117 ? -37.812 -62.5 2.355 1 44.19 117 LYS B C 1
ATOM 6160 O O . LYS B 1 117 ? -36.875 -62.156 1.606 1 44.19 117 LYS B O 1
ATOM 6165 N N . TRP B 1 118 ? -37.656 -63.125 3.352 1 46.25 118 TRP B N 1
ATOM 6166 C CA . TRP B 1 118 ? -36.312 -63.5 3.781 1 46.25 118 TRP B CA 1
ATOM 6167 C C . TRP B 1 118 ? -35.75 -64.625 2.91 1 46.25 118 TRP B C 1
ATOM 6169 O O . TRP B 1 118 ? -34.562 -64.625 2.607 1 46.25 118 TRP B O 1
ATOM 6179 N N . ASP B 1 119 ? -36.656 -65.375 2.461 1 47.69 119 ASP B N 1
ATOM 6180 C CA . ASP B 1 119 ? -36.188 -66.5 1.591 1 47.69 119 ASP B CA 1
ATOM 6181 C C . ASP B 1 119 ? -35.75 -65.938 0.226 1 47.69 119 ASP B C 1
ATOM 6183 O O . ASP B 1 119 ? -34.75 -66.375 -0.333 1 47.69 119 ASP B O 1
ATOM 6187 N N . LYS B 1 120 ? -36.531 -65.062 -0.214 1 48.38 1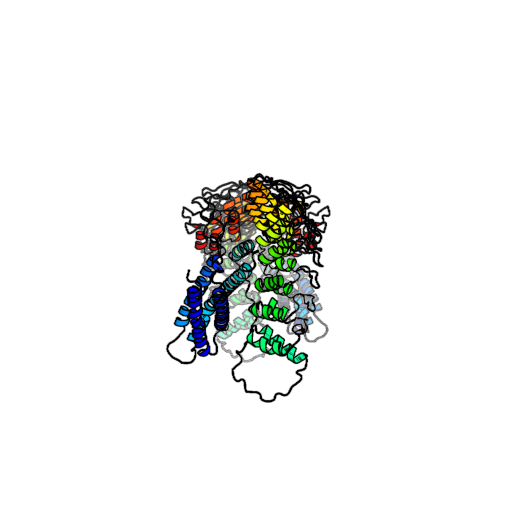20 LYS B N 1
ATOM 6188 C CA . LYS B 1 120 ? -36.156 -64.312 -1.423 1 48.38 120 LYS B CA 1
ATOM 6189 C C . LYS B 1 120 ? -34.781 -63.688 -1.267 1 48.38 120 LYS B C 1
ATOM 6191 O O . LYS B 1 120 ? -33.969 -63.719 -2.195 1 48.38 120 LYS B O 1
ATOM 6196 N N . ALA B 1 121 ? -34.5 -63.125 -0.049 1 49.84 121 ALA B N 1
ATOM 6197 C CA . ALA B 1 121 ? -33.25 -62.469 0.232 1 49.84 121 ALA B CA 1
ATOM 6198 C C . ALA B 1 121 ? -32.094 -63.438 0.232 1 49.84 121 ALA B C 1
ATOM 6200 O O . ALA B 1 121 ? -31 -63.156 -0.266 1 49.84 121 ALA B O 1
ATOM 6201 N N . LYS B 1 122 ? -32.375 -64.562 0.732 1 51.38 122 LYS B N 1
ATOM 6202 C CA . LYS B 1 122 ? -31.312 -65.562 0.815 1 51.38 122 LYS B CA 1
ATOM 6203 C C . LYS B 1 122 ? -30.875 -66 -0.575 1 51.38 122 LYS B C 1
ATOM 6205 O O . LYS B 1 122 ? -29.688 -66.188 -0.814 1 51.38 122 LYS B O 1
ATOM 6210 N N . PHE B 1 123 ? -31.875 -66.062 -1.381 1 52.16 123 PHE B N 1
ATOM 6211 C CA . PHE B 1 123 ? -31.578 -66.375 -2.762 1 52.16 123 PHE B CA 1
ATOM 6212 C C . PHE B 1 123 ? -30.891 -65.25 -3.477 1 52.16 123 PHE B C 1
ATOM 6214 O O . PHE B 1 123 ? -29.969 -65.438 -4.27 1 52.16 123 PHE B O 1
ATOM 6221 N N . LEU B 1 124 ? -31.375 -64 -3.092 1 52.72 124 LEU B N 1
ATOM 6222 C CA . LEU B 1 124 ? -30.797 -62.844 -3.719 1 52.72 124 LEU B CA 1
ATOM 6223 C C . LEU B 1 124 ? -29.328 -62.688 -3.34 1 52.72 124 LEU B C 1
ATOM 6225 O O . LEU B 1 124 ? -28.5 -62.281 -4.168 1 52.72 124 LEU B O 1
ATOM 6229 N N . TRP B 1 125 ? -29 -63 -2.016 1 51 125 TRP B N 1
ATOM 6230 C CA . TRP B 1 125 ? -27.641 -62.781 -1.528 1 51 125 TRP B CA 1
ATOM 6231 C C . TRP B 1 125 ? -26.688 -63.812 -2.143 1 51 125 TRP B C 1
ATOM 6233 O O . TRP B 1 125 ? -25.484 -63.531 -2.268 1 51 125 TRP B O 1
ATOM 6243 N N . LYS B 1 126 ? -27.391 -64.812 -2.51 1 55 126 LYS B N 1
ATOM 6244 C CA . LYS B 1 126 ? -26.453 -65.875 -3.012 1 55 126 LYS B CA 1
ATOM 6245 C C . LYS B 1 126 ? -26.516 -65.938 -4.535 1 55 126 LYS B C 1
ATOM 6247 O O . LYS B 1 126 ? -26.156 -66.938 -5.117 1 55 126 LYS B O 1
ATOM 6252 N N . GLU B 1 127 ? -27 -64.875 -5.004 1 60 127 GLU B N 1
ATOM 6253 C CA . GLU B 1 127 ? -27.078 -64.75 -6.457 1 60 127 GLU B CA 1
ATOM 6254 C C . GLU B 1 127 ? -25.719 -64.938 -7.109 1 60 127 GLU B C 1
ATOM 6256 O O . GLU B 1 127 ? -25.578 -65.625 -8.125 1 60 127 GLU B O 1
ATOM 6261 N N . ASP B 1 128 ? -24.766 -64.312 -6.398 1 64.69 128 ASP B N 1
ATOM 6262 C CA . ASP B 1 128 ? -23.406 -64.438 -6.914 1 64.69 128 ASP B CA 1
ATOM 6263 C C . ASP B 1 128 ? -22.875 -65.875 -6.832 1 64.69 128 ASP B C 1
ATOM 6265 O O . ASP B 1 128 ? -22.156 -66.312 -7.727 1 64.69 128 ASP B O 1
ATOM 6269 N N . TYR B 1 129 ? -23.312 -66.5 -5.828 1 66.69 129 TYR B N 1
ATOM 6270 C CA . TYR B 1 129 ? -22.906 -67.875 -5.66 1 66.69 129 TYR B CA 1
ATOM 6271 C C . TYR B 1 129 ? -23.484 -68.75 -6.766 1 66.69 129 TYR B C 1
ATOM 6273 O O . TYR B 1 129 ? -22.781 -69.625 -7.336 1 66.69 129 TYR B O 1
ATOM 6281 N N . PHE B 1 130 ? -24.672 -68.438 -7.059 1 65.81 130 PHE B N 1
ATOM 6282 C CA . PHE B 1 130 ? -25.344 -69.25 -8.078 1 65.81 130 PHE B CA 1
ATOM 6283 C C . PHE B 1 130 ? -24.812 -68.938 -9.461 1 65.81 130 PHE B C 1
ATOM 6285 O O . PHE B 1 130 ? -24.641 -69.812 -10.305 1 65.81 130 PHE B O 1
ATOM 6292 N N . LYS B 1 131 ? -24.406 -67.75 -9.586 1 67.62 131 LYS B N 1
ATOM 6293 C CA . LYS B 1 131 ? -23.766 -67.312 -10.844 1 67.62 131 LYS B CA 1
ATOM 6294 C C . LYS B 1 131 ? -22.422 -68 -11.023 1 67.62 131 LYS B C 1
ATOM 6296 O O . LYS B 1 131 ? -22.094 -68.5 -12.109 1 67.62 131 LYS B O 1
ATOM 6301 N N . ASP B 1 132 ? -21.719 -68.125 -9.914 1 70.44 132 ASP B N 1
ATOM 6302 C CA . ASP B 1 132 ? -20.422 -68.812 -9.906 1 70.44 132 ASP B CA 1
ATOM 6303 C C . ASP B 1 132 ? -20.578 -70.312 -10.102 1 70.44 132 ASP B C 1
ATOM 6305 O O . ASP B 1 132 ? -19.797 -70.938 -10.82 1 70.44 132 ASP B O 1
ATOM 6309 N N . ALA B 1 133 ? -21.672 -70.812 -9.531 1 68.94 133 ALA B N 1
ATOM 6310 C CA . ALA B 1 133 ? -21.938 -72.25 -9.641 1 68.94 133 ALA B CA 1
ATOM 6311 C C . ALA B 1 133 ? -22.328 -72.625 -11.062 1 68.94 133 ALA B C 1
ATOM 6313 O O . ALA B 1 133 ? -21.891 -73.625 -11.586 1 68.94 133 ALA B O 1
ATOM 6314 N N . VAL B 1 134 ? -23.031 -71.75 -11.656 1 69 134 VAL B N 1
ATOM 6315 C CA . VAL B 1 134 ? -23.406 -71.938 -13.047 1 69 134 VAL B CA 1
ATOM 6316 C C . VAL B 1 134 ? -22.156 -71.938 -13.93 1 69 134 VAL B C 1
ATOM 6318 O O . VAL B 1 134 ? -22 -72.812 -14.797 1 69 134 VAL B O 1
ATOM 6321 N N . GLN B 1 135 ? -21.281 -71.062 -13.594 1 67.69 135 GLN B N 1
ATOM 6322 C CA . GLN B 1 135 ? -20.047 -71 -14.367 1 67.69 135 GLN B CA 1
ATOM 6323 C C . GLN B 1 135 ? -19.156 -72.188 -14.141 1 67.69 135 GLN B C 1
ATOM 6325 O O . GLN B 1 135 ? -18.562 -72.75 -15.086 1 67.69 135 GLN B O 1
ATOM 6330 N N . ASN B 1 136 ? -19.141 -72.625 -12.953 1 69.5 136 ASN B N 1
ATOM 6331 C CA . ASN B 1 136 ? -18.328 -73.812 -12.625 1 69.5 136 ASN B CA 1
ATOM 6332 C C . ASN B 1 136 ? -18.859 -75.062 -13.312 1 69.5 136 ASN B C 1
ATOM 6334 O O . ASN B 1 136 ? -18.078 -75.875 -13.82 1 69.5 136 ASN B O 1
ATOM 6338 N N . VAL B 1 137 ? -20.188 -75.188 -13.398 1 68.81 137 VAL B N 1
ATOM 6339 C CA . VAL B 1 137 ? -20.797 -76.312 -14.062 1 68.81 137 VAL B CA 1
ATOM 6340 C C . VAL B 1 137 ? -20.531 -76.25 -15.562 1 68.81 137 VAL B C 1
ATOM 6342 O O . VAL B 1 137 ? -20.234 -77.25 -16.203 1 68.81 137 VAL B O 1
ATOM 6345 N N . LYS B 1 138 ? -20.5 -75.125 -16.047 1 67.5 138 LYS B N 1
ATOM 6346 C CA . LYS B 1 138 ? -20.219 -74.875 -17.469 1 67.5 138 LYS B CA 1
ATOM 6347 C C . LYS B 1 138 ? -18.781 -75.25 -17.797 1 67.5 138 LYS B C 1
ATOM 6349 O O . LYS B 1 138 ? -18.516 -75.875 -18.812 1 67.5 138 LYS B O 1
ATOM 6354 N N . ASP B 1 139 ? -17.906 -74.875 -16.938 1 64.56 139 ASP B N 1
ATOM 6355 C CA . ASP B 1 139 ? -16.5 -75.188 -17.125 1 64.56 139 ASP B CA 1
ATOM 6356 C C . ASP B 1 139 ? -16.266 -76.688 -17.094 1 64.56 139 ASP B C 1
ATOM 6358 O O . ASP B 1 139 ? -15.477 -77.25 -17.891 1 64.56 139 ASP B O 1
ATOM 6362 N N . GLN B 1 140 ? -17.016 -77.312 -16.234 1 65.75 140 GLN B N 1
ATOM 6363 C CA . GLN B 1 140 ? -16.859 -78.812 -16.094 1 65.75 140 GLN B CA 1
ATOM 6364 C C . GLN B 1 140 ? -17.5 -79.5 -17.281 1 65.75 140 GLN B C 1
ATOM 6366 O O . GLN B 1 140 ? -16.953 -80.5 -17.766 1 65.75 140 GLN B O 1
ATOM 6371 N N . ARG B 1 141 ? -18.547 -79 -17.734 1 67.81 141 ARG B N 1
ATOM 6372 C CA . ARG B 1 141 ? -19.188 -79.5 -18.953 1 67.81 141 ARG B CA 1
ATOM 6373 C C . ARG B 1 141 ? -18.234 -79.438 -20.141 1 67.81 141 ARG B C 1
ATOM 6375 O O . ARG B 1 141 ? -18.109 -80.438 -20.875 1 67.81 141 ARG B O 1
ATOM 6382 N N . ASP B 1 142 ? -17.547 -78.375 -20.266 1 62.44 142 ASP B N 1
ATOM 6383 C CA . ASP B 1 142 ? -16.609 -78.188 -21.359 1 62.44 142 ASP B CA 1
ATOM 6384 C C . ASP B 1 142 ? -15.445 -79.188 -21.266 1 62.44 142 ASP B C 1
ATOM 6386 O O . ASP B 1 142 ? -14.992 -79.688 -22.281 1 62.44 142 ASP B O 1
ATOM 6390 N N . MET B 1 143 ? -15.117 -79.5 -20.047 1 63.19 143 MET B N 1
ATOM 6391 C CA . MET B 1 143 ? -14.047 -80.5 -19.828 1 63.19 143 MET B CA 1
ATOM 6392 C C . MET B 1 143 ? -14.492 -81.875 -20.219 1 63.19 143 MET B C 1
ATOM 6394 O O . MET B 1 143 ? -13.727 -82.625 -20.828 1 63.19 143 MET B O 1
ATOM 6398 N N . VAL B 1 144 ? -15.734 -82.188 -19.984 1 68.5 144 VAL B N 1
ATOM 6399 C CA . VAL B 1 144 ? -16.281 -83.5 -20.328 1 68.5 144 VAL B CA 1
ATOM 6400 C C . VAL B 1 144 ? -16.406 -83.625 -21.844 1 68.5 144 VAL B C 1
ATOM 6402 O O . VAL B 1 144 ? -16.078 -84.625 -22.422 1 68.5 144 VAL B O 1
ATOM 6405 N N . ALA B 1 145 ? -16.781 -82.562 -22.438 1 62.88 145 ALA B N 1
ATOM 6406 C CA . ALA B 1 145 ? -16.906 -82.562 -23.891 1 62.88 145 ALA B CA 1
ATOM 6407 C C . ALA B 1 145 ? -15.555 -82.75 -24.578 1 62.88 145 ALA B C 1
ATOM 6409 O O . ALA B 1 145 ? -15.461 -83.438 -25.578 1 62.88 145 ALA B O 1
ATOM 6410 N N . ILE B 1 146 ? -14.516 -82.312 -23.953 1 58.56 146 ILE B N 1
ATOM 6411 C CA . ILE B 1 146 ? -13.156 -82.438 -24.453 1 58.56 146 ILE B CA 1
ATOM 6412 C C . ILE B 1 146 ? -12.734 -83.938 -24.328 1 58.56 146 ILE B C 1
ATOM 6414 O O . ILE B 1 146 ? -12.141 -84.5 -25.25 1 58.56 146 ILE B O 1
ATOM 6418 N N . VAL B 1 147 ? -13.133 -84.5 -23.234 1 64.25 147 VAL B N 1
ATOM 6419 C CA . VAL B 1 147 ? -12.812 -85.938 -23.016 1 64.25 147 VAL B CA 1
ATOM 6420 C C . VAL B 1 147 ? -13.531 -86.812 -24.047 1 64.25 147 VAL B C 1
ATOM 6422 O O . VAL B 1 147 ? -12.93 -87.688 -24.625 1 64.25 147 VAL B O 1
ATOM 6425 N N . MET B 1 148 ? -14.711 -86.438 -24.281 1 63.12 148 MET B N 1
ATOM 6426 C CA . MET B 1 148 ? -15.516 -87.25 -25.25 1 63.12 148 MET B CA 1
ATOM 6427 C C . MET B 1 148 ? -14.945 -87.062 -26.656 1 63.12 148 MET B C 1
ATOM 6429 O O . MET B 1 148 ? -14.844 -88.062 -27.391 1 63.12 148 MET B O 1
ATOM 6433 N N . SER B 1 149 ? -14.547 -85.875 -26.922 1 56.97 149 SER B N 1
ATOM 6434 C CA . SER B 1 149 ? -13.938 -85.625 -28.234 1 56.97 149 SER B CA 1
ATOM 6435 C C . SER B 1 149 ? -12.594 -86.375 -28.344 1 56.97 149 SER B C 1
ATOM 6437 O O . SER B 1 149 ? -12.266 -86.875 -29.406 1 56.97 149 SER B O 1
ATOM 6439 N N . GLY B 1 150 ? -11.898 -86.375 -27.25 1 56.34 150 GLY B N 1
ATOM 6440 C CA . GLY B 1 150 ? -10.633 -87.062 -27.203 1 56.34 150 GLY B CA 1
ATOM 6441 C C . GLY B 1 150 ? -10.789 -88.562 -27.438 1 56.34 150 GLY B C 1
ATOM 6442 O O . GLY B 1 150 ? -9.992 -89.188 -28.156 1 56.34 150 GLY B O 1
ATOM 6443 N N . ILE B 1 151 ? -11.789 -89.188 -26.906 1 58.94 151 ILE B N 1
ATOM 6444 C CA . ILE B 1 151 ? -12.055 -90.562 -27.062 1 58.94 151 ILE B CA 1
ATOM 6445 C C . ILE B 1 151 ? -12.406 -90.875 -28.516 1 58.94 151 ILE B C 1
ATOM 6447 O O . ILE B 1 151 ? -11.938 -91.875 -29.094 1 58.94 151 ILE B O 1
ATOM 6451 N N . GLN B 1 152 ? -13.164 -90.125 -29.078 1 50.38 152 GLN B N 1
ATOM 6452 C CA . GLN B 1 152 ? -13.578 -90.312 -30.453 1 50.38 152 GLN B CA 1
ATOM 6453 C C . GLN B 1 152 ? -12.406 -90.188 -31.422 1 50.38 152 GLN B C 1
ATOM 6455 O O . GLN B 1 152 ? -12.305 -90.938 -32.406 1 50.38 152 GLN B O 1
ATOM 6460 N N . LEU B 1 153 ? -11.555 -89.25 -31.125 1 44.75 153 LEU B N 1
ATOM 6461 C CA . LEU B 1 153 ? -10.383 -89 -31.984 1 44.75 153 LEU B CA 1
ATOM 6462 C C . LEU B 1 153 ? -9.398 -90.188 -31.828 1 44.75 153 LEU B C 1
ATOM 6464 O O . LEU B 1 153 ? -8.703 -90.562 -32.781 1 44.75 153 LEU B O 1
ATOM 6468 N N . HIS B 1 154 ? -9.273 -90.625 -30.641 1 45.66 154 HIS B N 1
ATOM 6469 C CA . HIS B 1 154 ? -8.367 -91.75 -30.453 1 45.66 154 HIS B CA 1
ATOM 6470 C C . HIS B 1 154 ? -8.789 -93 -31.281 1 45.66 154 HIS B C 1
ATOM 6472 O O . HIS B 1 154 ? -7.938 -93.75 -31.75 1 45.66 154 HIS B O 1
ATOM 6478 N N . SER B 1 155 ? -10.039 -93.188 -31.391 1 43.38 155 SER B N 1
ATOM 6479 C CA . SER B 1 155 ? -10.383 -94.312 -32.281 1 43.38 155 SER B CA 1
ATOM 6480 C C . SER B 1 155 ? -9.836 -94.125 -33.688 1 43.38 155 SER B C 1
ATOM 6482 O O . SER B 1 155 ? -9.75 -95.062 -34.469 1 43.38 155 SER B O 1
ATOM 6484 N N . THR B 1 156 ? -9.672 -92.812 -34.094 1 37.88 156 THR B N 1
ATOM 6485 C CA . THR B 1 156 ? -8.977 -92.625 -35.344 1 37.88 156 THR B CA 1
ATOM 6486 C C . THR B 1 156 ? -7.48 -92.375 -35.125 1 37.88 156 THR B C 1
ATOM 6488 O O . THR B 1 156 ? -7.074 -91.875 -34.094 1 37.88 156 THR B O 1
ATOM 6491 N N . ASN B 1 157 ? -6.469 -93.25 -35.312 1 37.16 157 ASN B N 1
ATOM 6492 C CA . ASN B 1 157 ? -5.051 -93.5 -35.062 1 37.16 157 ASN B CA 1
ATOM 6493 C C . ASN B 1 157 ? -4.273 -92.188 -34.938 1 37.16 157 ASN B C 1
ATOM 6495 O O . ASN B 1 157 ? -3.141 -92.188 -34.438 1 37.16 157 ASN B O 1
ATOM 6499 N N . THR B 1 158 ? -4.527 -91.125 -35.75 1 35.38 158 THR B N 1
ATOM 6500 C CA . THR B 1 158 ? -3.49 -90.125 -36.031 1 35.38 158 THR B CA 1
ATOM 6501 C C . THR B 1 158 ? -3.379 -89.125 -34.875 1 35.38 158 THR B C 1
ATOM 6503 O O . THR B 1 158 ? -2.377 -88.438 -34.75 1 35.38 158 THR B O 1
ATOM 6506 N N . LEU B 1 159 ? -4.422 -88.688 -34.188 1 35.56 159 LEU B N 1
ATOM 6507 C CA . LEU B 1 159 ? -4.457 -87.375 -33.531 1 35.56 159 LEU B CA 1
ATOM 6508 C C . LEU B 1 159 ? -3.914 -87.438 -32.125 1 35.56 159 LEU B C 1
ATOM 6510 O O . LEU B 1 159 ? -4.137 -86.562 -31.328 1 35.56 159 LEU B O 1
ATOM 6514 N N . ASN B 1 160 ? -3.021 -88.375 -31.75 1 39.28 160 ASN B N 1
ATOM 6515 C CA . ASN B 1 160 ? -2.688 -88.438 -30.328 1 39.28 160 ASN B CA 1
ATOM 6516 C C . ASN B 1 160 ? -1.972 -87.188 -29.844 1 39.28 160 ASN B C 1
ATOM 6518 O O . ASN B 1 160 ? -2.266 -86.688 -28.766 1 39.28 160 ASN B O 1
ATOM 6522 N N . GLU B 1 161 ? -0.979 -86.75 -30.672 1 41.22 161 GLU B N 1
ATOM 6523 C CA . GLU B 1 161 ? -0.099 -85.688 -30.172 1 41.22 161 GLU B CA 1
ATOM 6524 C C . GLU B 1 161 ? -0.832 -84.375 -30.078 1 41.22 161 GLU B C 1
ATOM 6526 O O . GLU B 1 161 ? -0.616 -83.625 -29.125 1 41.22 161 GLU B O 1
ATOM 6531 N N . GLU B 1 162 ? -1.702 -84.188 -31.047 1 37.03 162 GLU B N 1
ATOM 6532 C CA . GLU B 1 162 ? -2.34 -82.875 -31.172 1 37.03 162 GLU B CA 1
ATOM 6533 C C . GLU B 1 162 ? -3.34 -82.625 -30.031 1 37.03 162 GLU B C 1
ATOM 6535 O O . GLU B 1 162 ? -3.432 -81.5 -29.5 1 37.03 162 GLU B O 1
ATOM 6540 N N . LEU B 1 163 ? -3.998 -83.625 -29.562 1 38.78 163 LEU B N 1
ATOM 6541 C CA . LEU B 1 163 ? -4.898 -83.562 -28.422 1 38.78 163 LEU B CA 1
ATOM 6542 C C . LEU B 1 163 ? -4.145 -83.188 -27.156 1 38.78 163 LEU B C 1
ATOM 6544 O O . LEU B 1 163 ? -4.641 -82.375 -26.359 1 38.78 163 LEU B O 1
ATOM 6548 N N . ARG B 1 164 ? -2.943 -83.438 -27.094 1 43.06 164 ARG B N 1
ATOM 6549 C CA . ARG B 1 164 ? -2.152 -83.125 -25.922 1 43.06 164 ARG B CA 1
ATOM 6550 C C . ARG B 1 164 ? -1.959 -81.625 -25.812 1 43.06 164 ARG B C 1
ATOM 6552 O O . ARG B 1 164 ? -2.057 -81 -24.734 1 43.06 164 ARG B O 1
ATOM 6559 N N . ARG B 1 165 ? -1.729 -81.062 -26.938 1 42.66 165 ARG B N 1
ATOM 6560 C CA . ARG B 1 165 ? -1.476 -79.625 -26.969 1 42.66 165 ARG B CA 1
ATOM 6561 C C . ARG B 1 165 ? -2.746 -78.812 -26.656 1 42.66 165 ARG B C 1
ATOM 6563 O O . ARG B 1 165 ? -2.709 -77.812 -25.922 1 42.66 165 ARG B O 1
ATOM 6570 N N . LEU B 1 166 ? -3.803 -79.375 -27.141 1 36.56 166 LEU B N 1
ATOM 6571 C CA . LEU B 1 166 ? -5.055 -78.688 -26.906 1 36.56 166 LEU B CA 1
ATOM 6572 C C . LEU B 1 166 ? -5.445 -78.688 -25.438 1 36.56 166 LEU B C 1
ATOM 6574 O O . LEU B 1 166 ? -5.883 -77.688 -24.875 1 36.56 166 LEU B O 1
ATOM 6578 N N . ILE B 1 167 ? -5.16 -79.812 -24.75 1 40.25 167 ILE B N 1
ATOM 6579 C CA . ILE B 1 167 ? -5.48 -79.938 -23.328 1 40.25 167 ILE B CA 1
ATOM 6580 C C . ILE B 1 167 ? -4.641 -78.938 -22.516 1 40.25 167 ILE B C 1
ATOM 6582 O O . ILE B 1 167 ? -5.148 -78.312 -21.594 1 40.25 167 ILE B O 1
ATOM 6586 N N . GLY B 1 168 ? -3.434 -78.75 -22.969 1 39.69 168 GLY B N 1
ATOM 6587 C CA . GLY B 1 168 ? -2.576 -77.812 -22.266 1 39.69 168 GLY B CA 1
ATOM 6588 C C . GLY B 1 168 ? -3.088 -76.375 -22.312 1 39.69 168 GLY B C 1
ATOM 6589 O O . GLY B 1 168 ? -3.004 -75.625 -21.312 1 39.69 168 GLY B O 1
ATOM 6590 N N . LEU B 1 169 ? -3.584 -75.875 -23.391 1 36.97 169 LEU B N 1
ATOM 6591 C CA . LEU B 1 169 ? -4.023 -74.5 -23.578 1 36.97 169 LEU B CA 1
ATOM 6592 C C . LEU B 1 169 ? -5.305 -74.25 -22.797 1 36.97 169 LEU B C 1
ATOM 6594 O O . LEU B 1 169 ? -5.48 -73.188 -22.234 1 36.97 169 LEU B O 1
ATOM 6598 N N . ILE B 1 170 ? -6.176 -75.188 -22.812 1 35.72 170 ILE B N 1
ATOM 6599 C CA . ILE B 1 170 ? -7.422 -75.062 -22.078 1 35.72 170 ILE B CA 1
ATOM 6600 C C . ILE B 1 170 ? -7.129 -74.875 -20.578 1 35.72 170 ILE B C 1
ATOM 6602 O O . ILE B 1 170 ? -7.781 -74.062 -19.891 1 35.72 170 ILE B O 1
ATOM 6606 N N . GLU B 1 171 ? -6.113 -75.438 -20.188 1 34.78 171 GLU B N 1
ATOM 6607 C CA . GLU B 1 171 ? -5.742 -75.312 -18.781 1 34.78 171 GLU B CA 1
ATOM 6608 C C . GLU B 1 171 ? -5.336 -73.875 -18.453 1 34.78 171 GLU B C 1
ATOM 6610 O O . GLU B 1 171 ? -5.477 -73.438 -17.328 1 34.78 171 GLU B O 1
ATOM 6615 N N . ALA B 1 172 ? -4.773 -73.188 -19.422 1 35.56 172 ALA B N 1
ATOM 6616 C CA . ALA B 1 172 ? -4.391 -71.812 -19.047 1 35.56 172 ALA B CA 1
ATOM 6617 C C . ALA B 1 172 ? -5.621 -70.938 -18.922 1 35.56 172 ALA B C 1
ATOM 6619 O O . ALA B 1 172 ? -6.645 -71.188 -19.562 1 35.56 172 ALA B O 1
ATOM 6620 N N . GLY B 1 173 ? -5.922 -69.938 -18.203 1 32.41 173 GLY B N 1
ATOM 6621 C CA . GLY B 1 173 ? -6.926 -69.125 -17.531 1 32.41 173 GLY B CA 1
ATOM 6622 C C . GLY B 1 173 ? -7.844 -68.375 -18.484 1 32.41 173 GLY B C 1
ATOM 6623 O O . GLY B 1 173 ? -7.391 -67.562 -19.266 1 32.41 173 GLY B O 1
ATOM 6624 N N . GLN B 1 174 ? -8.891 -69 -19.109 1 30.27 174 GLN B N 1
ATOM 6625 C CA . GLN B 1 174 ? -9.883 -68.25 -19.828 1 30.27 174 GLN B CA 1
ATOM 6626 C C . GLN B 1 174 ? -10.398 -67.062 -18.984 1 30.27 174 GLN B C 1
ATOM 6628 O O . GLN B 1 174 ? -10.836 -67.312 -17.844 1 30.27 174 GLN B O 1
ATOM 6633 N N . LYS B 1 175 ? -9.898 -65.812 -19.141 1 29.45 175 LYS B N 1
ATOM 6634 C CA . LYS B 1 175 ? -10.516 -64.688 -18.469 1 29.45 175 LYS B CA 1
ATOM 6635 C C . LYS B 1 175 ? -12.008 -64.562 -18.781 1 29.45 175 LYS B C 1
ATOM 6637 O O . LYS B 1 175 ? -12.43 -64.875 -19.906 1 29.45 175 LYS B O 1
ATOM 6642 N N . PRO B 1 176 ? -12.945 -64.312 -17.734 1 25.5 176 PRO B N 1
ATOM 6643 C CA . PRO B 1 176 ? -14.414 -64.188 -17.734 1 25.5 176 PRO B CA 1
ATOM 6644 C C . PRO B 1 176 ? -14.945 -63.125 -18.672 1 25.5 176 PRO B C 1
ATOM 6646 O O . PRO B 1 176 ? -14.469 -62 -18.656 1 25.5 176 PRO B O 1
ATOM 6649 N N . ALA B 1 177 ? -15.242 -63.438 -19.906 1 23.95 177 ALA B N 1
ATOM 6650 C CA . ALA B 1 177 ? -15.906 -62.469 -20.766 1 23.95 177 ALA B CA 1
ATOM 6651 C C . ALA B 1 177 ? -17.094 -61.812 -20.062 1 23.95 177 ALA B C 1
ATOM 6653 O O . ALA B 1 177 ? -17.719 -62.438 -19.188 1 23.95 177 ALA B O 1
ATOM 6654 N N . SER B 1 178 ? -17.172 -60.469 -20.156 1 23.08 178 SER B N 1
ATOM 6655 C CA . SER B 1 178 ? -18.125 -59.531 -19.609 1 23.08 178 SER B CA 1
ATOM 6656 C C . SER B 1 178 ? -19.562 -60 -19.781 1 23.08 178 SER B C 1
ATOM 6658 O O . SER B 1 178 ? -19.828 -60.875 -20.609 1 23.08 178 SER B O 1
ATOM 6660 N N . GLU B 1 179 ? -20.5 -59.281 -19.047 1 23.64 179 GLU B N 1
ATOM 6661 C CA . GLU B 1 179 ? -21.797 -59.375 -18.375 1 23.64 179 GLU B CA 1
ATOM 6662 C C . GLU B 1 179 ? -22.938 -59.375 -19.391 1 23.64 179 GLU B C 1
ATOM 6664 O O . GLU B 1 179 ? -24.109 -59.312 -19.016 1 23.64 179 GLU B O 1
ATOM 6669 N N . SER B 1 180 ? -22.781 -59.094 -20.641 1 22.48 180 SER B N 1
ATOM 6670 C CA . SER B 1 180 ? -24.047 -58.594 -21.172 1 22.48 180 SER B CA 1
ATOM 6671 C C . SER B 1 180 ? -25.094 -59.719 -21.219 1 22.48 180 SER B C 1
ATOM 6673 O O . SER B 1 180 ? -24.922 -60.688 -21.953 1 22.48 180 SER B O 1
ATOM 6675 N N . THR B 1 181 ? -25.625 -59.969 -20.094 1 23.3 181 THR B N 1
ATOM 6676 C CA . THR B 1 181 ? -26.625 -61.031 -19.859 1 23.3 181 THR B CA 1
ATOM 6677 C C . THR B 1 181 ? -27.844 -60.781 -20.734 1 23.3 181 THR B C 1
ATOM 6679 O O . THR B 1 181 ? -28.625 -59.844 -20.516 1 23.3 181 THR B O 1
ATOM 6682 N N . PRO B 1 182 ? -27.734 -60.875 -22.047 1 20.89 182 PRO B N 1
ATOM 6683 C CA . PRO B 1 182 ? -29.078 -60.688 -22.609 1 20.89 182 PRO B CA 1
ATOM 6684 C C . PRO B 1 182 ? -30.109 -61.656 -22.016 1 20.89 182 PRO B C 1
ATOM 6686 O O . PRO B 1 182 ? -29.734 -62.719 -21.531 1 20.89 182 PRO B O 1
ATOM 6689 N N . ARG B 1 183 ? -31.266 -61.062 -21.656 1 22.7 183 ARG B N 1
ATOM 6690 C CA . ARG B 1 183 ? -32.438 -61.656 -21.047 1 22.7 183 ARG B CA 1
ATOM 6691 C C . ARG B 1 183 ? -32.906 -62.875 -21.812 1 22.7 183 ARG B C 1
ATOM 6693 O O . ARG B 1 183 ? -33.281 -62.781 -22.984 1 22.7 183 ARG B O 1
ATOM 6700 N N . VAL B 1 184 ? -32.188 -63.938 -21.625 1 21.91 184 VAL B N 1
ATOM 6701 C CA . VAL B 1 184 ? -32.656 -65.188 -22.172 1 21.91 184 VAL B CA 1
ATOM 6702 C C . VAL B 1 184 ? -34.094 -65.438 -21.656 1 21.91 184 VAL B C 1
ATOM 6704 O O . VAL B 1 184 ? -34.312 -65.625 -20.453 1 21.91 184 VAL B O 1
ATOM 6707 N N . ASP B 1 185 ? -35.062 -64.812 -22.281 1 21.16 185 ASP B N 1
ATOM 6708 C CA . ASP B 1 185 ? -36.469 -65 -22 1 21.16 185 ASP B CA 1
ATOM 6709 C C . ASP B 1 185 ? -36.75 -66.5 -21.703 1 21.16 185 ASP B C 1
ATOM 6711 O O . ASP B 1 185 ? -35.969 -67.375 -22.062 1 21.16 185 ASP B O 1
ATOM 6715 N N . ARG B 1 186 ? -37.969 -66.688 -21.125 1 21.48 186 ARG B N 1
ATOM 6716 C CA . ARG B 1 186 ? -38.656 -67.75 -20.375 1 21.48 186 ARG B CA 1
ATOM 6717 C C . ARG B 1 186 ? -38.812 -69 -21.219 1 21.48 186 ARG B C 1
ATOM 6719 O O . ARG B 1 186 ? -39.562 -69 -22.188 1 21.48 186 ARG B O 1
ATOM 6726 N N . LEU B 1 187 ? -37.75 -69.562 -21.516 1 20.81 187 LEU B N 1
ATOM 6727 C CA . LEU B 1 187 ? -37.938 -70.875 -22.172 1 20.81 187 LEU B CA 1
ATOM 6728 C C . LEU B 1 187 ? -38.812 -71.812 -21.328 1 20.81 187 LEU B C 1
ATOM 6730 O O . LEU B 1 187 ? -38.406 -72.25 -20.25 1 20.81 187 LEU B O 1
ATOM 6734 N N . GLN B 1 188 ? -40.094 -71.375 -21.188 1 22.03 188 GLN B N 1
ATOM 6735 C CA . GLN B 1 188 ? -41.094 -72.125 -20.406 1 22.03 188 GLN B CA 1
ATOM 6736 C C . GLN B 1 188 ? -41.094 -73.562 -20.797 1 22.03 188 GLN B C 1
ATOM 6738 O O . GLN B 1 188 ? -40.969 -73.938 -21.969 1 22.03 188 GLN B O 1
ATOM 6743 N N . PRO B 1 189 ? -40.688 -74.375 -19.938 1 22.84 189 PRO B N 1
ATOM 6744 C CA . PRO B 1 189 ? -40.688 -75.812 -20.172 1 22.84 189 PRO B CA 1
ATOM 6745 C C . PRO B 1 189 ? -42.031 -76.312 -20.703 1 22.84 189 PRO B C 1
ATOM 6747 O O . PRO B 1 189 ? -43.094 -75.75 -20.344 1 22.84 189 PRO B O 1
ATOM 6750 N N . PRO B 1 190 ? -42.156 -76.625 -21.938 1 24 190 PRO B N 1
ATOM 6751 C CA . PRO B 1 190 ? -43.438 -77 -22.484 1 24 190 PRO B CA 1
ATOM 6752 C C . PRO B 1 190 ? -44.219 -78 -21.594 1 24 190 PRO B C 1
ATOM 6754 O O . PRO B 1 190 ? -43.594 -78.875 -20.938 1 24 190 PRO B O 1
ATOM 6757 N N . GLY B 1 191 ? -45.156 -77.5 -20.75 1 23.12 191 GLY B N 1
ATOM 6758 C CA . GLY B 1 191 ? -46.156 -78.312 -20.078 1 23.12 191 GLY B CA 1
ATOM 6759 C C . GLY B 1 191 ? -46.656 -79.438 -20.922 1 23.12 191 GLY B C 1
ATOM 6760 O O . GLY B 1 191 ? -46.469 -79.438 -22.141 1 23.12 191 GLY B O 1
ATOM 6761 N N . GLN B 1 192 ? -46.812 -80.5 -20.25 1 22.58 192 GLN B N 1
ATOM 6762 C CA . GLN B 1 192 ? -47.312 -81.812 -20.703 1 22.58 192 GLN B CA 1
ATOM 6763 C C . GLN B 1 192 ? -48.5 -81.688 -21.625 1 22.58 192 GLN B C 1
ATOM 6765 O O . GLN B 1 192 ? -48.938 -82.625 -22.266 1 22.58 192 GLN B O 1
ATOM 6770 N N . GLY B 1 193 ? -49.281 -80.562 -21.422 1 24.91 193 GLY B N 1
ATOM 6771 C CA . GLY B 1 193 ? -50.594 -81.125 -21.797 1 24.91 193 GLY B CA 1
ATOM 6772 C C . GLY B 1 193 ? -50.688 -81.5 -23.266 1 24.91 193 GLY B C 1
ATOM 6773 O O . GLY B 1 193 ? -50.75 -80.625 -24.125 1 24.91 193 GLY B O 1
ATOM 6774 N N . LEU B 1 194 ? -49.875 -82.312 -23.641 1 20.98 194 LEU B N 1
ATOM 6775 C CA . LEU B 1 194 ? -50.062 -82.688 -25.031 1 20.98 194 LEU B CA 1
ATOM 6776 C C . LEU B 1 194 ? -51.531 -83.062 -25.281 1 20.98 194 LEU B C 1
ATOM 6778 O O . LEU B 1 194 ? -52 -84.125 -24.797 1 20.98 194 LEU B O 1
ATOM 6782 N N . LYS B 1 195 ? -52.406 -82.062 -25.094 1 24.98 195 LYS B N 1
ATOM 6783 C CA . LYS B 1 195 ? -53.688 -82.5 -25.656 1 24.98 195 LYS B CA 1
ATOM 6784 C C . LYS B 1 195 ? -53.5 -83.188 -27 1 24.98 195 LYS B C 1
ATOM 6786 O O . LYS B 1 195 ? -52.75 -82.75 -27.844 1 24.98 195 LYS B O 1
ATOM 6791 N N . LYS B 1 196 ? -53.812 -84.5 -27.016 1 23.66 196 LYS B N 1
ATOM 6792 C CA . LYS B 1 196 ? -53.969 -85.438 -28.156 1 23.66 196 LYS B CA 1
ATOM 6793 C C . LYS B 1 196 ? -54.594 -84.688 -29.344 1 23.66 196 LYS B C 1
ATOM 6795 O O . LYS B 1 196 ? -55.812 -84.5 -29.359 1 23.66 196 LYS B O 1
ATOM 6800 N N . SER B 1 197 ? -54.062 -83.562 -29.75 1 22.5 197 SER B N 1
ATOM 6801 C CA . SER B 1 197 ? -54.781 -83.062 -30.906 1 22.5 197 SER B CA 1
ATOM 6802 C C . SER B 1 197 ? -54.906 -84.062 -32 1 22.5 197 SER B C 1
ATOM 6804 O O . SER B 1 197 ? -53.938 -84.812 -32.312 1 22.5 197 SER B O 1
ATOM 6806 N N . LYS B 1 198 ? -56.188 -84.625 -32.219 1 27.22 198 LYS B N 1
ATOM 6807 C CA . LYS B 1 198 ? -56.781 -85.562 -33.125 1 27.22 198 LYS B CA 1
ATOM 6808 C C . LYS B 1 198 ? -56.281 -85.375 -34.562 1 27.22 198 LYS B C 1
ATOM 6810 O O . LYS B 1 198 ? -55.969 -86.312 -35.25 1 27.22 198 LYS B O 1
ATOM 6815 N N . SER B 1 199 ? -56.812 -84.188 -35.094 1 24.89 199 SER B N 1
ATOM 6816 C CA . SER B 1 199 ? -57.156 -84.25 -36.5 1 24.89 199 SER B CA 1
ATOM 6817 C C . SER B 1 199 ? -55.906 -84.25 -37.375 1 24.89 199 SER B C 1
ATOM 6819 O O . SER B 1 199 ? -54.938 -83.5 -37.094 1 24.89 199 SER B O 1
ATOM 6821 N N . ASP B 1 200 ? -55.469 -85.312 -37.875 1 24.86 200 ASP B N 1
ATOM 6822 C CA . ASP B 1 200 ? -54.562 -85.625 -39 1 24.86 200 ASP B CA 1
ATOM 6823 C C . ASP B 1 200 ? -54.688 -84.562 -40.094 1 24.86 200 ASP B C 1
ATOM 6825 O O . ASP B 1 200 ? -55.188 -84.875 -41.188 1 24.86 200 ASP B O 1
ATOM 6829 N N . THR B 1 201 ? -55.406 -83.375 -39.781 1 26.92 201 THR B N 1
ATOM 6830 C CA . THR B 1 201 ? -55.469 -82.562 -41 1 26.92 201 THR B CA 1
ATOM 6831 C C . THR B 1 201 ? -54.094 -82.25 -41.5 1 26.92 201 THR B C 1
ATOM 6833 O O . THR B 1 201 ? -53.219 -81.75 -40.75 1 26.92 201 THR B O 1
ATOM 6836 N N . GLN B 1 202 ? -53.625 -82.875 -42.531 1 30.08 202 GLN B N 1
ATOM 6837 C CA . GLN B 1 202 ? -52.531 -82.562 -43.469 1 30.08 202 GLN B CA 1
ATOM 6838 C C . GLN B 1 202 ? -52.375 -81.062 -43.625 1 30.08 202 GLN B C 1
ATOM 6840 O O . GLN B 1 202 ? -52.969 -80.438 -44.5 1 30.08 202 GLN B O 1
ATOM 6845 N N . ILE B 1 203 ? -52.594 -80.312 -42.594 1 30.84 203 ILE B N 1
ATOM 6846 C CA . ILE B 1 203 ? -52.406 -78.875 -42.969 1 30.84 203 ILE B CA 1
ATOM 6847 C C . ILE B 1 203 ? -51.031 -78.688 -43.562 1 30.84 203 ILE B C 1
ATOM 6849 O O . ILE B 1 203 ? -50.031 -79 -42.938 1 30.84 203 ILE B O 1
ATOM 6853 N N . LYS B 1 204 ? -50.969 -78.688 -44.875 1 37.91 204 LYS B N 1
ATOM 6854 C CA . LYS B 1 204 ? -49.844 -78.125 -45.594 1 37.91 204 LYS B CA 1
ATOM 6855 C C . LYS B 1 204 ? -49.281 -76.938 -44.875 1 37.91 204 LYS B C 1
ATOM 6857 O O . LYS B 1 204 ? -49.844 -75.812 -44.938 1 37.91 204 LYS B O 1
ATOM 6862 N N . LYS B 1 205 ? -48.812 -77 -43.719 1 44.5 205 LYS B N 1
ATOM 6863 C CA . LYS B 1 205 ? -48.188 -75.875 -43.062 1 44.5 205 LYS B CA 1
ATOM 6864 C C . LYS B 1 205 ? -47.281 -75.062 -44 1 44.5 205 LYS B C 1
ATOM 6866 O O . LYS B 1 205 ? -46.5 -75.688 -44.75 1 44.5 205 LYS B O 1
ATOM 6871 N N . SER B 1 206 ? -47.719 -74 -44.5 1 47 206 SER B N 1
ATOM 6872 C CA . SER B 1 206 ? -47 -73.062 -45.375 1 47 206 SER B CA 1
ATOM 6873 C C . SER B 1 206 ? -45.562 -72.875 -44.938 1 47 206 SER B C 1
ATOM 6875 O O . SER B 1 206 ? -45.219 -73.125 -43.75 1 47 206 SER B O 1
ATOM 6877 N N . GLY B 1 207 ? -44.531 -73 -45.875 1 55.84 207 GLY B N 1
ATOM 6878 C CA . GLY B 1 207 ? -43.094 -72.75 -45.781 1 55.84 207 GLY B CA 1
ATOM 6879 C C . GLY B 1 207 ? -42.719 -71.812 -44.719 1 55.84 207 GLY B C 1
ATOM 6880 O O . GLY B 1 207 ? -41.719 -72 -44 1 55.84 207 GLY B O 1
ATOM 6881 N N . THR B 1 208 ? -43.469 -70.75 -44.375 1 67.88 208 THR B N 1
ATOM 6882 C CA . THR B 1 208 ? -43.125 -69.688 -43.438 1 67.88 208 THR B CA 1
ATOM 6883 C C . THR B 1 208 ? -43.312 -70.188 -42 1 67.88 208 THR B C 1
ATOM 6885 O O . THR B 1 208 ? -42.531 -69.812 -41.125 1 67.88 208 THR B O 1
ATOM 6888 N N . ARG B 1 209 ? -44.344 -70.938 -41.688 1 74.06 209 ARG B N 1
ATOM 6889 C CA . ARG B 1 209 ? -44.625 -71.375 -40.312 1 74.06 209 ARG B CA 1
ATOM 6890 C C . ARG B 1 209 ? -43.562 -72.375 -39.875 1 74.06 209 ARG B C 1
ATOM 6892 O O . ARG B 1 209 ? -43.156 -72.375 -38.688 1 74.06 209 ARG B O 1
ATOM 6899 N N . LEU B 1 210 ? -43.188 -73.188 -40.75 1 77.12 210 LEU B N 1
ATOM 6900 C CA . LEU B 1 210 ? -42.156 -74.188 -40.438 1 77.12 210 LEU B CA 1
ATOM 6901 C C . LEU B 1 210 ? -40.844 -73.5 -40.094 1 77.12 210 LEU B C 1
ATOM 6903 O O . LEU B 1 210 ? -40.094 -73.938 -39.219 1 77.12 210 LEU B O 1
ATOM 6907 N N . ALA B 1 211 ? -40.625 -72.5 -40.781 1 82.25 211 ALA B N 1
ATOM 6908 C CA . ALA B 1 211 ? -39.406 -71.75 -40.531 1 82.25 211 ALA B CA 1
ATOM 6909 C C . ALA B 1 211 ? -39.438 -71.125 -39.125 1 82.25 211 ALA B C 1
ATOM 6911 O O . ALA B 1 211 ? -38.406 -71.062 -38.438 1 82.25 211 ALA B O 1
ATOM 6912 N N . GLU B 1 212 ? -40.531 -70.625 -38.719 1 85.31 212 GLU B N 1
ATOM 6913 C CA . GLU B 1 212 ? -40.656 -70.062 -37.406 1 85.31 212 GLU B CA 1
ATOM 6914 C C . GLU B 1 212 ? -40.531 -71.125 -36.312 1 85.31 212 GLU B C 1
ATOM 6916 O O . GLU B 1 212 ? -39.906 -70.875 -35.25 1 85.31 212 GLU B O 1
ATOM 6921 N N . ASP B 1 213 ? -41.094 -72.25 -36.594 1 83 213 ASP B N 1
ATOM 6922 C CA . ASP B 1 213 ? -41 -73.375 -35.656 1 83 213 ASP B CA 1
ATOM 6923 C C . ASP B 1 213 ? -39.562 -73.875 -35.5 1 83 213 ASP B C 1
ATOM 6925 O O . ASP B 1 213 ? -39.062 -74.062 -34.406 1 83 213 ASP B O 1
ATOM 6929 N N . LEU B 1 214 ? -38.938 -73.938 -36.625 1 87.88 214 LEU B N 1
ATOM 6930 C CA . LEU B 1 214 ? -37.531 -74.312 -36.625 1 87.88 214 LEU B CA 1
ATOM 6931 C C . LEU B 1 214 ? -36.656 -73.312 -35.906 1 87.88 214 LEU B C 1
ATOM 6933 O O . LEU B 1 214 ? -35.781 -73.625 -35.125 1 87.88 214 LEU B O 1
ATOM 6937 N N . TYR B 1 215 ? -36.938 -72.062 -36.188 1 89 215 TYR B N 1
ATOM 6938 C CA . TYR B 1 215 ? -36.219 -71 -35.531 1 89 215 TYR B CA 1
ATOM 6939 C C . TYR B 1 215 ? -36.375 -71.062 -34.031 1 89 215 TYR B C 1
ATOM 6941 O O . TYR B 1 215 ? -35.406 -70.938 -33.281 1 89 215 TYR B O 1
ATOM 6949 N N . THR B 1 216 ? -37.594 -71.188 -33.562 1 86.38 216 THR B N 1
ATOM 6950 C CA . THR B 1 216 ? -37.875 -71.25 -32.125 1 86.38 216 THR B CA 1
ATOM 6951 C C . THR B 1 216 ? -37.219 -72.5 -31.5 1 86.38 216 THR B C 1
ATOM 6953 O O . THR B 1 216 ? -36.688 -72.438 -30.375 1 86.38 216 THR B O 1
ATOM 6956 N N . ALA B 1 217 ? -37.188 -73.5 -32.25 1 86.56 217 ALA B N 1
ATOM 6957 C CA . ALA B 1 217 ? -36.625 -74.75 -31.75 1 86.56 217 ALA B CA 1
ATOM 6958 C C . ALA B 1 217 ? -35.125 -74.688 -31.609 1 86.56 217 ALA B C 1
ATOM 6960 O O . ALA B 1 217 ? -34.531 -75.062 -30.609 1 86.56 217 ALA B O 1
ATOM 6961 N N . VAL B 1 218 ? -34.469 -74.188 -32.625 1 89.5 218 VAL B N 1
ATOM 6962 C CA . VAL B 1 218 ? -33.031 -74.062 -32.594 1 89.5 218 VAL B CA 1
ATOM 6963 C C . VAL B 1 218 ? -32.594 -73.062 -31.578 1 89.5 218 VAL B C 1
ATOM 6965 O O . VAL B 1 218 ? -31.609 -73.25 -30.844 1 89.5 218 VAL B O 1
ATOM 6968 N N . ARG B 1 219 ? -33.281 -71.875 -31.5 1 88.5 219 ARG B N 1
ATOM 6969 C CA . ARG B 1 219 ? -32.969 -70.812 -30.562 1 88.5 219 ARG B CA 1
ATOM 6970 C C . ARG B 1 219 ? -33.125 -71.25 -29.125 1 88.5 219 ARG B C 1
ATOM 6972 O O . ARG B 1 219 ? -32.406 -70.812 -28.234 1 88.5 219 ARG B O 1
ATOM 6979 N N . GLY B 1 220 ? -34 -72.188 -28.922 1 85.06 220 GLY B N 1
ATOM 6980 C CA . GLY B 1 220 ? -34.25 -72.688 -27.594 1 85.06 220 GLY B CA 1
ATOM 6981 C C . GLY B 1 220 ? -33.125 -73.562 -27.078 1 85.06 220 GLY B C 1
ATOM 6982 O O . GLY B 1 220 ? -32.969 -73.75 -25.859 1 85.06 220 GLY B O 1
ATOM 6983 N N . GLY B 1 221 ? -32.312 -74.188 -27.922 1 83.44 221 GLY B N 1
ATOM 6984 C CA . GLY B 1 221 ? -31.125 -74.938 -27.531 1 83.44 221 GLY B CA 1
ATOM 6985 C C . GLY B 1 221 ? -31.406 -76.375 -27.109 1 83.44 221 GLY B C 1
ATOM 6986 O O . GLY B 1 221 ? -30.516 -77.062 -26.625 1 83.44 221 GLY B O 1
ATOM 6987 N N . ARG B 1 222 ? -32.719 -76.812 -27.266 1 82.19 222 ARG B N 1
ATOM 6988 C CA . ARG B 1 222 ? -33.062 -78.125 -26.859 1 82.19 222 ARG B CA 1
ATOM 6989 C C . ARG B 1 222 ? -33.25 -79.062 -28.062 1 82.19 222 ARG B C 1
ATOM 6991 O O . ARG B 1 222 ? -34.031 -78.75 -28.953 1 82.19 222 ARG B O 1
ATOM 6998 N N . LEU B 1 223 ? -32.438 -80.125 -28.016 1 80.38 223 LEU B N 1
ATOM 6999 C CA . LEU B 1 223 ? -32.469 -81.062 -29.141 1 80.38 223 LEU B CA 1
ATOM 7000 C C . LEU B 1 223 ? -33.844 -81.688 -29.297 1 80.38 223 LEU B C 1
ATOM 7002 O O . LEU B 1 223 ? -34.281 -81.938 -30.406 1 80.38 223 LEU B O 1
ATOM 7006 N N . VAL B 1 224 ? -34.562 -81.875 -28.141 1 78.12 224 VAL B N 1
ATOM 7007 C CA . VAL B 1 224 ? -35.844 -82.562 -28.125 1 78.12 224 VAL B CA 1
ATOM 7008 C C . VAL B 1 224 ? -36.875 -81.75 -28.922 1 78.12 224 VAL B C 1
ATOM 7010 O O . VAL B 1 224 ? -37.781 -82.312 -29.547 1 78.12 224 VAL B O 1
ATOM 7013 N N . ASP B 1 225 ? -36.719 -80.438 -28.953 1 82.94 225 ASP B N 1
ATOM 7014 C CA . ASP B 1 225 ? -37.688 -79.562 -29.656 1 82.94 225 ASP B CA 1
ATOM 7015 C C . ASP B 1 225 ? -37.375 -79.562 -31.156 1 82.94 225 ASP B C 1
ATOM 7017 O O . ASP B 1 225 ? -38.219 -79.125 -31.953 1 82.94 225 ASP B O 1
ATOM 7021 N N . LEU B 1 226 ? -36.219 -80 -31.516 1 86.5 226 LEU B N 1
ATOM 7022 C CA . LEU B 1 226 ? -35.781 -79.938 -32.906 1 86.5 226 LEU B CA 1
ATOM 7023 C C . LEU B 1 226 ? -36.125 -81.188 -33.656 1 86.5 226 LEU B C 1
ATOM 7025 O O . LEU B 1 226 ? -36.5 -81.125 -34.844 1 86.5 226 LEU B O 1
ATOM 7029 N N . GLU B 1 227 ? -36.125 -82.375 -33.062 1 81.31 227 GLU B N 1
ATOM 7030 C CA . GLU B 1 227 ? -36.25 -83.625 -33.719 1 81.31 227 GLU B CA 1
ATOM 7031 C C . GLU B 1 227 ? -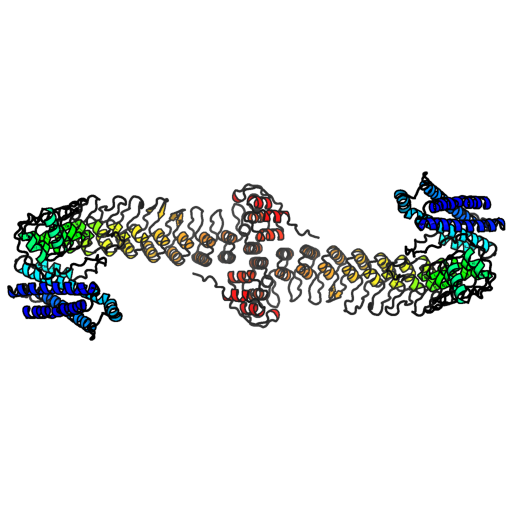37.594 -83.812 -34.406 1 81.31 227 GLU B C 1
ATOM 7033 O O . GLU B 1 227 ? -37.656 -84.188 -35.594 1 81.31 227 GLU B O 1
ATOM 7038 N N . PRO B 1 228 ? -38.625 -83.375 -33.688 1 80.5 228 PRO B N 1
ATOM 7039 C CA . PRO B 1 228 ? -39.938 -83.5 -34.375 1 80.5 228 PRO B CA 1
ATOM 7040 C C . PRO B 1 228 ? -40.031 -82.625 -35.625 1 80.5 228 PRO B C 1
ATOM 7042 O O . PRO B 1 228 ? -40.688 -83 -36.594 1 80.5 228 PRO B O 1
ATOM 7045 N N . ILE B 1 229 ? -39.375 -81.562 -35.562 1 86.12 229 ILE B N 1
ATOM 7046 C CA . ILE B 1 229 ? -39.438 -80.688 -36.688 1 86.12 229 ILE B CA 1
ATOM 7047 C C . ILE B 1 229 ? -38.594 -81.188 -37.844 1 86.12 229 ILE B C 1
ATOM 7049 O O . ILE B 1 229 ? -39 -81.125 -39 1 86.12 229 ILE B O 1
ATOM 7053 N N . LEU B 1 230 ? -37.531 -81.875 -37.625 1 82.44 230 LEU B N 1
ATOM 7054 C CA . LEU B 1 230 ? -36.625 -82.375 -38.656 1 82.44 230 LEU B CA 1
ATOM 7055 C C . LEU B 1 230 ? -37.25 -83.625 -39.312 1 82.44 230 LEU B C 1
ATOM 7057 O O . LEU B 1 230 ? -37.031 -83.875 -40.5 1 82.44 230 LEU B O 1
ATOM 7061 N N . SER B 1 231 ? -38 -84.312 -38.562 1 77.44 231 SER B N 1
ATOM 7062 C CA . SER B 1 231 ? -38.625 -85.5 -39.094 1 77.44 231 SER B CA 1
ATOM 7063 C C . SER B 1 231 ? -39.719 -85.188 -40.094 1 77.44 231 SER B C 1
ATOM 7065 O O . SER B 1 231 ? -40.094 -86 -40.906 1 77.44 231 SER B O 1
ATOM 7067 N N . GLN B 1 232 ? -40.188 -84.062 -39.969 1 76.56 232 GLN B N 1
ATOM 7068 C CA . GLN B 1 232 ? -41.25 -83.688 -40.875 1 76.56 232 GLN B CA 1
ATOM 7069 C C . GLN B 1 232 ? -40.688 -83.375 -42.25 1 76.56 232 GLN B C 1
ATOM 7071 O O . GLN B 1 232 ? -41.469 -83.062 -43.188 1 76.56 232 GLN B O 1
ATOM 7076 N N . GLY B 1 233 ? -39.375 -83.5 -42.531 1 73.69 233 GLY B N 1
ATOM 7077 C CA . GLY B 1 233 ? -38.781 -83.312 -43.844 1 73.69 233 GLY B CA 1
ATOM 7078 C C . GLY B 1 233 ? -38.531 -81.875 -44.188 1 73.69 233 GLY B C 1
ATOM 7079 O O . GLY B 1 233 ? -38.594 -81.5 -45.375 1 73.69 233 GLY B O 1
ATOM 7080 N N . VAL B 1 234 ? -38.531 -81.125 -43.219 1 76.19 234 VAL B N 1
ATOM 7081 C CA . VAL B 1 234 ? -38.25 -79.688 -43.469 1 76.19 234 VAL B CA 1
ATOM 7082 C C . VAL B 1 234 ? -36.844 -79.562 -44.031 1 76.19 234 VAL B C 1
ATOM 7084 O O . VAL B 1 234 ? -35.938 -80.312 -43.688 1 76.19 234 VAL B O 1
ATOM 7087 N N . SER B 1 235 ? -36.75 -78.625 -45.031 1 82.06 235 SER B N 1
ATOM 7088 C CA . SER B 1 235 ? -35.406 -78.312 -45.562 1 82.06 235 SER B CA 1
ATOM 7089 C C . SER B 1 235 ? -34.5 -77.75 -44.469 1 82.06 235 SER B C 1
ATOM 7091 O O . SER B 1 235 ? -34.844 -76.688 -43.906 1 82.06 235 SER B O 1
ATOM 7093 N N . ILE B 1 236 ? -33.469 -78.375 -44.156 1 83.31 236 ILE B N 1
ATOM 7094 C CA . ILE B 1 236 ? -32.562 -78 -43.094 1 83.31 236 ILE B CA 1
ATOM 7095 C C . ILE B 1 236 ? -31.828 -76.75 -43.438 1 83.31 236 ILE B C 1
ATOM 7097 O O . ILE B 1 236 ? -31.359 -76 -42.531 1 83.31 236 ILE B O 1
ATOM 7101 N N . ASN B 1 237 ? -31.781 -76.375 -44.656 1 87.25 237 ASN B N 1
ATOM 7102 C CA . ASN B 1 237 ? -31.062 -75.188 -45.094 1 87.25 237 ASN B CA 1
ATOM 7103 C C . ASN B 1 237 ? -32 -74 -45.375 1 87.25 237 ASN B C 1
ATOM 7105 O O . ASN B 1 237 ? -31.672 -73.125 -46.156 1 87.25 237 ASN B O 1
ATOM 7109 N N . LEU B 1 238 ? -33.094 -74.125 -44.656 1 87.12 238 LEU B N 1
ATOM 7110 C CA . LEU B 1 238 ? -34.094 -73.062 -44.781 1 87.12 238 LEU B CA 1
ATOM 7111 C C . LEU B 1 238 ? -33.656 -71.812 -44.031 1 87.12 238 LEU B C 1
ATOM 7113 O O . LEU B 1 238 ? -33.156 -71.875 -42.906 1 87.12 238 LEU B O 1
ATOM 7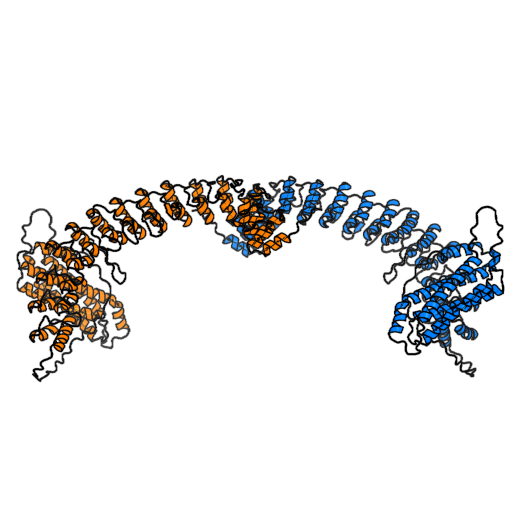117 N N . ALA B 1 239 ? -33.75 -70.5 -44.688 1 88.62 239 ALA B N 1
ATOM 7118 C CA . ALA B 1 239 ? -33.375 -69.25 -44.031 1 88.62 239 ALA B CA 1
ATOM 7119 C C . ALA B 1 239 ? -34.344 -68.938 -42.906 1 88.62 239 ALA B C 1
ATOM 7121 O O . ALA B 1 239 ? -35.562 -69.062 -43.062 1 88.62 239 ALA B O 1
ATOM 7122 N N . LEU B 1 240 ? -33.688 -68.625 -41.75 1 87.06 240 LEU B N 1
ATOM 7123 C CA . LEU B 1 240 ? -34.469 -68.312 -40.562 1 87.06 240 LEU B CA 1
ATOM 7124 C C . LEU B 1 240 ? -34.469 -66.812 -40.281 1 87.06 240 LEU B C 1
ATOM 7126 O O . LEU B 1 240 ? -33.469 -66.25 -39.781 1 87.06 240 LEU B O 1
ATOM 7130 N N . GLY B 1 241 ? -35.438 -66 -40.844 1 79.62 241 GLY B N 1
ATOM 7131 C CA . GLY B 1 241 ? -35.531 -64.562 -40.594 1 79.62 241 GLY B CA 1
ATOM 7132 C C . GLY B 1 241 ? -34.938 -63.688 -41.719 1 79.62 241 GLY B C 1
ATOM 7133 O O . GLY B 1 241 ? -34.625 -64.188 -42.781 1 79.62 241 GLY B O 1
ATOM 7134 N N . ASP B 1 242 ? -34.719 -62.438 -41.469 1 80.44 242 ASP B N 1
ATOM 7135 C CA . ASP B 1 242 ? -34.344 -61.438 -42.469 1 80.44 242 ASP B CA 1
ATOM 7136 C C . ASP B 1 242 ? -32.812 -61.438 -42.656 1 80.44 242 ASP B C 1
ATOM 7138 O O . ASP B 1 242 ? -32.312 -60.969 -43.688 1 80.44 242 ASP B O 1
ATOM 7142 N N . GLY B 1 243 ? -32.125 -61.938 -41.75 1 86.5 243 GLY B N 1
ATOM 7143 C CA . GLY B 1 243 ? -30.672 -61.875 -41.812 1 86.5 243 GLY B CA 1
ATOM 7144 C C . GLY B 1 243 ? -30.078 -63 -42.656 1 86.5 243 GLY B C 1
ATOM 7145 O O . GLY B 1 243 ? -28.875 -62.969 -42.969 1 86.5 243 GLY B O 1
ATOM 7146 N N . GLY B 1 244 ? -30.984 -63.938 -43.125 1 89.25 244 GLY B N 1
ATOM 7147 C CA . GLY B 1 244 ? -30.531 -65.062 -43.938 1 89.25 244 GLY B CA 1
ATOM 7148 C C . GLY B 1 244 ? -29.875 -66.125 -43.156 1 89.25 244 GLY B C 1
ATOM 7149 O O . GLY B 1 244 ? -29.203 -67 -43.75 1 89.25 244 GLY B O 1
ATOM 7150 N N . ASP B 1 245 ? -30.016 -66.125 -41.844 1 93.56 245 ASP B N 1
ATOM 7151 C CA . ASP B 1 245 ? -29.438 -67.188 -41.031 1 93.56 245 ASP B CA 1
ATOM 7152 C C . ASP B 1 245 ? -30.156 -68.562 -41.219 1 93.56 245 ASP B C 1
ATOM 7154 O O . ASP B 1 245 ? -31.359 -68.562 -41.5 1 93.56 245 ASP B O 1
ATOM 7158 N N . ARG B 1 246 ? -29.328 -69.562 -41.25 1 94.69 246 ARG B N 1
ATOM 7159 C CA . ARG B 1 246 ? -29.859 -70.938 -41.219 1 94.69 246 ARG B CA 1
ATOM 7160 C C . ARG B 1 246 ? -29.734 -71.5 -39.812 1 94.69 246 ARG B C 1
ATOM 7162 O O . ARG B 1 246 ? -29.094 -70.938 -38.938 1 94.69 246 ARG B O 1
ATOM 7169 N N . ALA B 1 247 ? -30.422 -72.625 -39.625 1 93 247 ALA B N 1
ATOM 7170 C CA . ALA B 1 247 ? -30.391 -73.25 -38.312 1 93 247 ALA B CA 1
ATOM 7171 C C . ALA B 1 247 ? -28.953 -73.5 -37.875 1 93 247 ALA B C 1
ATOM 7173 O O . ALA B 1 247 ? -28.641 -73.375 -36.688 1 93 247 ALA B O 1
ATOM 7174 N N . VAL B 1 248 ? -28.047 -73.75 -38.781 1 94.69 248 VAL B N 1
ATOM 7175 C CA . VAL B 1 248 ? -26.656 -74.062 -38.469 1 94.69 248 VAL B CA 1
ATOM 7176 C C . VAL B 1 248 ? -25.969 -72.75 -37.969 1 94.69 248 VAL B C 1
ATOM 7178 O O . VAL B 1 248 ? -25.109 -72.812 -37.062 1 94.69 248 VAL B O 1
ATOM 7181 N N . HIS B 1 249 ? -26.297 -71.625 -38.5 1 95.88 249 HIS B N 1
ATOM 7182 C CA . HIS B 1 249 ? -25.734 -70.375 -38 1 95.88 249 HIS B CA 1
ATOM 7183 C C . HIS B 1 249 ? -26.094 -70.125 -36.531 1 95.88 249 HIS B C 1
ATOM 7185 O O . HIS B 1 249 ? -25.234 -69.812 -35.719 1 95.88 249 HIS B O 1
ATOM 7191 N N . ILE B 1 250 ? -27.312 -70.25 -36.188 1 94.12 250 ILE B N 1
ATOM 7192 C CA . ILE B 1 250 ? -27.828 -70 -34.875 1 94.12 250 ILE B CA 1
ATOM 7193 C C . ILE B 1 250 ? -27.219 -71 -33.875 1 94.12 250 ILE B C 1
ATOM 7195 O O . ILE B 1 250 ? -26.766 -70.562 -32.781 1 94.12 250 ILE B O 1
ATOM 7199 N N . ALA B 1 251 ? -27.219 -72.188 -34.312 1 93.44 251 ALA B N 1
ATOM 7200 C CA . ALA B 1 251 ? -26.641 -73.25 -33.438 1 93.44 251 ALA B CA 1
ATOM 7201 C C . ALA B 1 251 ? -25.156 -72.938 -33.188 1 93.44 251 ALA B C 1
ATOM 7203 O O . ALA B 1 251 ? -24.672 -73.125 -32.062 1 93.44 251 ALA B O 1
ATOM 7204 N N . ALA B 1 252 ? -24.422 -72.625 -34.219 1 94.69 252 ALA B N 1
ATOM 7205 C CA . ALA B 1 252 ? -22.984 -72.375 -34.125 1 94.69 252 ALA B CA 1
ATOM 7206 C C . ALA B 1 252 ? -22.75 -71.125 -33.25 1 94.69 252 ALA B C 1
ATOM 7208 O O . ALA B 1 252 ? -21.875 -71.125 -32.375 1 94.69 252 ALA B O 1
ATOM 7209 N N . ARG B 1 253 ? -23.5 -70.062 -33.469 1 94.44 253 ARG B N 1
ATOM 7210 C CA . ARG B 1 253 ? -23.328 -68.812 -32.812 1 94.44 253 ARG B CA 1
ATOM 7211 C C . ARG B 1 253 ? -23.672 -68.938 -31.312 1 94.44 253 ARG B C 1
ATOM 7213 O O . ARG B 1 253 ? -23.016 -68.312 -30.469 1 94.44 253 ARG B O 1
ATOM 7220 N N . GLU B 1 254 ? -24.609 -69.688 -30.984 1 91.44 254 GLU B N 1
ATOM 7221 C CA . GLU B 1 254 ? -25.078 -69.812 -29.609 1 91.44 254 GLU B CA 1
ATOM 7222 C C . GLU B 1 254 ? -24.328 -70.938 -28.859 1 91.44 254 GLU B C 1
ATOM 7224 O O . GLU B 1 254 ? -24.453 -71.062 -27.641 1 91.44 254 GLU B O 1
ATOM 7229 N N . GLY B 1 255 ? -23.609 -71.688 -29.516 1 89.88 255 GLY B N 1
ATOM 7230 C CA . GLY B 1 255 ? -22.781 -72.688 -28.891 1 89.88 255 GLY B CA 1
ATOM 7231 C C . GLY B 1 255 ? -23.516 -73.938 -28.609 1 89.88 255 GLY B C 1
ATOM 7232 O O . GLY B 1 255 ? -23.156 -74.688 -27.703 1 89.88 255 GLY B O 1
ATOM 7233 N N . PHE B 1 256 ? -24.547 -74.25 -29.375 1 88.94 256 PHE B N 1
ATOM 7234 C CA . PHE B 1 256 ? -25.344 -75.438 -29.172 1 88.94 256 PHE B CA 1
ATOM 7235 C C . PHE B 1 256 ? -24.734 -76.625 -29.938 1 88.94 256 PHE B C 1
ATOM 7237 O O . PHE B 1 256 ? -25.219 -76.938 -31.016 1 88.94 256 PHE B O 1
ATOM 7244 N N . LEU B 1 257 ? -23.75 -77.188 -29.375 1 86.06 257 LEU B N 1
ATOM 7245 C CA . LEU B 1 257 ? -22.953 -78.188 -30.047 1 86.06 257 LEU B CA 1
ATOM 7246 C C . LEU B 1 257 ? -23.797 -79.438 -30.422 1 86.06 257 LEU B C 1
ATOM 7248 O O . LEU B 1 257 ? -23.734 -79.875 -31.562 1 86.06 257 LEU B O 1
ATOM 7252 N N . PRO B 1 258 ? -24.719 -79.875 -29.5 1 83.25 258 PRO B N 1
ATOM 7253 C CA . PRO B 1 258 ? -25.547 -81.062 -29.875 1 83.25 258 PRO B CA 1
ATOM 7254 C C . PRO B 1 258 ? -26.5 -80.75 -31.031 1 83.25 258 PRO B C 1
ATOM 7256 O O . PRO B 1 258 ? -26.703 -81.625 -31.906 1 83.25 258 PRO B O 1
ATOM 7259 N N . ILE B 1 259 ? -27.047 -79.625 -30.969 1 88.94 259 ILE B N 1
ATOM 7260 C CA . ILE B 1 259 ? -27.953 -79.188 -32.031 1 88.94 259 ILE B CA 1
ATOM 7261 C C . ILE B 1 259 ? -27.188 -79.062 -33.344 1 88.94 259 ILE B C 1
ATOM 7263 O O . ILE B 1 259 ? -27.656 -79.5 -34.406 1 88.94 259 ILE B O 1
ATOM 7267 N N . LEU B 1 260 ? -26.047 -78.5 -33.281 1 91.81 260 LEU B N 1
ATOM 7268 C CA . LEU B 1 260 ? -25.203 -78.312 -34.469 1 91.81 260 LEU B CA 1
ATOM 7269 C C . LEU B 1 260 ? -24.844 -79.688 -35.062 1 91.81 260 LEU B C 1
ATOM 7271 O O . LEU B 1 260 ? -24.953 -79.875 -36.281 1 91.81 260 LEU B O 1
ATOM 7275 N N . ASP B 1 261 ? -24.453 -80.625 -34.25 1 86.19 261 ASP B N 1
ATOM 7276 C CA . ASP B 1 261 ? -24.094 -82 -34.688 1 86.19 261 ASP B CA 1
ATOM 7277 C C . ASP B 1 261 ? -25.266 -82.688 -35.406 1 86.19 261 ASP B C 1
ATOM 7279 O O . ASP B 1 261 ? -25.094 -83.312 -36.438 1 86.19 261 ASP B O 1
ATOM 7283 N N . ARG B 1 262 ? -26.391 -82.5 -34.781 1 85.06 262 ARG B N 1
ATOM 7284 C CA . ARG B 1 262 ? -27.578 -83.125 -35.344 1 85.06 262 ARG B CA 1
ATOM 7285 C C . ARG B 1 262 ? -27.922 -82.438 -36.688 1 85.06 262 ARG B C 1
ATOM 7287 O O . ARG B 1 262 ? -28.281 -83.188 -37.656 1 85.06 262 ARG B O 1
ATOM 7294 N N . LEU B 1 263 ? -27.828 -81.188 -36.75 1 91.5 263 LEU B N 1
ATOM 7295 C CA . LEU B 1 263 ? -28.125 -80.438 -38 1 91.5 263 LEU B CA 1
ATOM 7296 C C . LEU B 1 263 ? -27.156 -80.875 -39.094 1 91.5 263 LEU B C 1
ATOM 7298 O O . LEU B 1 263 ? -27.562 -81.062 -40.25 1 91.5 263 LEU B O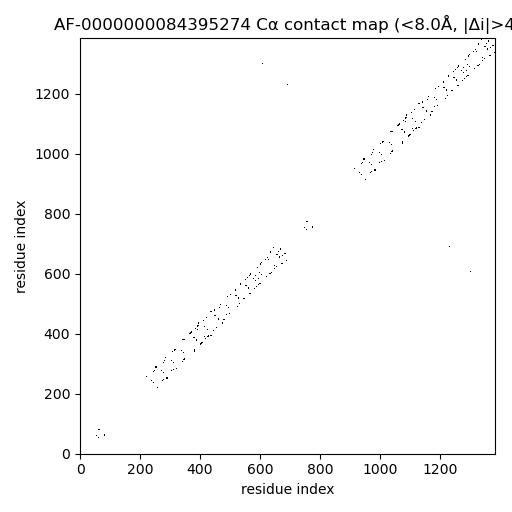 1
ATOM 7302 N N . LEU B 1 264 ? -25.906 -81.062 -38.781 1 89.69 264 LEU B N 1
ATOM 7303 C CA . LEU B 1 264 ? -24.906 -81.5 -39.75 1 89.69 264 LEU B CA 1
ATOM 7304 C C . LEU B 1 264 ? -25.141 -82.938 -40.219 1 89.69 264 LEU B C 1
ATOM 7306 O O . LEU B 1 264 ? -24.969 -83.25 -41.375 1 89.69 264 LEU B O 1
ATOM 7310 N N . ALA B 1 265 ? -25.578 -83.75 -39.281 1 82.38 265 ALA B N 1
ATOM 7311 C CA . ALA B 1 265 ? -25.891 -85.125 -39.594 1 82.38 265 ALA B CA 1
ATOM 7312 C C . ALA B 1 265 ? -27.062 -85.188 -40.562 1 82.38 265 ALA B C 1
ATOM 7314 O O . ALA B 1 265 ? -27.141 -86.125 -41.375 1 82.38 265 ALA B O 1
ATOM 7315 N N . TYR B 1 266 ? -27.953 -84.312 -40.469 1 85.56 266 TYR B N 1
ATOM 7316 C CA . TYR B 1 266 ? -29.125 -84.312 -41.344 1 85.56 266 TYR B CA 1
ATOM 7317 C C . TYR B 1 266 ? -28.828 -83.625 -42.688 1 85.56 266 TYR B C 1
ATOM 7319 O O . TYR B 1 266 ? -29.719 -83.438 -43.5 1 85.56 266 TYR B O 1
ATOM 7327 N N . GLY B 1 267 ? -27.484 -83.25 -42.906 1 85.44 267 GLY B N 1
ATOM 7328 C CA . GLY B 1 267 ? -27.047 -82.75 -44.219 1 85.44 267 GLY B CA 1
ATOM 7329 C C . GLY B 1 267 ? -27.062 -81.25 -44.312 1 85.44 267 GLY B C 1
ATOM 7330 O O . GLY B 1 267 ? -27.172 -80.688 -45.438 1 85.44 267 GLY B O 1
ATOM 7331 N N . ALA B 1 268 ? -27.062 -80.625 -43.156 1 91.69 268 ALA B N 1
ATOM 7332 C CA . ALA B 1 268 ? -26.984 -79.125 -43.219 1 91.69 268 ALA B CA 1
ATOM 7333 C C . ALA B 1 268 ? -25.703 -78.688 -43.938 1 91.69 268 ALA B C 1
ATOM 7335 O O . ALA B 1 268 ? -24.641 -79.312 -43.75 1 91.69 268 ALA B O 1
ATOM 7336 N N . ASP B 1 269 ? -25.75 -77.688 -44.781 1 92.31 269 ASP B N 1
ATOM 7337 C CA . ASP B 1 269 ? -24.578 -77.125 -45.469 1 92.31 269 ASP B CA 1
ATOM 7338 C C . ASP B 1 269 ? -23.703 -76.312 -44.5 1 92.31 269 ASP B C 1
ATOM 7340 O O . ASP B 1 269 ? -24.094 -75.25 -44 1 92.31 269 ASP B O 1
ATOM 7344 N N . VAL B 1 270 ? -22.547 -76.875 -44.25 1 93.31 270 VAL B N 1
ATOM 7345 C CA . VAL B 1 270 ? -21.641 -76.312 -43.25 1 93.31 270 VAL B CA 1
ATOM 7346 C C . VAL B 1 270 ? -21.078 -75 -43.75 1 93.31 270 VAL B C 1
ATOM 7348 O O . VAL B 1 270 ? -20.625 -74.188 -42.938 1 93.31 270 VAL B O 1
ATOM 7351 N N . ASN B 1 271 ? -21.125 -74.625 -45.031 1 95.62 271 ASN B N 1
ATOM 7352 C CA . ASN B 1 271 ? -20.5 -73.438 -45.594 1 95.62 271 ASN B CA 1
ATOM 7353 C C . ASN B 1 271 ? -21.562 -72.5 -46.094 1 95.62 271 ASN B C 1
ATOM 7355 O O . ASN B 1 271 ? -21.25 -71.562 -46.906 1 95.62 271 ASN B O 1
ATOM 7359 N N . VAL B 1 272 ? -22.812 -72.688 -45.562 1 94.38 272 VAL B N 1
ATOM 7360 C CA . VAL B 1 272 ? -23.891 -71.812 -46 1 94.38 272 VAL B CA 1
ATOM 7361 C C . VAL B 1 272 ? -23.641 -70.375 -45.531 1 94.38 272 VAL B C 1
ATOM 7363 O O . VAL B 1 272 ? -23.125 -70.188 -44.406 1 94.38 272 VAL B O 1
ATOM 7366 N N . GLN B 1 273 ? -23.906 -69.312 -46.375 1 95 273 GLN B N 1
ATOM 7367 C CA . GLN B 1 273 ? -23.656 -67.938 -46.031 1 95 273 GLN B CA 1
ATOM 7368 C C . GLN B 1 273 ? -24.969 -67.188 -45.875 1 95 273 GLN B C 1
ATOM 7370 O O . GLN B 1 273 ? -25.938 -67.438 -46.594 1 95 273 GLN B O 1
ATOM 7375 N N . ASN B 1 274 ? -25.031 -66.312 -44.938 1 93.38 274 ASN B N 1
ATOM 7376 C CA . ASN B 1 274 ? -26.203 -65.5 -44.75 1 93.38 274 ASN B CA 1
ATOM 7377 C C . ASN B 1 274 ? -26.125 -64.25 -45.625 1 93.38 274 ASN B C 1
ATOM 7379 O O . ASN B 1 274 ? -25.359 -64.188 -46.594 1 93.38 274 ASN B O 1
ATOM 7383 N N . VAL B 1 275 ? -26.906 -63.219 -45.312 1 92.5 275 VAL B N 1
ATOM 7384 C CA . VAL B 1 275 ? -27.016 -62.031 -46.156 1 92.5 275 VAL B CA 1
ATOM 7385 C C . VAL B 1 275 ? -25.703 -61.219 -46.094 1 92.5 275 VAL B C 1
ATOM 7387 O O . VAL B 1 275 ? -25.297 -60.594 -47.062 1 92.5 275 VAL B O 1
ATOM 7390 N N . SER B 1 276 ? -25.047 -61.312 -44.969 1 93.69 276 SER B N 1
ATOM 7391 C CA . SER B 1 276 ? -23.766 -60.625 -44.812 1 93.69 276 SER B CA 1
ATOM 7392 C C . SER B 1 276 ? -22.609 -61.5 -45.25 1 93.69 276 SER B C 1
ATOM 7394 O O . SER B 1 276 ? -21.438 -61.219 -44.969 1 93.69 276 SER B O 1
ATOM 7396 N N . GLN B 1 277 ? -23 -62.688 -45.844 1 94.62 277 GLN B N 1
ATOM 7397 C CA . GLN B 1 277 ? -22.062 -63.688 -46.375 1 94.62 277 GLN B CA 1
ATOM 7398 C C . GLN B 1 277 ? -21.25 -64.312 -45.281 1 94.62 277 GLN B C 1
ATOM 7400 O O . GLN B 1 277 ? -20.094 -64.688 -45.469 1 94.62 277 GLN B O 1
ATOM 7405 N N . GLU B 1 278 ? -21.797 -64.312 -44.094 1 96.06 278 GLU B N 1
ATOM 7406 C CA . GLU B 1 278 ? -21.141 -65 -42.969 1 96.06 278 GLU B CA 1
ATOM 7407 C C . GLU B 1 278 ? -21.469 -66.5 -42.969 1 96.06 278 GLU B C 1
ATOM 7409 O O . GLU B 1 278 ? -22.609 -66.875 -43.219 1 96.06 278 GLU B O 1
ATOM 7414 N N . THR B 1 279 ? -20.422 -67.25 -42.781 1 96.69 279 THR B N 1
ATOM 7415 C CA . THR B 1 279 ? -20.609 -68.688 -42.562 1 96.69 279 THR B CA 1
ATOM 7416 C C . THR B 1 279 ? -20.891 -69 -41.094 1 96.69 279 THR B C 1
ATOM 7418 O O . THR B 1 279 ? -20.688 -68.125 -40.219 1 96.69 279 THR B O 1
ATOM 7421 N N . PRO B 1 280 ? -21.438 -70.188 -40.781 1 95.88 280 PRO B N 1
ATOM 7422 C CA . PRO B 1 280 ? -21.594 -70.562 -39.375 1 95.88 280 PRO B CA 1
ATOM 7423 C C . PRO B 1 280 ? -20.281 -70.5 -38.594 1 95.88 280 PRO B C 1
ATOM 7425 O O . PRO B 1 280 ? -20.281 -70.188 -37.406 1 95.88 280 PRO B O 1
ATOM 7428 N N . LEU B 1 281 ? -19.172 -70.688 -39.281 1 96.19 281 LEU B N 1
ATOM 7429 C CA . LEU B 1 281 ? -17.859 -70.625 -38.625 1 96.19 281 LEU B CA 1
ATOM 7430 C C . LEU B 1 281 ? -17.562 -69.188 -38.219 1 96.19 281 LEU B C 1
ATOM 7432 O O . LEU B 1 281 ? -17.109 -68.938 -37.094 1 96.19 281 LEU B O 1
ATOM 7436 N N . HIS B 1 282 ? -17.828 -68.25 -39.094 1 96.44 282 HIS B N 1
ATOM 7437 C CA . HIS B 1 282 ? -17.656 -66.812 -38.75 1 96.44 282 HIS B CA 1
ATOM 7438 C C . HIS B 1 282 ? -18.438 -66.5 -37.5 1 96.44 282 HIS B C 1
ATOM 7440 O O . HIS B 1 282 ? -17.891 -65.875 -36.594 1 96.44 282 HIS B O 1
ATOM 7446 N N . GLN B 1 283 ? -19.656 -66.875 -37.469 1 95.31 283 GLN B N 1
ATOM 7447 C CA . GLN B 1 283 ? -20.547 -66.5 -36.375 1 95.31 283 GLN B CA 1
ATOM 7448 C C . GLN B 1 283 ? -20.125 -67.188 -35.062 1 95.31 283 GLN B C 1
ATOM 7450 O O . GLN B 1 283 ? -20.203 -66.562 -34 1 95.31 283 GLN B O 1
ATOM 7455 N N . ALA B 1 284 ? -19.75 -68.438 -35.188 1 94.44 284 ALA B N 1
ATOM 7456 C CA . ALA B 1 284 ? -19.25 -69.125 -34.031 1 94.44 284 ALA B CA 1
ATOM 7457 C C . ALA B 1 284 ? -18.031 -68.438 -33.438 1 94.44 284 ALA B C 1
ATOM 7459 O O . ALA B 1 284 ? -17.938 -68.25 -32.219 1 94.44 284 ALA B O 1
ATOM 7460 N N . LEU B 1 285 ? -17.156 -68.062 -34.219 1 93.44 285 LEU B N 1
ATOM 7461 C CA . LEU B 1 285 ? -15.914 -67.438 -33.781 1 93.44 285 LEU B CA 1
ATOM 7462 C C . LEU B 1 285 ? -16.203 -66 -33.219 1 93.44 285 LEU B C 1
ATOM 7464 O O . LEU B 1 285 ? -15.57 -65.625 -32.25 1 93.44 285 LEU B O 1
ATOM 7468 N N . ARG B 1 286 ? -17.109 -65.312 -33.812 1 91.56 286 ARG B N 1
ATOM 7469 C CA . ARG B 1 286 ? -17.438 -63.938 -33.344 1 91.56 286 ARG B CA 1
ATOM 7470 C C . ARG B 1 286 ? -18 -63.969 -31.922 1 91.56 286 ARG B C 1
ATOM 7472 O O . ARG B 1 286 ? -17.797 -63.062 -31.141 1 91.56 286 ARG B O 1
ATOM 7479 N N . ARG B 1 287 ? -18.547 -65.062 -31.672 1 91.38 287 ARG B N 1
ATOM 7480 C CA . ARG B 1 287 ? -19.156 -65.25 -30.359 1 91.38 287 ARG B CA 1
ATOM 7481 C C . ARG B 1 287 ? -18.266 -66 -29.422 1 91.38 287 ARG B C 1
ATOM 7483 O O . ARG B 1 287 ? -18.672 -66.375 -28.312 1 91.38 287 ARG B O 1
ATOM 7490 N N . GLY B 1 288 ? -17.188 -66.312 -29.891 1 88.38 288 GLY B N 1
ATOM 7491 C CA . GLY B 1 288 ? -16.203 -67 -29.062 1 88.38 288 GLY B CA 1
ATOM 7492 C C . GLY B 1 288 ? -16.547 -68.438 -28.781 1 88.38 288 GLY B C 1
ATOM 7493 O O . GLY B 1 288 ? -16.188 -69 -27.734 1 88.38 288 GLY B O 1
ATOM 7494 N N . GLN B 1 289 ? -17.25 -69 -29.656 1 90.25 289 GLN B N 1
ATOM 7495 C CA . GLN B 1 289 ? -17.656 -70.375 -29.453 1 90.25 289 GLN B CA 1
ATOM 7496 C C . GLN B 1 289 ? -16.641 -71.375 -30.047 1 90.25 289 GLN B C 1
ATOM 7498 O O . GLN B 1 289 ? -16.797 -71.812 -31.172 1 90.25 289 GLN B O 1
ATOM 7503 N N . THR B 1 290 ? -15.672 -71.688 -29.266 1 88.69 290 THR B N 1
ATOM 7504 C CA . THR B 1 290 ? -14.555 -72.5 -29.734 1 88.69 290 THR B CA 1
ATOM 7505 C C . THR B 1 290 ? -15.016 -73.938 -30.062 1 88.69 290 THR B C 1
ATOM 7507 O O . THR B 1 290 ? -14.68 -74.5 -31.109 1 88.69 290 THR B O 1
ATOM 7510 N N . PRO B 1 291 ? -15.969 -74.5 -29.203 1 85.88 291 PRO B N 1
ATOM 7511 C CA . PRO B 1 291 ? -16.375 -75.875 -29.5 1 85.88 291 PRO B CA 1
ATOM 7512 C C . PRO B 1 291 ? -17.141 -76 -30.812 1 85.88 291 PRO B C 1
ATOM 7514 O O . PRO B 1 291 ? -16.859 -76.875 -31.625 1 85.88 291 PRO B O 1
ATOM 7517 N N . THR B 1 292 ? -18.062 -75.125 -30.969 1 91.44 292 THR B N 1
ATOM 7518 C CA . THR B 1 292 ? -18.844 -75.188 -32.219 1 91.44 292 THR B CA 1
ATOM 7519 C C . THR B 1 292 ? -17.969 -74.875 -33.406 1 91.44 292 THR B C 1
ATOM 7521 O O . THR B 1 292 ? -18.188 -75.375 -34.5 1 91.44 292 THR B O 1
ATOM 7524 N N . SER B 1 293 ? -17.016 -74 -33.25 1 93.69 293 SER B N 1
ATOM 7525 C CA . SER B 1 293 ? -16.094 -73.688 -34.312 1 93.69 293 SER B CA 1
ATOM 7526 C C . SER B 1 293 ? -15.281 -74.938 -34.75 1 93.69 293 SER B C 1
ATOM 7528 O O . SER B 1 293 ? -15.141 -75.188 -35.938 1 93.69 293 SER B O 1
ATOM 7530 N N . LEU B 1 294 ? -14.789 -75.625 -33.781 1 88 294 LEU B N 1
ATOM 7531 C CA . LEU B 1 294 ? -14 -76.812 -34.062 1 88 294 LEU B CA 1
ATOM 7532 C C . LEU B 1 294 ? -14.859 -77.875 -34.719 1 88 294 LEU B C 1
ATOM 7534 O O . LEU B 1 294 ? -14.406 -78.562 -35.625 1 88 294 LEU B O 1
ATOM 7538 N N . ALA B 1 295 ? -16.094 -78 -34.219 1 85.75 295 ALA B N 1
ATOM 7539 C CA . ALA B 1 295 ? -17.031 -78.938 -34.812 1 85.75 295 ALA B CA 1
ATOM 7540 C C . ALA B 1 295 ? -17.297 -78.625 -36.281 1 85.75 295 ALA B C 1
ATOM 7542 O O . ALA B 1 295 ? -17.328 -79.5 -37.125 1 85.75 295 ALA B O 1
ATOM 7543 N N . LEU B 1 296 ? -17.406 -77.438 -36.531 1 93.19 296 LEU B N 1
ATOM 7544 C CA . LEU B 1 296 ? -17.641 -77 -37.906 1 93.19 296 LEU B CA 1
ATOM 7545 C C . LEU B 1 296 ? -16.422 -77.25 -38.781 1 93.19 296 LEU B C 1
ATOM 7547 O O . LEU B 1 296 ? -16.562 -77.812 -39.875 1 93.19 296 LEU B O 1
ATOM 7551 N N . LEU B 1 297 ? -15.266 -77 -38.312 1 90.69 297 LEU B N 1
ATOM 7552 C CA . LEU B 1 297 ? -14.031 -77.188 -39.031 1 90.69 297 LEU B CA 1
ATOM 7553 C C . LEU B 1 297 ? -13.797 -78.688 -39.281 1 90.69 297 LEU B C 1
ATOM 7555 O O . LEU B 1 297 ? -13.359 -79.125 -40.375 1 90.69 297 LEU B O 1
ATOM 7559 N N . SER B 1 298 ? -14.172 -79.5 -38.312 1 85.56 298 SER B N 1
ATOM 7560 C CA . SER B 1 298 ? -14.016 -80.938 -38.438 1 85.56 298 SER B CA 1
ATOM 7561 C C . SER B 1 298 ? -15.008 -81.562 -39.438 1 85.56 298 SER B C 1
ATOM 7563 O O . SER B 1 298 ? -14.789 -82.625 -40 1 85.56 298 SER B O 1
ATOM 7565 N N . ASN B 1 299 ? -16.078 -80.875 -39.688 1 88.69 299 ASN B N 1
ATOM 7566 C CA . ASN B 1 299 ? -17.109 -81.312 -40.594 1 88.69 299 ASN B CA 1
ATOM 7567 C C . ASN B 1 299 ? -16.984 -80.625 -41.969 1 88.69 299 ASN B C 1
ATOM 7569 O O . ASN B 1 299 ? -17.969 -80.562 -42.719 1 88.69 299 ASN B O 1
ATOM 7573 N N . GLY B 1 300 ? -15.789 -80.125 -42.25 1 88.5 300 GLY B N 1
ATOM 7574 C CA . GLY B 1 300 ? -15.484 -79.625 -43.594 1 88.5 300 GLY B CA 1
ATOM 7575 C C . GLY B 1 300 ? -15.75 -78.188 -43.812 1 88.5 300 GLY B C 1
ATOM 7576 O O . GLY B 1 300 ? -15.789 -77.688 -44.938 1 88.5 300 GLY B O 1
ATOM 7577 N N . ALA B 1 301 ? -15.945 -77.438 -42.656 1 94.06 301 ALA B N 1
ATOM 7578 C CA . ALA B 1 301 ? -16.109 -76 -42.844 1 94.06 301 ALA B CA 1
ATOM 7579 C C . ALA B 1 301 ? -14.867 -75.375 -43.438 1 94.06 301 ALA B C 1
ATOM 7581 O O . ALA B 1 301 ? -13.742 -75.688 -43.031 1 94.06 301 ALA B O 1
ATOM 7582 N N . SER B 1 302 ? -15.07 -74.562 -44.469 1 93.81 302 SER B N 1
ATOM 7583 C CA . SER B 1 302 ? -13.953 -73.875 -45.125 1 93.81 302 SER B CA 1
ATOM 7584 C C . SER B 1 302 ? -13.523 -72.625 -44.344 1 93.81 302 SER B C 1
ATOM 7586 O O . SER B 1 302 ? -14.352 -71.812 -44.062 1 93.81 302 SER B O 1
ATOM 7588 N N . TRP B 1 303 ? -12.258 -72.625 -44.031 1 93.31 303 TRP B N 1
ATOM 7589 C CA . TRP B 1 303 ? -11.742 -71.5 -43.312 1 93.31 303 TRP B CA 1
ATOM 7590 C C . TRP B 1 303 ? -11.312 -70.375 -44.281 1 93.31 303 TRP B C 1
ATOM 7592 O O . TRP B 1 303 ? -10.914 -69.312 -43.844 1 93.31 303 TRP B O 1
ATOM 7602 N N . THR B 1 304 ? -11.367 -70.562 -45.594 1 93.44 304 THR B N 1
ATOM 7603 C CA . THR B 1 304 ? -10.891 -69.562 -46.594 1 93.44 304 THR B CA 1
ATOM 7604 C C . THR B 1 304 ? -12.031 -68.688 -47.031 1 93.44 304 THR B C 1
ATOM 7606 O O . THR B 1 304 ? -11.789 -67.688 -47.719 1 93.44 304 THR B O 1
ATOM 7609 N N . ILE B 1 305 ? -13.297 -69.062 -46.688 1 95.06 305 ILE B N 1
ATOM 7610 C CA . ILE B 1 305 ? -14.445 -68.25 -47.094 1 95.06 305 ILE B CA 1
ATOM 7611 C C . ILE B 1 305 ? -14.438 -66.875 -46.344 1 95.06 305 ILE B C 1
ATOM 7613 O O . ILE B 1 305 ? -14.242 -66.875 -45.125 1 95.06 305 ILE B O 1
ATOM 7617 N N . SER B 1 306 ? -14.562 -65.812 -47.094 1 95.38 306 SER B N 1
ATOM 7618 C CA . SER B 1 306 ? -14.625 -64.5 -46.5 1 95.38 306 SER B CA 1
ATOM 7619 C C . SER B 1 306 ? -16.062 -63.969 -46.438 1 95.38 306 SER B C 1
ATOM 7621 O O . SER B 1 306 ? -16.891 -64.375 -47.281 1 95.38 306 SER B O 1
ATOM 7623 N N . ASP B 1 307 ? -16.344 -63.156 -45.5 1 94.56 307 ASP B N 1
ATOM 7624 C CA . ASP B 1 307 ? -17.656 -62.5 -45.469 1 94.56 307 ASP B CA 1
ATOM 7625 C C . ASP B 1 307 ? -17.688 -61.281 -46.375 1 94.56 307 ASP B C 1
ATOM 7627 O O . ASP B 1 307 ? -16.844 -61.125 -47.25 1 94.56 307 ASP B O 1
ATOM 7631 N N . ASP B 1 308 ? -18.734 -60.438 -46.188 1 94 308 ASP B N 1
ATOM 7632 C CA . ASP B 1 308 ? -18.938 -59.312 -47.094 1 94 308 ASP B CA 1
ATOM 7633 C C . ASP B 1 308 ? -17.891 -58.219 -46.875 1 94 308 ASP B C 1
ATOM 7635 O O . ASP B 1 308 ? -17.719 -57.344 -47.719 1 94 308 ASP B O 1
ATOM 7639 N N . LYS B 1 309 ? -17.141 -58.344 -45.844 1 93.81 309 LYS B N 1
ATOM 7640 C CA . LYS B 1 309 ? -16.094 -57.375 -45.562 1 93.81 309 LYS B CA 1
ATOM 7641 C C . LYS B 1 309 ? -14.703 -57.969 -45.812 1 93.81 309 LYS B C 1
ATOM 7643 O O . LYS B 1 309 ? -13.688 -57.344 -45.531 1 93.81 309 LYS B O 1
ATOM 7648 N N . GLY B 1 310 ? -14.68 -59.125 -46.344 1 93.94 310 GLY B N 1
ATOM 7649 C CA . GLY B 1 310 ? -13.422 -59.781 -46.656 1 93.94 310 GLY B CA 1
ATOM 7650 C C . GLY B 1 310 ? -12.781 -60.438 -45.469 1 93.94 310 GLY B C 1
ATOM 7651 O O . GLY B 1 310 ? -11.609 -60.812 -45.531 1 93.94 310 GLY B O 1
ATOM 7652 N N . VAL B 1 311 ? -13.508 -60.594 -44.406 1 95.31 311 VAL B N 1
ATOM 7653 C CA . VAL B 1 311 ? -13.008 -61.156 -43.156 1 95.31 311 VAL B CA 1
ATOM 7654 C C . VAL B 1 311 ? -13.055 -62.688 -43.219 1 95.31 311 VAL B C 1
ATOM 7656 O O . VAL B 1 311 ? -14.102 -63.281 -43.5 1 95.31 311 VAL B O 1
ATOM 7659 N N . THR B 1 312 ? -11.898 -63.281 -43 1 96.5 312 THR B N 1
ATOM 7660 C CA . THR B 1 312 ? -11.812 -64.75 -42.969 1 96.5 312 THR B CA 1
ATOM 7661 C C . THR B 1 312 ? -11.922 -65.25 -41.531 1 96.5 312 THR B C 1
ATOM 7663 O O . THR B 1 312 ? -11.984 -64.5 -40.594 1 96.5 312 THR B O 1
ATOM 7666 N N . ALA B 1 313 ? -11.945 -66.625 -41.438 1 96 313 ALA B N 1
ATOM 7667 C CA . ALA B 1 313 ? -12.016 -67.25 -40.125 1 96 313 ALA B CA 1
ATOM 7668 C C . ALA B 1 313 ? -10.805 -66.875 -39.281 1 96 313 ALA B C 1
ATOM 7670 O O . ALA B 1 313 ? -10.93 -66.688 -38.062 1 96 313 ALA B O 1
ATOM 7671 N N . LEU B 1 314 ? -9.641 -66.75 -39.906 1 96.06 314 LEU B N 1
ATOM 7672 C CA . LEU B 1 314 ? -8.438 -66.438 -39.156 1 96.06 314 LEU B CA 1
ATOM 7673 C C . LEU B 1 314 ? -8.516 -65 -38.594 1 96.06 314 LEU B C 1
ATOM 7675 O O . LEU B 1 314 ? -8.07 -64.75 -37.5 1 96.06 314 LEU B O 1
ATOM 7679 N N . HIS B 1 315 ? -9.078 -64.125 -39.375 1 94.94 315 HIS B N 1
ATOM 7680 C CA . HIS B 1 315 ? -9.281 -62.75 -38.875 1 94.94 315 HIS B CA 1
ATOM 7681 C C . HIS B 1 315 ? -10.102 -62.719 -37.594 1 94.94 315 HIS B C 1
ATOM 7683 O O . HIS B 1 315 ? -9.695 -62.125 -36.594 1 94.94 315 HIS B O 1
ATOM 7689 N N . VAL B 1 316 ? -11.211 -63.344 -37.656 1 93 316 VAL B N 1
ATOM 7690 C CA . VAL B 1 316 ? -12.156 -63.344 -36.531 1 93 316 VAL B CA 1
ATOM 7691 C C . VAL B 1 316 ? -11.547 -64.062 -35.344 1 93 316 VAL B C 1
ATOM 7693 O O . VAL B 1 316 ? -11.688 -63.625 -34.188 1 93 316 VAL B O 1
ATOM 7696 N N . ALA B 1 317 ? -10.914 -65.125 -35.625 1 92.75 317 ALA B N 1
ATOM 7697 C CA . ALA B 1 317 ? -10.281 -65.938 -34.562 1 92.75 317 ALA B CA 1
ATOM 7698 C C . ALA B 1 317 ? -9.195 -65.062 -33.875 1 92.75 317 ALA B C 1
ATOM 7700 O O . ALA B 1 317 ? -9.078 -65.125 -32.656 1 92.75 317 ALA B O 1
ATOM 7701 N N . ALA B 1 318 ? -8.391 -64.438 -34.625 1 93.06 318 ALA B N 1
ATOM 7702 C CA . ALA B 1 318 ? -7.344 -63.594 -34.094 1 93.06 318 ALA B CA 1
ATOM 7703 C C . ALA B 1 318 ? -7.945 -62.438 -33.281 1 93.06 318 ALA B C 1
ATOM 7705 O O . ALA B 1 318 ? -7.473 -62.156 -32.188 1 93.06 318 ALA B O 1
ATOM 7706 N N . LYS B 1 319 ? -8.93 -61.844 -33.812 1 90.5 319 LYS B N 1
ATOM 7707 C CA . LYS B 1 319 ? -9.594 -60.719 -33.156 1 90.5 319 LYS B CA 1
ATOM 7708 C C . LYS B 1 319 ? -10.188 -61.125 -31.812 1 90.5 319 LYS B C 1
ATOM 7710 O O . LYS B 1 319 ? -10.125 -60.375 -30.844 1 90.5 319 LYS B O 1
ATOM 7715 N N . ASN B 1 320 ? -10.688 -62.281 -31.797 1 87.88 320 ASN B N 1
ATOM 7716 C CA . ASN B 1 320 ? -11.383 -62.75 -30.609 1 87.88 320 ASN B CA 1
ATOM 7717 C C . ASN B 1 320 ? -10.477 -63.594 -29.734 1 87.88 320 ASN B C 1
ATOM 7719 O O . ASN B 1 320 ? -10.953 -64.25 -28.812 1 87.88 320 ASN B O 1
ATOM 7723 N N . SER B 1 321 ? -9.273 -63.719 -30.016 1 88.38 321 SER B N 1
ATOM 7724 C CA . SER B 1 321 ? -8.242 -64.375 -29.234 1 88.38 321 SER B CA 1
ATOM 7725 C C . SER B 1 321 ? -8.562 -65.875 -29.062 1 88.38 321 SER B C 1
ATOM 7727 O O . SER B 1 321 ? -8.438 -66.375 -27.953 1 88.38 321 SER B O 1
ATOM 7729 N N . ALA B 1 322 ? -9.109 -66.375 -30.109 1 88.44 322 ALA B N 1
ATOM 7730 C CA . ALA B 1 322 ? -9.352 -67.812 -30.109 1 88.44 322 ALA B CA 1
ATOM 7731 C C . ALA B 1 322 ? -8.086 -68.562 -30.469 1 88.44 322 ALA B C 1
ATOM 7733 O O . ALA B 1 322 ? -7.965 -69.062 -31.578 1 88.44 322 ALA B O 1
ATOM 7734 N N . TYR B 1 323 ? -7.266 -68.75 -29.516 1 89.81 323 TYR B N 1
ATOM 7735 C CA . TYR B 1 323 ? -5.914 -69.25 -29.734 1 89.81 323 TYR B CA 1
ATOM 7736 C C . TYR B 1 323 ? -5.934 -70.625 -30.406 1 89.81 323 TYR B C 1
ATOM 7738 O O . TYR B 1 323 ? -5.199 -70.812 -31.359 1 89.81 323 TYR B O 1
ATOM 7746 N N . LEU B 1 324 ? -6.805 -71.5 -29.953 1 89.12 324 LEU B N 1
ATOM 7747 C CA . LEU B 1 324 ? -6.844 -72.812 -30.453 1 89.12 324 LEU B CA 1
ATOM 7748 C C . LEU B 1 324 ? -7.23 -72.875 -31.938 1 89.12 324 LEU B C 1
ATOM 7750 O O . LEU B 1 324 ? -6.688 -73.625 -32.719 1 89.12 324 LEU B O 1
ATOM 7754 N N . ILE B 1 325 ? -8.148 -72.062 -32.219 1 92.12 325 ILE B N 1
ATOM 7755 C CA . ILE B 1 325 ? -8.602 -72 -33.594 1 92.12 325 ILE B CA 1
ATOM 7756 C C . ILE B 1 325 ? -7.52 -71.375 -34.469 1 92.12 325 ILE B C 1
ATOM 7758 O O . ILE B 1 325 ? -7.285 -71.812 -35.594 1 92.12 325 ILE B O 1
ATOM 7762 N N . VAL B 1 326 ? -6.871 -70.312 -33.969 1 94.5 326 VAL B N 1
ATOM 7763 C CA . VAL B 1 326 ? -5.789 -69.688 -34.688 1 94.5 326 VAL B CA 1
ATOM 7764 C C . VAL B 1 326 ? -4.688 -70.688 -35 1 94.5 326 VAL B C 1
ATOM 7766 O O . VAL B 1 326 ? -4.234 -70.812 -36.125 1 94.5 326 VAL B O 1
ATOM 7769 N N . GLN B 1 327 ? -4.328 -71.438 -34 1 91.19 327 GLN B N 1
ATOM 7770 C CA . GLN B 1 327 ? -3.297 -72.5 -34.188 1 91.19 327 GLN B CA 1
ATOM 7771 C C . GLN B 1 327 ? -3.732 -73.562 -35.188 1 91.19 327 GLN B C 1
ATOM 7773 O O . GLN B 1 327 ? -2.951 -73.938 -36.062 1 91.19 327 GLN B O 1
ATOM 7778 N N . TYR B 1 328 ? -4.957 -73.938 -35.094 1 91.5 328 TYR B N 1
ATOM 7779 C CA . TYR B 1 328 ? -5.512 -74.938 -36 1 91.5 328 TYR B CA 1
ATOM 7780 C C . TYR B 1 328 ? -5.438 -74.438 -37.438 1 91.5 328 TYR B C 1
ATOM 7782 O O . TYR B 1 328 ? -4.984 -75.188 -38.312 1 91.5 328 TYR B O 1
ATOM 7790 N N . LEU B 1 329 ? -5.824 -73.312 -37.625 1 94.88 329 LEU B N 1
ATOM 7791 C CA . LEU B 1 329 ? -5.887 -72.75 -38.969 1 94.88 329 LEU B CA 1
ATOM 7792 C C . LEU B 1 329 ? -4.488 -72.562 -39.531 1 94.88 329 LEU B C 1
ATOM 7794 O O . LEU B 1 329 ? -4.238 -72.875 -40.688 1 94.88 329 LEU B O 1
ATOM 7798 N N . LEU B 1 330 ? -3.602 -72.062 -38.75 1 94.75 330 LEU B N 1
ATOM 7799 C CA . LEU B 1 330 ? -2.234 -71.812 -39.219 1 94.75 330 LEU B CA 1
ATOM 7800 C C . LEU B 1 330 ? -1.539 -73.188 -39.531 1 94.75 330 LEU B C 1
ATOM 7802 O O . LEU B 1 330 ? -0.806 -73.25 -40.5 1 94.75 330 LEU B O 1
ATOM 7806 N N . ASP B 1 331 ? -1.778 -74.188 -38.719 1 90.75 331 ASP B N 1
ATOM 7807 C CA . ASP B 1 331 ? -1.198 -75.5 -38.938 1 90.75 331 ASP B CA 1
ATOM 7808 C C . ASP B 1 331 ? -1.693 -76.125 -40.25 1 90.75 331 ASP B C 1
ATOM 7810 O O . ASP B 1 331 ? -0.984 -76.875 -40.875 1 90.75 331 ASP B O 1
ATOM 7814 N N . ARG B 1 332 ? -2.818 -75.75 -40.656 1 91.56 332 ARG B N 1
ATOM 7815 C CA . ARG B 1 332 ? -3.428 -76.312 -41.875 1 91.56 332 ARG B CA 1
ATOM 7816 C C . ARG B 1 332 ? -3.121 -75.438 -43.094 1 91.56 332 ARG B C 1
ATOM 7818 O O . ARG B 1 332 ? -3.658 -75.688 -44.156 1 91.56 332 ARG B O 1
ATOM 7825 N N . GLY B 1 333 ? -2.322 -74.438 -42.812 1 91.31 333 GLY B N 1
ATOM 7826 C CA . GLY B 1 333 ? -1.776 -73.688 -43.969 1 91.31 333 GLY B CA 1
ATOM 7827 C C . GLY B 1 333 ? -2.498 -72.375 -44.219 1 91.31 333 GLY B C 1
ATOM 7828 O O . GLY B 1 333 ? -2.377 -71.812 -45.281 1 91.31 333 GLY B O 1
ATOM 7829 N N . ALA B 1 334 ? -3.289 -71.938 -43.25 1 94.56 334 ALA B N 1
ATOM 7830 C CA . ALA B 1 334 ? -3.908 -70.625 -43.406 1 94.56 334 ALA B CA 1
ATOM 7831 C C . ALA B 1 334 ? -2.852 -69.562 -43.531 1 94.56 334 ALA B C 1
ATOM 7833 O O . ALA B 1 334 ? -1.839 -69.562 -42.844 1 94.56 334 ALA B O 1
ATOM 7834 N N . ASP B 1 335 ? -2.992 -68.562 -44.469 1 95.19 335 ASP B N 1
ATOM 7835 C CA . ASP B 1 335 ? -2.072 -67.438 -44.656 1 95.19 335 ASP B CA 1
ATOM 7836 C C . ASP B 1 335 ? -2.258 -66.438 -43.562 1 95.19 335 ASP B C 1
ATOM 7838 O O . ASP B 1 335 ? -3.301 -65.75 -43.5 1 95.19 335 ASP B O 1
ATOM 7842 N N . PRO B 1 336 ? -1.269 -66.312 -42.75 1 96.31 336 PRO B N 1
ATOM 7843 C CA . PRO B 1 336 ? -1.396 -65.312 -41.688 1 96.31 336 PRO B CA 1
ATOM 7844 C C . PRO B 1 336 ? -1.445 -63.875 -42.188 1 96.31 336 PRO B C 1
ATOM 7846 O O . PRO B 1 336 ? -1.743 -62.969 -41.406 1 96.31 336 PRO B O 1
ATOM 7849 N N . ASN B 1 337 ? -1.179 -63.594 -43.438 1 96.62 337 ASN B N 1
ATOM 7850 C CA . ASN B 1 337 ? -1.122 -62.219 -43.969 1 96.62 337 ASN B CA 1
ATOM 7851 C C . ASN B 1 337 ? -2.297 -61.938 -44.906 1 96.62 337 ASN B C 1
ATOM 7853 O O . ASN B 1 337 ? -2.23 -61.031 -45.719 1 96.62 337 ASN B O 1
ATOM 7857 N N . VAL B 1 338 ? -3.346 -62.781 -44.719 1 95.5 338 VAL B N 1
ATOM 7858 C CA . VAL B 1 338 ? -4.547 -62.562 -45.531 1 95.5 338 VAL B CA 1
ATOM 7859 C C . VAL B 1 338 ? -5.172 -61.219 -45.125 1 95.5 338 VAL B C 1
ATOM 7861 O O . VAL B 1 338 ? -5.234 -60.875 -43.969 1 95.5 338 VAL B O 1
ATOM 7864 N N . LEU B 1 339 ? -5.578 -60.375 -46.156 1 94.44 339 LEU B N 1
ATOM 7865 C CA . LEU B 1 339 ? -6.117 -59.062 -45.906 1 94.44 339 LEU B CA 1
ATOM 7866 C C . LEU B 1 339 ? -7.629 -59.031 -46.125 1 94.44 339 LEU B C 1
ATOM 7868 O O . LEU B 1 339 ? -8.141 -59.656 -47.031 1 94.44 339 LEU B O 1
ATOM 7872 N N . ASP B 1 340 ? -8.289 -58.344 -45.25 1 93.06 340 ASP B N 1
ATOM 7873 C CA . ASP B 1 340 ? -9.703 -58.094 -45.5 1 93.06 340 ASP B CA 1
ATOM 7874 C C . ASP B 1 340 ? -9.898 -56.875 -46.438 1 93.06 340 ASP B C 1
ATOM 7876 O O . ASP B 1 340 ? -8.938 -56.406 -47.031 1 93.06 340 ASP B O 1
ATOM 7880 N N . LYS B 1 341 ? -11.117 -56.469 -46.625 1 92.69 341 LYS B N 1
ATOM 7881 C CA . LYS B 1 341 ? -11.414 -55.438 -47.594 1 92.69 341 LYS B CA 1
ATOM 7882 C C . LYS B 1 341 ? -10.906 -54.094 -47.125 1 92.69 341 LYS B C 1
ATOM 7884 O O . LYS B 1 341 ? -10.727 -53.156 -47.938 1 92.69 341 LYS B O 1
ATOM 7889 N N . GLN B 1 342 ? -10.656 -54 -45.844 1 89.94 342 GLN B N 1
ATOM 7890 C CA . GLN B 1 342 ? -10.117 -52.75 -45.281 1 89.94 342 GLN B CA 1
ATOM 7891 C C . GLN B 1 342 ? -8.594 -52.812 -45.25 1 89.94 342 GLN B C 1
ATOM 7893 O O . GLN B 1 342 ? -7.957 -51.844 -44.781 1 89.94 342 GLN B O 1
ATOM 7898 N N . GLY B 1 343 ? -8.047 -53.906 -45.594 1 90.06 343 GLY B N 1
ATOM 7899 C CA . GLY B 1 343 ? -6.598 -54.062 -45.625 1 90.06 343 GLY B CA 1
ATOM 7900 C C . GLY B 1 343 ? -6.012 -54.5 -44.312 1 90.06 343 GLY B C 1
ATOM 7901 O O . GLY B 1 343 ? -4.812 -54.344 -44.062 1 90.06 343 GLY B O 1
ATOM 7902 N N . GLN B 1 344 ? -6.812 -55.094 -43.5 1 92.56 344 GLN B N 1
ATOM 7903 C CA . GLN B 1 344 ? -6.34 -55.5 -42.188 1 92.56 344 GLN B CA 1
ATOM 7904 C C . GLN B 1 344 ? -5.957 -56.969 -42.188 1 92.56 344 GLN B C 1
ATOM 7906 O O . GLN B 1 344 ? -6.684 -57.812 -42.719 1 92.56 344 GLN B O 1
ATOM 7911 N N . ALA B 1 345 ? -4.801 -57.156 -41.656 1 94.88 345 ALA B N 1
ATOM 7912 C CA . ALA B 1 345 ? -4.34 -58.531 -41.469 1 94.88 345 ALA B CA 1
ATOM 7913 C C . ALA B 1 345 ? -4.754 -59.094 -40.094 1 94.88 345 ALA B C 1
ATOM 7915 O O . ALA B 1 345 ? -5.102 -58.312 -39.188 1 94.88 345 ALA B O 1
ATOM 7916 N N . PRO B 1 346 ? -4.781 -60.406 -39.906 1 94.88 346 PRO B N 1
ATOM 7917 C CA . PRO B 1 346 ? -5.164 -61 -38.625 1 94.88 346 PRO B CA 1
ATOM 7918 C C . PRO B 1 346 ? -4.324 -60.5 -37.469 1 94.88 346 PRO B C 1
ATOM 7920 O O . PRO B 1 346 ? -4.852 -60.25 -36.375 1 94.88 346 PRO B O 1
ATOM 7923 N N . LEU B 1 347 ? -3.053 -60.25 -37.719 1 95.19 347 LEU B N 1
ATOM 7924 C CA . LEU B 1 347 ? -2.199 -59.75 -36.656 1 95.19 347 LEU B CA 1
ATOM 7925 C C . LEU B 1 347 ? -2.676 -58.375 -36.188 1 95.19 347 LEU B C 1
ATOM 7927 O O . LEU B 1 347 ? -2.699 -58.094 -34.969 1 95.19 347 LEU B O 1
ATOM 7931 N N . PHE B 1 348 ? -2.98 -57.5 -37.062 1 93.75 348 PHE B N 1
ATOM 7932 C CA . PHE B 1 348 ? -3.482 -56.188 -36.688 1 93.75 348 PHE B CA 1
ATOM 7933 C C . PHE B 1 348 ?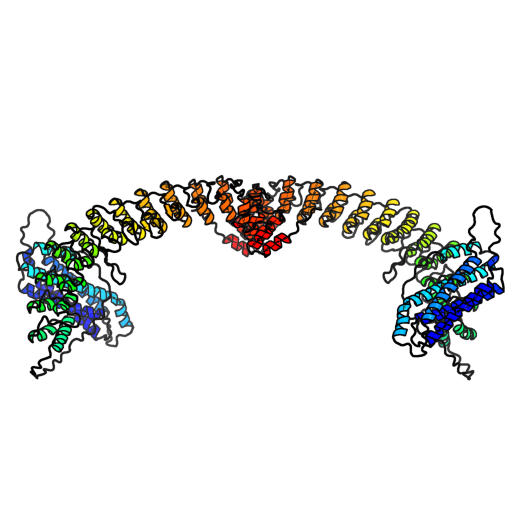 -4.758 -56.281 -35.875 1 93.75 348 PHE B C 1
ATOM 7935 O O . PHE B 1 348 ? -4.922 -55.562 -34.875 1 93.75 348 PHE B O 1
ATOM 7942 N N . MET B 1 349 ? -5.637 -57.125 -36.25 1 89.88 349 MET B N 1
ATOM 7943 C CA . MET B 1 349 ? -6.895 -57.312 -35.531 1 89.88 349 MET B CA 1
ATOM 7944 C C . MET B 1 349 ? -6.648 -57.875 -34.125 1 89.88 349 MET B C 1
ATOM 7946 O O . MET B 1 349 ? -7.395 -57.562 -33.188 1 89.88 349 MET B O 1
ATOM 7950 N N . ALA B 1 350 ? -5.633 -58.625 -34.062 1 91.94 350 ALA B N 1
ATOM 7951 C CA . ALA B 1 350 ? -5.285 -59.219 -32.75 1 91.94 350 ALA B CA 1
ATOM 7952 C C . ALA B 1 350 ? -4.746 -58.125 -31.812 1 91.94 350 ALA B C 1
ATOM 7954 O O . ALA B 1 350 ? -4.844 -58.281 -30.578 1 91.94 350 ALA B O 1
ATOM 7955 N N . CYS B 1 351 ? -4.129 -57.125 -32.344 1 90.56 351 CYS B N 1
ATOM 7956 C CA . CYS B 1 351 ? -3.504 -56.062 -31.547 1 90.56 351 CYS B CA 1
ATOM 7957 C C . CYS B 1 351 ? -4.508 -54.969 -31.188 1 90.56 351 CYS B C 1
ATOM 7959 O O . CYS B 1 351 ? -4.289 -54.219 -30.25 1 90.56 351 CYS B O 1
ATOM 7961 N N . HIS B 1 352 ? -5.484 -54.531 -31.953 1 73.62 352 HIS B N 1
ATOM 7962 C CA . HIS B 1 352 ? -6.422 -53.438 -31.766 1 73.62 352 HIS B CA 1
ATOM 7963 C C . HIS B 1 352 ? -7.738 -53.938 -31.172 1 73.62 352 HIS B C 1
ATOM 7965 O O . HIS B 1 352 ? -8.703 -54.156 -31.891 1 73.62 352 HIS B O 1
ATOM 7971 N N . PRO B 1 353 ? -7.953 -54.688 -30.188 1 56.25 353 PRO B N 1
ATOM 7972 C CA . PRO B 1 353 ? -9.328 -55.156 -30.031 1 56.25 353 PRO B CA 1
ATOM 7973 C C . PRO B 1 353 ? -10.273 -54.094 -29.531 1 56.25 353 PRO B C 1
ATOM 7975 O O . PRO B 1 353 ? -10.188 -53.656 -28.359 1 56.25 353 PRO B O 1
ATOM 7978 N N . MET B 1 354 ? -10.492 -52.875 -30.109 1 51.5 354 MET B N 1
ATOM 7979 C CA . MET B 1 354 ? -11.414 -51.875 -29.531 1 51.5 354 MET B CA 1
ATOM 7980 C C . MET B 1 354 ? -12.828 -52.438 -29.453 1 51.5 354 MET B C 1
ATOM 7982 O O . MET B 1 354 ? -13.328 -53 -30.422 1 51.5 354 MET B O 1
ATOM 7986 N N . ASP B 1 355 ? -13.422 -52.812 -28.453 1 51.5 355 ASP B N 1
ATOM 7987 C CA . ASP B 1 355 ? -14.859 -53.094 -28.5 1 51.5 355 ASP B CA 1
ATOM 7988 C C . ASP B 1 355 ? -15.656 -51.781 -28.547 1 51.5 355 ASP B C 1
ATOM 7990 O O . ASP B 1 355 ? -15.117 -50.719 -28.297 1 51.5 355 ASP B O 1
ATOM 7994 N N . LYS B 1 356 ? -16.984 -51.656 -29.219 1 49.34 356 LYS B N 1
ATOM 7995 C CA . LYS B 1 356 ? -17.891 -50.531 -29.328 1 49.34 356 LYS B CA 1
ATOM 7996 C C . LYS B 1 356 ? -18.047 -49.812 -27.984 1 49.34 356 LYS B C 1
ATOM 7998 O O . LYS B 1 356 ? -18.438 -48.625 -27.938 1 49.34 356 LYS B O 1
ATOM 8003 N N . LYS B 1 357 ? -18 -50.562 -26.953 1 51 357 LYS B N 1
ATOM 8004 C CA . LYS B 1 357 ? -18.375 -50.031 -25.641 1 51 357 LYS B CA 1
ATOM 8005 C C . LYS B 1 357 ? -17.141 -49.469 -24.906 1 51 357 LYS B C 1
ATOM 8007 O O . LYS B 1 357 ? -17.234 -49.094 -23.734 1 51 357 LYS B O 1
ATOM 8012 N N . GLY B 1 358 ? -16.109 -49.406 -25.547 1 50.97 358 GLY B N 1
ATOM 8013 C CA . GLY B 1 358 ? -14.898 -48.812 -24.984 1 50.97 358 GLY B CA 1
ATOM 8014 C C . GLY B 1 358 ? -14.055 -49.781 -24.203 1 50.97 358 GLY B C 1
ATOM 8015 O O . GLY B 1 358 ? -13.125 -49.406 -23.5 1 50.97 358 GLY B O 1
ATOM 8016 N N . LYS B 1 359 ? -14.602 -50.969 -23.984 1 50.09 359 LYS B N 1
ATOM 8017 C CA . LYS B 1 359 ? -13.883 -51.969 -23.188 1 50.09 359 LYS B CA 1
ATOM 8018 C C . LYS B 1 359 ? -12.82 -52.656 -24.016 1 50.09 359 LYS B C 1
ATOM 8020 O O . LYS B 1 359 ? -13.086 -53.094 -25.141 1 50.09 359 LYS B O 1
ATOM 8025 N N . LYS B 1 360 ? -11.625 -52.406 -24.047 1 54.66 360 LYS B N 1
ATOM 8026 C CA . LYS B 1 360 ? -10.469 -52.938 -24.781 1 54.66 360 LYS B CA 1
ATOM 8027 C C . LYS B 1 360 ? -10.219 -54.406 -24.438 1 54.66 360 LYS B C 1
ATOM 8029 O O . LYS B 1 360 ? -9.93 -54.75 -23.297 1 54.66 360 LYS B O 1
ATOM 8034 N N . PRO B 1 361 ? -10.781 -55.406 -25.281 1 57.31 361 PRO B N 1
ATOM 8035 C CA . PRO B 1 361 ? -10.383 -56.781 -24.938 1 57.31 361 PRO B CA 1
ATOM 8036 C C . PRO B 1 361 ? -8.867 -56.938 -24.797 1 57.31 361 PRO B C 1
ATOM 8038 O O . PRO B 1 361 ? -8.109 -56.188 -25.391 1 57.31 361 PRO B O 1
ATOM 8041 N N . LYS B 1 362 ? -8.469 -57.75 -23.844 1 67 362 LYS B N 1
ATOM 8042 C CA . LYS B 1 362 ? -7.059 -57.969 -23.531 1 67 362 LYS B CA 1
ATOM 8043 C C . LYS B 1 362 ? -6.328 -58.594 -24.719 1 67 362 LYS B C 1
ATOM 8045 O O . LYS B 1 362 ? -6.867 -59.5 -25.375 1 67 362 LYS B O 1
ATOM 8050 N N . VAL B 1 363 ? -5.406 -58.031 -25.359 1 76 363 VAL B N 1
ATOM 8051 C CA . VAL B 1 363 ? -4.5 -58.594 -26.359 1 76 363 VAL B CA 1
ATOM 8052 C C . VAL B 1 363 ? -3.879 -59.875 -25.844 1 76 363 VAL B C 1
ATOM 8054 O O . VAL B 1 363 ? -3.32 -59.906 -24.734 1 76 363 VAL B O 1
ATOM 8057 N N . ASP B 1 364 ? -4.176 -60.969 -26.578 1 86.62 364 ASP B N 1
ATOM 8058 C CA . ASP B 1 364 ? -3.699 -62.281 -26.141 1 86.62 364 ASP B CA 1
ATOM 8059 C C . ASP B 1 364 ? -2.295 -62.531 -26.672 1 86.62 364 ASP B C 1
ATOM 8061 O O . ASP B 1 364 ? -2.094 -62.656 -27.891 1 86.62 364 ASP B O 1
ATOM 8065 N N . LEU B 1 365 ? -1.406 -62.75 -25.797 1 92.12 365 LEU B N 1
ATOM 8066 C CA . LEU B 1 365 ? 0.002 -62.938 -26.125 1 92.12 365 LEU B CA 1
ATOM 8067 C C . LEU B 1 365 ? 0.197 -64.188 -26.953 1 92.12 365 LEU B C 1
ATOM 8069 O O . LEU B 1 365 ? 1.019 -64.25 -27.875 1 92.12 365 LEU B O 1
ATOM 8073 N N . LYS B 1 366 ? -0.554 -65.25 -26.672 1 91.94 366 LYS B N 1
ATOM 8074 C CA . LYS B 1 366 ? -0.411 -66.562 -27.359 1 91.94 366 LYS B CA 1
ATOM 8075 C C . LYS B 1 366 ? -0.821 -66.438 -28.828 1 91.94 366 LYS B C 1
ATOM 8077 O O . LYS B 1 366 ? -0.167 -67 -29.719 1 91.94 366 LYS B O 1
ATOM 8082 N N . VAL B 1 367 ? -1.841 -65.688 -29 1 93.62 367 VAL B N 1
ATOM 8083 C CA . VAL B 1 367 ? -2.338 -65.5 -30.359 1 93.62 367 VAL B CA 1
ATOM 8084 C C . VAL B 1 367 ? -1.318 -64.75 -31.188 1 93.62 367 VAL B C 1
ATOM 8086 O O . VAL B 1 367 ? -1.007 -65.125 -32.312 1 93.62 367 VAL B O 1
ATOM 8089 N N . ILE B 1 368 ? -0.8 -63.719 -30.625 1 95.31 368 ILE B N 1
ATOM 8090 C CA . ILE B 1 368 ? 0.175 -62.844 -31.297 1 95.31 368 ILE B CA 1
ATOM 8091 C C . ILE B 1 368 ? 1.436 -63.656 -31.609 1 95.31 368 ILE B C 1
ATOM 8093 O O . ILE B 1 368 ? 1.949 -63.594 -32.719 1 95.31 368 ILE B O 1
ATOM 8097 N N . ARG B 1 369 ? 1.87 -64.438 -30.641 1 94.94 369 ARG B N 1
ATOM 8098 C CA . ARG B 1 369 ? 3.064 -65.25 -30.828 1 94.94 369 ARG B CA 1
ATOM 8099 C C . ARG B 1 369 ? 2.861 -66.25 -31.938 1 94.94 369 ARG B C 1
ATOM 8101 O O . ARG B 1 369 ? 3.73 -66.438 -32.781 1 94.94 369 ARG B O 1
ATOM 8108 N N . ALA B 1 370 ? 1.714 -66.938 -31.953 1 94.88 370 ALA B N 1
ATOM 8109 C CA . ALA B 1 370 ? 1.406 -67.938 -32.969 1 94.88 370 ALA B CA 1
ATOM 8110 C C . ALA B 1 370 ? 1.42 -67.312 -34.375 1 94.88 370 ALA B C 1
ATOM 8112 O O . ALA B 1 370 ? 1.983 -67.875 -35.312 1 94.88 370 ALA B O 1
ATOM 8113 N N . LEU B 1 371 ? 0.845 -66.188 -34.469 1 96.75 371 LEU B N 1
ATOM 8114 C CA . LEU B 1 371 ? 0.774 -65.5 -35.75 1 96.75 371 LEU B CA 1
ATOM 8115 C C . LEU B 1 371 ? 2.164 -65.125 -36.219 1 96.75 371 LEU B C 1
ATOM 8117 O O . LEU B 1 371 ? 2.533 -65.375 -37.375 1 96.75 371 LEU B O 1
ATOM 8121 N N . VAL B 1 372 ? 2.977 -64.5 -35.406 1 96.38 372 VAL B N 1
ATOM 8122 C CA . VAL B 1 372 ? 4.293 -64 -35.75 1 96.38 372 VAL B CA 1
ATOM 8123 C C . VAL B 1 372 ? 5.23 -65.188 -36.094 1 96.38 372 VAL B C 1
ATOM 8125 O O . VAL B 1 372 ? 5.98 -65.125 -37.062 1 96.38 372 VAL B O 1
ATOM 8128 N N . GLU B 1 373 ? 5.148 -66.25 -35.281 1 94.44 373 GLU B N 1
ATOM 8129 C CA . GLU B 1 373 ? 6.004 -67.375 -35.5 1 94.44 373 GLU B CA 1
ATOM 8130 C C . GLU B 1 373 ? 5.688 -68.062 -36.812 1 94.44 373 GLU B C 1
ATOM 8132 O O . GLU B 1 373 ? 6.555 -68.688 -37.438 1 94.44 373 GLU B O 1
ATOM 8137 N N . ARG B 1 374 ? 4.473 -67.938 -37.281 1 95.69 374 ARG B N 1
ATOM 8138 C CA . ARG B 1 374 ? 4.055 -68.562 -38.531 1 95.69 374 ARG B CA 1
ATOM 8139 C C . ARG B 1 374 ? 4.152 -67.625 -39.688 1 95.69 374 ARG B C 1
ATOM 8141 O O . ARG B 1 374 ? 3.582 -67.875 -40.75 1 95.69 374 ARG B O 1
ATOM 8148 N N . GLY B 1 375 ? 4.809 -66.438 -39.438 1 94.31 375 GLY B N 1
ATOM 8149 C CA . GLY B 1 375 ? 5.199 -65.562 -40.531 1 94.31 375 GLY B CA 1
ATOM 8150 C C . GLY B 1 375 ? 4.301 -64.375 -40.719 1 94.31 375 GLY B C 1
ATOM 8151 O O . GLY B 1 375 ? 4.355 -63.688 -41.75 1 94.31 375 GLY B O 1
ATOM 8152 N N . ALA B 1 376 ? 3.492 -64.062 -39.75 1 96.12 376 ALA B N 1
ATOM 8153 C CA . ALA B 1 376 ? 2.707 -62.812 -39.844 1 96.12 376 ALA B CA 1
ATOM 8154 C C . ALA B 1 376 ? 3.613 -61.594 -39.938 1 96.12 376 ALA B C 1
ATOM 8156 O O . ALA B 1 376 ? 4.586 -61.469 -39.188 1 96.12 376 ALA B O 1
ATOM 8157 N N . ASP B 1 377 ? 3.326 -60.656 -40.844 1 94.38 377 ASP B N 1
ATOM 8158 C CA . ASP B 1 377 ? 4.113 -59.469 -41.062 1 94.38 377 ASP B CA 1
ATOM 8159 C C . ASP B 1 377 ? 3.59 -58.312 -40.219 1 94.38 377 ASP B C 1
ATOM 8161 O O . ASP B 1 377 ? 2.514 -57.75 -40.469 1 94.38 377 ASP B O 1
ATOM 8165 N N . PRO B 1 378 ? 4.367 -57.906 -39.281 1 93.88 378 PRO B N 1
ATOM 8166 C CA . PRO B 1 378 ? 3.906 -56.875 -38.375 1 93.88 378 PRO B CA 1
ATOM 8167 C C . PRO B 1 378 ? 3.914 -55.469 -39 1 93.88 378 PRO B C 1
ATOM 8169 O O . PRO B 1 378 ? 3.4 -54.531 -38.438 1 93.88 378 PRO B O 1
ATOM 8172 N N . THR B 1 379 ? 4.41 -55.281 -40.156 1 90.44 379 THR B N 1
ATOM 8173 C CA . THR B 1 379 ? 4.566 -53.969 -40.781 1 90.44 379 THR B CA 1
ATOM 8174 C C . THR B 1 379 ? 3.396 -53.688 -41.719 1 90.44 379 THR B C 1
ATOM 8176 O O . THR B 1 379 ? 3.322 -52.625 -42.312 1 90.44 379 THR B O 1
ATOM 8179 N N . ILE B 1 380 ? 2.484 -54.656 -41.781 1 90.31 380 ILE B N 1
ATOM 8180 C CA . ILE B 1 380 ? 1.292 -54.406 -42.594 1 90.31 380 ILE B CA 1
ATOM 8181 C C . ILE B 1 380 ? 0.413 -53.344 -41.938 1 90.31 380 ILE B C 1
ATOM 8183 O O . ILE B 1 380 ? 0.075 -53.469 -40.75 1 90.31 380 ILE B O 1
ATOM 8187 N N . ILE B 1 381 ? 0.053 -52.375 -42.75 1 87.44 381 ILE B N 1
ATOM 8188 C CA . ILE B 1 381 ? -0.769 -51.281 -42.281 1 87.44 381 ILE B CA 1
ATOM 8189 C C . ILE B 1 381 ? -2.219 -51.719 -42.125 1 87.44 381 ILE B C 1
ATOM 8191 O O . ILE B 1 381 ? -2.791 -52.281 -43.062 1 87.44 381 ILE B O 1
ATOM 8195 N N . GLY B 1 382 ? -2.752 -51.5 -40.969 1 84.75 382 GLY B N 1
ATOM 8196 C CA . GLY B 1 382 ? -4.125 -51.906 -40.719 1 84.75 382 GLY B CA 1
ATOM 8197 C C . GLY B 1 382 ? -5.113 -50.75 -40.75 1 84.75 382 GLY B C 1
ATOM 8198 O O . GLY B 1 382 ? -6.312 -50.969 -40.969 1 84.75 382 GLY B O 1
ATOM 8199 N N . ALA B 1 383 ? -4.586 -49.594 -40.531 1 80.31 383 ALA B N 1
ATOM 8200 C CA . ALA B 1 383 ? -5.445 -48.406 -40.625 1 80.31 383 ALA B CA 1
ATOM 8201 C C . ALA B 1 383 ? -4.957 -47.438 -41.719 1 80.31 383 ALA B C 1
ATOM 8203 O O . ALA B 1 383 ? -4.023 -46.688 -41.469 1 80.31 383 ALA B O 1
ATOM 8204 N N . ALA B 1 384 ? -5.648 -47.5 -42.75 1 74.25 384 ALA B N 1
ATOM 8205 C CA . ALA B 1 384 ? -5.191 -46.781 -43.969 1 74.25 384 ALA B CA 1
ATOM 8206 C C . ALA B 1 384 ? -5.117 -45.281 -43.688 1 74.25 384 ALA B C 1
ATOM 8208 O O . ALA B 1 384 ? -4.211 -44.625 -44.188 1 74.25 384 ALA B O 1
ATOM 8209 N N . LYS B 1 385 ? -5.969 -44.812 -42.906 1 76.56 385 LYS B N 1
ATOM 8210 C CA . LYS B 1 385 ? -6.027 -43.344 -42.688 1 76.56 385 LYS B CA 1
ATOM 8211 C C . LYS B 1 385 ? -4.855 -42.875 -41.844 1 76.56 385 LYS B C 1
ATOM 8213 O O . LYS B 1 385 ? -4.281 -41.812 -42.094 1 76.56 385 LYS B O 1
ATOM 8218 N N . SER B 1 386 ? -4.445 -43.656 -40.906 1 78.19 386 SER B N 1
ATOM 8219 C CA . SER B 1 386 ? -3.404 -43.25 -39.969 1 78.19 386 SER B CA 1
ATOM 8220 C C . SER B 1 386 ? -2.07 -43.906 -40.281 1 78.19 386 SER B C 1
ATOM 8222 O O . SER B 1 386 ? -1.016 -43.438 -39.875 1 78.19 386 SER B O 1
ATOM 8224 N N . GLY B 1 387 ? -2.186 -45 -41.062 1 83.69 387 GLY B N 1
ATOM 8225 C CA . GLY B 1 387 ? -0.979 -45.75 -41.312 1 83.69 387 GLY B CA 1
ATOM 8226 C C . GLY B 1 387 ? -0.561 -46.594 -40.125 1 83.69 387 GLY B C 1
ATOM 8227 O O . GLY B 1 387 ? 0.599 -47 -40 1 83.69 387 GLY B O 1
ATOM 8228 N N . SER B 1 388 ? -1.487 -46.906 -39.312 1 90.06 388 SER B N 1
ATOM 8229 C CA . SER B 1 388 ? -1.193 -47.625 -38.062 1 90.06 388 SER B CA 1
ATOM 8230 C C . SER B 1 388 ? -0.886 -49.094 -38.344 1 90.06 388 SER B C 1
ATOM 8232 O O . SER B 1 388 ? -1.531 -49.719 -39.188 1 90.06 388 SER B O 1
ATOM 8234 N N . THR B 1 389 ? 0.156 -49.562 -37.719 1 91.81 389 THR B N 1
ATOM 8235 C CA . THR B 1 389 ? 0.565 -50.969 -37.781 1 91.81 389 THR B CA 1
ATOM 8236 C C . THR B 1 389 ? 0.334 -51.656 -36.438 1 91.81 389 THR B C 1
ATOM 8238 O O . THR B 1 389 ? -0.014 -51 -35.438 1 91.81 389 THR B O 1
ATOM 8241 N N . PRO B 1 390 ? 0.506 -52.969 -36.406 1 92.88 390 PRO B N 1
ATOM 8242 C CA . PRO B 1 390 ? 0.38 -53.656 -35.125 1 92.88 390 PRO B CA 1
ATOM 8243 C C . PRO B 1 390 ? 1.315 -53.094 -34.031 1 92.88 390 PRO B C 1
ATOM 8245 O O . PRO B 1 390 ? 0.938 -53 -32.875 1 92.88 390 PRO B O 1
ATOM 8248 N N . VAL B 1 391 ? 2.465 -52.625 -34.469 1 94.12 391 VAL B N 1
ATOM 8249 C CA . VAL B 1 391 ? 3.422 -52.062 -33.531 1 94.12 391 VAL B CA 1
ATOM 8250 C C . VAL B 1 391 ? 2.832 -50.812 -32.906 1 94.12 391 VAL B C 1
ATOM 8252 O O . VAL B 1 391 ? 2.924 -50.594 -31.688 1 94.12 391 VAL B O 1
ATOM 8255 N N . HIS B 1 392 ? 2.23 -50 -33.688 1 93.19 392 HIS B N 1
ATOM 8256 C CA . HIS B 1 392 ? 1.606 -48.781 -33.219 1 93.19 392 HIS B CA 1
ATOM 8257 C C . HIS B 1 392 ? 0.493 -49.094 -32.219 1 93.19 392 HIS B C 1
ATOM 8259 O O . HIS B 1 392 ? 0.416 -48.469 -31.156 1 93.19 392 HIS B O 1
ATOM 8265 N N . GLU B 1 393 ? -0.345 -50 -32.562 1 90.81 393 GLU B N 1
ATOM 8266 C CA . GLU B 1 393 ? -1.496 -50.312 -31.734 1 90.81 393 GLU B CA 1
ATOM 8267 C C . GLU B 1 393 ? -1.055 -50.875 -30.391 1 90.81 393 GLU B C 1
ATOM 8269 O O . GLU B 1 393 ? -1.627 -50.531 -29.344 1 90.81 393 GLU B O 1
ATOM 8274 N N . LEU B 1 394 ? -0.078 -51.688 -30.422 1 93.69 394 LEU B N 1
ATOM 8275 C CA . LEU B 1 394 ? 0.427 -52.281 -29.172 1 93.69 394 LEU B CA 1
ATOM 8276 C C . LEU B 1 394 ? 1.084 -51.188 -28.312 1 93.69 394 LEU B C 1
ATOM 8278 O O . LEU B 1 394 ? 0.94 -51.219 -27.078 1 93.69 394 LEU B O 1
ATOM 8282 N N . ALA B 1 395 ? 1.818 -50.344 -28.938 1 94.38 395 ALA B N 1
ATOM 8283 C CA . ALA B 1 395 ? 2.428 -49.25 -28.219 1 94.38 395 ALA B CA 1
ATOM 8284 C C . ALA B 1 395 ? 1.362 -48.344 -27.594 1 94.38 395 ALA B C 1
ATOM 8286 O O . ALA B 1 395 ? 1.489 -47.938 -26.438 1 94.38 395 ALA B O 1
ATOM 8287 N N . MET B 1 396 ? 0.36 -48.031 -28.359 1 91.75 396 MET B N 1
ATOM 8288 C CA . MET B 1 396 ? -0.73 -47.156 -27.891 1 91.75 396 MET B CA 1
ATOM 8289 C C . MET B 1 396 ? -1.46 -47.812 -26.719 1 91.75 396 MET B C 1
ATOM 8291 O O . MET B 1 396 ? -1.889 -47.125 -25.797 1 91.75 396 MET B O 1
ATOM 8295 N N . GLY B 1 397 ? -1.539 -49.094 -26.766 1 89.81 397 GLY B N 1
ATOM 8296 C CA . GLY B 1 397 ? -2.258 -49.844 -25.734 1 89.81 397 GLY B CA 1
ATOM 8297 C C . GLY B 1 397 ? -1.386 -50.219 -24.547 1 89.81 397 GLY B C 1
ATOM 8298 O O . GLY B 1 397 ? -1.892 -50.625 -23.516 1 89.81 397 GLY B O 1
ATOM 8299 N N . GLY B 1 398 ? -0.146 -50.156 -24.656 1 93.81 398 GLY B N 1
ATOM 8300 C CA . GLY B 1 398 ? 0.765 -50.469 -23.562 1 93.81 398 GLY B CA 1
ATOM 8301 C C . GLY B 1 398 ? 1.038 -51.938 -23.391 1 93.81 398 GLY B C 1
ATOM 8302 O O . GLY B 1 398 ? 1.349 -52.406 -22.281 1 93.81 398 GLY B O 1
ATOM 8303 N N . ASN B 1 399 ? 0.853 -52.688 -24.422 1 93.44 399 ASN B N 1
ATOM 8304 C CA . ASN B 1 399 ? 1.104 -54.125 -24.375 1 93.44 399 ASN B CA 1
ATOM 8305 C C . ASN B 1 399 ? 2.582 -54.438 -24.594 1 93.44 399 ASN B C 1
ATOM 8307 O O . ASN B 1 399 ? 2.986 -54.875 -25.672 1 93.44 399 ASN B O 1
ATOM 8311 N N . ALA B 1 400 ? 3.334 -54.469 -23.609 1 95.75 400 ALA B N 1
ATOM 8312 C CA . ALA B 1 400 ? 4.793 -54.5 -23.672 1 95.75 400 ALA B CA 1
ATOM 8313 C C . ALA B 1 400 ? 5.289 -55.844 -24.141 1 95.75 400 ALA B C 1
ATOM 8315 O O . ALA B 1 400 ? 6.199 -55.938 -24.969 1 95.75 400 ALA B O 1
ATOM 8316 N N . LYS B 1 401 ? 4.723 -56.906 -23.562 1 95.38 401 LYS B N 1
ATOM 8317 C CA . LYS B 1 401 ? 5.18 -58.25 -23.922 1 95.38 401 LYS B CA 1
ATOM 8318 C C . LYS B 1 401 ? 4.902 -58.531 -25.406 1 95.38 401 LYS B C 1
ATOM 8320 O O . LYS B 1 401 ? 5.773 -59.031 -26.109 1 95.38 401 LYS B O 1
ATOM 8325 N N . GLU B 1 402 ? 3.711 -58.219 -25.812 1 94.94 402 GLU B N 1
ATOM 8326 C CA . GLU B 1 402 ? 3.326 -58.406 -27.203 1 94.94 402 GLU B CA 1
ATOM 8327 C C . GLU B 1 402 ? 4.16 -57.5 -28.125 1 94.94 402 GLU B C 1
ATOM 8329 O O . GLU B 1 402 ? 4.551 -57.938 -29.219 1 94.94 402 GLU B O 1
ATOM 8334 N N . LEU B 1 403 ? 4.391 -56.344 -27.656 1 95.75 403 LEU B N 1
ATOM 8335 C CA . LEU B 1 403 ? 5.176 -55.406 -28.422 1 95.75 403 LEU B CA 1
ATOM 8336 C C . LEU B 1 403 ? 6.59 -55.906 -28.656 1 95.75 403 LEU B C 1
ATOM 8338 O O . LEU B 1 403 ? 7.164 -55.688 -29.719 1 95.75 403 LEU B O 1
ATOM 8342 N N . GLU B 1 404 ? 7.137 -56.531 -27.672 1 96.38 404 GLU B N 1
ATOM 8343 C CA . GLU B 1 404 ? 8.484 -57.094 -27.812 1 96.38 404 GLU B CA 1
ATOM 8344 C C . GLU B 1 404 ? 8.531 -58.156 -28.922 1 96.38 404 GLU B C 1
ATOM 8346 O O . GLU B 1 404 ? 9.445 -58.156 -29.75 1 96.38 404 GLU B O 1
ATOM 8351 N N . ILE B 1 405 ? 7.539 -59 -28.969 1 95.81 405 ILE B N 1
ATOM 8352 C CA . ILE B 1 405 ? 7.469 -60.062 -29.969 1 95.81 405 ILE B CA 1
ATOM 8353 C C . ILE B 1 405 ? 7.277 -59.469 -31.359 1 95.81 405 ILE B C 1
ATOM 8355 O O . ILE B 1 405 ? 8.023 -59.781 -32.281 1 95.81 405 ILE B O 1
ATOM 8359 N N . VAL B 1 406 ? 6.336 -58.594 -31.438 1 96.19 406 VAL B N 1
ATOM 8360 C CA . VAL B 1 406 ? 5.961 -58.031 -32.719 1 96.19 406 VAL B CA 1
ATOM 8361 C C . VAL B 1 406 ? 7.051 -57.094 -33.219 1 96.19 406 VAL B C 1
ATOM 8363 O O . VAL B 1 406 ? 7.352 -57.031 -34.406 1 96.19 406 VAL B O 1
ATOM 8366 N N . GLY B 1 407 ? 7.656 -56.375 -32.375 1 94.56 407 GLY B N 1
ATOM 8367 C CA . GLY B 1 407 ? 8.727 -55.469 -32.688 1 94.56 407 GLY B CA 1
ATOM 8368 C C . GLY B 1 407 ? 9.969 -56.156 -33.219 1 94.56 407 GLY B C 1
ATOM 8369 O O . GLY B 1 407 ? 10.617 -55.656 -34.156 1 94.56 407 GLY B O 1
ATOM 8370 N N . LYS B 1 408 ? 10.305 -57.219 -32.562 1 94.44 408 LYS B N 1
ATOM 8371 C CA . LYS B 1 408 ? 11.453 -58 -33.031 1 94.44 408 LYS B CA 1
ATOM 8372 C C . LYS B 1 408 ? 11.219 -58.531 -34.438 1 94.44 408 LYS B C 1
ATOM 8374 O O . LYS B 1 408 ? 12.133 -58.562 -35.25 1 94.44 408 LYS B O 1
ATOM 8379 N N . ALA B 1 409 ? 10 -58.938 -34.625 1 94.31 409 ALA B N 1
ATOM 8380 C CA . ALA B 1 409 ? 9.641 -59.469 -35.938 1 94.31 409 ALA B CA 1
ATOM 8381 C C . ALA B 1 409 ? 9.633 -58.375 -37 1 94.31 409 ALA B C 1
ATOM 8383 O O . ALA B 1 409 ? 9.93 -58.625 -38.188 1 94.31 409 ALA B O 1
ATOM 8384 N N . ALA B 1 410 ? 9.258 -57.125 -36.719 1 92.5 410 ALA B N 1
ATOM 8385 C CA . ALA B 1 410 ? 9.164 -56 -37.656 1 92.5 410 ALA B CA 1
ATOM 8386 C C . ALA B 1 410 ? 10.555 -55.5 -38.062 1 92.5 410 ALA B C 1
ATOM 8388 O O . ALA B 1 410 ? 10.703 -54.812 -39.062 1 92.5 410 ALA B O 1
ATOM 8389 N N . ARG B 1 411 ? 11.625 -55.812 -37.406 1 83.81 411 ARG B N 1
ATOM 8390 C CA . ARG B 1 411 ? 13.023 -55.469 -37.656 1 83.81 411 ARG B CA 1
ATOM 8391 C C . ARG B 1 411 ? 13.266 -54 -37.375 1 83.81 411 ARG B C 1
ATOM 8393 O O . ARG B 1 411 ? 14.414 -53.562 -37.156 1 83.81 411 ARG B O 1
ATOM 8400 N N . SER B 1 412 ? 12.203 -53.156 -37.562 1 88.75 412 SER B N 1
ATOM 8401 C CA . SER B 1 412 ? 12.328 -51.75 -37.188 1 88.75 412 SER B CA 1
ATOM 8402 C C . SER B 1 412 ? 11.047 -51.219 -36.531 1 88.75 412 SER B C 1
ATOM 8404 O O . SER B 1 412 ? 9.945 -51.594 -36.938 1 88.75 412 SER B O 1
ATOM 8406 N N . VAL B 1 413 ? 11.289 -50.406 -35.5 1 91.12 413 VAL B N 1
ATOM 8407 C CA . VAL B 1 413 ? 10.133 -49.844 -34.812 1 91.12 413 VAL B CA 1
ATOM 8408 C C . VAL B 1 413 ? 9.992 -48.375 -35.188 1 91.12 413 VAL B C 1
ATOM 8410 O O . VAL B 1 413 ? 9.172 -47.656 -34.594 1 91.12 413 VAL B O 1
ATOM 8413 N N . GLU B 1 414 ? 10.859 -47.938 -36.062 1 88.12 414 GLU B N 1
ATOM 8414 C CA . GLU B 1 414 ? 10.75 -46.594 -36.594 1 88.12 414 GLU B CA 1
ATOM 8415 C C . GLU B 1 414 ? 9.719 -46.5 -37.719 1 88.12 414 GLU B C 1
ATOM 8417 O O . GLU B 1 414 ? 10.07 -46.562 -38.875 1 88.12 414 GLU B O 1
ATOM 8422 N N . LEU B 1 415 ? 8.453 -46.375 -37.281 1 81.69 415 LEU B N 1
ATOM 8423 C CA . LEU B 1 415 ? 7.312 -46.406 -38.188 1 81.69 415 LEU B CA 1
ATOM 8424 C C . LEU B 1 415 ? 6.469 -45.125 -38.031 1 81.69 415 LEU B C 1
ATOM 8426 O O . LEU B 1 415 ? 5.465 -45.156 -37.312 1 81.69 415 LEU B O 1
ATOM 8430 N N . PRO B 1 416 ? 6.887 -44.031 -38.688 1 77.94 416 PRO B N 1
ATOM 8431 C CA . PRO B 1 416 ? 6.102 -42.812 -38.531 1 77.94 416 PRO B CA 1
ATOM 8432 C C . PRO B 1 416 ? 4.715 -42.906 -39.156 1 77.94 416 PRO B C 1
ATOM 8434 O O . PRO B 1 416 ? 4.57 -43.438 -40.25 1 77.94 416 PRO B O 1
ATOM 8437 N N . LEU B 1 417 ? 3.803 -42.469 -38.344 1 77.12 417 LEU B N 1
ATOM 8438 C CA . LEU B 1 417 ? 2.426 -42.469 -38.812 1 77.12 417 LEU B CA 1
ATOM 8439 C C . LEU B 1 417 ? 2.219 -41.375 -39.875 1 77.12 417 LEU B C 1
ATOM 8441 O O . LEU B 1 417 ? 3.061 -40.5 -40 1 77.12 417 LEU B O 1
ATOM 8445 N N . GLU B 1 418 ? 1.245 -41.562 -40.594 1 74 418 GLU B N 1
ATOM 8446 C CA . GLU B 1 418 ? 0.833 -40.562 -41.562 1 74 418 GLU B CA 1
ATOM 8447 C C . GLU B 1 418 ? -0.484 -39.906 -41.156 1 74 418 GLU B C 1
ATOM 8449 O O . GLU B 1 418 ? -1.066 -40.25 -40.125 1 74 418 GLU B O 1
ATOM 8454 N N . GLY B 1 419 ? -0.842 -38.812 -41.75 1 67.19 419 GLY B N 1
ATOM 8455 C CA . GLY B 1 419 ? -2.119 -38.156 -41.5 1 67.19 419 GLY B CA 1
ATOM 8456 C C . GLY B 1 419 ? -2.082 -37.188 -40.344 1 67.19 419 GLY B C 1
ATOM 8457 O O . GLY B 1 419 ? -1.177 -36.344 -40.281 1 67.19 419 GLY B O 1
ATOM 8458 N N . ASP B 1 420 ? -3.115 -37.281 -39.375 1 63.97 420 ASP B N 1
ATOM 8459 C CA . ASP B 1 420 ? -3.316 -36.375 -38.281 1 63.97 420 ASP B CA 1
ATOM 8460 C C . ASP B 1 420 ? -2.193 -36.5 -37.25 1 63.97 420 ASP B C 1
ATOM 8462 O O . ASP B 1 420 ? -1.948 -35.562 -36.469 1 63.97 420 ASP B O 1
ATOM 8466 N N . CYS B 1 421 ? -1.649 -37.656 -37.312 1 68 421 CYS B N 1
ATOM 8467 C CA . CYS B 1 421 ? -0.56 -37.875 -36.375 1 68 421 CYS B CA 1
ATOM 8468 C C . CYS B 1 421 ? 0.77 -38.031 -37.094 1 68 421 CYS B C 1
ATOM 8470 O O . CYS B 1 421 ? 1.613 -38.844 -36.719 1 68 421 CYS B O 1
ATOM 8472 N N . GLU B 1 422 ? 0.823 -37.219 -38.062 1 74.81 422 GLU B N 1
ATOM 8473 C CA . GLU B 1 422 ? 1.976 -37.344 -38.969 1 74.81 422 GLU B CA 1
ATOM 8474 C C . GLU B 1 422 ? 3.283 -37.312 -38.188 1 74.81 422 GLU B C 1
ATOM 8476 O O . GLU B 1 422 ? 3.502 -36.406 -37.375 1 74.81 422 GLU B O 1
ATOM 8481 N N . GLY B 1 423 ? 3.939 -38.406 -38.375 1 80.5 423 GLY B N 1
ATOM 8482 C CA . GLY B 1 423 ? 5.281 -38.469 -37.812 1 80.5 423 GLY B CA 1
ATOM 8483 C C . GLY B 1 423 ? 5.348 -39.188 -36.469 1 80.5 423 GLY B C 1
ATOM 8484 O O . GLY B 1 423 ? 6.434 -39.531 -36 1 80.5 423 GLY B O 1
ATOM 8485 N N . ALA B 1 424 ? 4.148 -39.469 -35.906 1 86.94 424 ALA B N 1
ATOM 8486 C CA . ALA B 1 424 ? 4.152 -40.125 -34.625 1 86.94 424 ALA B CA 1
ATOM 8487 C C . ALA B 1 424 ? 4.691 -41.562 -34.719 1 86.94 424 ALA B C 1
ATOM 8489 O O . ALA B 1 424 ? 4.328 -42.281 -35.656 1 86.94 424 ALA B O 1
ATOM 8490 N N . THR B 1 425 ? 5.648 -41.812 -33.938 1 91.25 425 THR B N 1
ATOM 8491 C CA . THR B 1 425 ? 6.223 -43.156 -33.844 1 91.25 425 THR B CA 1
ATOM 8492 C C . THR B 1 425 ? 5.555 -43.969 -32.75 1 91.25 425 THR B C 1
ATOM 8494 O O . THR B 1 425 ? 4.836 -43.406 -31.906 1 91.25 425 THR B O 1
ATOM 8497 N N . PRO B 1 426 ? 5.738 -45.281 -32.781 1 93.31 426 PRO B N 1
ATOM 8498 C CA . PRO B 1 426 ? 5.211 -46.094 -31.688 1 93.31 426 PRO B CA 1
ATOM 8499 C C . PRO B 1 426 ? 5.672 -45.594 -30.312 1 93.31 426 PRO B C 1
ATOM 8501 O O . PRO B 1 426 ? 4.906 -45.625 -29.344 1 93.31 426 PRO B O 1
ATOM 8504 N N . LEU B 1 427 ? 6.887 -45.062 -30.328 1 95.38 427 LEU B N 1
ATOM 8505 C CA . LEU B 1 427 ? 7.379 -44.5 -29.062 1 95.38 427 LEU B CA 1
ATOM 8506 C C . LEU B 1 427 ? 6.543 -43.312 -28.625 1 95.38 427 LEU B C 1
ATOM 8508 O O . LEU B 1 427 ? 6.172 -43.188 -27.453 1 95.38 427 LEU B O 1
ATOM 8512 N N . HIS B 1 428 ? 6.293 -42.438 -29.531 1 93.19 428 HIS B N 1
ATOM 8513 C CA . HIS B 1 428 ? 5.441 -41.281 -29.219 1 93.19 428 HIS B CA 1
ATOM 8514 C C . HIS B 1 428 ? 4.102 -41.75 -28.641 1 93.19 428 HIS B C 1
ATOM 8516 O O . HIS B 1 428 ? 3.613 -41.156 -27.672 1 93.19 428 HIS B O 1
ATOM 8522 N N . LEU B 1 429 ? 3.541 -42.719 -29.25 1 91.62 429 LEU B N 1
ATOM 8523 C CA . LEU B 1 429 ? 2.227 -43.188 -28.844 1 91.62 429 LEU B CA 1
ATOM 8524 C C . LEU B 1 429 ? 2.289 -43.812 -27.453 1 91.62 429 LEU B C 1
ATOM 8526 O O . LEU B 1 429 ? 1.381 -43.625 -26.641 1 91.62 429 LEU B O 1
ATOM 8530 N N . ALA B 1 430 ? 3.283 -44.562 -27.234 1 95.62 430 ALA B N 1
ATOM 8531 C CA . ALA B 1 430 ? 3.463 -45.156 -25.922 1 95.62 430 ALA B CA 1
ATOM 8532 C C . ALA B 1 430 ? 3.582 -44.094 -24.844 1 95.62 430 ALA B C 1
ATOM 8534 O O . ALA B 1 430 ? 2.998 -44.219 -23.766 1 95.62 430 ALA B O 1
ATOM 8535 N N . VAL B 1 431 ? 4.328 -43.031 -25.109 1 95.75 431 VAL B N 1
ATOM 8536 C CA . VAL B 1 431 ? 4.535 -41.938 -24.156 1 95.75 431 VAL B CA 1
ATOM 8537 C C . VAL B 1 431 ? 3.242 -41.156 -23.984 1 95.75 431 VAL B C 1
ATOM 8539 O O . VAL B 1 431 ? 2.855 -40.812 -22.875 1 95.75 431 VAL B O 1
ATOM 8542 N N . ARG B 1 432 ? 2.637 -40.812 -25.094 1 92.44 432 ARG B N 1
ATOM 8543 C CA . ARG B 1 432 ? 1.391 -40.031 -25.078 1 92.44 432 ARG B CA 1
ATOM 8544 C C . ARG B 1 432 ? 0.35 -40.719 -24.188 1 92.44 432 ARG B C 1
ATOM 8546 O O . ARG B 1 432 ? -0.41 -40.062 -23.484 1 92.44 432 ARG B O 1
ATOM 8553 N N . ASN B 1 433 ? 0.383 -42.062 -24.234 1 93 433 ASN B N 1
ATOM 8554 C CA . ASN B 1 433 ? -0.616 -42.812 -23.484 1 93 433 ASN B CA 1
ATOM 8555 C C . ASN B 1 433 ? -0.061 -43.312 -22.141 1 93 433 ASN B C 1
ATOM 8557 O O . ASN B 1 433 ? -0.688 -44.125 -21.469 1 93 433 ASN B O 1
ATOM 8561 N N . ASN B 1 434 ? 1.101 -42.969 -21.766 1 95.81 434 ASN B N 1
ATOM 8562 C CA . ASN B 1 434 ? 1.697 -43.156 -20.453 1 95.81 434 ASN B CA 1
ATOM 8563 C C . ASN B 1 434 ? 1.928 -44.625 -20.156 1 95.81 434 ASN B C 1
ATOM 8565 O O . ASN B 1 434 ? 1.509 -45.125 -19.109 1 95.81 434 ASN B O 1
ATOM 8569 N N . HIS B 1 435 ? 2.576 -45.312 -21.016 1 96.31 435 HIS B N 1
ATOM 8570 C CA . HIS B 1 435 ? 2.918 -46.719 -20.828 1 96.31 435 HIS B CA 1
ATOM 8571 C C . HIS B 1 435 ? 4.426 -46.906 -20.688 1 96.31 435 HIS B C 1
ATOM 8573 O O . HIS B 1 435 ? 5.117 -47.188 -21.672 1 96.31 435 HIS B O 1
ATOM 8579 N N . PRO B 1 436 ? 4.938 -46.875 -19.484 1 97.31 436 PRO B N 1
ATOM 8580 C CA . PRO B 1 436 ? 6.387 -46.906 -19.281 1 97.31 436 PRO B CA 1
ATOM 8581 C C . PRO B 1 436 ? 7.012 -48.219 -19.734 1 97.31 436 PRO B C 1
ATOM 8583 O O . PRO B 1 436 ? 8.133 -48.25 -20.234 1 97.31 436 PRO B O 1
ATOM 8586 N N . ASP B 1 437 ? 6.238 -49.281 -19.531 1 97.31 437 ASP B N 1
ATOM 8587 C CA . ASP B 1 437 ? 6.773 -50.594 -19.922 1 97.31 437 ASP B CA 1
ATOM 8588 C C . ASP B 1 437 ? 6.938 -50.688 -21.438 1 97.31 437 ASP B C 1
ATOM 8590 O O . ASP B 1 437 ? 7.926 -51.25 -21.922 1 97.31 437 ASP B O 1
ATOM 8594 N N . ALA B 1 438 ? 5.941 -50.219 -22.156 1 97.19 438 ALA B N 1
ATOM 8595 C CA . ALA B 1 438 ? 6.043 -50.188 -23.609 1 97.19 438 ALA B CA 1
ATOM 8596 C C . ALA B 1 438 ? 7.203 -49.312 -24.062 1 97.19 438 ALA B C 1
ATOM 8598 O O . ALA B 1 438 ? 7.883 -49.656 -25.047 1 97.19 438 ALA B O 1
ATOM 8599 N N . VAL B 1 439 ? 7.438 -48.25 -23.375 1 98 439 VAL B N 1
ATOM 8600 C CA . VAL B 1 439 ? 8.539 -47.344 -23.688 1 98 439 VAL B CA 1
ATOM 8601 C C . VAL B 1 439 ? 9.867 -48.094 -23.531 1 98 439 VAL B C 1
ATOM 8603 O O . VAL B 1 439 ? 10.742 -48 -24.406 1 98 439 VAL B O 1
ATOM 8606 N N . ASP B 1 440 ? 9.961 -48.875 -22.469 1 97.81 440 ASP B N 1
ATOM 8607 C CA . ASP B 1 440 ? 11.18 -49.625 -22.219 1 97.81 440 ASP B CA 1
ATOM 8608 C C . ASP B 1 440 ? 11.461 -50.594 -23.375 1 97.81 440 ASP B C 1
ATOM 8610 O O . ASP B 1 440 ? 12.594 -50.688 -23.844 1 97.81 440 ASP B O 1
ATOM 8614 N N . VAL B 1 441 ? 10.461 -51.281 -23.781 1 97.56 441 VAL B N 1
ATOM 8615 C CA . VAL B 1 441 ? 10.586 -52.25 -24.844 1 97.56 441 VAL B CA 1
ATOM 8616 C C . VAL B 1 441 ? 11.016 -51.562 -26.141 1 97.56 441 VAL B C 1
ATOM 8618 O O . VAL B 1 441 ? 11.906 -52.031 -26.844 1 97.56 441 VAL B O 1
ATOM 8621 N N . LEU B 1 442 ? 10.391 -50.469 -26.438 1 97.81 442 LEU B N 1
ATOM 8622 C CA . LEU B 1 442 ? 10.672 -49.75 -27.672 1 97.81 442 LEU B CA 1
ATOM 8623 C C . LEU B 1 442 ? 12.102 -49.219 -27.672 1 97.81 442 LEU B C 1
ATOM 8625 O O . LEU B 1 442 ? 12.789 -49.281 -28.703 1 97.81 442 LEU B O 1
ATOM 8629 N N . ILE B 1 443 ? 12.602 -48.719 -26.594 1 97.19 443 ILE B N 1
ATOM 8630 C CA . ILE B 1 443 ? 13.969 -48.25 -26.469 1 97.19 443 ILE B CA 1
ATOM 8631 C C . ILE B 1 443 ? 14.953 -49.375 -26.703 1 97.19 443 ILE B C 1
ATOM 8633 O O . ILE B 1 443 ? 15.938 -49.219 -27.438 1 97.19 443 ILE B O 1
ATOM 8637 N N . LYS B 1 444 ? 14.633 -50.531 -26.047 1 96.19 444 LYS B N 1
ATOM 8638 C CA . LYS B 1 444 ? 15.484 -51.719 -26.203 1 96.19 444 LYS B CA 1
ATOM 8639 C C . LYS B 1 444 ? 15.547 -52.156 -27.656 1 96.19 444 LYS B C 1
ATOM 8641 O O . LYS B 1 444 ? 16.562 -52.688 -28.109 1 96.19 444 LYS B O 1
ATOM 8646 N N . LEU B 1 445 ? 14.484 -51.938 -28.359 1 96 445 LEU B N 1
ATOM 8647 C CA . LEU B 1 445 ? 14.383 -52.375 -29.75 1 96 445 LEU B CA 1
ATOM 8648 C C . LEU B 1 445 ? 15 -51.344 -30.688 1 96 445 LEU B C 1
ATOM 8650 O O . LEU B 1 445 ? 14.977 -51.5 -31.906 1 96 445 LEU B O 1
ATOM 8654 N N . GLY B 1 446 ? 15.477 -50.188 -30.109 1 94.62 446 GLY B N 1
ATOM 8655 C CA . GLY B 1 446 ? 16.234 -49.219 -30.875 1 94.62 446 GLY B CA 1
ATOM 8656 C C . GLY B 1 446 ? 15.398 -48.062 -31.375 1 94.62 446 GLY B C 1
ATOM 8657 O O . GLY B 1 446 ? 15.75 -47.438 -32.375 1 94.62 446 GLY B O 1
ATOM 8658 N N . ALA B 1 447 ? 14.312 -47.812 -30.797 1 95.12 447 ALA B N 1
ATOM 8659 C CA . ALA B 1 447 ? 13.492 -46.656 -31.188 1 95.12 447 ALA B CA 1
ATOM 8660 C C . ALA B 1 447 ? 14.289 -45.375 -31.109 1 95.12 447 ALA B C 1
ATOM 8662 O O . ALA B 1 447 ? 15.117 -45.188 -30.203 1 95.12 447 ALA B O 1
ATOM 8663 N N . ASN B 1 448 ? 14.055 -44.438 -32.031 1 93.94 448 ASN B N 1
ATOM 8664 C CA . ASN B 1 448 ? 14.664 -43.125 -31.969 1 93.94 448 ASN B CA 1
ATOM 8665 C C . ASN B 1 448 ? 13.984 -42.219 -30.938 1 93.94 448 ASN B C 1
ATOM 8667 O O . ASN B 1 448 ? 12.914 -41.656 -31.188 1 93.94 448 ASN B O 1
ATOM 8671 N N . VAL B 1 449 ? 14.617 -42.031 -29.875 1 95.38 449 VAL B N 1
ATOM 8672 C CA . VAL B 1 449 ? 14.039 -41.281 -28.75 1 95.38 449 VAL B CA 1
ATOM 8673 C C . VAL B 1 449 ? 13.93 -39.812 -29.094 1 95.38 449 VAL B C 1
ATOM 8675 O O . VAL B 1 449 ? 13.227 -39.062 -28.406 1 95.38 449 VAL B O 1
ATOM 8678 N N . ASN B 1 450 ? 14.57 -39.312 -30.094 1 93.38 450 ASN B N 1
ATOM 8679 C CA . ASN B 1 450 ? 14.555 -37.906 -30.469 1 93.38 450 ASN B CA 1
ATOM 8680 C C . ASN B 1 450 ? 13.719 -37.656 -31.719 1 93.38 450 ASN B C 1
ATOM 8682 O O . ASN B 1 450 ? 13.789 -36.562 -32.312 1 93.38 450 ASN B O 1
ATOM 8686 N N . ALA B 1 451 ? 12.914 -38.719 -32.062 1 89.75 451 ALA B N 1
ATOM 8687 C CA . ALA B 1 451 ? 12.031 -38.562 -33.219 1 89.75 451 ALA B CA 1
ATOM 8688 C C . ALA B 1 451 ? 11.039 -37.406 -33 1 89.75 451 ALA B C 1
ATOM 8690 O O . ALA B 1 451 ? 10.555 -37.219 -31.875 1 89.75 451 ALA B O 1
ATOM 8691 N N . ARG B 1 452 ? 10.672 -36.625 -34.062 1 86.69 452 ARG B N 1
ATOM 8692 C CA . ARG B 1 452 ? 9.766 -35.469 -33.969 1 86.69 452 ARG B CA 1
ATOM 8693 C C . ARG B 1 452 ? 8.461 -35.75 -34.719 1 86.69 452 ARG B C 1
ATOM 8695 O O . ARG B 1 452 ? 8.469 -36.375 -35.781 1 86.69 452 ARG B O 1
ATOM 8702 N N . GLN B 1 453 ? 7.426 -35.469 -33.969 1 78.94 453 GLN B N 1
ATOM 8703 C CA . GLN B 1 453 ? 6.113 -35.562 -34.625 1 78.94 453 GLN B CA 1
ATOM 8704 C C . GLN B 1 453 ? 5.684 -34.219 -35.188 1 78.94 453 GLN B C 1
ATOM 8706 O O . GLN B 1 453 ? 5.953 -33.156 -34.594 1 78.94 453 GLN B O 1
ATOM 8711 N N . THR B 1 454 ? 5.359 -34.062 -36.469 1 68 454 THR B N 1
ATOM 8712 C CA . THR B 1 454 ? 4.926 -32.844 -37.094 1 68 454 THR B CA 1
ATOM 8713 C C . THR B 1 454 ? 3.416 -32.656 -36.938 1 68 454 THR B C 1
ATOM 8715 O O . THR B 1 454 ? 2.646 -33.562 -37.281 1 68 454 THR B O 1
ATOM 8718 N N . SER B 1 455 ? 2.99 -32.094 -35.812 1 58.94 455 SER B N 1
ATOM 8719 C CA . SER B 1 455 ? 1.555 -31.828 -35.719 1 58.94 455 SER B CA 1
ATOM 8720 C C . SER B 1 455 ? 1.162 -30.672 -36.625 1 58.94 455 SER B C 1
ATOM 8722 O O . SER B 1 455 ? 2.021 -29.906 -37.094 1 58.94 455 SER B O 1
ATOM 8724 N N . LYS B 1 456 ? -0.105 -30.688 -37.062 1 55.81 456 LYS B N 1
ATOM 8725 C CA . LYS B 1 456 ? -0.654 -29.609 -37.875 1 55.81 456 LYS B CA 1
ATOM 8726 C C . LYS B 1 456 ? -0.292 -28.25 -37.312 1 55.81 456 LYS B C 1
ATOM 8728 O O . LYS B 1 456 ? -0.092 -27.281 -38.031 1 55.81 456 LYS B O 1
ATOM 8733 N N . ASP B 1 457 ? -0.326 -28.219 -36.031 1 55.94 457 ASP B N 1
ATOM 8734 C CA . ASP B 1 457 ? -0.135 -26.891 -35.469 1 55.94 457 ASP B CA 1
ATOM 8735 C C . ASP B 1 457 ? 1.348 -26.594 -35.25 1 55.94 457 ASP B C 1
ATOM 8737 O O . ASP B 1 457 ? 1.704 -25.547 -34.688 1 55.94 457 ASP B O 1
ATOM 8741 N N . GLY B 1 458 ? 2.146 -27.5 -35.844 1 55.25 458 GLY B N 1
ATOM 8742 C CA . GLY B 1 458 ? 3.572 -27.219 -35.812 1 55.25 458 GLY B CA 1
ATOM 8743 C C . GLY B 1 458 ? 4.227 -27.641 -34.5 1 55.25 458 GLY B C 1
ATOM 8744 O O . GLY B 1 458 ? 5.402 -27.359 -34.281 1 55.25 458 GLY B O 1
ATOM 8745 N N . ALA B 1 459 ? 3.506 -28.047 -33.562 1 56.25 459 ALA B N 1
ATOM 8746 C CA . ALA B 1 459 ? 4.105 -28.359 -32.281 1 56.25 459 ALA B CA 1
ATOM 8747 C C . ALA B 1 459 ? 4.871 -29.688 -32.312 1 56.25 459 ALA B C 1
ATOM 8749 O O . ALA B 1 459 ? 4.285 -30.734 -32.562 1 56.25 459 ALA B O 1
ATOM 8750 N N . VAL B 1 460 ? 6.02 -29.844 -32.938 1 58.81 460 VAL B N 1
ATOM 8751 C CA . VAL B 1 460 ? 6.773 -31.078 -33.156 1 58.81 460 VAL B CA 1
ATOM 8752 C C . VAL B 1 460 ? 7.324 -31.594 -31.812 1 58.81 460 VAL B C 1
ATOM 8754 O O . VAL B 1 460 ? 8.469 -31.312 -31.469 1 58.81 460 VAL B O 1
ATOM 8757 N N . PRO B 1 461 ? 6.344 -32.125 -30.922 1 76.88 461 PRO B N 1
ATOM 8758 C CA . PRO B 1 461 ? 6.859 -32.469 -29.609 1 76.88 461 PRO B CA 1
ATOM 8759 C C . PRO B 1 461 ? 7.613 -33.812 -29.594 1 76.88 461 PRO B C 1
ATOM 8761 O O . PRO B 1 461 ? 7.297 -34.719 -30.391 1 76.88 461 PRO B O 1
ATOM 8764 N N . THR B 1 462 ? 8.883 -33.938 -29.312 1 89.12 462 THR B N 1
ATOM 8765 C CA . THR B 1 462 ? 9.609 -35.156 -29.016 1 89.12 462 THR B CA 1
ATOM 8766 C C . THR B 1 462 ? 8.914 -35.969 -27.922 1 89.12 462 THR B C 1
ATOM 8768 O O . THR B 1 462 ? 8.016 -35.438 -27.25 1 89.12 462 THR B O 1
ATOM 8771 N N . ALA B 1 463 ? 9.281 -37.219 -27.844 1 93.25 463 ALA B N 1
ATOM 8772 C CA . ALA B 1 463 ? 8.75 -38.062 -26.781 1 93.25 463 ALA B CA 1
ATOM 8773 C C . ALA B 1 463 ? 8.992 -37.469 -25.406 1 93.25 463 ALA B C 1
ATOM 8775 O O . ALA B 1 463 ? 8.133 -37.531 -24.531 1 93.25 463 ALA B O 1
ATOM 8776 N N . LEU B 1 464 ? 10.117 -36.781 -25.281 1 95 464 LEU B N 1
ATOM 8777 C CA . LEU B 1 464 ? 10.445 -36.156 -24 1 95 464 LEU B CA 1
ATOM 8778 C C . LEU B 1 464 ? 9.484 -35 -23.703 1 95 464 LEU B C 1
ATOM 8780 O O . LEU B 1 464 ? 9.039 -34.844 -22.562 1 95 464 LEU B O 1
ATOM 8784 N N . TRP B 1 465 ? 9.25 -34.219 -24.625 1 92.56 465 TRP B N 1
ATOM 8785 C CA . TRP B 1 465 ? 8.297 -33.125 -24.453 1 92.56 465 TRP B CA 1
ATOM 8786 C C . TRP B 1 465 ? 6.93 -33.656 -24.031 1 92.56 465 TRP B C 1
ATOM 8788 O O . TRP B 1 465 ? 6.277 -33.094 -23.156 1 92.56 465 TRP B O 1
ATOM 8798 N N . GLN B 1 466 ? 6.547 -34.719 -24.719 1 90.62 466 GLN B N 1
ATOM 8799 C CA . GLN B 1 466 ? 5.266 -35.344 -24.375 1 90.62 466 GLN B CA 1
ATOM 8800 C C . GLN B 1 466 ? 5.262 -35.844 -22.938 1 90.62 466 GLN B C 1
ATOM 8802 O O . GLN B 1 466 ? 4.254 -35.75 -22.234 1 90.62 466 GLN B O 1
ATOM 8807 N N . ALA B 1 467 ? 6.324 -36.469 -22.609 1 94.44 467 ALA B N 1
ATOM 8808 C CA . ALA B 1 467 ? 6.449 -36.938 -21.234 1 94.44 467 ALA B CA 1
ATOM 8809 C C . ALA B 1 467 ? 6.34 -35.781 -20.25 1 94.44 467 ALA B C 1
ATOM 8811 O O . ALA B 1 467 ? 5.762 -35.906 -19.172 1 94.44 467 ALA B O 1
ATOM 8812 N N . GLY B 1 468 ? 6.918 -34.656 -20.562 1 92.88 468 GLY B N 1
ATOM 8813 C CA . GLY B 1 468 ? 6.812 -33.438 -19.766 1 92.88 468 GLY B CA 1
ATOM 8814 C C . GLY B 1 468 ? 5.395 -32.906 -19.672 1 92.88 468 GLY B C 1
ATOM 8815 O O . GLY B 1 468 ? 4.949 -32.5 -18.609 1 92.88 468 GLY B O 1
ATOM 8816 N N . TRP B 1 469 ? 4.793 -32.938 -20.75 1 90.5 469 TRP B N 1
ATOM 8817 C CA . TRP B 1 469 ? 3.416 -32.438 -20.797 1 90.5 469 TRP B CA 1
ATOM 8818 C C . TRP B 1 469 ? 2.512 -33.312 -19.938 1 90.5 469 TRP B C 1
ATOM 8820 O O . TRP B 1 469 ? 1.624 -32.812 -19.25 1 90.5 469 TRP B O 1
ATOM 8830 N N . ASN B 1 470 ? 2.785 -34.688 -19.953 1 92.62 470 ASN B N 1
ATOM 8831 C CA . ASN B 1 470 ? 2.008 -35.656 -19.188 1 92.62 470 ASN B CA 1
ATOM 8832 C C . ASN B 1 470 ? 2.406 -35.656 -17.719 1 92.62 470 ASN B C 1
ATOM 8834 O O . ASN B 1 470 ? 1.718 -36.25 -16.891 1 92.62 470 ASN B O 1
ATOM 8838 N N . ARG B 1 471 ? 3.455 -35.094 -17.391 1 94.44 471 ARG B N 1
ATOM 8839 C CA . ARG B 1 471 ? 4 -35.062 -16.047 1 94.44 471 ARG B CA 1
ATOM 8840 C C . ARG B 1 471 ? 4.352 -36.469 -15.555 1 94.44 471 ARG B C 1
ATOM 8842 O O . ARG B 1 471 ? 3.922 -36.875 -14.477 1 94.44 471 ARG B O 1
ATOM 8849 N N . ASN B 1 472 ? 4.953 -37.219 -16.406 1 96.5 472 ASN B N 1
ATOM 8850 C CA . ASN B 1 472 ? 5.414 -38.562 -16.062 1 96.5 472 ASN B CA 1
ATOM 8851 C C . ASN B 1 472 ? 6.934 -38.594 -15.906 1 96.5 472 ASN B C 1
ATOM 8853 O O . ASN B 1 472 ? 7.652 -38.781 -16.891 1 96.5 472 ASN B O 1
ATOM 8857 N N . LEU B 1 473 ? 7.402 -38.562 -14.688 1 97.31 473 LEU B N 1
ATOM 8858 C CA . LEU B 1 473 ? 8.828 -38.469 -14.375 1 97.31 473 LEU B CA 1
ATOM 8859 C C . LEU B 1 473 ? 9.539 -39.75 -14.742 1 97.31 473 LEU B C 1
ATOM 8861 O O . LEU B 1 473 ? 10.703 -39.719 -15.164 1 97.31 473 LEU B O 1
ATOM 8865 N N . ASP B 1 474 ? 8.82 -40.844 -14.555 1 97.69 474 ASP B N 1
ATOM 8866 C CA . ASP B 1 474 ? 9.406 -42.156 -14.844 1 97.69 474 ASP B CA 1
ATOM 8867 C C . ASP B 1 474 ? 9.75 -42.281 -16.328 1 97.69 474 ASP B C 1
ATOM 8869 O O . ASP B 1 474 ? 10.867 -42.656 -16.688 1 97.69 474 ASP B O 1
ATOM 8873 N N . ILE B 1 475 ? 8.812 -42 -17.156 1 98.06 475 ILE B N 1
ATOM 8874 C CA . ILE B 1 475 ? 9.023 -42.062 -18.594 1 98.06 475 ILE B CA 1
ATOM 8875 C C . ILE B 1 475 ? 10.109 -41.094 -19.016 1 98.06 475 ILE B C 1
ATOM 8877 O O . ILE B 1 475 ? 10.977 -41.406 -19.828 1 98.06 475 ILE B O 1
ATOM 8881 N N . ALA B 1 476 ? 10.109 -39.875 -18.453 1 97.75 476 ALA B N 1
ATOM 8882 C CA . ALA B 1 476 ? 11.125 -38.875 -18.766 1 97.75 476 ALA B CA 1
ATOM 8883 C C . ALA B 1 476 ? 12.523 -39.406 -18.406 1 97.75 476 ALA B C 1
ATOM 8885 O O . ALA B 1 476 ? 13.469 -39.219 -19.172 1 97.75 476 ALA B O 1
ATOM 8886 N N . THR B 1 477 ? 12.609 -40.031 -17.281 1 98.12 477 THR B N 1
ATOM 8887 C CA . THR B 1 477 ? 13.883 -40.562 -16.844 1 98.12 477 THR B CA 1
ATOM 8888 C C . THR B 1 477 ? 14.391 -41.625 -17.828 1 98.12 477 THR B C 1
ATOM 8890 O O . THR B 1 477 ? 15.555 -41.594 -18.234 1 98.12 477 THR B O 1
ATOM 8893 N N . LYS B 1 478 ? 13.523 -42.562 -18.25 1 97.88 478 LYS B N 1
ATOM 8894 C CA . LYS B 1 478 ? 13.875 -43.594 -19.203 1 97.88 478 LYS B CA 1
ATOM 8895 C C . LYS B 1 478 ? 14.352 -43.031 -20.516 1 97.88 478 LYS B C 1
ATOM 8897 O O . LYS B 1 478 ? 15.336 -43.5 -21.094 1 97.88 478 LYS B O 1
ATOM 8902 N N . LEU B 1 479 ? 13.648 -42.031 -20.984 1 98.06 479 LEU B N 1
ATOM 8903 C CA . LEU B 1 479 ? 13.992 -41.406 -22.25 1 98.06 479 LEU B CA 1
ATOM 8904 C C . LEU B 1 479 ? 15.352 -40.719 -22.172 1 98.06 479 LEU B C 1
ATOM 8906 O O . LEU B 1 479 ? 16.172 -40.844 -23.078 1 98.06 479 LEU B O 1
ATOM 8910 N N . LEU B 1 480 ? 15.633 -40 -21.125 1 97.94 480 LEU B N 1
ATOM 8911 C CA . LEU B 1 480 ? 16.891 -39.281 -20.953 1 97.94 480 LEU B CA 1
ATOM 8912 C C . LEU B 1 480 ? 18.062 -40.25 -20.812 1 97.94 480 LEU B C 1
ATOM 8914 O O . LEU B 1 480 ? 19.125 -40.031 -21.375 1 97.94 480 LEU B O 1
ATOM 8918 N N . GLU B 1 481 ? 17.812 -41.312 -20.062 1 97.5 481 GLU B N 1
ATOM 8919 C CA . GLU B 1 481 ? 18.844 -42.344 -19.922 1 97.5 481 GLU B CA 1
ATOM 8920 C C . GLU B 1 481 ? 19.156 -43 -21.266 1 97.5 481 GLU B C 1
ATOM 8922 O O . GLU B 1 481 ? 20.297 -43.438 -21.5 1 97.5 481 GLU B O 1
ATOM 8927 N N . ALA B 1 482 ? 18.172 -43.031 -22.141 1 97.44 482 ALA B N 1
ATOM 8928 C CA . ALA B 1 482 ? 18.312 -43.656 -23.469 1 97.44 482 ALA B CA 1
ATOM 8929 C C . ALA B 1 482 ? 18.938 -42.656 -24.453 1 97.44 482 ALA B C 1
ATOM 8931 O O . ALA B 1 482 ? 19.203 -43 -25.609 1 97.44 482 ALA B O 1
ATOM 8932 N N . GLY B 1 483 ? 19.125 -41.406 -23.984 1 96.75 483 GLY B N 1
ATOM 8933 C CA . GLY B 1 483 ? 19.844 -40.438 -24.812 1 96.75 483 GLY B CA 1
ATOM 8934 C C . GLY B 1 483 ? 18.969 -39.344 -25.391 1 96.75 483 GLY B C 1
ATOM 8935 O O . GLY B 1 483 ? 19.359 -38.688 -26.344 1 96.75 483 GLY B O 1
ATOM 8936 N N . ALA B 1 484 ? 17.781 -39.25 -24.906 1 97 484 ALA B N 1
ATOM 8937 C CA . ALA B 1 484 ? 16.922 -38.156 -25.375 1 97 484 ALA B CA 1
ATOM 8938 C C . ALA B 1 484 ? 17.578 -36.812 -25.125 1 97 484 ALA B C 1
ATOM 8940 O O . ALA B 1 484 ? 18.25 -36.594 -24.109 1 97 484 ALA B O 1
ATOM 8941 N N . ASP B 1 485 ? 17.422 -35.844 -26.031 1 95.5 485 ASP B N 1
ATOM 8942 C CA . ASP B 1 485 ? 17.969 -34.5 -25.906 1 95.5 485 ASP B CA 1
ATOM 8943 C C . ASP B 1 485 ? 17.203 -33.688 -24.859 1 95.5 485 ASP B C 1
ATOM 8945 O O . ASP B 1 485 ? 16.047 -33.312 -25.062 1 95.5 485 ASP B O 1
ATOM 8949 N N . PRO B 1 486 ? 17.859 -33.375 -23.812 1 96.06 486 PRO B N 1
ATOM 8950 C CA . PRO B 1 486 ? 17.156 -32.625 -22.766 1 96.06 486 PRO B CA 1
ATOM 8951 C C . PRO B 1 486 ? 16.781 -31.203 -23.219 1 96.06 486 PRO B C 1
ATOM 8953 O O . PRO B 1 486 ? 15.945 -30.562 -22.594 1 96.06 486 PRO B O 1
ATOM 8956 N N . ASP B 1 487 ? 17.312 -30.719 -24.266 1 94.94 487 ASP B N 1
ATOM 8957 C CA . ASP B 1 487 ? 17.078 -29.359 -24.734 1 94.94 487 ASP B CA 1
ATOM 8958 C C . ASP B 1 487 ? 16.156 -29.359 -25.953 1 94.94 487 ASP B C 1
ATOM 8960 O O . ASP B 1 487 ? 16.188 -28.422 -26.75 1 94.94 487 ASP B O 1
ATOM 8964 N N . ALA B 1 488 ? 15.438 -30.516 -26.062 1 89.62 488 ALA B N 1
ATOM 8965 C CA . ALA B 1 488 ? 14.477 -30.578 -27.172 1 89.62 488 ALA B CA 1
ATOM 8966 C C . ALA B 1 488 ? 13.508 -29.391 -27.125 1 89.62 488 ALA B C 1
ATOM 8968 O O . ALA B 1 488 ? 13 -29.047 -26.062 1 89.62 488 ALA B O 1
ATOM 8969 N N . ARG B 1 489 ? 13.258 -28.688 -28.25 1 88.75 489 ARG B N 1
ATOM 8970 C CA . ARG B 1 489 ? 12.453 -27.484 -28.297 1 88.75 489 ARG B CA 1
ATOM 8971 C C . ARG B 1 489 ? 11.062 -27.766 -28.844 1 88.75 489 ARG B C 1
ATOM 8973 O O . ARG B 1 489 ? 10.906 -28.578 -29.75 1 88.75 489 ARG B O 1
ATOM 8980 N N . GLY B 1 490 ? 10.148 -27.156 -28.25 1 81.94 490 GLY B N 1
ATOM 8981 C CA . GLY B 1 490 ? 8.773 -27.219 -28.719 1 81.94 490 GLY B CA 1
ATOM 8982 C C . GLY B 1 490 ? 8.352 -26 -29.5 1 81.94 490 GLY B C 1
ATOM 8983 O O . GLY B 1 490 ? 9.133 -25.453 -30.281 1 81.94 490 GLY B O 1
ATOM 8984 N N . LYS B 1 491 ? 7.02 -25.703 -29.234 1 75.81 491 LYS B N 1
ATOM 8985 C CA . LYS B 1 491 ? 6.453 -24.5 -29.828 1 75.81 491 LYS B CA 1
ATOM 8986 C C . LYS B 1 491 ? 7.156 -23.234 -29.312 1 75.81 491 LYS B C 1
ATOM 8988 O O . LYS B 1 491 ? 7.562 -23.188 -28.156 1 75.81 491 LYS B O 1
ATOM 8993 N N . ASP B 1 492 ? 7.473 -22.188 -30.109 1 84.31 492 ASP B N 1
ATOM 8994 C CA . ASP B 1 492 ? 8.055 -20.906 -29.75 1 84.31 492 ASP B CA 1
ATOM 8995 C C . ASP B 1 492 ? 9.484 -21.062 -29.25 1 84.31 492 ASP B C 1
ATOM 8997 O O . ASP B 1 492 ? 9.953 -20.281 -28.422 1 84.31 492 ASP B O 1
ATOM 9001 N N . LYS B 1 493 ? 10.086 -22.406 -29.438 1 89.06 493 LYS B N 1
ATOM 9002 C CA . LYS B 1 493 ? 11.477 -22.719 -29.109 1 89.06 493 LYS B CA 1
ATOM 9003 C C . LYS B 1 493 ? 11.633 -22.953 -27.609 1 89.06 493 LYS B C 1
ATOM 9005 O O . LYS B 1 493 ? 12.742 -22.859 -27.078 1 89.06 493 LYS B O 1
ATOM 9010 N N . SER B 1 494 ? 10.508 -23.219 -27 1 92.81 494 SER B N 1
ATOM 9011 C CA . SER B 1 494 ? 10.562 -23.547 -25.578 1 92.81 494 SER B CA 1
ATOM 9012 C C . SER B 1 494 ? 11.18 -24.922 -25.344 1 92.81 494 SER B C 1
ATOM 9014 O O . SER B 1 494 ? 10.922 -25.859 -26.109 1 92.81 494 SER B O 1
ATOM 9016 N N . THR B 1 495 ? 12.047 -25.031 -24.375 1 94.25 495 THR B N 1
ATOM 9017 C CA . THR B 1 495 ? 12.625 -26.312 -24.016 1 94.25 495 THR B CA 1
ATOM 9018 C C . THR B 1 495 ? 11.734 -27.047 -23 1 94.25 495 THR B C 1
ATOM 9020 O O . THR B 1 495 ? 10.758 -26.469 -22.516 1 94.25 495 THR B O 1
ATOM 9023 N N . VAL B 1 496 ? 12.086 -28.266 -22.75 1 94.81 496 VAL B N 1
ATOM 9024 C CA . VAL B 1 496 ? 11.344 -29.047 -21.75 1 94.81 496 VAL B CA 1
ATOM 9025 C C . VAL B 1 496 ? 11.531 -28.422 -20.375 1 94.81 496 VAL B C 1
ATOM 9027 O O . VAL B 1 496 ? 10.633 -28.5 -19.531 1 94.81 496 VAL B O 1
ATOM 9030 N N . LEU B 1 497 ? 12.68 -27.703 -20.188 1 96.88 497 LEU B N 1
ATOM 9031 C CA . LEU B 1 497 ? 12.914 -27.016 -18.922 1 96.88 497 LEU B CA 1
ATOM 9032 C C . LEU B 1 497 ? 11.914 -25.875 -18.734 1 96.88 497 LEU B C 1
ATOM 9034 O O . LEU B 1 497 ? 11.383 -25.672 -17.641 1 96.88 497 LEU B O 1
ATOM 9038 N N . HIS B 1 498 ? 11.711 -25.109 -19.766 1 96.5 498 HIS B N 1
ATOM 9039 C CA . HIS B 1 498 ? 10.688 -24.062 -19.719 1 96.5 498 HIS B CA 1
ATOM 9040 C C . HIS B 1 498 ? 9.328 -24.656 -19.312 1 96.5 498 HIS B C 1
ATOM 9042 O O . HIS B 1 498 ? 8.609 -24.062 -18.5 1 96.5 498 HIS B O 1
ATOM 9048 N N . LEU B 1 499 ? 8.984 -25.766 -19.938 1 93.69 499 LEU B N 1
ATOM 9049 C CA . LEU B 1 499 ? 7.719 -26.438 -19.656 1 93.69 499 LEU B CA 1
ATOM 9050 C C . LEU B 1 499 ? 7.648 -26.875 -18.188 1 93.69 499 LEU B C 1
ATOM 9052 O O . LEU B 1 499 ? 6.625 -26.672 -17.531 1 93.69 499 LEU B O 1
ATOM 9056 N N . ALA B 1 500 ? 8.711 -27.484 -17.75 1 96.69 500 ALA B N 1
ATOM 9057 C CA . ALA B 1 500 ? 8.766 -27.953 -16.359 1 96.69 500 ALA B CA 1
ATOM 9058 C C . ALA B 1 500 ? 8.555 -26.797 -15.383 1 96.69 500 ALA B C 1
ATOM 9060 O O . ALA B 1 500 ? 7.855 -26.938 -14.383 1 96.69 500 ALA B O 1
ATOM 9061 N N . VAL B 1 501 ? 9.117 -25.641 -15.648 1 97.19 501 VAL B N 1
ATOM 9062 C CA . VAL B 1 501 ? 8.984 -24.453 -14.812 1 97.19 501 VAL B CA 1
ATOM 9063 C C . VAL B 1 501 ? 7.543 -23.938 -14.867 1 97.19 501 VAL B C 1
ATOM 9065 O O . VAL B 1 501 ? 6.934 -23.656 -13.836 1 97.19 501 VAL B O 1
ATOM 9068 N N . ALA B 1 502 ? 7.055 -23.844 -16.047 1 94.81 502 ALA B N 1
ATOM 9069 C CA . ALA B 1 502 ? 5.684 -23.359 -16.219 1 94.81 502 ALA B CA 1
ATOM 9070 C C . ALA B 1 502 ? 4.691 -24.234 -15.469 1 94.81 502 ALA B C 1
ATOM 9072 O O . ALA B 1 502 ? 3.682 -23.75 -14.961 1 94.81 502 ALA B O 1
ATOM 9073 N N . LYS B 1 503 ? 5.035 -25.547 -15.375 1 94.44 503 LYS B N 1
ATOM 9074 C CA . LYS B 1 503 ? 4.16 -26.516 -14.711 1 94.44 503 LYS B CA 1
ATOM 9075 C C . LYS B 1 503 ? 4.469 -26.594 -13.219 1 94.44 503 LYS B C 1
ATOM 9077 O O . LYS B 1 503 ? 3.859 -27.375 -12.492 1 94.44 503 LYS B O 1
ATOM 9082 N N . ARG B 1 504 ? 5.406 -25.828 -12.75 1 95.44 504 ARG B N 1
ATOM 9083 C CA . ARG B 1 504 ? 5.809 -25.828 -11.344 1 95.44 504 ARG B CA 1
ATOM 9084 C C . ARG B 1 504 ? 6.203 -27.219 -10.883 1 95.44 504 ARG B C 1
ATOM 9086 O O . ARG B 1 504 ? 5.695 -27.719 -9.875 1 95.44 504 ARG B O 1
ATOM 9093 N N . TRP B 1 505 ? 7.07 -27.906 -11.703 1 96.75 505 TRP B N 1
ATOM 9094 C CA . TRP B 1 505 ? 7.48 -29.297 -11.469 1 96.75 505 TRP B CA 1
ATOM 9095 C C . TRP B 1 505 ? 8.969 -29.375 -11.133 1 96.75 505 TRP B C 1
ATOM 9097 O O . TRP B 1 505 ? 9.781 -29.766 -11.969 1 96.75 505 TRP B O 1
ATOM 9107 N N . PRO B 1 506 ? 9.305 -29.188 -9.828 1 96.62 506 PRO B N 1
ATOM 9108 C CA . PRO B 1 506 ? 10.711 -29.109 -9.43 1 96.62 506 PRO B CA 1
ATOM 9109 C C . PRO B 1 506 ? 11.461 -30.422 -9.664 1 96.62 506 PRO B C 1
ATOM 9111 O O . PRO B 1 506 ? 12.648 -30.406 -9.984 1 96.62 506 PRO B O 1
ATOM 9114 N N . GLU B 1 507 ? 10.773 -31.562 -9.539 1 97.19 507 GLU B N 1
ATOM 9115 C CA . GLU B 1 507 ? 11.43 -32.844 -9.75 1 97.19 507 GLU B CA 1
ATOM 9116 C C . GLU B 1 507 ? 11.93 -33 -11.18 1 97.19 507 GLU B C 1
ATOM 9118 O O . GLU B 1 507 ? 13.031 -33.5 -11.414 1 97.19 507 GLU B O 1
ATOM 9123 N N . MET B 1 508 ? 11.07 -32.531 -12.07 1 97.5 508 MET B N 1
ATOM 9124 C CA . MET B 1 508 ? 11.461 -32.594 -13.477 1 97.5 508 MET B CA 1
ATOM 9125 C C . MET B 1 508 ? 12.633 -31.656 -13.75 1 97.5 508 MET B C 1
ATOM 9127 O O . MET B 1 508 ? 13.523 -31.984 -14.539 1 97.5 508 MET B O 1
ATOM 9131 N N . VAL B 1 509 ? 12.688 -30.5 -13.109 1 97.62 509 VAL B N 1
ATOM 9132 C CA . VAL B 1 509 ? 13.781 -29.547 -13.258 1 97.62 509 VAL B CA 1
ATOM 9133 C C . VAL B 1 509 ? 15.086 -30.172 -12.789 1 97.62 509 VAL B C 1
ATOM 9135 O O . VAL B 1 509 ? 16.109 -30.109 -13.484 1 97.62 509 VAL B O 1
ATOM 9138 N N . LYS B 1 510 ? 15.047 -30.781 -11.664 1 97.69 510 LYS B N 1
ATOM 9139 C CA . LYS B 1 510 ? 16.234 -31.438 -11.117 1 97.69 510 LYS B CA 1
ATOM 9140 C C . LYS B 1 510 ? 16.734 -32.531 -12.039 1 97.69 510 LYS B C 1
ATOM 9142 O O . LYS B 1 510 ? 17.938 -32.688 -12.25 1 97.69 510 LYS B O 1
ATOM 9147 N N . LEU B 1 511 ? 15.766 -33.281 -12.57 1 97.81 511 LEU B N 1
ATOM 9148 C CA . LEU B 1 511 ? 16.094 -34.375 -13.477 1 97.81 511 LEU B CA 1
ATOM 9149 C C . LEU B 1 511 ? 16.766 -33.844 -14.742 1 97.81 511 LEU B C 1
ATOM 9151 O O . LEU B 1 511 ? 17.781 -34.375 -15.188 1 97.81 511 LEU B O 1
ATOM 9155 N N . LEU B 1 512 ? 16.234 -32.812 -15.328 1 98.06 512 LEU B N 1
ATOM 9156 C CA . LEU B 1 512 ? 16.766 -32.25 -16.562 1 98.06 512 LEU B CA 1
ATOM 9157 C C . LEU B 1 512 ? 18.156 -31.656 -16.344 1 98.06 512 LEU B C 1
ATOM 9159 O O . LEU B 1 512 ? 19.047 -31.812 -17.188 1 98.06 512 LEU B O 1
ATOM 9163 N N . VAL B 1 513 ? 18.359 -31.031 -15.242 1 97.06 513 VAL B N 1
ATOM 9164 C CA . VAL B 1 513 ? 19.656 -30.438 -14.922 1 97.06 513 VAL B CA 1
ATOM 9165 C C . VAL B 1 513 ? 20.688 -31.531 -14.742 1 97.06 513 VAL B C 1
ATOM 9167 O O . VAL B 1 513 ? 21.844 -31.391 -15.172 1 97.06 513 VAL B O 1
ATOM 9170 N N . LYS B 1 514 ? 20.25 -32.594 -14.086 1 96.94 514 LYS B N 1
ATOM 9171 C CA . LYS B 1 514 ? 21.125 -33.75 -13.914 1 96.94 514 LYS B CA 1
ATOM 9172 C C . LYS B 1 514 ? 21.609 -34.281 -15.266 1 96.94 514 LYS B C 1
ATOM 9174 O O . LYS B 1 514 ? 22.75 -34.719 -15.391 1 96.94 514 LYS B O 1
ATOM 9179 N N . HIS B 1 515 ? 20.797 -34.156 -16.234 1 97.56 515 HIS B N 1
ATOM 9180 C CA . HIS B 1 515 ? 21.141 -34.656 -17.578 1 97.56 515 HIS B CA 1
ATOM 9181 C C . HIS B 1 515 ? 21.641 -33.5 -18.453 1 97.56 515 HIS B C 1
ATOM 9183 O O . HIS B 1 515 ? 21.531 -33.594 -19.688 1 97.56 515 HIS B O 1
ATOM 9189 N N . LYS B 1 516 ? 22.047 -32.344 -17.828 1 96.25 516 LYS B N 1
ATOM 9190 C CA . LYS B 1 516 ? 22.812 -31.266 -18.422 1 96.25 516 LYS B CA 1
ATOM 9191 C C . LYS B 1 516 ? 21.953 -30.438 -19.375 1 96.25 516 LYS B C 1
ATOM 9193 O O . LYS B 1 516 ? 22.422 -30.031 -20.438 1 96.25 516 LYS B O 1
ATOM 9198 N N . ALA B 1 517 ? 20.688 -30.391 -19.062 1 97.06 517 ALA B N 1
ATOM 9199 C CA . ALA B 1 517 ? 19.859 -29.438 -19.781 1 97.06 517 ALA B CA 1
ATOM 9200 C C . ALA B 1 517 ? 20.391 -28.016 -19.625 1 97.06 517 ALA B C 1
ATOM 9202 O O . ALA B 1 517 ? 20.906 -27.641 -18.578 1 97.06 517 ALA B O 1
ATOM 9203 N N . SER B 1 518 ? 20.234 -27.234 -20.672 1 96.5 518 SER B N 1
ATOM 9204 C CA . SER B 1 518 ? 20.688 -25.844 -20.625 1 96.5 518 SER B CA 1
ATOM 9205 C C . SER B 1 518 ? 19.766 -25 -19.734 1 96.5 518 SER B C 1
ATOM 9207 O O . SER B 1 518 ? 18.594 -24.812 -20.047 1 96.5 518 SER B O 1
ATOM 9209 N N . LEU B 1 519 ? 20.359 -24.422 -18.766 1 97 519 LEU B N 1
ATOM 9210 C CA . LEU B 1 519 ? 19.609 -23.625 -17.812 1 97 519 LEU B CA 1
ATOM 9211 C C . LEU B 1 519 ? 19.266 -22.25 -18.391 1 97 519 LEU B C 1
ATOM 9213 O O . LEU B 1 519 ? 18.391 -21.547 -17.875 1 97 519 LEU B O 1
ATOM 9217 N N . ASN B 1 520 ? 19.922 -21.859 -19.453 1 97.12 520 ASN B N 1
ATOM 9218 C CA . ASN B 1 520 ? 19.766 -20.5 -19.969 1 97.12 520 ASN B CA 1
ATOM 9219 C C . ASN B 1 520 ? 19.266 -20.5 -21.406 1 97.12 520 ASN B C 1
ATOM 9221 O O . ASN B 1 520 ? 19.531 -19.547 -22.156 1 97.12 520 ASN B O 1
ATOM 9225 N N . ALA B 1 521 ? 18.625 -21.672 -21.734 1 95.88 521 ALA B N 1
ATOM 9226 C CA . ALA B 1 521 ? 18.031 -21.719 -23.078 1 95.88 521 ALA B CA 1
ATOM 9227 C C . ALA B 1 521 ? 16.969 -20.641 -23.25 1 95.88 521 ALA B C 1
ATOM 9229 O O . ALA B 1 521 ? 16.297 -20.266 -22.281 1 95.88 521 ALA B O 1
ATOM 9230 N N . GLN B 1 522 ? 16.812 -20.078 -24.469 1 95.62 522 GLN B N 1
ATOM 9231 C CA . GLN B 1 522 ? 15.898 -18.953 -24.703 1 95.62 522 GLN B CA 1
ATOM 9232 C C . GLN B 1 522 ? 14.742 -19.375 -25.609 1 95.62 522 GLN B C 1
ATOM 9234 O O . GLN B 1 522 ? 14.938 -20.156 -26.547 1 95.62 522 GLN B O 1
ATOM 9239 N N . THR B 1 523 ? 13.578 -18.906 -25.312 1 94.44 523 THR B N 1
ATOM 9240 C CA . THR B 1 523 ? 12.438 -19.031 -26.203 1 94.44 523 THR B CA 1
ATOM 9241 C C . THR B 1 523 ? 12.547 -18.062 -27.375 1 94.44 523 THR B C 1
ATOM 9243 O O . THR B 1 523 ? 13.578 -17.406 -27.547 1 94.44 523 THR B O 1
ATOM 9246 N N . SER B 1 524 ? 11.492 -18.047 -28.203 1 92.56 524 SER B N 1
ATOM 9247 C CA . SER B 1 524 ? 11.477 -17.156 -29.359 1 92.56 524 SER B CA 1
ATOM 9248 C C . SER B 1 524 ? 11.484 -15.695 -28.922 1 92.56 524 SER B C 1
ATOM 9250 O O . SER B 1 524 ? 12.039 -14.844 -29.625 1 92.56 524 SER B O 1
ATOM 9252 N N . ASP B 1 525 ? 10.984 -15.406 -27.766 1 91.88 525 ASP B N 1
ATOM 9253 C CA . ASP B 1 525 ? 10.945 -14.047 -27.219 1 91.88 525 ASP B CA 1
ATOM 9254 C C . ASP B 1 525 ? 12.117 -13.797 -26.281 1 91.88 525 ASP B C 1
ATOM 9256 O O . ASP B 1 525 ? 12.094 -12.867 -25.469 1 91.88 525 ASP B O 1
ATOM 9260 N N . ARG B 1 526 ? 13.078 -14.797 -26.234 1 94 526 ARG B N 1
ATOM 9261 C CA . ARG B 1 526 ? 14.359 -14.68 -25.547 1 94 526 ARG B CA 1
ATOM 9262 C C . ARG B 1 526 ? 14.203 -14.867 -24.047 1 94 526 ARG B C 1
ATOM 9264 O O . ARG B 1 526 ? 15.07 -14.461 -23.266 1 94 526 ARG B O 1
ATOM 9271 N N . ARG B 1 527 ? 13.156 -15.43 -23.641 1 93.44 527 ARG B N 1
ATOM 9272 C CA . ARG B 1 527 ? 12.945 -15.688 -22.219 1 93.44 527 ARG B CA 1
ATOM 9273 C C . ARG B 1 527 ? 13.664 -16.969 -21.797 1 93.44 527 ARG B C 1
ATOM 9275 O O . ARG B 1 527 ? 13.68 -17.953 -22.531 1 93.44 527 ARG B O 1
ATOM 9282 N N . ARG B 1 528 ? 14.203 -16.891 -20.719 1 97.56 528 ARG B N 1
ATOM 9283 C CA . ARG B 1 528 ? 14.883 -18.031 -20.109 1 97.56 528 ARG B CA 1
ATOM 9284 C C . ARG B 1 528 ? 14.016 -18.656 -19.031 1 97.56 528 ARG B C 1
ATOM 9286 O O . ARG B 1 528 ? 13.016 -18.078 -18.609 1 97.56 528 ARG B O 1
ATOM 9293 N N . PRO B 1 529 ? 14.383 -19.891 -18.594 1 97.56 529 PRO B N 1
ATOM 9294 C CA . PRO B 1 529 ? 13.586 -20.547 -17.547 1 97.56 529 PRO B CA 1
ATOM 9295 C C . PRO B 1 529 ? 13.461 -19.703 -16.281 1 97.56 529 PRO B C 1
ATOM 9297 O O . PRO B 1 529 ? 12.398 -19.688 -15.648 1 97.56 529 PRO B O 1
ATOM 9300 N N . LEU B 1 530 ? 14.5 -18.953 -15.953 1 98.19 530 LEU B N 1
ATOM 9301 C CA . LEU B 1 530 ? 14.453 -18.094 -14.773 1 98.19 530 LEU B CA 1
ATOM 9302 C C . LEU B 1 530 ? 13.406 -17 -14.93 1 98.19 530 LEU B C 1
ATOM 9304 O O . LEU B 1 530 ? 12.695 -16.672 -13.977 1 98.19 530 LEU B O 1
ATOM 9308 N N . HIS B 1 531 ? 13.305 -16.391 -16.109 1 97.75 531 HIS B N 1
ATOM 9309 C CA . HIS B 1 531 ? 12.25 -15.414 -16.375 1 97.75 531 HIS B CA 1
ATOM 9310 C C . HIS B 1 531 ? 10.867 -16.031 -16.188 1 97.75 531 HIS B C 1
ATOM 9312 O O . HIS B 1 531 ? 9.984 -15.406 -15.602 1 97.75 531 HIS B O 1
ATOM 9318 N N . ALA B 1 532 ? 10.703 -17.266 -16.688 1 96.12 532 ALA B N 1
ATOM 9319 C CA . ALA B 1 532 ? 9.422 -17.969 -16.562 1 96.12 532 ALA B CA 1
ATOM 9320 C C . ALA B 1 532 ? 9.055 -18.188 -15.102 1 96.12 532 ALA B C 1
ATOM 9322 O O . ALA B 1 532 ? 7.895 -18.031 -14.711 1 96.12 532 ALA B O 1
ATOM 9323 N N . ALA B 1 533 ? 10.023 -18.578 -14.352 1 97.5 533 ALA B N 1
ATOM 9324 C CA . ALA B 1 533 ? 9.797 -18.812 -12.93 1 97.5 533 ALA B CA 1
ATOM 9325 C C . ALA B 1 533 ? 9.344 -17.531 -12.227 1 97.5 533 ALA B C 1
ATOM 9327 O O . ALA B 1 533 ? 8.469 -17.578 -11.367 1 97.5 533 ALA B O 1
ATOM 9328 N N . VAL B 1 534 ? 9.898 -16.391 -12.578 1 97.56 534 VAL B N 1
ATOM 9329 C CA . VAL B 1 534 ? 9.547 -15.109 -11.992 1 97.56 534 VAL B CA 1
ATOM 9330 C C . VAL B 1 534 ? 8.125 -14.727 -12.398 1 97.56 534 VAL B C 1
ATOM 9332 O O . VAL B 1 534 ? 7.332 -14.281 -11.562 1 97.56 534 VAL B O 1
ATOM 9335 N N . TRP B 1 535 ? 7.812 -14.945 -13.578 1 94.88 535 TRP B N 1
ATOM 9336 C CA . TRP B 1 535 ? 6.516 -14.547 -14.102 1 94.88 535 TRP B CA 1
ATOM 9337 C C . TRP B 1 535 ? 5.391 -15.328 -13.438 1 94.88 535 TRP B C 1
ATOM 9339 O O . TRP B 1 535 ? 4.293 -14.805 -13.234 1 94.88 535 TRP B O 1
ATOM 9349 N N . ILE B 1 536 ? 5.699 -16.594 -13.141 1 94.62 536 ILE B N 1
ATOM 9350 C CA . ILE B 1 536 ? 4.656 -17.391 -12.5 1 94.62 536 ILE B CA 1
ATOM 9351 C C . ILE B 1 536 ? 4.707 -17.172 -10.984 1 94.62 536 ILE B C 1
ATOM 9353 O O . ILE B 1 536 ? 3.979 -17.828 -10.234 1 94.62 536 ILE B O 1
ATOM 9357 N N . LYS B 1 537 ? 5.609 -16.375 -10.531 1 94.06 537 LYS B N 1
ATOM 9358 C CA . LYS B 1 537 ? 5.746 -15.961 -9.141 1 94.06 537 LYS B CA 1
ATOM 9359 C C . LYS B 1 537 ? 6.008 -17.156 -8.227 1 94.06 537 LYS B C 1
ATOM 9361 O O . LYS B 1 537 ? 5.379 -17.281 -7.176 1 94.06 537 LYS B O 1
ATOM 9366 N N . ASP B 1 538 ? 6.773 -18.062 -8.711 1 95.5 538 ASP B N 1
ATOM 9367 C CA . ASP B 1 538 ? 7.176 -19.219 -7.91 1 95.5 538 ASP B CA 1
ATOM 9368 C C . ASP B 1 538 ? 8.555 -19 -7.293 1 95.5 538 ASP B C 1
ATOM 9370 O O . ASP B 1 538 ? 9.57 -19.359 -7.891 1 95.5 538 ASP B O 1
ATOM 9374 N N . LEU B 1 539 ? 8.57 -18.516 -6.098 1 95.44 539 LEU B N 1
ATOM 9375 C CA . LEU B 1 539 ? 9.797 -18.156 -5.398 1 95.44 539 LEU B CA 1
ATOM 9376 C C . LEU B 1 539 ? 10.688 -19.375 -5.199 1 95.44 539 LEU B C 1
ATOM 9378 O O . LEU B 1 539 ? 11.914 -19.281 -5.328 1 95.44 539 LEU B O 1
ATOM 9382 N N . ALA B 1 540 ? 10.062 -20.484 -4.883 1 95.25 540 ALA B N 1
ATOM 9383 C CA . ALA B 1 540 ? 10.828 -21.719 -4.652 1 95.25 540 ALA B CA 1
ATOM 9384 C C . ALA B 1 540 ? 11.523 -22.172 -5.93 1 95.25 540 ALA B C 1
ATOM 9386 O O . ALA B 1 540 ? 12.656 -22.656 -5.887 1 95.25 540 ALA B O 1
ATOM 9387 N N . MET B 1 541 ? 10.82 -22.047 -7.035 1 96.75 541 MET B N 1
ATOM 9388 C CA . MET B 1 541 ? 11.398 -22.422 -8.32 1 96.75 541 MET B CA 1
ATOM 9389 C C . MET B 1 541 ? 12.562 -21.5 -8.688 1 96.75 541 MET B C 1
ATOM 9391 O O . MET B 1 541 ? 13.57 -21.953 -9.227 1 96.75 541 MET B O 1
ATOM 9395 N N . VAL B 1 542 ? 12.43 -20.172 -8.383 1 97.5 542 VAL B N 1
ATOM 9396 C CA . VAL B 1 542 ? 13.5 -19.219 -8.617 1 97.5 542 VAL B CA 1
ATOM 9397 C C . VAL B 1 542 ? 14.734 -19.609 -7.812 1 97.5 542 VAL B C 1
ATOM 9399 O O . VAL B 1 542 ? 15.852 -19.609 -8.336 1 97.5 542 VAL B O 1
ATOM 9402 N N . ARG B 1 543 ? 14.539 -19.938 -6.605 1 96.88 543 ARG B N 1
ATOM 9403 C CA . ARG B 1 543 ? 15.641 -20.359 -5.738 1 96.88 543 ARG B CA 1
ATOM 9404 C C . ARG B 1 543 ? 16.328 -21.594 -6.281 1 96.88 543 ARG B C 1
ATOM 9406 O O . ARG B 1 543 ? 17.562 -21.672 -6.332 1 96.88 543 ARG B O 1
ATOM 9413 N N . LEU B 1 544 ? 15.492 -22.578 -6.695 1 96.81 544 LEU B N 1
ATOM 9414 C CA . LEU B 1 544 ? 16.016 -23.828 -7.227 1 96.81 544 LEU B CA 1
ATOM 9415 C C . LEU B 1 544 ? 16.891 -23.578 -8.453 1 96.81 544 LEU B C 1
ATOM 9417 O O . LEU B 1 544 ? 18 -24.094 -8.555 1 96.81 544 LEU B O 1
ATOM 9421 N N . LEU B 1 545 ? 16.406 -22.812 -9.383 1 98.06 545 LEU B N 1
ATOM 9422 C CA . LEU B 1 545 ? 17.125 -22.531 -10.617 1 98.06 545 LEU B CA 1
ATOM 9423 C C . LEU B 1 545 ? 18.438 -21.797 -10.328 1 98.06 545 LEU B C 1
ATOM 9425 O O . LEU B 1 545 ? 19.469 -22.109 -10.93 1 98.06 545 LEU B O 1
ATOM 9429 N N . LEU B 1 546 ? 18.391 -20.875 -9.406 1 97.69 546 LEU B N 1
ATOM 9430 C CA . LEU B 1 546 ? 19.594 -20.125 -9.039 1 97.69 546 LEU B CA 1
ATOM 9431 C C . LEU B 1 546 ? 20.625 -21.047 -8.383 1 97.69 546 LEU B C 1
ATOM 9433 O O . LEU B 1 546 ? 21.812 -20.938 -8.664 1 97.69 546 LEU B O 1
ATOM 9437 N N . GLU B 1 547 ? 20.156 -21.922 -7.527 1 96.5 547 GLU B N 1
ATOM 9438 C CA . GLU B 1 547 ? 21.047 -22.875 -6.863 1 96.5 547 GLU B CA 1
ATOM 9439 C C . GLU B 1 547 ? 21.719 -23.812 -7.875 1 96.5 547 GLU B C 1
ATOM 9441 O O . GLU B 1 547 ? 22.844 -24.266 -7.664 1 96.5 547 GLU B O 1
ATOM 9446 N N . LYS B 1 548 ? 20.984 -24.094 -8.961 1 96.94 548 LYS B N 1
ATOM 9447 C CA . LYS B 1 548 ? 21.516 -25 -9.984 1 96.94 548 LYS B CA 1
ATOM 9448 C C . LYS B 1 548 ? 22.406 -24.25 -10.961 1 96.94 548 LYS B C 1
ATOM 9450 O O . LYS B 1 548 ? 23.031 -24.859 -11.836 1 96.94 548 LYS B O 1
ATOM 9455 N N . GLY B 1 549 ? 22.469 -22.891 -10.867 1 96.44 549 GLY B N 1
ATOM 9456 C CA . GLY B 1 549 ? 23.453 -22.141 -11.617 1 96.44 549 GLY B CA 1
ATOM 9457 C C . GLY B 1 549 ? 22.875 -21.359 -12.773 1 96.44 549 GLY B C 1
ATOM 9458 O O . GLY B 1 549 ? 23.594 -20.984 -13.711 1 96.44 549 GLY B O 1
ATOM 9459 N N . ALA B 1 550 ? 21.578 -21.125 -12.742 1 97.81 550 ALA B N 1
ATOM 9460 C CA . ALA B 1 550 ? 20.984 -20.281 -13.773 1 97.81 550 ALA B CA 1
ATOM 9461 C C . ALA B 1 550 ? 21.594 -18.891 -13.773 1 97.81 550 ALA B C 1
ATOM 9463 O O . ALA B 1 550 ? 21.953 -18.375 -12.711 1 97.81 550 ALA B O 1
ATOM 9464 N N . ALA B 1 551 ? 21.719 -18.281 -14.945 1 97.31 551 ALA B N 1
ATOM 9465 C CA . ALA B 1 551 ? 22.281 -16.938 -15.055 1 97.31 551 ALA B CA 1
ATOM 9466 C C . ALA B 1 551 ? 21.328 -15.898 -14.453 1 97.31 551 ALA B C 1
ATOM 9468 O O . ALA B 1 551 ? 20.25 -15.656 -14.984 1 97.31 551 ALA B O 1
ATOM 9469 N N . VAL B 1 552 ? 21.781 -15.25 -13.453 1 97.75 552 VAL B N 1
ATOM 9470 C CA . VAL B 1 552 ? 20.938 -14.375 -12.656 1 97.75 552 VAL B CA 1
ATOM 9471 C C . VAL B 1 552 ? 20.625 -13.109 -13.445 1 97.75 552 VAL B C 1
ATOM 9473 O O . VAL B 1 552 ? 19.531 -12.539 -13.32 1 97.75 552 VAL B O 1
ATOM 9476 N N . ASP B 1 553 ? 21.516 -12.664 -14.352 1 97.56 553 ASP B N 1
ATOM 9477 C CA . ASP B 1 553 ? 21.328 -11.422 -15.094 1 97.56 553 ASP B CA 1
ATOM 9478 C C . ASP B 1 553 ? 21.156 -11.703 -16.594 1 97.56 553 ASP B C 1
ATOM 9480 O O . ASP B 1 553 ? 21.484 -10.859 -17.422 1 97.56 553 ASP B O 1
ATOM 9484 N N . GLY B 1 554 ? 20.719 -12.977 -16.859 1 96.75 554 GLY B N 1
ATOM 9485 C CA . GLY B 1 554 ? 20.438 -13.266 -18.25 1 96.75 554 GLY B CA 1
ATOM 9486 C C . GLY B 1 554 ? 19.344 -12.375 -18.828 1 96.75 554 GLY B C 1
ATOM 9487 O O . GLY B 1 554 ? 18.359 -12.078 -18.156 1 96.75 554 GLY B O 1
ATOM 9488 N N . LYS B 1 555 ? 19.562 -11.898 -20.062 1 96.25 555 LYS B N 1
ATOM 9489 C CA . LYS B 1 555 ? 18.594 -10.992 -20.672 1 96.25 555 LYS B CA 1
ATOM 9490 C C . LYS B 1 555 ? 17.438 -11.766 -21.312 1 96.25 555 LYS B C 1
ATOM 9492 O O . LYS B 1 555 ? 17.656 -12.82 -21.906 1 96.25 555 LYS B O 1
ATOM 9497 N N . GLY B 1 556 ? 16.234 -11.258 -21.125 1 95.25 556 GLY B N 1
ATOM 9498 C CA . GLY B 1 556 ? 15.039 -11.828 -21.719 1 95.25 556 GLY B CA 1
ATOM 9499 C C . GLY B 1 556 ? 14.398 -10.914 -22.75 1 95.25 556 GLY B C 1
ATOM 9500 O O . GLY B 1 556 ? 15.094 -10.266 -23.531 1 95.25 556 GLY B O 1
ATOM 9501 N N . ALA B 1 557 ? 13.078 -11.008 -22.766 1 91.38 557 ALA B N 1
ATOM 9502 C CA . ALA B 1 557 ? 12.32 -10.125 -23.656 1 91.38 557 ALA B CA 1
ATOM 9503 C C . ALA B 1 557 ? 12.633 -8.664 -23.375 1 91.38 557 ALA B C 1
ATOM 9505 O O . ALA B 1 557 ? 12.75 -8.258 -22.219 1 91.38 557 ALA B O 1
ATOM 9506 N N . SER B 1 558 ? 12.891 -7.828 -24.422 1 90.94 558 SER B N 1
ATOM 9507 C CA . SER B 1 558 ? 13.164 -6.398 -24.312 1 90.94 558 SER B CA 1
ATOM 9508 C C . SER B 1 558 ? 14.445 -6.137 -23.531 1 90.94 558 SER B C 1
ATOM 9510 O O . SER B 1 558 ? 14.547 -5.133 -22.828 1 90.94 558 SER B O 1
ATOM 9512 N N . SER B 1 559 ? 15.32 -7.191 -23.375 1 95.56 559 SER B N 1
ATOM 9513 C CA . SER B 1 559 ? 16.609 -7.125 -22.688 1 95.56 559 SER B CA 1
ATOM 9514 C C . SER B 1 559 ? 16.438 -6.977 -21.188 1 95.56 559 SER B C 1
ATOM 9516 O O . SER B 1 559 ? 17.297 -6.422 -20.5 1 95.56 559 SER B O 1
ATOM 9518 N N . ALA B 1 560 ? 15.305 -7.391 -20.75 1 96.31 560 ALA B N 1
ATOM 9519 C CA . ALA B 1 560 ? 15.031 -7.27 -19.312 1 96.31 560 ALA B CA 1
ATOM 9520 C C . ALA B 1 560 ? 15.672 -8.414 -18.531 1 96.31 560 ALA B C 1
ATOM 9522 O O . ALA B 1 560 ? 15.734 -9.547 -19.016 1 96.31 560 ALA B O 1
ATOM 9523 N N . THR B 1 561 ? 16.156 -8.117 -17.375 1 97.88 561 THR B N 1
ATOM 9524 C CA . THR B 1 561 ? 16.672 -9.133 -16.469 1 97.88 561 THR B CA 1
ATOM 9525 C C . THR B 1 561 ? 15.547 -9.727 -15.625 1 97.88 561 THR B C 1
ATOM 9527 O O . THR B 1 561 ? 14.453 -9.172 -15.555 1 97.88 561 THR B O 1
ATOM 9530 N N . PRO B 1 562 ? 15.836 -10.93 -15 1 98.19 562 PRO B N 1
ATOM 9531 C CA . PRO B 1 562 ? 14.82 -11.492 -14.102 1 98.19 562 PRO B CA 1
ATOM 9532 C C . PRO B 1 562 ? 14.453 -10.547 -12.961 1 98.19 562 PRO B C 1
ATOM 9534 O O . PRO B 1 562 ? 13.305 -10.531 -12.516 1 98.19 562 PRO B O 1
ATOM 9537 N N . LEU B 1 563 ? 15.398 -9.734 -12.531 1 98.56 563 LEU B N 1
ATOM 9538 C CA . LEU B 1 563 ? 15.141 -8.766 -11.469 1 98.56 563 LEU B CA 1
ATOM 9539 C C . LEU B 1 563 ? 14.109 -7.73 -11.922 1 98.56 563 LEU B C 1
ATOM 9541 O O . LEU B 1 563 ? 13.219 -7.359 -11.156 1 98.56 563 LEU B O 1
ATOM 9545 N N . MET B 1 564 ? 14.227 -7.262 -13.117 1 98.19 564 MET B N 1
ATOM 9546 C CA . MET B 1 564 ? 13.273 -6.301 -13.672 1 98.19 564 MET B CA 1
ATOM 9547 C C . MET B 1 564 ? 11.883 -6.918 -13.781 1 98.19 564 MET B C 1
ATOM 9549 O O . MET B 1 564 ? 10.883 -6.273 -13.469 1 98.19 564 MET B O 1
ATOM 9553 N N . ASP B 1 565 ? 11.805 -8.188 -14.188 1 97.88 565 ASP B N 1
ATOM 9554 C CA . ASP B 1 565 ? 10.531 -8.891 -14.242 1 97.88 565 ASP B CA 1
ATOM 9555 C C . ASP B 1 565 ? 9.922 -9.031 -12.852 1 97.88 565 ASP B C 1
ATOM 9557 O O . ASP B 1 565 ? 8.703 -8.906 -12.688 1 97.88 565 ASP B O 1
ATOM 9561 N N . ALA B 1 566 ? 10.797 -9.375 -11.922 1 98.31 566 ALA B N 1
ATOM 9562 C CA . ALA B 1 566 ? 10.328 -9.5 -10.539 1 98.31 566 ALA B CA 1
ATOM 9563 C C . ALA B 1 566 ? 9.773 -8.172 -10.031 1 98.31 566 ALA B C 1
ATOM 9565 O O . ALA B 1 566 ? 8.781 -8.148 -9.297 1 98.31 566 ALA B O 1
ATOM 9566 N N . ALA B 1 567 ? 10.422 -7.078 -10.359 1 98.31 567 ALA B N 1
ATOM 9567 C CA . ALA B 1 567 ? 9.969 -5.742 -9.977 1 98.31 567 ALA B CA 1
ATOM 9568 C C . ALA B 1 567 ? 8.602 -5.426 -10.586 1 98.31 567 ALA B C 1
ATOM 9570 O O . ALA B 1 567 ? 7.715 -4.918 -9.898 1 98.31 567 ALA B O 1
ATOM 9571 N N . GLN B 1 568 ? 8.484 -5.711 -11.836 1 96.94 568 GLN B N 1
ATOM 9572 C CA . GLN B 1 568 ? 7.211 -5.473 -12.508 1 96.94 568 GLN B CA 1
ATOM 9573 C C . GLN B 1 568 ? 6.105 -6.348 -11.914 1 96.94 568 GLN B C 1
ATOM 9575 O O . GLN B 1 568 ? 4.953 -5.926 -11.836 1 96.94 568 GLN B O 1
ATOM 9580 N N . ALA B 1 569 ? 6.504 -7.574 -11.531 1 96.12 569 ALA B N 1
ATOM 9581 C CA . ALA B 1 569 ? 5.543 -8.508 -10.945 1 96.12 569 ALA B CA 1
ATOM 9582 C C . ALA B 1 569 ? 5.211 -8.117 -9.508 1 96.12 569 ALA B C 1
ATOM 9584 O O . ALA B 1 569 ? 4.215 -8.578 -8.945 1 96.12 569 ALA B O 1
ATOM 9585 N N . GLY B 1 570 ? 6.016 -7.363 -8.898 1 96.12 570 GLY B N 1
ATOM 9586 C CA . GLY B 1 570 ? 5.734 -6.844 -7.57 1 96.12 570 GLY B CA 1
ATOM 9587 C C . GLY B 1 570 ? 6.148 -7.793 -6.461 1 96.12 570 GLY B C 1
ATOM 9588 O O . GLY B 1 570 ? 5.5 -7.848 -5.414 1 96.12 570 GLY B O 1
ATOM 9589 N N . SER B 1 571 ? 7.16 -8.602 -6.66 1 96.5 571 SER B N 1
ATOM 9590 C CA . SER B 1 571 ? 7.605 -9.531 -5.629 1 96.5 571 SER B CA 1
ATOM 9591 C C . SER B 1 571 ? 8.945 -9.102 -5.039 1 96.5 571 SER B C 1
ATOM 9593 O O . SER B 1 571 ? 10 -9.375 -5.613 1 96.5 571 SER B O 1
ATOM 9595 N N . LEU B 1 572 ? 8.844 -8.539 -3.893 1 97 572 LEU B N 1
ATOM 9596 C CA . LEU B 1 572 ? 10.062 -8.078 -3.236 1 97 572 LEU B CA 1
ATOM 9597 C C . LEU B 1 572 ? 10.906 -9.258 -2.77 1 97 572 LEU B C 1
ATOM 9599 O O . LEU B 1 572 ? 12.141 -9.211 -2.842 1 97 572 LEU B O 1
ATOM 9603 N N . PRO B 1 573 ? 10.273 -10.375 -2.322 1 95.75 573 PRO B N 1
ATOM 9604 C CA . PRO B 1 573 ? 11.086 -11.539 -1.961 1 95.75 573 PRO B CA 1
ATOM 9605 C C . PRO B 1 573 ? 11.938 -12.047 -3.123 1 95.75 573 PRO B C 1
ATOM 9607 O O . PRO B 1 573 ? 13.094 -12.438 -2.926 1 95.75 573 PRO B O 1
ATOM 9610 N N . MET B 1 574 ? 11.398 -11.992 -4.301 1 97.31 574 MET B N 1
ATOM 9611 C CA . MET B 1 574 ? 12.156 -12.445 -5.461 1 97.31 574 MET B CA 1
ATOM 9612 C C . MET B 1 574 ? 13.281 -11.477 -5.793 1 97.31 574 MET B C 1
ATOM 9614 O O . MET B 1 574 ? 14.383 -11.898 -6.148 1 97.31 574 MET B O 1
ATOM 9618 N N . ILE B 1 575 ? 13.008 -10.18 -5.68 1 98.25 575 ILE B N 1
ATOM 9619 C CA . ILE B 1 575 ? 14.039 -9.172 -5.922 1 98.25 575 ILE B CA 1
ATOM 9620 C C . ILE B 1 575 ? 15.211 -9.398 -4.973 1 98.25 575 ILE B C 1
ATOM 9622 O O . ILE B 1 575 ? 16.375 -9.438 -5.398 1 98.25 575 ILE B O 1
ATOM 9626 N N . ARG B 1 576 ? 14.875 -9.562 -3.754 1 97.5 576 ARG B N 1
ATOM 9627 C CA . ARG B 1 576 ? 15.906 -9.734 -2.738 1 97.5 576 ARG B CA 1
ATOM 9628 C C . ARG B 1 576 ? 16.688 -11.023 -2.971 1 97.5 576 ARG B C 1
ATOM 9630 O O . ARG B 1 576 ? 17.906 -11.055 -2.838 1 97.5 576 ARG B O 1
ATOM 9637 N N . LEU B 1 577 ? 15.984 -12.125 -3.291 1 96.62 577 LEU B N 1
ATOM 9638 C CA . LEU B 1 577 ? 16.641 -13.398 -3.57 1 96.62 577 LEU B CA 1
ATOM 9639 C C . LEU B 1 577 ? 17.594 -13.266 -4.746 1 96.62 577 LEU B C 1
ATOM 9641 O O . LEU B 1 577 ? 18.719 -13.773 -4.695 1 96.62 577 LEU B O 1
ATOM 9645 N N . LEU B 1 578 ? 17.156 -12.648 -5.82 1 98.38 578 LEU B N 1
ATOM 9646 C CA . LEU B 1 578 ? 18 -12.445 -6.996 1 98.38 578 LEU B CA 1
ATOM 9647 C C . LEU B 1 578 ? 19.234 -11.625 -6.648 1 98.38 578 LEU B C 1
ATOM 9649 O O . LEU B 1 578 ? 20.344 -11.945 -7.074 1 98.38 578 LEU B O 1
ATOM 9653 N N . MET B 1 579 ? 19.031 -10.617 -5.867 1 97.75 579 MET B N 1
ATOM 9654 C CA . MET B 1 579 ? 20.141 -9.773 -5.461 1 97.75 579 MET B CA 1
ATOM 9655 C C . MET B 1 579 ? 21.125 -10.547 -4.59 1 97.75 579 MET B C 1
ATOM 9657 O O . MET B 1 579 ? 22.344 -10.344 -4.68 1 97.75 579 MET B O 1
ATOM 9661 N N . GLU B 1 580 ? 20.625 -11.375 -3.709 1 96.44 580 GLU B N 1
ATOM 9662 C CA . GLU B 1 580 ? 21.469 -12.234 -2.887 1 96.44 580 GLU B CA 1
ATOM 9663 C C . GLU B 1 580 ? 22.359 -13.117 -3.752 1 96.44 580 GLU B C 1
ATOM 9665 O O . GLU B 1 580 ? 23.469 -13.5 -3.336 1 96.44 580 GLU B O 1
ATOM 9670 N N . HIS B 1 581 ? 21.906 -13.438 -4.938 1 97.81 581 HIS B N 1
ATOM 9671 C CA . HIS B 1 581 ? 22.656 -14.297 -5.84 1 97.81 581 HIS B CA 1
ATOM 9672 C C . HIS B 1 581 ? 23.438 -13.477 -6.867 1 97.81 581 HIS B C 1
ATOM 9674 O O . HIS B 1 581 ? 23.859 -14 -7.898 1 97.81 581 HIS B O 1
ATOM 9680 N N . GLY B 1 582 ? 23.469 -12.133 -6.676 1 96.94 582 GLY B N 1
ATOM 9681 C CA . GLY B 1 582 ? 24.406 -11.312 -7.434 1 96.94 582 GLY B CA 1
ATOM 9682 C C . GLY B 1 582 ? 23.734 -10.539 -8.555 1 96.94 582 GLY B C 1
ATOM 9683 O O . GLY B 1 582 ? 24.422 -9.984 -9.422 1 96.94 582 GLY B O 1
ATOM 9684 N N . ALA B 1 583 ? 22.438 -10.461 -8.547 1 98.06 583 ALA B N 1
ATOM 9685 C CA . ALA B 1 583 ? 21.75 -9.68 -9.586 1 98.06 583 ALA B CA 1
ATOM 9686 C C . ALA B 1 583 ? 22.125 -8.203 -9.492 1 98.06 583 ALA B C 1
ATOM 9688 O O . ALA B 1 583 ? 22.234 -7.656 -8.391 1 98.06 583 ALA B O 1
ATOM 9689 N N . ASP B 1 584 ? 22.281 -7.566 -10.633 1 97.75 584 ASP B N 1
ATOM 9690 C CA . ASP B 1 584 ? 22.594 -6.141 -10.703 1 97.75 584 ASP B CA 1
ATOM 9691 C C . ASP B 1 584 ? 21.312 -5.301 -10.719 1 97.75 584 ASP B C 1
ATOM 9693 O O . ASP B 1 584 ? 20.688 -5.141 -11.766 1 97.75 584 ASP B O 1
ATOM 9697 N N . TRP B 1 585 ? 21.062 -4.684 -9.641 1 96 585 TRP B N 1
ATOM 9698 C CA . TRP B 1 585 ? 19.844 -3.9 -9.523 1 96 585 TRP B CA 1
ATOM 9699 C C . TRP B 1 585 ? 19.938 -2.607 -10.328 1 96 585 TRP B C 1
ATOM 9701 O O . TRP B 1 585 ? 18.922 -1.978 -10.633 1 96 585 TRP B O 1
ATOM 9711 N N . SER B 1 586 ? 21.125 -2.17 -10.719 1 96.38 586 SER B N 1
ATOM 9712 C CA . SER B 1 586 ? 21.359 -0.878 -11.352 1 96.38 586 SER B CA 1
ATOM 9713 C C . SER B 1 586 ? 21.312 -1 -12.875 1 96.38 586 SER B C 1
ATOM 9715 O O . SER B 1 586 ? 21.469 -0.005 -13.586 1 96.38 586 SER B O 1
ATOM 9717 N N . TYR B 1 587 ? 21.094 -2.174 -13.367 1 97.5 587 TYR B N 1
ATOM 9718 C CA . TYR B 1 587 ? 21.078 -2.42 -14.805 1 97.5 587 TYR B CA 1
ATOM 9719 C C . TYR B 1 587 ? 20.031 -1.563 -15.492 1 97.5 587 TYR B C 1
ATOM 9721 O O . TYR B 1 587 ? 18.922 -1.375 -14.969 1 97.5 587 TYR B O 1
ATOM 9729 N N . THR B 1 588 ? 20.422 -0.982 -16.641 1 97.38 588 THR B N 1
ATOM 9730 C CA . THR B 1 588 ? 19.531 -0.205 -17.5 1 97.38 588 THR B CA 1
ATOM 9731 C C . THR B 1 588 ? 19.438 -0.829 -18.891 1 97.38 588 THR B C 1
ATOM 9733 O O . THR B 1 588 ? 20.469 -1.174 -19.5 1 97.38 588 THR B O 1
ATOM 9736 N N . THR B 1 589 ? 18.266 -1.021 -19.406 1 97.06 589 THR B N 1
ATOM 9737 C CA . THR B 1 589 ? 18.047 -1.582 -20.734 1 97.06 589 THR B CA 1
ATOM 9738 C C . THR B 1 589 ? 18.5 -0.606 -21.812 1 97.06 589 THR B C 1
ATOM 9740 O O . THR B 1 589 ? 18.766 0.563 -21.531 1 97.06 589 THR B O 1
ATOM 9743 N N . PRO B 1 590 ? 18.609 -1.094 -23.031 1 95.06 590 PRO B N 1
ATOM 9744 C CA . PRO B 1 590 ? 18.953 -0.202 -24.141 1 95.06 590 PRO B CA 1
ATOM 9745 C C . PRO B 1 590 ? 17.938 0.917 -24.328 1 95.06 590 PRO B C 1
ATOM 9747 O O . PRO B 1 590 ? 18.266 1.981 -24.859 1 95.06 590 PRO B O 1
ATOM 9750 N N . GLN B 1 591 ? 16.719 0.792 -23.859 1 93.94 591 GLN B N 1
ATOM 9751 C CA . GLN B 1 591 ? 15.672 1.802 -23.953 1 93.94 591 GLN B CA 1
ATOM 9752 C C . GLN B 1 591 ? 15.742 2.775 -22.781 1 93.94 591 GLN B C 1
ATOM 9754 O O . GLN B 1 591 ? 14.938 3.707 -22.703 1 93.94 591 GLN B O 1
ATOM 9759 N N . GLY B 1 592 ? 16.594 2.484 -21.844 1 95.31 592 GLY B N 1
ATOM 9760 C CA . GLY B 1 592 ? 16.797 3.402 -20.734 1 95.31 592 GLY B CA 1
ATOM 9761 C C . GLY B 1 592 ? 15.914 3.104 -19.547 1 95.31 592 GLY B C 1
ATOM 9762 O O . GLY B 1 592 ? 15.727 3.961 -18.672 1 95.31 592 GLY B O 1
ATOM 9763 N N . THR B 1 593 ? 15.352 1.925 -19.5 1 96.06 593 THR B N 1
ATOM 9764 C CA . THR B 1 593 ? 14.508 1.567 -18.375 1 96.06 593 THR B CA 1
ATOM 9765 C C . THR B 1 593 ? 15.281 0.705 -17.375 1 96.06 593 THR B C 1
ATOM 9767 O O . THR B 1 593 ? 16.281 0.091 -17.719 1 96.06 593 THR B O 1
ATOM 9770 N N . ASP B 1 594 ? 14.883 0.75 -16.156 1 97.62 594 ASP B N 1
ATOM 9771 C CA . ASP B 1 594 ? 15.492 -0.065 -15.117 1 97.62 594 ASP B CA 1
ATOM 9772 C C . ASP B 1 594 ? 14.43 -0.688 -14.211 1 97.62 594 ASP B C 1
ATOM 9774 O O . ASP B 1 594 ? 13.234 -0.634 -14.523 1 97.62 594 ASP B O 1
ATOM 9778 N N . ALA B 1 595 ? 14.883 -1.38 -13.211 1 98.31 595 ALA B N 1
ATOM 9779 C CA . ALA B 1 595 ? 13.977 -2.131 -12.344 1 98.31 595 ALA B CA 1
ATOM 9780 C C . ALA B 1 595 ? 13 -1.199 -11.625 1 98.31 595 ALA B C 1
ATOM 9782 O O . ALA B 1 595 ? 11.852 -1.566 -11.383 1 98.31 595 ALA B O 1
ATOM 9783 N N . PHE B 1 596 ? 13.445 0.009 -11.281 1 98.25 596 PHE B N 1
ATOM 9784 C CA . PHE B 1 596 ? 12.586 0.982 -10.617 1 98.25 596 PHE B CA 1
ATOM 9785 C C . PHE B 1 596 ? 11.43 1.387 -11.516 1 98.25 596 PHE B C 1
ATOM 9787 O O . PHE B 1 596 ? 10.266 1.358 -11.094 1 98.25 596 PHE B O 1
ATOM 9794 N N . ILE B 1 597 ? 11.703 1.757 -12.734 1 97.81 597 ILE B N 1
ATOM 9795 C CA . ILE B 1 597 ? 10.68 2.154 -13.703 1 97.81 597 ILE B CA 1
ATOM 9796 C C . ILE B 1 597 ? 9.703 1.003 -13.922 1 97.81 597 ILE B C 1
ATOM 9798 O O . ILE B 1 597 ? 8.492 1.215 -13.984 1 97.81 597 ILE B O 1
ATOM 9802 N N . TRP B 1 598 ? 10.203 -0.232 -13.984 1 97.69 598 TRP B N 1
ATOM 9803 C CA . TRP B 1 598 ? 9.352 -1.396 -14.203 1 97.69 598 TRP B CA 1
ATOM 9804 C C . TRP B 1 598 ? 8.445 -1.643 -13 1 97.69 598 TRP B C 1
ATOM 9806 O O . TRP B 1 598 ? 7.285 -2.025 -13.156 1 97.69 598 TRP B O 1
ATOM 9816 N N . ALA B 1 599 ? 8.984 -1.495 -11.789 1 98.19 599 ALA B N 1
ATOM 9817 C CA . ALA B 1 599 ? 8.164 -1.616 -10.594 1 98.19 599 ALA B CA 1
ATOM 9818 C C . ALA B 1 599 ? 7.016 -0.611 -10.609 1 98.19 599 ALA B C 1
ATOM 9820 O O . ALA B 1 599 ? 5.879 -0.95 -10.266 1 98.19 599 ALA B O 1
ATOM 9821 N N . CYS B 1 600 ? 7.316 0.621 -11.031 1 97.69 600 CYS B N 1
ATOM 9822 C CA . CYS B 1 600 ? 6.301 1.662 -11.125 1 97.69 600 CYS B CA 1
ATOM 9823 C C . CYS B 1 600 ? 5.27 1.327 -12.195 1 97.69 600 CYS B C 1
ATOM 9825 O O . CYS B 1 600 ? 4.074 1.55 -12.008 1 97.69 600 CYS B O 1
ATOM 9827 N N . GLY B 1 601 ? 5.824 0.852 -13.289 1 96.31 601 GLY B N 1
ATOM 9828 C CA . GLY B 1 601 ? 4.918 0.434 -14.344 1 96.31 601 GLY B CA 1
ATOM 9829 C C . GLY B 1 601 ? 3.965 -0.664 -13.906 1 96.31 601 GLY B C 1
ATOM 9830 O O . GLY B 1 601 ? 2.84 -0.749 -14.406 1 96.31 601 GLY B O 1
ATOM 9831 N N . GLY B 1 602 ? 4.398 -1.532 -13.023 1 96.06 602 GLY B N 1
ATOM 9832 C CA . GLY B 1 602 ? 3.551 -2.58 -12.477 1 96.06 602 GLY B CA 1
ATOM 9833 C C . GLY B 1 602 ? 2.68 -2.102 -11.328 1 96.06 602 GLY B C 1
ATOM 9834 O O . GLY B 1 602 ? 1.766 -2.811 -10.898 1 96.06 602 GLY B O 1
ATOM 9835 N N . GLY B 1 603 ? 2.965 -0.913 -10.867 1 95.75 603 GLY B N 1
ATOM 9836 C CA . GLY B 1 603 ? 2.172 -0.325 -9.797 1 95.75 603 GLY B CA 1
ATOM 9837 C C . GLY B 1 603 ? 2.582 -0.802 -8.422 1 95.75 603 GLY B C 1
ATOM 9838 O O . GLY B 1 603 ? 1.776 -0.783 -7.484 1 95.75 603 GLY B O 1
ATOM 9839 N N . HIS B 1 604 ? 3.785 -1.226 -8.242 1 96.62 604 HIS B N 1
ATOM 9840 C CA . HIS B 1 604 ? 4.203 -1.827 -6.98 1 96.62 604 HIS B CA 1
ATOM 9841 C C . HIS B 1 604 ? 5.125 -0.894 -6.203 1 96.62 604 HIS B C 1
ATOM 9843 O O . HIS B 1 604 ? 6.348 -0.981 -6.32 1 96.62 604 HIS B O 1
ATOM 9849 N N . VAL B 1 605 ? 4.512 -0.192 -5.324 1 96.19 605 VAL B N 1
ATOM 9850 C CA . VAL B 1 605 ? 5.184 0.858 -4.566 1 96.19 605 VAL B CA 1
ATOM 9851 C C . VAL B 1 605 ? 6.254 0.243 -3.664 1 96.19 605 VAL B C 1
ATOM 9853 O O . VAL B 1 605 ? 7.34 0.802 -3.51 1 96.19 605 VAL B O 1
ATOM 9856 N N . GLY B 1 606 ? 5.926 -0.926 -3.109 1 96.31 606 GLY B N 1
ATOM 9857 C CA . GLY B 1 606 ? 6.879 -1.587 -2.232 1 96.31 606 GLY B CA 1
ATOM 9858 C C . GLY B 1 606 ? 8.188 -1.925 -2.92 1 96.31 606 GLY B C 1
ATOM 9859 O O . GLY B 1 606 ? 9.266 -1.687 -2.369 1 96.31 606 GLY B O 1
ATOM 9860 N N . CYS B 1 607 ? 8.117 -2.396 -4.105 1 97.94 607 CYS B N 1
ATOM 9861 C CA . CYS B 1 607 ? 9.312 -2.744 -4.871 1 97.94 607 CYS B CA 1
ATOM 9862 C C . CYS B 1 607 ? 10.023 -1.492 -5.359 1 97.94 607 CYS B C 1
ATOM 9864 O O . CYS B 1 607 ? 11.258 -1.416 -5.309 1 97.94 607 CYS B O 1
ATOM 9866 N N . ALA B 1 608 ? 9.25 -0.543 -5.801 1 98.19 608 ALA B N 1
ATOM 9867 C CA . ALA B 1 608 ? 9.82 0.711 -6.281 1 98.19 608 ALA B CA 1
ATOM 9868 C C . ALA B 1 608 ? 10.578 1.428 -5.164 1 98.19 608 ALA B C 1
ATOM 9870 O O . ALA B 1 608 ? 11.688 1.931 -5.379 1 98.19 608 ALA B O 1
ATOM 9871 N N . SER B 1 609 ? 9.953 1.473 -4.004 1 98.25 609 SER B N 1
ATOM 9872 C CA . SER B 1 609 ? 10.57 2.125 -2.854 1 98.25 609 SER B CA 1
ATOM 9873 C C . SER B 1 609 ? 11.875 1.435 -2.457 1 98.25 609 SER B C 1
ATOM 9875 O O . SER B 1 609 ? 12.852 2.098 -2.113 1 98.25 609 SER B O 1
ATOM 9877 N N . PHE B 1 610 ? 11.93 0.114 -2.48 1 98.44 610 PHE B N 1
ATOM 9878 C CA . PHE B 1 610 ? 13.125 -0.663 -2.18 1 98.44 610 PHE B CA 1
ATOM 9879 C C . PHE B 1 610 ? 14.266 -0.297 -3.127 1 98.44 610 PHE B C 1
ATOM 9881 O O . PHE B 1 610 ? 15.398 -0.075 -2.689 1 98.44 610 PHE B O 1
ATOM 9888 N N . LEU B 1 611 ? 13.867 -0.241 -4.359 1 98.44 611 LEU B N 1
ATOM 9889 C CA . LEU B 1 611 ? 14.875 0.028 -5.379 1 98.44 611 LEU B CA 1
ATOM 9890 C C . LEU B 1 611 ? 15.398 1.456 -5.266 1 98.44 611 LEU B C 1
ATOM 9892 O O . LEU B 1 611 ? 16.562 1.716 -5.539 1 98.44 611 LEU B O 1
ATOM 9896 N N . LEU B 1 612 ? 14.539 2.408 -4.855 1 97.62 612 LEU B N 1
ATOM 9897 C CA . LEU B 1 612 ? 15.008 3.756 -4.555 1 97.62 612 LEU B CA 1
ATOM 9898 C C . LEU B 1 612 ? 16.016 3.736 -3.416 1 97.62 612 LEU B C 1
ATOM 9900 O O . LEU B 1 612 ? 17.016 4.469 -3.449 1 97.62 612 LEU B O 1
ATOM 9904 N N . GLY B 1 613 ? 15.695 2.926 -2.451 1 97.31 613 GLY B N 1
ATOM 9905 C CA . GLY B 1 613 ? 16.625 2.781 -1.339 1 97.31 613 GLY B CA 1
ATOM 9906 C C . GLY B 1 613 ? 17.969 2.227 -1.753 1 97.31 613 GLY B C 1
ATOM 9907 O O . GLY B 1 613 ? 19 2.582 -1.175 1 97.31 613 GLY B O 1
ATOM 9908 N N . CYS B 1 614 ? 17.953 1.386 -2.746 1 96.62 614 CYS B N 1
ATOM 9909 C CA . CYS B 1 614 ? 19.188 0.816 -3.256 1 96.62 614 CYS B CA 1
ATOM 9910 C C . CYS B 1 614 ? 20.031 1.882 -3.939 1 96.62 614 CYS B C 1
ATOM 9912 O O . CYS B 1 614 ? 21.25 1.731 -4.051 1 96.62 614 CYS B O 1
ATOM 9914 N N . GLY B 1 615 ? 19.359 2.938 -4.453 1 95.69 615 GLY B N 1
ATOM 9915 C CA . GLY B 1 615 ? 20.125 4.012 -5.062 1 95.69 615 GLY B CA 1
ATOM 9916 C C . GLY B 1 615 ? 19.641 4.375 -6.457 1 95.69 615 GLY B C 1
ATOM 9917 O O . GLY B 1 615 ? 20.281 5.156 -7.16 1 95.69 615 GLY B O 1
ATOM 9918 N N . GLN B 1 616 ? 18.516 3.793 -6.82 1 95.88 616 GLN B N 1
ATOM 9919 C CA . GLN B 1 616 ? 17.969 4.133 -8.133 1 95.88 616 GLN B CA 1
ATOM 9920 C C . GLN B 1 616 ? 17.594 5.605 -8.211 1 95.88 616 GLN B C 1
ATOM 9922 O O . GLN B 1 616 ? 17.219 6.207 -7.199 1 95.88 616 GLN B O 1
ATOM 9927 N N . ASP B 1 617 ? 17.672 6.148 -9.43 1 96.44 617 ASP B N 1
ATOM 9928 C CA . ASP B 1 617 ? 17.406 7.562 -9.664 1 96.44 617 ASP B CA 1
ATOM 9929 C C . ASP B 1 617 ? 15.906 7.805 -9.859 1 96.44 617 ASP B C 1
ATOM 9931 O O . ASP B 1 617 ? 15.32 7.32 -10.828 1 96.44 617 ASP B O 1
ATOM 9935 N N . LEU B 1 618 ? 15.344 8.555 -8.977 1 96.62 618 LEU B N 1
ATOM 9936 C CA . LEU B 1 618 ? 13.922 8.891 -9 1 96.62 618 LEU B CA 1
ATOM 9937 C C . LEU B 1 618 ? 13.562 9.641 -10.281 1 96.62 618 LEU B C 1
ATOM 9939 O O . LEU B 1 618 ? 12.453 9.5 -10.789 1 96.62 618 LEU B O 1
ATOM 9943 N N . HIS B 1 619 ? 14.469 10.383 -10.844 1 95.75 619 HIS B N 1
ATOM 9944 C CA . HIS B 1 619 ? 14.18 11.281 -11.961 1 95.75 619 HIS B CA 1
ATOM 9945 C C . HIS B 1 619 ? 14.742 10.734 -13.266 1 95.75 619 HIS B C 1
ATOM 9947 O O . HIS B 1 619 ? 14.867 11.469 -14.25 1 95.75 619 HIS B O 1
ATOM 9953 N N . LYS B 1 620 ? 14.984 9.5 -13.25 1 95.56 620 LYS B N 1
ATOM 9954 C CA . LYS B 1 620 ? 15.484 8.867 -14.469 1 95.56 620 LYS B CA 1
ATOM 9955 C C . LYS B 1 620 ? 14.461 8.953 -15.594 1 95.56 620 LYS B C 1
ATOM 9957 O O . LYS B 1 620 ? 13.266 8.773 -15.367 1 95.56 620 LYS B O 1
ATOM 9962 N N . ARG B 1 621 ? 15.023 9.203 -16.812 1 96.19 621 ARG B N 1
ATOM 9963 C CA . ARG B 1 621 ? 14.188 9.258 -18 1 96.19 621 ARG B CA 1
ATOM 9964 C C . ARG B 1 621 ? 14.609 8.203 -19.016 1 96.19 621 ARG B C 1
ATOM 9966 O O . ARG B 1 621 ? 15.797 8.055 -19.297 1 96.19 621 ARG B O 1
ATOM 9973 N N . ALA B 1 622 ? 13.68 7.422 -19.438 1 95.75 622 ALA B N 1
ATOM 9974 C CA . ALA B 1 622 ? 13.922 6.438 -20.484 1 95.75 622 ALA B CA 1
ATOM 9975 C C . ALA B 1 622 ? 13.953 7.098 -21.859 1 95.75 622 ALA B C 1
ATOM 9977 O O . ALA B 1 622 ? 13.781 8.312 -21.969 1 95.75 622 ALA B O 1
ATOM 9978 N N . SER B 1 623 ? 14.328 6.293 -22.859 1 94.69 623 SER B N 1
ATOM 9979 C CA . SER B 1 623 ? 14.367 6.809 -24.219 1 94.69 623 SER B CA 1
ATOM 9980 C C . SER B 1 623 ? 13.062 7.5 -24.594 1 94.69 623 SER B C 1
ATOM 9982 O O . SER B 1 623 ? 11.977 6.953 -24.375 1 94.69 623 SER B O 1
ATOM 9984 N N . GLY B 1 624 ? 13.148 8.766 -25.062 1 95.94 624 GLY B N 1
ATOM 9985 C CA . GLY B 1 624 ? 11.977 9.562 -25.391 1 95.94 624 GLY B CA 1
ATOM 9986 C C . GLY B 1 624 ? 11.469 10.391 -24.219 1 95.94 624 GLY B C 1
ATOM 9987 O O . GLY B 1 624 ? 10.328 10.859 -24.234 1 95.94 624 GLY B O 1
ATOM 9988 N N . ASP B 1 625 ? 12.148 10.406 -23.125 1 96.69 625 ASP B N 1
ATOM 9989 C CA . ASP B 1 625 ? 11.883 11.219 -21.938 1 96.69 625 ASP B CA 1
ATOM 9990 C C . ASP B 1 625 ? 10.68 10.68 -21.172 1 96.69 625 ASP B C 1
ATOM 9992 O O . ASP B 1 625 ? 9.875 11.453 -20.641 1 96.69 625 ASP B O 1
ATOM 9996 N N . PHE B 1 626 ? 10.523 9.422 -21.25 1 96.88 626 PHE B N 1
ATOM 9997 C CA . PHE B 1 626 ? 9.492 8.797 -20.438 1 96.88 626 PHE B CA 1
ATOM 9998 C C . PHE B 1 626 ? 9.953 8.656 -18.984 1 96.88 626 PHE B C 1
ATOM 10000 O O . PHE B 1 626 ? 11.07 8.195 -18.734 1 96.88 626 PHE B O 1
ATOM 10007 N N . THR B 1 627 ? 9.133 9.109 -18.078 1 96.94 627 THR B N 1
ATOM 10008 C CA . THR B 1 627 ? 9.445 9.023 -16.656 1 96.94 627 THR B CA 1
ATOM 10009 C C . THR B 1 627 ? 8.672 7.887 -16 1 96.94 627 THR B C 1
ATOM 10011 O O . THR B 1 627 ? 7.809 7.27 -16.625 1 96.94 627 THR B O 1
ATOM 10014 N N . ALA B 1 628 ? 9.078 7.586 -14.773 1 97.69 628 ALA B N 1
ATOM 10015 C CA . ALA B 1 628 ? 8.352 6.59 -13.992 1 97.69 628 ALA B CA 1
ATOM 10016 C C . ALA B 1 628 ? 6.867 6.926 -13.922 1 97.69 628 ALA B C 1
ATOM 10018 O O . ALA B 1 628 ? 6.023 6.027 -13.898 1 97.69 628 ALA B O 1
ATOM 10019 N N . LEU B 1 629 ? 6.535 8.203 -13.938 1 97.69 629 LEU B N 1
ATOM 10020 C CA . LEU B 1 629 ? 5.148 8.648 -13.859 1 97.69 629 LEU B CA 1
ATOM 10021 C C . LEU B 1 629 ? 4.383 8.266 -15.125 1 97.69 629 LEU B C 1
ATOM 10023 O O . LEU B 1 629 ? 3.207 7.898 -15.055 1 97.69 629 LEU B O 1
ATOM 10027 N N . HIS B 1 630 ? 5.027 8.359 -16.266 1 97.69 630 HIS B N 1
ATOM 10028 C CA . HIS B 1 630 ? 4.418 7.914 -17.516 1 97.69 630 HIS B CA 1
ATOM 10029 C C . HIS B 1 630 ? 4.047 6.434 -17.453 1 97.69 630 HIS B C 1
ATOM 10031 O O . HIS B 1 630 ? 2.947 6.047 -17.844 1 97.69 630 HIS B O 1
ATOM 10037 N N . TYR B 1 631 ? 4.996 5.645 -16.969 1 96.94 631 TYR B N 1
ATOM 10038 C CA . TYR B 1 631 ? 4.797 4.203 -16.891 1 96.94 631 TYR B CA 1
ATOM 10039 C C . TYR B 1 631 ? 3.68 3.857 -15.914 1 96.94 631 TYR B C 1
ATOM 10041 O O . TYR B 1 631 ? 2.857 2.98 -16.188 1 96.94 631 TYR B O 1
ATOM 10049 N N . ALA B 1 632 ? 3.648 4.488 -14.758 1 97.38 632 ALA B N 1
ATOM 10050 C CA . ALA B 1 632 ? 2.594 4.262 -13.773 1 97.38 632 ALA B CA 1
ATOM 10051 C C . ALA B 1 632 ? 1.235 4.695 -14.32 1 97.38 632 ALA B C 1
ATOM 10053 O O . ALA B 1 632 ? 0.221 4.043 -14.062 1 97.38 632 ALA B O 1
ATOM 10054 N N . ALA B 1 633 ? 1.25 5.809 -15.047 1 96.94 633 ALA B N 1
ATOM 10055 C CA . ALA B 1 633 ? 0.017 6.344 -15.625 1 96.94 633 ALA B CA 1
ATOM 10056 C C . ALA B 1 633 ? -0.573 5.379 -16.656 1 96.94 633 ALA B C 1
ATOM 10058 O O . ALA B 1 633 ? -1.795 5.277 -16.781 1 96.94 633 ALA B O 1
ATOM 10059 N N . ARG B 1 634 ? 0.262 4.73 -17.344 1 95.19 634 ARG B N 1
ATOM 10060 C CA . ARG B 1 634 ? -0.158 3.781 -18.375 1 95.19 634 ARG B CA 1
ATOM 10061 C C . ARG B 1 634 ? -1.002 2.664 -17.766 1 95.19 634 ARG B C 1
ATOM 10063 O O . ARG B 1 634 ? -2.004 2.25 -18.359 1 95.19 634 ARG B O 1
ATOM 10070 N N . THR B 1 635 ? -0.644 2.164 -16.578 1 92.56 635 THR B N 1
ATOM 10071 C CA . THR B 1 635 ? -1.326 1.045 -15.945 1 92.56 635 THR B CA 1
ATOM 10072 C C . THR B 1 635 ? -2.477 1.54 -15.07 1 92.56 635 THR B C 1
ATOM 10074 O O . THR B 1 635 ? -3.354 0.762 -14.688 1 92.56 635 THR B O 1
ATOM 10077 N N . GLY B 1 636 ? -2.469 2.781 -14.688 1 90.12 636 GLY B N 1
ATOM 10078 C CA . GLY B 1 636 ? -3.594 3.4 -14.008 1 90.12 636 GLY B CA 1
ATOM 10079 C C . GLY B 1 636 ? -3.635 3.092 -12.523 1 90.12 636 GLY B C 1
ATOM 10080 O O . GLY B 1 636 ? -4.703 3.119 -11.906 1 90.12 636 GLY B O 1
ATOM 10081 N N . VAL B 1 637 ? -2.555 2.742 -11.93 1 90.81 637 VAL B N 1
ATOM 10082 C CA . VAL B 1 637 ? -2.551 2.459 -10.5 1 90.81 637 VAL B CA 1
ATOM 10083 C C . VAL B 1 637 ? -2.445 3.764 -9.711 1 90.81 637 VAL B C 1
ATOM 10085 O O . VAL B 1 637 ? -1.376 4.371 -9.648 1 90.81 637 VAL B O 1
ATOM 10088 N N . VAL B 1 638 ? -3.5 4.066 -9.07 1 93.81 638 VAL B N 1
ATOM 10089 C CA . VAL B 1 638 ? -3.67 5.367 -8.43 1 93.81 638 VAL B CA 1
ATOM 10090 C C . VAL B 1 638 ? -2.639 5.531 -7.316 1 93.81 638 VAL B C 1
ATOM 10092 O O . VAL B 1 638 ? -2.01 6.586 -7.195 1 93.81 638 VAL B O 1
ATOM 10095 N N . ASP B 1 639 ? -2.426 4.527 -6.531 1 94.12 639 ASP B N 1
ATOM 10096 C CA . ASP B 1 639 ? -1.536 4.609 -5.379 1 94.12 639 ASP B CA 1
ATOM 10097 C C . ASP B 1 639 ? -0.1 4.895 -5.812 1 94.12 639 ASP B C 1
ATOM 10099 O O . ASP B 1 639 ? 0.608 5.668 -5.16 1 94.12 639 ASP B O 1
ATOM 10103 N N . CYS B 1 640 ? 0.291 4.266 -6.895 1 96.25 640 CYS B N 1
ATOM 10104 C CA . CYS B 1 640 ? 1.651 4.461 -7.383 1 96.25 640 CYS B CA 1
ATOM 10105 C C . CYS B 1 640 ? 1.824 5.855 -7.969 1 96.25 640 CYS B C 1
ATOM 10107 O O . CYS B 1 640 ? 2.861 6.492 -7.773 1 96.25 640 CYS B O 1
ATOM 10109 N N . VAL B 1 641 ? 0.83 6.355 -8.625 1 97.12 641 VAL B N 1
ATOM 10110 C CA . VAL B 1 641 ? 0.86 7.691 -9.211 1 97.12 641 VAL B CA 1
ATOM 10111 C C . VAL B 1 641 ? 0.932 8.734 -8.094 1 97.12 641 VAL B C 1
ATOM 10113 O O . VAL B 1 641 ? 1.756 9.656 -8.148 1 97.12 641 VAL B O 1
ATOM 10116 N N . LYS B 1 642 ? 0.104 8.555 -7.133 1 95.19 642 LYS B N 1
ATOM 10117 C CA . LYS B 1 642 ? 0.108 9.469 -5.992 1 95.19 642 LYS B CA 1
ATOM 10118 C C . LYS B 1 642 ? 1.457 9.461 -5.281 1 95.19 642 LYS B C 1
ATOM 10120 O O . LYS B 1 642 ? 1.975 10.508 -4.898 1 95.19 642 LYS B O 1
ATOM 10125 N N . TRP B 1 643 ? 1.922 8.328 -5.113 1 96.31 643 TRP B N 1
ATOM 10126 C CA . TRP B 1 643 ? 3.205 8.133 -4.445 1 96.31 643 TRP B CA 1
ATOM 10127 C C . TRP B 1 643 ? 4.32 8.859 -5.188 1 96.31 643 TRP B C 1
ATOM 10129 O O . TRP B 1 643 ? 5.145 9.539 -4.57 1 96.31 643 TRP B O 1
ATOM 10139 N N . LEU B 1 644 ? 4.379 8.758 -6.445 1 97.12 644 LEU B N 1
ATOM 10140 C CA . LEU B 1 644 ? 5.398 9.406 -7.27 1 97.12 644 LEU B CA 1
ATOM 10141 C C . LEU B 1 644 ? 5.254 10.922 -7.215 1 97.12 644 LEU B C 1
ATOM 10143 O O . LEU B 1 644 ? 6.254 11.648 -7.164 1 97.12 644 LEU B O 1
ATOM 10147 N N . LEU B 1 645 ? 4.059 11.367 -7.219 1 95.75 645 LEU B N 1
ATOM 10148 C CA . LEU B 1 645 ? 3.822 12.805 -7.137 1 95.75 645 LEU B CA 1
ATOM 10149 C C . LEU B 1 645 ? 4.266 13.352 -5.785 1 95.75 645 LEU B C 1
ATOM 10151 O O . LEU B 1 645 ? 4.848 14.438 -5.711 1 95.75 645 LEU B O 1
ATOM 10155 N N . GLU B 1 646 ? 4.039 12.617 -4.77 1 93.38 646 GLU B N 1
ATOM 10156 C CA . GLU B 1 646 ? 4.453 13.008 -3.424 1 93.38 646 GLU B CA 1
ATOM 10157 C C . GLU B 1 646 ? 5.973 13.102 -3.322 1 93.38 646 GLU B C 1
ATOM 10159 O O . GLU B 1 646 ? 6.5 13.906 -2.551 1 93.38 646 GLU B O 1
ATOM 10164 N N . LEU B 1 647 ? 6.613 12.312 -4.109 1 95.31 647 LEU B N 1
ATOM 10165 C CA . LEU B 1 647 ? 8.07 12.281 -4.074 1 95.31 647 LEU B CA 1
ATOM 10166 C C . LEU B 1 647 ? 8.656 13.414 -4.914 1 95.31 647 LEU B C 1
ATOM 10168 O O . LEU B 1 647 ? 9.867 13.648 -4.895 1 95.31 647 LEU B O 1
ATOM 10172 N N . GLY B 1 648 ? 7.82 14.078 -5.676 1 92.56 648 GLY B N 1
ATOM 10173 C CA . GLY B 1 648 ? 8.273 15.266 -6.379 1 92.56 648 GLY B CA 1
ATOM 10174 C C . GLY B 1 648 ? 8.602 15.008 -7.836 1 92.56 648 GLY B C 1
ATOM 10175 O O . GLY B 1 648 ? 9.359 15.766 -8.453 1 92.56 648 GLY B O 1
ATOM 10176 N N . VAL B 1 649 ? 8.094 13.891 -8.344 1 95.69 649 VAL B N 1
ATOM 10177 C CA . VAL B 1 649 ? 8.305 13.656 -9.773 1 95.69 649 VAL B CA 1
ATOM 10178 C C . VAL B 1 649 ? 7.574 14.719 -10.586 1 95.69 649 VAL B C 1
ATOM 10180 O O . VAL B 1 649 ? 6.422 15.055 -10.289 1 95.69 649 VAL B O 1
ATOM 10183 N N . ASP B 1 650 ? 8.203 15.242 -11.602 1 94.44 650 ASP B N 1
ATOM 10184 C CA . ASP B 1 650 ? 7.676 16.344 -12.398 1 94.44 650 ASP B CA 1
ATOM 10185 C C . ASP B 1 650 ? 6.551 15.875 -13.312 1 94.44 650 ASP B C 1
ATOM 10187 O O . ASP B 1 650 ? 6.785 15.094 -14.242 1 94.44 650 ASP B O 1
ATOM 10191 N N . LYS B 1 651 ? 5.348 16.344 -13.094 1 95.5 651 LYS B N 1
ATOM 10192 C CA . LYS B 1 651 ? 4.176 15.906 -13.852 1 95.5 651 LYS B CA 1
ATOM 10193 C C . LYS B 1 651 ? 4.102 16.609 -15.203 1 95.5 651 LYS B C 1
ATOM 10195 O O . LYS B 1 651 ? 3.311 16.234 -16.062 1 95.5 651 LYS B O 1
ATOM 10200 N N . SER B 1 652 ? 4.934 17.625 -15.445 1 94.88 652 SER B N 1
ATOM 10201 C CA . SER B 1 652 ? 4.852 18.453 -16.641 1 94.88 652 SER B CA 1
ATOM 10202 C C . SER B 1 652 ? 5.734 17.891 -17.75 1 94.88 652 SER B C 1
ATOM 10204 O O . SER B 1 652 ? 5.695 18.375 -18.891 1 94.88 652 SER B O 1
ATOM 10206 N N . ILE B 1 653 ? 6.523 16.891 -17.469 1 96.38 653 ILE B N 1
ATOM 10207 C CA . ILE B 1 653 ? 7.434 16.344 -18.469 1 96.38 653 ILE B CA 1
ATOM 10208 C C . ILE B 1 653 ? 6.633 15.688 -19.594 1 96.38 653 ILE B C 1
ATOM 10210 O O . ILE B 1 653 ? 5.719 14.898 -19.344 1 96.38 653 ILE B O 1
ATOM 10214 N N . ARG B 1 654 ? 7.043 15.992 -20.844 1 96 654 ARG B N 1
ATOM 10215 C CA . ARG B 1 654 ? 6.406 15.445 -22.031 1 96 654 ARG B CA 1
ATOM 10216 C C . ARG B 1 654 ? 7.348 14.492 -22.766 1 96 654 ARG B C 1
ATOM 10218 O O . ARG B 1 654 ? 8.547 14.758 -22.891 1 96 654 ARG B O 1
ATOM 10225 N N . SER B 1 655 ? 6.738 13.375 -23.156 1 95 655 SER B N 1
ATOM 10226 C CA . SER B 1 655 ? 7.539 12.453 -23.969 1 95 655 SER B CA 1
ATOM 10227 C C . SER B 1 655 ? 7.863 13.055 -25.328 1 95 655 SER B C 1
ATOM 10229 O O . SER B 1 655 ? 7.07 13.812 -25.891 1 95 655 SER B O 1
ATOM 10231 N N . THR B 1 656 ? 9.078 12.688 -25.891 1 94.69 656 THR B N 1
ATOM 10232 C CA . THR B 1 656 ? 9.555 13.297 -27.125 1 94.69 656 THR B CA 1
ATOM 10233 C C . THR B 1 656 ? 9.5 12.297 -28.281 1 94.69 656 THR B C 1
ATOM 10235 O O . THR B 1 656 ? 9.695 12.664 -29.438 1 94.69 656 THR B O 1
ATOM 10238 N N . LYS B 1 657 ? 9.297 11.039 -28.016 1 93.56 657 LYS B N 1
ATOM 10239 C CA . LYS B 1 657 ? 9.188 9.984 -29.016 1 93.56 657 LYS B CA 1
ATOM 10240 C C . LYS B 1 657 ? 7.891 9.195 -28.844 1 93.56 657 LYS B C 1
ATOM 10242 O O . LYS B 1 657 ? 7.383 9.062 -27.719 1 93.56 657 LYS B O 1
ATOM 10247 N N . ALA B 1 658 ? 7.422 8.727 -29.984 1 91.75 658 ALA B N 1
ATOM 10248 C CA . ALA B 1 658 ? 6.238 7.871 -29.938 1 91.75 658 ALA B CA 1
ATOM 10249 C C . ALA B 1 658 ? 6.621 6.414 -29.688 1 91.75 658 ALA B C 1
ATOM 10251 O O . ALA B 1 658 ? 7.559 5.902 -30.297 1 91.75 658 ALA B O 1
ATOM 10252 N N . ARG B 1 659 ? 5.98 5.879 -28.719 1 91.81 659 ARG B N 1
ATOM 10253 C CA . ARG B 1 659 ? 6.137 4.457 -28.438 1 91.81 659 ARG B CA 1
ATOM 10254 C C . ARG B 1 659 ? 4.781 3.756 -28.391 1 91.81 659 ARG B C 1
ATOM 10256 O O . ARG B 1 659 ? 3.83 4.277 -27.797 1 91.81 659 ARG B O 1
ATOM 10263 N N . VAL B 1 660 ? 4.777 2.639 -28.906 1 89.38 660 VAL B N 1
ATOM 10264 C CA . VAL B 1 660 ? 3.537 1.906 -29.141 1 89.38 660 VAL B CA 1
ATOM 10265 C C . VAL B 1 660 ? 2.832 1.644 -27.812 1 89.38 660 VAL B C 1
ATOM 10267 O O . VAL B 1 660 ? 1.621 1.844 -27.703 1 89.38 660 VAL B O 1
ATOM 10270 N N . PRO B 1 661 ? 3.543 1.257 -26.797 1 89.69 661 PRO B N 1
ATOM 10271 C CA . PRO B 1 661 ? 2.838 0.923 -25.562 1 89.69 661 PRO B CA 1
ATOM 10272 C C . PRO B 1 661 ? 2.154 2.133 -24.938 1 89.69 661 PRO B C 1
ATOM 10274 O O . PRO B 1 661 ? 1.219 1.976 -24.141 1 89.69 661 PRO B O 1
ATOM 10277 N N . PHE B 1 662 ? 2.453 3.346 -25.25 1 94.19 662 PHE B N 1
ATOM 10278 C CA . PHE B 1 662 ? 1.939 4.539 -24.578 1 94.19 662 PHE B CA 1
ATOM 10279 C C . PHE B 1 662 ? 0.853 5.199 -25.422 1 94.19 662 PHE B C 1
ATOM 10281 O O . PHE B 1 662 ? 0.158 6.102 -24.953 1 94.19 662 PHE B O 1
ATOM 10288 N N . LYS B 1 663 ? 0.684 4.859 -26.688 1 91.44 663 LYS B N 1
ATOM 10289 C CA . LYS B 1 663 ? -0.394 5.254 -27.594 1 91.44 663 LYS B CA 1
ATOM 10290 C C . LYS B 1 663 ? -0.26 6.719 -28 1 91.44 663 LYS B C 1
ATOM 10292 O O . LYS B 1 663 ? -0.682 7.105 -29.094 1 91.44 663 LYS B O 1
ATOM 10297 N N . VAL B 1 664 ? 0.228 7.609 -27.031 1 93.12 664 VAL B N 1
ATOM 10298 C CA . VAL B 1 664 ? 0.292 9.039 -27.328 1 93.12 664 VAL B CA 1
ATOM 10299 C C . VAL B 1 664 ? 1.632 9.602 -26.859 1 93.12 664 VAL B C 1
ATOM 10301 O O . VAL B 1 664 ? 2.297 9.008 -26 1 93.12 664 VAL B O 1
ATOM 10304 N N . MET B 1 665 ? 1.992 10.742 -27.5 1 94.5 665 MET B N 1
ATOM 10305 C CA . MET B 1 665 ? 3.092 11.578 -27.031 1 94.5 665 MET B CA 1
ATOM 10306 C C . MET B 1 665 ? 2.574 12.711 -26.156 1 94.5 665 MET B C 1
ATOM 10308 O O . MET B 1 665 ? 1.614 13.391 -26.516 1 94.5 665 MET B O 1
ATOM 10312 N N . GLY B 1 666 ? 3.074 12.797 -24.906 1 95.75 666 GLY B N 1
ATOM 10313 C CA . GLY B 1 666 ? 2.613 13.852 -24.016 1 95.75 666 GLY B CA 1
ATOM 10314 C C . GLY B 1 666 ? 3.02 13.633 -22.562 1 95.75 666 GLY B C 1
ATOM 10315 O O . GLY B 1 666 ? 4.043 13.008 -22.297 1 95.75 666 GLY B O 1
ATOM 10316 N N . THR B 1 667 ? 2.189 14.305 -21.703 1 96.94 667 THR B N 1
ATOM 10317 C CA . THR B 1 667 ? 2.447 14.188 -20.266 1 96.94 667 THR B CA 1
ATOM 10318 C C . THR B 1 667 ? 1.891 12.875 -19.719 1 96.94 667 THR B C 1
ATOM 10320 O O . THR B 1 667 ? 1.204 12.141 -20.438 1 96.94 667 THR B O 1
ATOM 10323 N N . ALA B 1 668 ? 2.281 12.578 -18.531 1 97.56 668 ALA B N 1
ATOM 10324 C CA . ALA B 1 668 ? 1.743 11.383 -17.891 1 97.56 668 ALA B CA 1
ATOM 10325 C C . ALA B 1 668 ? 0.218 11.414 -17.844 1 97.56 668 ALA B C 1
ATOM 10327 O O . ALA B 1 668 ? -0.438 10.383 -17.969 1 97.56 668 ALA B O 1
ATOM 10328 N N . ALA B 1 669 ? -0.35 12.609 -17.719 1 97.12 669 ALA B N 1
ATOM 10329 C CA . ALA B 1 669 ? -1.803 12.758 -17.719 1 97.12 669 ALA B CA 1
ATOM 10330 C C . ALA B 1 669 ? -2.381 12.383 -19.094 1 97.12 669 ALA B C 1
ATOM 10332 O O . ALA B 1 669 ? -3.434 11.742 -19.172 1 97.12 669 ALA B O 1
ATOM 10333 N N . ASP B 1 670 ? -1.686 12.766 -20.109 1 97.06 670 ASP B N 1
ATOM 10334 C CA . ASP B 1 670 ? -2.109 12.414 -21.453 1 97.06 670 ASP B CA 1
ATOM 10335 C C . ASP B 1 670 ? -2.098 10.898 -21.656 1 97.06 670 ASP B C 1
ATOM 10337 O O . ASP B 1 670 ? -3.012 10.344 -22.281 1 97.06 670 ASP B O 1
ATOM 10341 N N . VAL B 1 671 ? -1.038 10.305 -21.156 1 96.94 671 VAL B N 1
ATOM 10342 C CA . VAL B 1 671 ? -0.908 8.852 -21.281 1 96.94 671 VAL B CA 1
ATOM 10343 C C . VAL B 1 671 ? -2.061 8.172 -20.547 1 96.94 671 VAL B C 1
ATOM 10345 O O . VAL B 1 671 ? -2.652 7.219 -21.047 1 96.94 671 VAL B O 1
ATOM 10348 N N . ALA B 1 672 ? -2.414 8.617 -19.375 1 97.06 672 ALA B N 1
ATOM 10349 C CA . ALA B 1 672 ? -3.518 8.062 -18.594 1 97.06 672 ALA B CA 1
ATOM 10350 C C . ALA B 1 672 ? -4.84 8.195 -19.344 1 97.06 672 ALA B C 1
ATOM 10352 O O . ALA B 1 672 ? -5.637 7.254 -19.391 1 97.06 672 ALA B O 1
ATOM 10353 N N . ARG B 1 673 ? -5.055 9.312 -19.969 1 95.88 673 ARG B N 1
ATOM 10354 C CA . ARG B 1 673 ? -6.273 9.539 -20.734 1 95.88 673 ARG B CA 1
ATOM 10355 C C . ARG B 1 673 ? -6.359 8.594 -21.938 1 95.88 673 ARG B C 1
ATOM 10357 O O . ARG B 1 673 ? -7.426 8.047 -22.234 1 95.88 673 ARG B O 1
ATOM 10364 N N . ALA B 1 674 ? -5.258 8.477 -22.578 1 96.06 674 ALA B N 1
ATOM 10365 C CA . ALA B 1 674 ? -5.215 7.613 -23.766 1 96.06 674 ALA B CA 1
ATOM 10366 C C . ALA B 1 674 ? -5.516 6.164 -23.391 1 96.06 674 ALA B C 1
ATOM 10368 O O . ALA B 1 674 ? -6.09 5.422 -24.188 1 96.06 674 ALA B O 1
ATOM 10369 N N . HIS B 1 675 ? -5.172 5.762 -22.188 1 96.25 675 HIS B N 1
ATOM 10370 C CA . HIS B 1 675 ? -5.395 4.387 -21.766 1 96.25 675 HIS B CA 1
ATOM 10371 C C . HIS B 1 675 ? -6.715 4.258 -21.016 1 96.25 675 HIS B C 1
ATOM 10373 O O . HIS B 1 675 ? -6.996 3.213 -20.422 1 96.25 675 HIS B O 1
ATOM 10379 N N . GLY B 1 676 ? -7.523 5.277 -20.906 1 93.19 676 GLY B N 1
ATOM 10380 C CA . GLY B 1 676 ? -8.875 5.234 -20.391 1 93.19 676 GLY B CA 1
ATOM 10381 C C . GLY B 1 676 ? -8.938 5.379 -18.875 1 93.19 676 GLY B C 1
ATOM 10382 O O . GLY B 1 676 ? -9.93 5 -18.25 1 93.19 676 GLY B O 1
ATOM 10383 N N . THR B 1 677 ? -7.91 5.77 -18.219 1 93.88 677 THR B N 1
ATOM 10384 C CA . THR B 1 677 ? -7.914 5.996 -16.781 1 93.88 677 THR B CA 1
ATOM 10385 C C . THR B 1 677 ? -8.07 7.48 -16.469 1 93.88 677 THR B C 1
ATOM 10387 O O . THR B 1 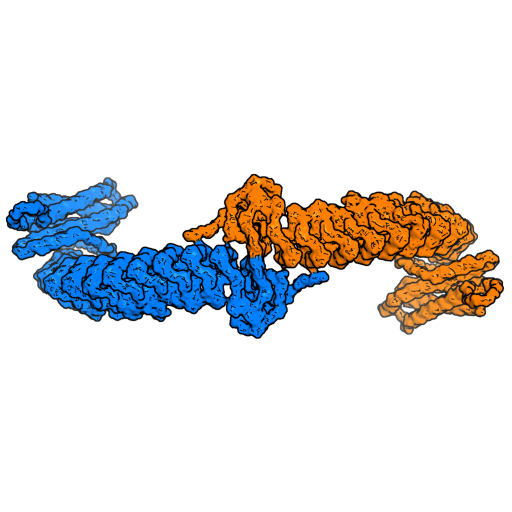677 ? -7.113 8.133 -16.047 1 93.88 677 THR B O 1
ATOM 10390 N N . ALA B 1 678 ? -9.203 7.977 -16.594 1 93 678 ALA B N 1
ATOM 10391 C CA . ALA B 1 678 ? -9.5 9.398 -16.469 1 93 678 ALA B CA 1
ATOM 10392 C C . ALA B 1 678 ? -9.273 9.875 -15.031 1 93 678 ALA B C 1
ATOM 10394 O O . ALA B 1 678 ? -8.852 11.016 -14.812 1 93 678 ALA B O 1
ATOM 10395 N N . GLU B 1 679 ? -9.539 9 -14.148 1 94.69 679 GLU B N 1
ATOM 10396 C CA . GLU B 1 679 ? -9.344 9.352 -12.742 1 94.69 679 GLU B CA 1
ATOM 10397 C C . GLU B 1 679 ? -7.879 9.656 -12.445 1 94.69 679 GLU B C 1
ATOM 10399 O O . GLU B 1 679 ? -7.566 10.602 -11.719 1 94.69 679 GLU B O 1
ATOM 10404 N N . VAL B 1 680 ? -7.066 8.867 -12.977 1 96.75 680 VAL B N 1
ATOM 10405 C CA . VAL B 1 680 ? -5.633 9.047 -12.797 1 96.75 680 VAL B CA 1
ATOM 10406 C C . VAL B 1 680 ? -5.176 10.328 -13.492 1 96.75 680 VAL B C 1
ATOM 10408 O O . VAL B 1 680 ? -4.355 11.07 -12.953 1 96.75 680 VAL B O 1
ATOM 10411 N N . ALA B 1 681 ? -5.668 10.617 -14.625 1 96.88 681 ALA B N 1
ATOM 10412 C CA . ALA B 1 681 ? -5.332 11.844 -15.352 1 96.88 681 ALA B CA 1
ATOM 10413 C C . ALA B 1 681 ? -5.715 13.078 -14.539 1 96.88 681 ALA B C 1
ATOM 10415 O O . ALA B 1 681 ? -4.938 14.031 -14.445 1 96.88 681 ALA B O 1
ATOM 10416 N N . GLU B 1 682 ? -6.828 13.039 -13.992 1 96.38 682 GLU B N 1
ATOM 10417 C CA . GLU B 1 682 ? -7.301 14.156 -13.188 1 96.38 682 GLU B CA 1
ATOM 10418 C C . GLU B 1 682 ? -6.445 14.336 -11.93 1 96.38 682 GLU B C 1
ATOM 10420 O O . GLU B 1 682 ? -6.152 15.461 -11.523 1 96.38 682 GLU B O 1
ATOM 10425 N N . LEU B 1 683 ? -6.125 13.25 -11.359 1 96.25 683 LEU B N 1
ATOM 10426 C CA . LEU B 1 683 ? -5.273 13.281 -10.18 1 96.25 683 LEU B CA 1
ATOM 10427 C C . LEU B 1 683 ? -3.936 13.945 -10.492 1 96.25 683 LEU B C 1
ATOM 10429 O O . LEU B 1 683 ? -3.463 14.797 -9.727 1 96.25 683 LEU B O 1
ATOM 10433 N N . ILE B 1 684 ? -3.367 13.57 -11.562 1 96.75 684 ILE B N 1
ATOM 10434 C CA . ILE B 1 684 ? -2.072 14.117 -11.953 1 96.75 684 ILE B CA 1
ATOM 10435 C C . ILE B 1 684 ? -2.203 15.617 -12.219 1 96.75 684 ILE B C 1
ATOM 10437 O O . ILE B 1 684 ? -1.365 16.406 -11.773 1 96.75 684 ILE B O 1
ATOM 10441 N N . GLU B 1 685 ? -3.201 15.984 -12.805 1 94.94 685 GLU B N 1
ATOM 10442 C CA . GLU B 1 685 ? -3.395 17.375 -13.18 1 94.94 685 GLU B CA 1
ATOM 10443 C C . GLU B 1 685 ? -3.709 18.234 -11.953 1 94.94 685 GLU B C 1
ATOM 10445 O O . GLU B 1 685 ? -3.217 19.359 -11.828 1 94.94 685 GLU B O 1
ATOM 10450 N N . LYS B 1 686 ? -4.426 17.75 -11.047 1 93.81 686 LYS B N 1
ATOM 10451 C CA . LYS B 1 686 ? -4.902 18.516 -9.898 1 93.81 686 LYS B CA 1
ATOM 10452 C C . LYS B 1 686 ? -3.885 18.5 -8.758 1 93.81 686 LYS B C 1
ATOM 10454 O O . LYS B 1 686 ? -3.963 19.312 -7.836 1 93.81 686 LYS B O 1
ATOM 10459 N N . TYR B 1 687 ? -2.977 17.578 -8.906 1 93.88 687 TYR B N 1
ATOM 10460 C CA . TYR B 1 687 ? -2.035 17.453 -7.797 1 93.88 687 TYR B CA 1
ATOM 10461 C C . TYR B 1 687 ? -1.17 18.703 -7.676 1 93.88 687 TYR B C 1
ATOM 10463 O O . TYR B 1 687 ? -0.579 19.156 -8.656 1 93.88 687 TYR B O 1
ATOM 10471 N N . GLU B 1 688 ? -1.225 19.375 -6.371 1 86 688 GLU B N 1
ATOM 10472 C CA . GLU B 1 688 ? -0.405 20.562 -6.105 1 86 688 GLU B CA 1
ATOM 10473 C C . GLU B 1 688 ? 0.749 20.234 -5.164 1 86 688 GLU B C 1
ATOM 10475 O O . GLU B 1 688 ? 0.545 19.609 -4.121 1 86 688 GLU B O 1
ATOM 10480 N N . THR B 1 689 ? 1.866 20.391 -5.703 1 72.44 689 THR B N 1
ATOM 10481 C CA . THR B 1 689 ? 3.068 20.141 -4.914 1 72.44 689 THR B CA 1
ATOM 10482 C C . THR B 1 689 ? 3.189 21.156 -3.783 1 72.44 689 THR B C 1
ATOM 10484 O O . THR B 1 689 ? 2.816 22.328 -3.943 1 72.44 689 THR B O 1
ATOM 10487 N N . VAL B 1 690 ? 3.352 20.656 -2.562 1 63.44 690 VAL B N 1
ATOM 10488 C CA . VAL B 1 690 ? 3.539 21.531 -1.409 1 63.44 690 VAL B CA 1
ATOM 10489 C C . VAL B 1 690 ? 4.703 22.484 -1.667 1 63.44 690 VAL B C 1
ATOM 10491 O O . VAL B 1 690 ? 5.828 22.047 -1.92 1 63.44 690 VAL B O 1
ATOM 10494 N N . ALA B 1 691 ? 4.297 23.703 -1.974 1 63.53 691 ALA B N 1
ATOM 10495 C CA . ALA B 1 691 ? 5.25 24.781 -2.256 1 63.53 691 ALA B CA 1
ATOM 10496 C C . ALA B 1 691 ? 6.125 25.062 -1.042 1 63.53 691 ALA B C 1
ATOM 10498 O O . ALA B 1 691 ? 5.684 24.922 0.1 1 63.53 691 ALA B O 1
ATOM 10499 N N . GLY B 1 692 ? 7.492 24.906 -1.206 1 67.81 692 GLY B N 1
ATOM 10500 C CA . GLY B 1 692 ? 8.422 25.391 -0.198 1 67.81 692 GLY B CA 1
ATOM 10501 C C . GLY B 1 692 ? 8.062 26.75 0.35 1 67.81 692 GLY B C 1
ATOM 10502 O O . GLY B 1 692 ? 7.266 27.484 -0.249 1 67.81 692 GLY B O 1
ATOM 10503 N N . TYR B 1 693 ? 8.414 27.062 1.77 1 70.69 693 TYR B N 1
ATOM 10504 C CA . TYR B 1 693 ? 8.266 28.406 2.348 1 70.69 693 TYR B CA 1
ATOM 10505 C C . TYR B 1 693 ? 9.25 29.375 1.721 1 70.69 693 TYR B C 1
ATOM 10507 O O . TYR B 1 693 ? 10.367 29 1.345 1 70.69 693 TYR B O 1
#

pLDDT: mean 80.08, std 21.24, range [20.59, 98.56]

Radius of gyration: 67.35 Å; Cα contacts (8 Å, |Δi|>4): 2284; chains: 2; bounding box: 87×198×96 Å

Nearest PDB structures (foldseek):
  4rlv-assembly1_A  TM=8.033E-01  e=9.606E-22  Mus musculus
  5y4f-assembly1_A  TM=6.211E-01  e=6.814E-19  Homo sapiens
  8csl-assembly1_A  TM=4.308E-01  e=8.397E-23  Homo sapiens
  7v0x-assembly1_J  TM=5.208E-01  e=7.206E-18  Homo sapiens
  5y4e-assembly2_B  TM=7.293E-01  e=1.998E-10  Homo sapiens

Secondary structure (DSSP, 8-state):
--HHHHHHHHHHHTHHHHHHHHHHHH-TT--HHHHHHHHHHHHHHHHHHHHHHHHHH-GGGTTGGG-S---SSS-------HHHHHHHHHHHHHHHHHHHHHHHHHH--SS-S---HHHHHHHHHTHHHHHHHHHHHHHHHHHHHHHHHHHHHHTSTTTHHHHHHHHHHHHS-------------------S--------------HHHHHHHHHHHHHHT-HHHHHHHHHTT--TT-EETTTTEEHHHHHHHHT-HHHHHHHHHTT--TT---TT---HHHHHHHTT-HHHHHHHHHTT--SS---TT---HHHHHHHTT-HHHHHHHHHTT--TT---TT---HHHHHH----TTS--PPPPHHHHHHHHHTT--TT--SBTTTTB-HHHHHHHHT-HHHHHHHHHHHS-------GGGTT--HHHHHHHTT-HHHHHHHHHTT--TT-----TTS----HHHHHHHHT-HHHHHHHHHTT--TT-B-GGG-BHHHHHHHTT-HHHHHHHHHTT--TT---TT---HHHHHHHTT-HHHHHHHHHTT--TT---GGG--HHHHHHHHT-HHHHHHHHHTT--TT-B-TTS-BHHHHHHHHT-HHHHHHHHHHT--TT--BTTTB-HHHHHHHHT-HHHHHHHHHTT--TT----S--GGG-SSS-HHHHHHHTT-HHHHHHHHH-------/--HHHHHHHHHHHTHHHHHHHHHHHH-TT--HHHHHHHHHHHHHHHHHHHHHHHHHH-GGGTTGGG-S---SSS-------HHHHHHHHHHHHHHHHHHHHHHHHHH--SS-S---HHHHHHHHHTHHHHHHHHHHHHHHHHHHHHHHHHHHHHTSTT-HHHHHHHHHHHHS-------------------S--------------HHHHHHHHHHHHHHT-HHHHHHHHHTT--TT-EETTTTEEHHHHHHHHT-HHHHHHHHHTT--TT---TT---HHHHHHHTT-HHHHHHHHHTT--SS---TT---HHHHHHHTT-HHHHHHHHHTT--TT---TT---HHHHHH----TTS------HHHHHHHHHTT--TT--SBTTTTB-HHHHHHHHT-HHHHHHHHHHHS-------GGGTT--HHHHHHHTT-HHHHHHHHHTT--TT-----TTS----HHHHHHHHT-HHHHHHHHHTT--TT-B-GGG-BHHHHHHHTT-HHHHHHHHHTT--TT---TT---HHHHHHHTT-HHHHHHHHHTT--TT---GGG--HHHHHHHHT-HHHHHHHHHTT--TT-B-TTS-BHHHHHHHHT-HHHHHHHHHHT--TT--BTTTB-HHHHHHHHT-HHHHHHHHHTT--TT----S--GGG-S-S-HHHHHHHTT-HHHHHHHHH-------

Organism: Colletotrichum higginsianum (strain IMI 349063) (NCBI:txid759273)